Protein AF-A0A3A4V3K6-F1 (afdb_monomer)

Mean predicted aligned error: 21.11 Å

Secondary structure (DSSP, 8-state):
-----------SEE------HHHHHHHHHHHHHHHHHHHHTTSS-GGGG--SSHHHHHHHHHHHHHHH---EEEEPEEEE-TTT--EEEESS--HHHHHHHHHHHHTT---TTPEEE-TT---TTSEEES-SS-EEEEEEGGGTEEEEEE-STTPPSS--HHHHHHHHHHHTTSS---HHHHHHHHHHHHHHTTGGGGG--HHHHHHTGGGSHHHHTTT--HHHHHHHHSPEE-TTS-EE---TTT-PPPHHHHHHT-B-TTSSSBHHHHHHHHHHHHHHHHHHHHHHHHTT-EEEETTTEEEEEEETS--TTHHHHHHHTT-SEEEEEEGGGTEEEEEESS------SSSEEETTTEEEE-TT--S---S-HHHHHHHHTTT---HHHHHHHHTT-S-HHHHTTTTTT-TTSSS-TT--SS--SS--------------PPPHHHHHHHHHHHHHS--------------------TTSHHHHHHHHTTTHHHHGGGT----HHHHHHHHHTTS--S-S--SS---TTS-HHHHHHHHHHHHHHHHHHHHHTT---SS-HHHHHHHHHHHHHHHHHHHT-B-TTS-BSS-HHHHHHHHHHHHHHHHHHHHHHHHHHS--HHHHHHHHHHHHSPPHHHHHHHHHHHHHHHHTT-HHHHHHHHHHHHHTS-HHHHHHHHHH-HHHHHHHHHHHHH-GGGTT----HHHHHHHHHTT--GGGGSSTTHHHH---BTTB---HHHHHHHHHHHHHHHHHHHHHHHHHHHHHHHHHHHHHHHHHHHHHHHHHHHHHHHHHHHHHHHHHHHHHHHHHHHHHHHHHHHHHHHHHHHHHHHHHHSSS---HHHHHHHHHHHHTS-TTTTTSS-HHHHHHHHHHHHHTTT--GGGTTSHHHHHHHHHHHHHHHHHTTSHHHHHHHHHHHHHHHHHT------------

Structure (mmCIF, N/CA/C/O backbone):
data_AF-A0A3A4V3K6-F1
#
_entry.id   AF-A0A3A4V3K6-F1
#
loop_
_atom_site.group_PDB
_atom_site.id
_atom_site.type_symbol
_atom_site.label_atom_id
_atom_site.label_alt_id
_atom_site.label_comp_id
_atom_site.label_asym_id
_atom_site.label_entity_id
_atom_site.label_seq_id
_atom_site.pdbx_PDB_ins_code
_atom_site.Cartn_x
_atom_site.Cartn_y
_atom_site.Cartn_z
_atom_site.occupancy
_atom_site.B_iso_or_equiv
_atom_site.auth_seq_id
_atom_site.auth_comp_id
_atom_site.auth_asym_id
_atom_site.auth_atom_id
_atom_site.pdbx_PDB_model_num
ATOM 1 N N . MET A 1 1 ? -34.212 -9.351 35.048 1.00 34.84 1 MET A N 1
ATOM 2 C CA . MET A 1 1 ? -33.722 -10.613 34.448 1.00 34.84 1 MET A CA 1
ATOM 3 C C . MET A 1 1 ? -34.763 -11.137 33.470 1.00 34.84 1 MET A C 1
ATOM 5 O O . MET A 1 1 ? -35.802 -11.604 33.910 1.00 34.84 1 MET A O 1
ATOM 9 N N . VAL A 1 2 ? -34.506 -11.058 32.164 1.00 29.62 2 VAL A N 1
ATOM 10 C CA . VAL A 1 2 ? -35.281 -11.786 31.147 1.00 29.62 2 VAL A CA 1
ATOM 11 C C . VAL A 1 2 ? -34.326 -12.802 30.527 1.00 29.62 2 VAL A C 1
ATOM 13 O O . VAL A 1 2 ? -33.458 -12.443 29.740 1.00 29.62 2 VAL A O 1
ATOM 16 N N . LYS A 1 3 ? -34.442 -14.073 30.935 1.00 37.53 3 LYS A N 1
ATOM 17 C CA . LYS A 1 3 ? -33.790 -15.211 30.270 1.00 37.53 3 LYS A CA 1
ATOM 18 C C . LYS A 1 3 ? -34.591 -15.546 29.009 1.00 37.53 3 LYS A C 1
ATOM 20 O O . LYS A 1 3 ? -35.387 -16.475 29.003 1.00 37.53 3 LYS A O 1
ATOM 25 N N . GLY A 1 4 ? -34.409 -14.751 27.963 1.00 31.19 4 GLY A N 1
ATOM 26 C CA . GLY A 1 4 ? -34.839 -15.085 26.610 1.00 31.19 4 GLY A CA 1
ATOM 27 C C . GLY A 1 4 ? -33.599 -15.218 25.740 1.00 31.19 4 GLY A C 1
ATOM 28 O O . GLY A 1 4 ? -33.003 -14.212 25.372 1.00 31.19 4 GLY A O 1
ATOM 29 N N . THR A 1 5 ? -33.179 -16.445 25.431 1.00 34.00 5 THR A N 1
ATOM 30 C CA . THR A 1 5 ? -32.123 -16.726 24.448 1.00 34.00 5 THR A CA 1
ATOM 31 C C . THR A 1 5 ? -32.665 -16.511 23.037 1.00 34.00 5 THR A C 1
ATOM 33 O O . THR A 1 5 ? -32.807 -17.440 22.244 1.00 34.00 5 THR A O 1
ATOM 36 N N . THR A 1 6 ? -32.972 -15.262 22.697 1.00 29.61 6 THR A N 1
ATOM 37 C CA . THR A 1 6 ? -33.136 -14.867 21.301 1.00 29.61 6 THR A CA 1
ATOM 38 C C . THR A 1 6 ? -31.744 -14.915 20.681 1.00 29.61 6 THR A C 1
ATOM 40 O O . THR A 1 6 ? -30.916 -14.047 20.950 1.00 29.61 6 THR A O 1
ATOM 43 N N . LYS A 1 7 ? -31.446 -15.951 19.883 1.00 32.56 7 LYS A N 1
ATOM 44 C CA . LYS A 1 7 ? -30.271 -15.957 19.001 1.00 32.56 7 LYS A CA 1
ATOM 45 C C . LYS A 1 7 ? -30.463 -14.839 17.975 1.00 32.56 7 LYS A C 1
ATOM 47 O O . LYS A 1 7 ? -31.009 -15.065 16.899 1.00 32.56 7 LYS A O 1
ATOM 52 N N . ILE A 1 8 ? -30.069 -13.619 18.329 1.00 36.53 8 ILE A N 1
ATOM 53 C CA . ILE A 1 8 ? -29.922 -12.534 17.366 1.00 36.53 8 ILE A CA 1
ATOM 54 C C . ILE A 1 8 ? -28.837 -13.013 16.398 1.00 36.53 8 ILE A C 1
ATOM 56 O O . ILE A 1 8 ? -27.707 -13.253 16.817 1.00 36.53 8 ILE A O 1
ATOM 60 N N . LYS A 1 9 ? -29.186 -13.224 15.122 1.00 39.88 9 LYS A N 1
ATOM 61 C CA . LYS A 1 9 ? -28.187 -13.359 14.056 1.00 39.88 9 LYS A CA 1
ATOM 62 C C . LYS A 1 9 ? -27.476 -12.012 13.967 1.00 39.88 9 LYS A C 1
ATOM 64 O O . LYS A 1 9 ? -27.978 -11.092 13.332 1.00 39.88 9 LYS A O 1
ATOM 69 N N . ILE A 1 10 ? -26.371 -11.876 14.685 1.00 51.00 10 ILE A N 1
ATOM 70 C CA . ILE A 1 10 ? -25.474 -10.737 14.543 1.00 51.00 10 ILE A CA 1
ATOM 71 C C . ILE A 1 10 ? -24.738 -10.961 13.222 1.00 51.00 10 ILE A C 1
ATOM 73 O O . ILE A 1 10 ? -24.230 -12.055 12.975 1.00 51.00 10 ILE A O 1
ATOM 77 N N . ALA A 1 11 ? -24.760 -9.968 12.335 1.00 65.06 11 ALA A N 1
ATOM 78 C CA . ALA A 1 11 ? -23.909 -9.993 11.157 1.00 65.06 11 ALA A CA 1
ATOM 79 C C . ALA A 1 11 ? -22.456 -10.012 11.642 1.00 65.06 11 ALA A C 1
ATOM 81 O O . ALA A 1 11 ? -22.055 -9.132 12.391 1.00 65.06 11 ALA A O 1
ATOM 82 N N . ASN A 1 12 ? -21.678 -11.020 11.255 1.00 75.62 12 ASN A N 1
ATOM 83 C CA . ASN A 1 12 ? -20.272 -11.137 11.665 1.00 75.62 12 ASN A CA 1
ATOM 84 C C . ASN A 1 12 ? -19.328 -10.326 10.767 1.00 75.62 12 ASN A C 1
ATOM 86 O O . ASN A 1 12 ? -18.114 -10.370 10.945 1.00 75.62 12 ASN A O 1
ATOM 90 N N . GLN A 1 13 ? -19.876 -9.617 9.782 1.00 83.94 13 GLN A N 1
ATOM 91 C CA . GLN A 1 13 ? -19.110 -8.852 8.818 1.00 83.94 13 GLN A CA 1
ATOM 92 C C . GLN A 1 13 ? -19.870 -7.588 8.438 1.00 83.94 13 GLN A C 1
ATOM 94 O O . GLN A 1 13 ? -21.056 -7.648 8.115 1.00 83.94 13 GLN A O 1
ATOM 99 N N . TRP A 1 14 ? -19.169 -6.462 8.444 1.00 87.50 14 TRP A N 1
ATOM 100 C CA . TRP A 1 14 ? -19.637 -5.200 7.895 1.00 87.50 14 TRP A CA 1
ATOM 101 C C . TRP A 1 14 ? -18.802 -4.843 6.670 1.00 87.50 14 TRP A C 1
ATOM 103 O O . TRP A 1 14 ? -17.575 -4.935 6.695 1.00 87.50 14 TRP A O 1
ATOM 113 N N . ILE A 1 15 ? -19.478 -4.425 5.603 1.00 78.75 15 ILE A N 1
ATOM 114 C CA . ILE A 1 15 ? -18.888 -4.108 4.304 1.00 78.75 15 ILE A CA 1
ATOM 115 C C . ILE A 1 15 ? -19.043 -2.602 4.068 1.00 78.75 15 ILE A C 1
ATOM 117 O O . ILE A 1 15 ? -20.178 -2.120 4.057 1.00 78.75 15 ILE A O 1
ATOM 121 N N . PRO A 1 16 ? -17.952 -1.853 3.824 1.00 72.88 16 PRO A N 1
ATOM 122 C CA . PRO A 1 16 ? -18.061 -0.444 3.473 1.00 72.88 16 PRO A CA 1
ATOM 123 C C . PRO A 1 16 ? -18.847 -0.269 2.165 1.00 72.88 16 PRO A C 1
ATOM 125 O O . PRO A 1 16 ? -18.556 -0.895 1.144 1.00 72.88 16 PRO A O 1
ATOM 128 N N . GLY A 1 17 ? -19.848 0.610 2.200 1.00 70.44 17 GLY A N 1
ATOM 129 C CA . GLY A 1 17 ? -20.609 1.069 1.039 1.00 70.44 17 GLY A CA 1
ATOM 130 C C . GLY A 1 17 ? -20.710 2.593 1.021 1.00 70.44 17 GLY A C 1
ATOM 131 O O . GLY A 1 17 ? -20.329 3.253 1.988 1.00 70.44 17 GLY A O 1
ATOM 132 N N . ASN A 1 18 ? -21.267 3.154 -0.059 1.00 60.38 18 ASN A N 1
ATOM 133 C CA . ASN A 1 18 ? -21.612 4.578 -0.152 1.00 60.38 18 ASN A CA 1
ATOM 134 C C . ASN A 1 18 ? -23.146 4.766 -0.114 1.00 60.38 18 ASN A C 1
ATOM 136 O O . ASN A 1 18 ? -23.762 5.033 -1.147 1.00 60.38 18 ASN A O 1
ATOM 140 N N . PRO A 1 19 ? -23.781 4.511 1.043 1.00 64.56 19 PRO A N 1
ATOM 141 C CA . PRO A 1 19 ? -25.229 4.553 1.192 1.00 64.56 19 PRO A CA 1
ATOM 142 C C . PRO A 1 19 ? -25.787 5.986 1.145 1.00 64.56 19 PRO A C 1
ATOM 144 O O . PRO A 1 19 ? -25.105 6.951 1.502 1.00 64.56 19 PRO A O 1
ATOM 147 N N . GLY A 1 20 ? -27.059 6.133 0.757 1.00 54.59 20 GLY A N 1
ATOM 148 C CA . GLY A 1 20 ? -27.775 7.412 0.857 1.00 54.59 20 GLY A CA 1
ATOM 149 C C . GLY A 1 20 ? -27.887 7.910 2.310 1.00 54.59 20 GLY A C 1
ATOM 150 O O . GLY A 1 20 ? -27.620 7.173 3.250 1.00 54.59 20 GLY A O 1
ATOM 151 N N . GLY A 1 21 ? -28.315 9.159 2.543 1.00 60.06 21 GLY A N 1
ATOM 152 C CA . GLY A 1 21 ? -28.233 9.798 3.875 1.00 60.06 21 GLY A CA 1
ATOM 153 C C . GLY A 1 21 ? -28.835 9.006 5.053 1.00 60.06 21 GLY A C 1
ATOM 154 O O . GLY A 1 21 ? -28.232 8.961 6.122 1.00 60.06 21 GLY A O 1
ATOM 155 N N . ARG A 1 22 ? -29.986 8.343 4.864 1.00 58.97 22 ARG A N 1
ATOM 156 C CA . ARG A 1 22 ? -30.607 7.481 5.892 1.00 58.97 22 ARG A CA 1
ATOM 157 C C . ARG A 1 22 ? -29.871 6.149 6.052 1.00 58.97 22 ARG A C 1
ATOM 159 O O . ARG A 1 22 ? -29.547 5.758 7.165 1.00 58.97 22 ARG A O 1
ATOM 166 N N . GLU A 1 23 ? -29.553 5.506 4.935 1.00 73.44 23 GLU A N 1
ATOM 167 C CA . GLU A 1 23 ? -28.792 4.255 4.892 1.00 73.44 23 GLU A CA 1
ATOM 168 C C . GLU A 1 23 ? -27.376 4.423 5.487 1.00 73.44 23 GLU A C 1
ATOM 170 O O . GLU A 1 23 ? -26.819 3.488 6.052 1.00 73.44 23 GLU A O 1
ATOM 175 N N . LYS A 1 24 ? -26.796 5.630 5.417 1.00 73.06 24 LYS A N 1
ATOM 176 C CA . LYS A 1 24 ? -25.508 5.966 6.031 1.00 73.06 24 LYS A CA 1
ATOM 177 C C . LYS A 1 24 ? -25.568 5.933 7.550 1.00 73.06 24 LYS A C 1
ATOM 179 O O . LYS A 1 24 ? -24.688 5.342 8.165 1.00 73.06 24 LYS A O 1
ATOM 184 N N . ALA A 1 25 ? -26.604 6.522 8.146 1.00 70.81 25 ALA A N 1
ATOM 185 C CA . ALA A 1 25 ? -26.794 6.476 9.593 1.00 70.81 25 ALA A CA 1
ATOM 186 C C . ALA A 1 25 ? -27.021 5.036 10.084 1.00 70.81 25 ALA A C 1
ATOM 188 O O . ALA A 1 25 ? -26.459 4.630 11.101 1.00 70.81 25 ALA A O 1
ATOM 189 N N . ASP A 1 26 ? -27.791 4.245 9.331 1.00 77.56 26 ASP A N 1
ATOM 190 C CA . ASP A 1 26 ? -28.008 2.829 9.638 1.00 77.56 26 ASP A CA 1
ATOM 191 C C . ASP A 1 26 ? -26.703 2.018 9.517 1.00 77.56 26 ASP A C 1
ATOM 193 O O . ASP A 1 26 ? -26.385 1.234 10.412 1.00 77.56 26 ASP A O 1
ATOM 197 N N . SER A 1 27 ? -25.891 2.277 8.487 1.00 83.31 27 SER A N 1
ATOM 198 C CA . SER A 1 27 ? -24.571 1.657 8.308 1.00 83.31 27 SER A CA 1
ATOM 199 C C . SER A 1 27 ? -23.573 2.043 9.405 1.00 83.31 27 SER A C 1
ATOM 201 O O . SER A 1 27 ? -22.802 1.195 9.846 1.00 83.31 27 SER A O 1
ATOM 203 N N . GLU A 1 28 ? -23.537 3.306 9.841 1.00 84.75 28 GLU A N 1
ATOM 204 C CA . GLU A 1 28 ? -22.658 3.751 10.936 1.00 84.75 28 GLU A CA 1
ATOM 205 C C . GLU A 1 28 ? -23.068 3.102 12.265 1.00 84.75 28 GLU A C 1
ATOM 207 O O . GLU A 1 28 ? -22.214 2.671 13.042 1.00 84.75 28 GLU A O 1
ATOM 212 N N . ARG A 1 29 ? -24.377 2.950 12.505 1.00 86.62 29 ARG A N 1
ATOM 213 C CA . ARG A 1 29 ? -24.900 2.239 13.676 1.00 86.62 29 ARG A CA 1
ATOM 214 C C . ARG A 1 29 ? -24.568 0.749 13.639 1.00 86.62 29 ARG A C 1
ATOM 216 O O . ARG A 1 29 ? -24.251 0.176 14.680 1.00 86.62 29 ARG A O 1
ATOM 223 N N . GLU A 1 30 ? -24.659 0.113 12.475 1.00 90.31 30 GLU A N 1
ATOM 224 C CA . GLU A 1 30 ? -24.286 -1.292 12.302 1.00 90.31 30 GLU A CA 1
ATOM 225 C C . GLU A 1 30 ? -22.789 -1.508 12.533 1.00 90.31 30 GLU A C 1
ATOM 227 O O . GLU A 1 30 ? -22.422 -2.404 13.294 1.00 90.31 30 GLU A O 1
ATOM 232 N N . LEU A 1 31 ? -21.940 -0.640 11.972 1.00 92.50 31 LEU A N 1
ATOM 233 C CA . LEU A 1 31 ? -20.500 -0.657 12.216 1.00 92.50 31 LEU A CA 1
ATOM 234 C C . LEU A 1 31 ? -20.180 -0.498 13.704 1.00 92.50 31 LEU A C 1
ATOM 236 O O . LEU A 1 31 ? -19.427 -1.303 14.244 1.00 92.50 31 LEU A O 1
ATOM 240 N N . SER A 1 32 ? -20.782 0.491 14.372 1.00 94.06 32 SER A N 1
ATOM 241 C CA . SER A 1 32 ? -20.587 0.726 15.807 1.00 94.06 32 SER A CA 1
ATOM 242 C C . SER A 1 32 ? -20.980 -0.509 16.623 1.00 94.06 32 SER A C 1
ATOM 244 O O . SER A 1 32 ? -20.175 -1.015 17.400 1.00 94.06 32 SER A O 1
ATOM 246 N N . ARG A 1 33 ? -22.161 -1.097 16.365 1.00 92.81 33 ARG A N 1
ATOM 247 C CA . ARG A 1 33 ? -22.608 -2.332 17.035 1.00 92.81 33 ARG A CA 1
ATOM 248 C C . ARG A 1 33 ? -21.666 -3.506 16.801 1.00 92.81 33 ARG A C 1
ATOM 250 O O . ARG A 1 33 ? -21.405 -4.261 17.735 1.00 92.81 33 ARG A O 1
ATOM 257 N N . LEU A 1 34 ? -21.198 -3.690 15.566 1.00 93.88 34 LEU A N 1
ATOM 258 C CA . LEU A 1 34 ? -20.272 -4.766 15.240 1.00 93.88 34 LEU A CA 1
ATOM 259 C C . LEU A 1 34 ? -18.940 -4.554 15.960 1.00 93.88 34 LEU A C 1
ATOM 261 O O . LEU A 1 34 ? -18.468 -5.458 16.640 1.00 93.88 34 LEU A O 1
ATOM 265 N N . ALA A 1 35 ? -18.381 -3.349 15.883 1.00 95.50 35 ALA A N 1
ATOM 266 C CA . ALA A 1 35 ? -17.135 -2.997 16.544 1.00 95.50 35 ALA A CA 1
ATOM 267 C C . ALA A 1 35 ? -17.230 -3.112 18.074 1.00 95.50 35 ALA A C 1
ATOM 269 O O . ALA A 1 35 ? -16.282 -3.570 18.707 1.00 95.50 35 ALA A O 1
ATOM 270 N N . SER A 1 36 ? -18.380 -2.804 18.687 1.00 95.81 36 SER A N 1
ATOM 271 C CA . SER A 1 36 ? -18.570 -2.998 20.128 1.00 95.81 36 SER A CA 1
ATOM 272 C C . SER A 1 36 ? -18.418 -4.459 20.555 1.00 95.81 36 SER A C 1
ATOM 274 O O . SER A 1 36 ? -17.960 -4.719 21.670 1.00 95.81 36 SER A O 1
ATOM 276 N N . ASN A 1 37 ? -18.737 -5.421 19.678 1.00 94.56 37 ASN A N 1
ATOM 277 C CA . ASN A 1 37 ? -18.566 -6.843 19.986 1.00 94.56 37 ASN A CA 1
ATOM 278 C C . ASN A 1 37 ? -17.103 -7.222 20.218 1.00 94.56 37 ASN A C 1
ATOM 280 O O . ASN A 1 37 ? -16.857 -8.174 20.944 1.00 94.56 37 ASN A O 1
ATOM 284 N N . ILE A 1 38 ? -16.152 -6.471 19.657 1.00 95.31 38 ILE A N 1
ATOM 285 C CA . ILE A 1 38 ? -14.715 -6.673 19.874 1.00 95.31 38 ILE A CA 1
ATOM 286 C C . ILE A 1 38 ? -14.346 -6.422 21.343 1.00 95.31 38 ILE A C 1
ATOM 288 O O . ILE A 1 38 ? -13.536 -7.138 21.927 1.00 95.31 38 ILE A O 1
ATOM 292 N N . THR A 1 39 ? -14.935 -5.391 21.955 1.00 96.44 39 THR A N 1
ATOM 293 C CA . THR A 1 39 ? -14.755 -5.114 23.386 1.00 96.44 39 THR A CA 1
ATOM 294 C C . THR A 1 39 ? -15.502 -6.151 24.215 1.00 96.44 39 THR A C 1
ATOM 296 O O . THR A 1 39 ? -14.930 -6.743 25.127 1.00 96.44 39 THR A O 1
ATOM 299 N N . ILE A 1 40 ? -16.769 -6.410 23.875 1.00 95.50 40 ILE A N 1
ATOM 300 C CA . ILE A 1 40 ? -17.644 -7.318 24.631 1.00 95.50 40 ILE A CA 1
ATOM 301 C C . ILE A 1 40 ? -17.099 -8.754 24.657 1.00 95.50 40 ILE A C 1
ATOM 303 O O . ILE A 1 40 ? -17.243 -9.437 25.667 1.00 95.50 40 ILE A O 1
ATOM 307 N N . SER A 1 41 ? -16.454 -9.220 23.588 1.00 94.19 41 SER A N 1
ATOM 308 C CA . SER A 1 41 ? -15.857 -10.559 23.535 1.00 94.19 41 SER A CA 1
ATOM 309 C C . SER A 1 41 ? -14.593 -10.706 24.384 1.00 94.19 41 SER A C 1
ATOM 311 O O . SER A 1 41 ? -14.206 -11.829 24.697 1.00 94.19 41 SER A O 1
ATOM 313 N N . ARG A 1 42 ? -13.932 -9.596 24.740 1.00 94.94 42 ARG A N 1
ATOM 314 C CA . ARG A 1 42 ? -12.616 -9.598 25.404 1.00 94.94 42 ARG A CA 1
ATOM 315 C C . ARG A 1 42 ? -12.638 -9.131 26.854 1.00 94.94 42 ARG A C 1
ATOM 317 O O . ARG A 1 42 ? -11.652 -9.325 27.566 1.00 94.94 42 ARG A O 1
ATOM 324 N N . ILE A 1 43 ? -13.732 -8.530 27.315 1.00 95.88 43 ILE A N 1
ATOM 325 C CA . ILE A 1 43 ? -13.937 -8.287 28.748 1.00 95.88 43 ILE A CA 1
ATOM 326 C C . ILE A 1 43 ? -14.136 -9.615 29.486 1.00 95.88 43 ILE A C 1
ATOM 328 O O . ILE A 1 43 ? -14.663 -10.582 28.939 1.00 95.88 43 ILE A O 1
ATOM 332 N N . LYS A 1 44 ? -13.722 -9.669 30.754 1.00 94.06 44 LYS A N 1
ATOM 333 C CA . LYS A 1 44 ? -13.856 -10.887 31.567 1.00 94.06 44 LYS A CA 1
ATOM 334 C C . LYS A 1 44 ? -15.303 -11.119 31.989 1.00 94.06 44 LYS A C 1
ATOM 336 O O . LYS A 1 44 ? -15.714 -12.263 32.167 1.00 94.06 44 LYS A O 1
ATOM 341 N N . SER A 1 45 ? -16.046 -10.035 32.196 1.00 94.50 45 SER A N 1
ATOM 342 C CA . SER A 1 45 ? -17.408 -10.066 32.715 1.00 94.50 45 SER A CA 1
ATOM 343 C C . SER A 1 45 ? -18.199 -8.838 32.256 1.00 94.50 45 SER A C 1
ATOM 345 O O . SER A 1 45 ? -17.622 -7.771 32.058 1.00 94.50 45 SER A O 1
ATOM 347 N N . TYR A 1 46 ? -19.522 -8.948 32.109 1.00 92.81 46 TYR A N 1
ATOM 348 C CA . TYR A 1 46 ? -20.362 -7.778 31.800 1.00 92.81 46 TYR A CA 1
ATOM 349 C C . TYR A 1 46 ? -20.414 -6.791 32.971 1.00 92.81 46 TYR A C 1
ATOM 351 O O . TYR A 1 46 ? -20.648 -5.601 32.776 1.00 92.81 46 TYR A O 1
ATOM 359 N N . GLU A 1 47 ? -20.138 -7.266 34.183 1.00 94.25 47 GLU A N 1
ATOM 360 C CA . GLU A 1 47 ? -19.984 -6.459 35.386 1.00 94.25 47 GLU A CA 1
ATOM 361 C C . GLU A 1 47 ? -18.856 -5.424 35.243 1.00 94.25 47 GLU A C 1
ATOM 363 O O . GLU A 1 47 ? -18.952 -4.322 35.797 1.00 94.25 47 GLU A O 1
ATOM 368 N N . ASP A 1 48 ? -17.847 -5.711 34.412 1.00 92.19 48 ASP A N 1
ATOM 369 C CA . ASP A 1 48 ? -16.798 -4.755 34.051 1.00 92.19 48 ASP A CA 1
ATOM 370 C C . ASP A 1 48 ? -17.356 -3.520 33.326 1.00 92.19 48 ASP A C 1
ATOM 372 O O . ASP A 1 48 ? -16.713 -2.477 33.353 1.00 92.19 48 ASP A O 1
ATOM 376 N N . LEU A 1 49 ? -18.567 -3.585 32.762 1.00 93.75 49 LEU A N 1
ATOM 377 C CA . LEU A 1 49 ? -19.259 -2.472 32.100 1.00 93.75 49 LEU A CA 1
ATOM 378 C C . LEU A 1 49 ? -20.377 -1.843 32.949 1.00 93.75 49 LEU A C 1
ATOM 380 O O . LEU A 1 49 ? -20.945 -0.833 32.548 1.00 93.75 49 LEU A O 1
ATOM 384 N N . ASN A 1 50 ? -20.686 -2.387 34.133 1.00 94.25 50 ASN A N 1
ATOM 385 C CA . ASN A 1 50 ? -21.730 -1.821 34.994 1.00 94.25 50 ASN A CA 1
ATOM 386 C C . ASN A 1 50 ? -21.362 -0.405 35.459 1.00 94.25 50 ASN A C 1
ATOM 388 O O . ASN A 1 50 ? -20.275 -0.196 36.011 1.00 94.25 50 ASN A O 1
ATOM 392 N N . ALA A 1 51 ? -22.299 0.529 35.306 1.00 95.81 51 ALA A N 1
ATOM 393 C CA . ALA A 1 51 ? -22.184 1.904 35.770 1.00 95.81 51 ALA A CA 1
ATOM 394 C C . ALA A 1 51 ? -23.539 2.432 36.294 1.00 95.81 51 ALA A C 1
ATOM 396 O O . ALA A 1 51 ? -24.586 1.965 35.837 1.00 95.81 51 ALA A O 1
ATOM 397 N N . PRO A 1 52 ? -23.544 3.379 37.254 1.00 95.06 52 PRO A N 1
ATOM 398 C CA . PRO A 1 52 ? -24.769 4.000 37.770 1.00 95.06 52 PRO A CA 1
ATOM 399 C C . PRO A 1 52 ? -25.568 4.794 36.728 1.00 95.06 52 PRO A C 1
ATOM 401 O O . PRO A 1 52 ? -26.790 4.895 36.841 1.00 95.06 52 PRO A O 1
ATOM 404 N N . THR A 1 53 ? -24.893 5.362 35.726 1.00 96.75 53 THR A N 1
ATOM 405 C CA . THR A 1 53 ? -25.506 6.166 34.660 1.00 96.75 53 THR A CA 1
ATOM 406 C C . THR A 1 53 ? -25.040 5.721 33.273 1.00 96.75 53 THR A C 1
ATOM 408 O O . THR A 1 53 ? -23.982 5.115 33.133 1.00 96.75 53 THR A O 1
ATOM 411 N N . GLU A 1 54 ? -25.816 6.044 32.232 1.00 93.50 54 GLU A N 1
ATOM 412 C CA . GLU A 1 54 ? -25.449 5.764 30.831 1.00 93.50 54 GLU A CA 1
ATOM 413 C C . GLU A 1 54 ? -24.127 6.440 30.451 1.00 93.50 54 GLU A C 1
ATOM 415 O O . GLU A 1 54 ? -23.246 5.789 29.906 1.00 93.50 54 GLU A O 1
ATOM 420 N N . LYS A 1 55 ? -23.939 7.705 30.848 1.00 95.25 55 LYS A N 1
ATOM 421 C CA . LYS A 1 55 ? -22.706 8.458 30.588 1.00 95.25 55 LYS A CA 1
ATOM 422 C C . LYS A 1 55 ? -21.471 7.794 31.208 1.00 95.25 55 LYS A C 1
ATOM 424 O O . LYS A 1 55 ? -20.456 7.646 30.538 1.00 95.25 55 LYS A O 1
ATOM 429 N N . GLU A 1 56 ? -21.554 7.394 32.476 1.00 95.50 56 GLU A N 1
ATOM 430 C CA . GLU A 1 56 ? -20.464 6.660 33.132 1.00 95.50 56 GLU A CA 1
ATOM 431 C C . GLU A 1 56 ? -20.265 5.276 32.494 1.00 95.50 56 GLU A C 1
ATOM 433 O O . GLU A 1 56 ? -19.142 4.784 32.430 1.00 95.50 56 GLU A O 1
ATOM 438 N N . GLY A 1 57 ? -21.339 4.651 32.002 1.00 95.31 57 GLY A N 1
ATOM 439 C CA . GLY A 1 57 ? -21.287 3.398 31.250 1.00 95.31 57 GLY A CA 1
ATOM 440 C C . GLY A 1 57 ? -20.520 3.539 29.939 1.00 95.31 57 GLY A C 1
ATOM 441 O O . GLY A 1 57 ? -19.654 2.714 29.656 1.00 95.31 57 GLY A O 1
ATOM 442 N N . ASP A 1 58 ? -20.778 4.607 29.185 1.00 94.75 58 ASP A N 1
ATOM 443 C CA . ASP A 1 58 ? -20.057 4.936 27.955 1.00 94.75 58 ASP A CA 1
ATOM 444 C C . ASP A 1 58 ? -18.577 5.205 28.244 1.00 94.75 58 ASP A C 1
ATOM 446 O O . ASP A 1 58 ? -17.707 4.604 27.618 1.00 94.75 58 ASP A O 1
ATOM 450 N N . GLU A 1 59 ? -18.269 6.047 29.236 1.00 96.50 59 GLU A N 1
ATOM 451 C CA . GLU A 1 59 ? -16.887 6.331 29.652 1.00 96.50 59 GLU A CA 1
ATOM 452 C C . GLU A 1 59 ? -16.146 5.036 30.026 1.00 96.50 59 GLU A C 1
ATOM 454 O O . GLU A 1 59 ? -15.053 4.769 29.516 1.00 96.50 59 GLU A O 1
ATOM 459 N N . LYS A 1 60 ? -16.783 4.168 30.820 1.00 96.94 60 LYS A N 1
ATOM 460 C CA . LYS A 1 60 ? -16.231 2.868 31.219 1.00 96.94 60 LYS A CA 1
ATOM 461 C C . LYS A 1 60 ? -16.063 1.914 30.036 1.00 96.94 60 LYS A C 1
ATOM 463 O O . LYS A 1 60 ? -15.068 1.193 29.965 1.00 96.94 60 LYS A O 1
ATOM 468 N N . PHE A 1 61 ? -17.003 1.904 29.091 1.00 97.19 61 PHE A N 1
ATOM 469 C CA . PHE A 1 61 ? -16.902 1.112 27.866 1.00 97.19 61 PHE A CA 1
ATOM 470 C C . PHE A 1 61 ? -15.720 1.564 27.000 1.00 97.19 61 PHE A C 1
ATOM 472 O O . PHE A 1 61 ? -14.978 0.722 26.484 1.00 97.19 61 PHE A O 1
ATOM 479 N N . LEU A 1 62 ? -15.502 2.875 26.863 1.00 97.50 62 LEU A N 1
ATOM 480 C CA . LEU A 1 62 ? -14.366 3.431 26.124 1.00 97.50 62 LEU A CA 1
ATOM 481 C C . LEU A 1 62 ? -13.035 3.079 26.791 1.00 97.50 62 LEU A C 1
ATOM 483 O O . LEU A 1 62 ? -12.105 2.651 26.107 1.00 97.50 62 LEU A O 1
ATOM 487 N N . GLU A 1 63 ? -12.940 3.218 28.115 1.00 97.50 63 GLU A N 1
ATOM 488 C CA . GLU A 1 63 ? -11.756 2.814 28.880 1.00 97.50 63 GLU A CA 1
ATOM 489 C C . GLU A 1 63 ? -11.470 1.319 28.723 1.00 97.50 63 GLU A C 1
ATOM 491 O O . GLU A 1 63 ? -10.350 0.935 28.380 1.00 97.50 63 GLU A O 1
ATOM 496 N N . LYS A 1 64 ? -12.495 0.471 28.874 1.00 97.56 64 LYS A N 1
ATOM 497 C CA . LYS A 1 64 ? -12.349 -0.976 28.689 1.00 97.56 64 LYS A CA 1
ATOM 498 C C . LYS A 1 64 ? -11.965 -1.346 27.268 1.00 97.56 64 LYS A C 1
ATOM 500 O O . LYS A 1 64 ? -11.145 -2.238 27.091 1.00 97.56 64 LYS A O 1
ATOM 505 N N . SER A 1 65 ? -12.492 -0.651 26.265 1.00 97.25 65 SER A N 1
ATOM 506 C CA . SER A 1 65 ? -12.091 -0.859 24.871 1.00 97.25 65 SER A CA 1
ATOM 507 C C . SER A 1 65 ? -10.594 -0.602 24.687 1.00 97.25 65 SER A C 1
ATOM 509 O O . SER A 1 65 ? -9.912 -1.448 24.121 1.00 97.25 65 SER A O 1
ATOM 511 N N . LYS A 1 66 ? -10.053 0.493 25.239 1.00 97.44 66 LYS A N 1
ATOM 512 C CA . LYS A 1 66 ? -8.607 0.791 25.192 1.00 97.44 66 LYS A CA 1
ATOM 513 C C . LYS A 1 66 ? -7.761 -0.242 25.945 1.00 97.44 66 LYS A C 1
ATOM 515 O O . LYS A 1 66 ? -6.650 -0.532 25.523 1.00 97.44 66 LYS A O 1
ATOM 520 N N . GLU A 1 67 ? -8.282 -0.805 27.036 1.00 96.44 67 GLU A N 1
ATOM 521 C CA . GLU A 1 67 ? -7.605 -1.844 27.826 1.00 96.44 67 GLU A CA 1
ATOM 522 C C . GLU A 1 67 ? -7.548 -3.203 27.105 1.00 96.44 67 GLU A C 1
ATOM 524 O O . GLU A 1 67 ? -6.532 -3.903 27.164 1.00 96.44 67 GLU A O 1
ATOM 529 N N . VAL A 1 68 ? -8.652 -3.613 26.470 1.00 96.25 68 VAL A N 1
ATOM 530 C CA . VAL A 1 68 ? -8.788 -4.966 25.900 1.00 96.25 68 VAL A CA 1
ATOM 531 C C . VAL A 1 68 ? -8.452 -5.040 24.413 1.00 96.25 68 VAL A C 1
ATOM 533 O O . VAL A 1 68 ? -8.213 -6.136 23.905 1.00 96.25 68 VAL A O 1
ATOM 536 N N . TRP A 1 69 ? -8.414 -3.911 23.701 1.00 96.62 69 TRP A N 1
ATOM 537 C CA . TRP A 1 69 ? -7.929 -3.852 22.323 1.00 96.62 69 TRP A CA 1
ATOM 538 C C . TRP A 1 69 ? -6.411 -3.739 22.329 1.00 96.62 69 TRP A C 1
ATOM 540 O O . TRP A 1 69 ? -5.833 -2.657 22.375 1.00 96.62 69 TRP A O 1
ATOM 550 N N . LYS A 1 7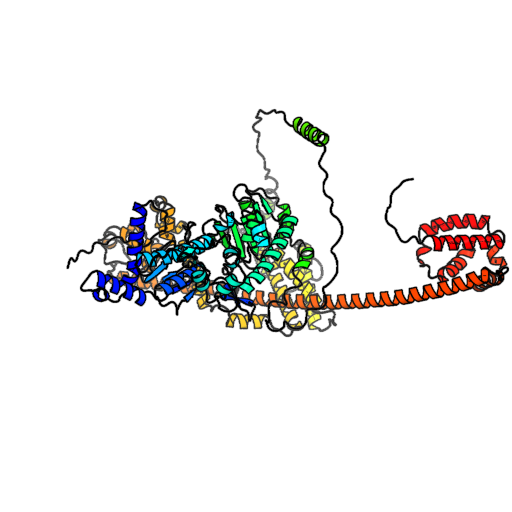0 ? -5.786 -4.907 22.292 1.00 93.00 70 LYS A N 1
ATOM 551 C CA . LYS A 1 70 ? -4.345 -5.122 22.228 1.00 93.00 70 LYS A CA 1
ATOM 552 C C . LYS A 1 70 ? -4.070 -6.275 21.263 1.00 93.00 70 LYS A C 1
ATOM 554 O O . LYS A 1 70 ? -5.003 -6.823 20.676 1.00 93.00 70 LYS A O 1
ATOM 559 N N . ASP A 1 71 ? -2.803 -6.637 21.097 1.00 95.19 71 ASP A N 1
ATOM 560 C CA . ASP A 1 71 ? -2.375 -7.728 20.211 1.00 95.19 71 ASP A CA 1
ATOM 561 C C . ASP A 1 71 ? -2.707 -7.460 18.731 1.00 95.19 71 ASP A C 1
ATOM 563 O O . ASP A 1 71 ? -3.285 -8.293 18.028 1.00 95.19 71 ASP A O 1
ATOM 567 N N . PHE A 1 72 ? -2.342 -6.268 18.258 1.00 98.25 72 PHE A N 1
ATOM 568 C CA . PHE A 1 72 ? -2.500 -5.875 16.861 1.00 98.25 72 PHE A CA 1
ATOM 569 C C . PHE A 1 72 ? -1.536 -6.631 15.945 1.00 98.25 72 PHE A C 1
ATOM 571 O O . PHE A 1 72 ? -0.380 -6.887 16.291 1.00 98.25 72 PHE A O 1
ATOM 578 N N . VAL A 1 73 ? -2.022 -6.952 14.753 1.00 98.31 73 VAL A N 1
ATOM 579 C CA . VAL A 1 73 ? -1.287 -7.626 13.687 1.00 98.31 73 VAL A CA 1
ATOM 580 C C . VAL A 1 73 ? -1.462 -6.816 12.417 1.00 98.31 73 VAL A C 1
ATOM 582 O O . VAL A 1 73 ? -2.594 -6.526 12.042 1.00 98.31 73 VAL A O 1
ATOM 585 N N . VAL A 1 74 ? -0.368 -6.477 11.747 1.00 97.88 74 VAL A N 1
ATOM 586 C CA . VAL A 1 74 ? -0.384 -5.797 10.442 1.00 97.88 74 VAL A CA 1
ATOM 587 C C . VAL A 1 74 ? 0.534 -6.516 9.472 1.00 97.88 74 VAL A C 1
ATOM 589 O O . VAL A 1 74 ? 1.434 -7.255 9.890 1.00 97.88 74 VAL A O 1
ATOM 592 N N . HIS A 1 75 ? 0.329 -6.317 8.173 1.00 95.81 75 HIS A N 1
ATOM 593 C CA . HIS A 1 75 ? 1.280 -6.846 7.211 1.00 95.81 75 HIS A CA 1
ATOM 594 C C . HIS A 1 75 ? 2.633 -6.117 7.317 1.00 95.81 75 HIS A C 1
ATOM 596 O O . HIS A 1 75 ? 2.752 -4.998 7.811 1.00 95.81 75 HIS A O 1
ATOM 602 N N . ASN A 1 76 ? 3.687 -6.774 6.857 1.00 93.81 76 ASN A N 1
ATOM 603 C CA . ASN A 1 76 ? 5.021 -6.208 6.779 1.00 93.81 76 ASN A CA 1
ATOM 604 C C . ASN A 1 76 ? 5.317 -5.617 5.402 1.00 93.81 76 ASN A C 1
ATOM 606 O O . ASN A 1 76 ? 4.649 -5.901 4.402 1.00 93.81 76 ASN A O 1
ATOM 610 N N . MET A 1 77 ? 6.389 -4.835 5.354 1.00 91.38 77 MET A N 1
ATOM 611 C CA . MET A 1 77 ? 7.088 -4.517 4.121 1.00 91.38 77 MET A CA 1
ATOM 612 C C . MET A 1 77 ? 8.211 -5.523 3.874 1.00 91.38 77 MET A C 1
ATOM 614 O O . MET A 1 77 ? 8.964 -5.891 4.776 1.00 91.38 77 MET A O 1
ATOM 618 N N . MET A 1 78 ? 8.359 -5.935 2.618 1.00 85.06 78 MET A N 1
ATOM 619 C CA . MET A 1 78 ? 9.485 -6.756 2.185 1.00 85.06 78 MET A CA 1
ATOM 620 C C . MET A 1 78 ? 10.677 -5.858 1.851 1.00 85.06 78 MET A C 1
ATOM 622 O O . MET A 1 78 ? 10.588 -4.987 0.984 1.00 85.06 78 MET A O 1
ATOM 626 N N . GLY A 1 79 ? 11.802 -6.086 2.521 1.00 84.38 79 GLY A N 1
ATOM 627 C CA . GLY A 1 79 ? 13.072 -5.415 2.259 1.00 84.38 79 GLY A CA 1
ATOM 628 C C . GLY A 1 79 ? 14.165 -6.401 1.881 1.00 84.38 79 GLY A C 1
ATOM 629 O O . GLY A 1 79 ? 13.983 -7.613 1.962 1.00 84.38 79 GLY A O 1
ATOM 630 N N . ARG A 1 80 ? 15.333 -5.889 1.492 1.00 80.00 80 ARG A N 1
ATOM 631 C CA . ARG A 1 80 ? 16.560 -6.691 1.483 1.00 80.00 80 ARG A CA 1
ATOM 632 C C . ARG A 1 80 ? 17.274 -6.490 2.809 1.00 80.00 80 ARG A C 1
ATOM 634 O O . ARG A 1 80 ? 17.494 -5.351 3.214 1.00 80.00 80 ARG A O 1
ATOM 641 N N . ASN A 1 81 ? 17.667 -7.579 3.453 1.00 78.62 81 ASN A N 1
ATOM 642 C CA . ASN A 1 81 ? 18.567 -7.529 4.590 1.00 78.62 81 ASN A CA 1
ATOM 643 C C . ASN A 1 81 ? 19.915 -6.972 4.109 1.00 78.62 81 ASN A C 1
ATOM 645 O O . ASN A 1 81 ? 20.539 -7.533 3.206 1.00 78.62 81 ASN A O 1
ATOM 649 N N . GLY A 1 82 ? 20.347 -5.858 4.702 1.00 72.81 82 GLY A N 1
ATOM 650 C CA . GLY A 1 82 ? 21.581 -5.170 4.323 1.00 72.81 82 GLY A CA 1
ATOM 651 C C . GLY A 1 82 ? 22.850 -6.014 4.487 1.00 72.81 82 GLY A C 1
ATOM 652 O O . GLY A 1 82 ? 23.840 -5.722 3.828 1.00 72.81 82 GLY A O 1
ATOM 653 N N . GLU A 1 83 ? 22.830 -7.067 5.310 1.00 79.12 83 GLU A N 1
ATOM 654 C CA . GLU A 1 83 ? 24.004 -7.911 5.576 1.00 79.12 83 GLU A CA 1
ATOM 655 C C . GLU A 1 83 ? 24.246 -8.978 4.503 1.00 79.12 83 GLU A C 1
ATOM 657 O O . GLU A 1 83 ? 25.390 -9.298 4.193 1.00 79.12 83 GLU A O 1
ATOM 662 N N . ASN A 1 84 ? 23.184 -9.554 3.935 1.00 77.88 84 ASN A N 1
ATOM 663 C CA . ASN A 1 84 ? 23.294 -10.703 3.027 1.00 77.88 84 ASN A CA 1
ATOM 664 C C . ASN A 1 84 ? 22.521 -10.536 1.710 1.00 77.88 84 ASN A C 1
ATOM 666 O O . ASN A 1 84 ? 22.495 -11.457 0.894 1.00 77.88 84 ASN A O 1
ATOM 670 N N . GLY A 1 85 ? 21.854 -9.394 1.513 1.00 77.00 85 GLY A N 1
ATOM 671 C CA . GLY A 1 85 ? 21.053 -9.088 0.329 1.00 77.00 85 GLY A CA 1
ATOM 672 C C . GLY A 1 85 ? 19.803 -9.956 0.152 1.00 77.00 85 GLY A C 1
ATOM 673 O O . GLY A 1 85 ? 19.096 -9.785 -0.843 1.00 77.00 85 GLY A O 1
ATOM 674 N N . LYS A 1 86 ? 19.510 -10.876 1.083 1.00 80.06 86 LYS A N 1
ATOM 675 C CA . LYS A 1 86 ? 18.327 -11.739 1.027 1.00 80.06 86 LYS A CA 1
ATOM 676 C C . LYS A 1 86 ? 17.086 -10.944 1.396 1.00 80.06 86 LYS A C 1
ATOM 678 O O . LYS A 1 86 ? 17.141 -10.022 2.205 1.00 80.06 86 LYS A O 1
ATOM 683 N N . ASN A 1 87 ? 15.955 -11.334 0.824 1.00 78.19 87 ASN A N 1
ATOM 684 C CA . ASN A 1 87 ? 14.674 -10.762 1.203 1.00 78.19 87 ASN A CA 1
ATOM 685 C C . ASN A 1 87 ? 14.411 -11.035 2.693 1.00 78.19 87 ASN A C 1
ATOM 687 O O . ASN A 1 87 ? 14.514 -12.175 3.145 1.00 78.19 87 ASN A O 1
ATOM 691 N N . SER A 1 88 ? 14.087 -9.990 3.442 1.00 84.06 88 SER A N 1
ATOM 692 C CA . SER A 1 88 ? 13.719 -10.055 4.849 1.00 84.06 88 SER A CA 1
ATOM 693 C C . SER A 1 88 ? 12.456 -9.254 5.098 1.00 84.06 88 SER A C 1
ATOM 695 O O . SER A 1 88 ? 12.230 -8.200 4.502 1.00 84.06 88 SER A O 1
ATOM 697 N N . ILE A 1 89 ? 11.671 -9.751 6.039 1.00 83.88 89 ILE A N 1
ATOM 698 C CA . ILE A 1 89 ? 10.531 -9.047 6.602 1.00 83.88 89 ILE A CA 1
ATOM 699 C C . ILE A 1 89 ? 11.050 -7.833 7.377 1.00 83.88 89 ILE A C 1
ATOM 701 O O . ILE A 1 89 ? 11.942 -7.970 8.216 1.00 83.88 89 ILE A O 1
ATOM 705 N N . LEU A 1 90 ? 10.518 -6.652 7.074 1.00 90.00 90 LEU A N 1
ATOM 706 C CA . LEU A 1 90 ? 10.770 -5.438 7.841 1.00 90.00 90 LEU A CA 1
ATOM 707 C C . LEU A 1 90 ? 9.704 -5.294 8.931 1.00 90.00 90 LEU A C 1
ATOM 709 O O . LEU A 1 90 ? 8.535 -5.599 8.711 1.00 90.00 90 LEU A O 1
ATOM 713 N N . ASN A 1 91 ? 10.094 -4.786 10.099 1.00 92.19 91 ASN A N 1
ATOM 714 C CA . ASN A 1 91 ? 9.184 -4.585 11.234 1.00 92.19 91 ASN A CA 1
ATOM 715 C C . ASN A 1 91 ? 8.404 -3.260 11.119 1.00 92.19 91 ASN A C 1
ATOM 717 O O . ASN A 1 91 ? 8.346 -2.485 12.072 1.00 92.19 91 ASN A O 1
ATOM 721 N N . PHE A 1 92 ? 7.872 -2.973 9.931 1.00 93.31 92 PHE A N 1
ATOM 722 C CA . PHE A 1 92 ? 6.965 -1.857 9.667 1.00 93.31 92 PHE A CA 1
ATOM 723 C C . PHE A 1 92 ? 6.020 -2.200 8.504 1.00 93.31 92 PHE A C 1
ATOM 725 O O . PHE A 1 92 ? 6.351 -3.035 7.657 1.00 93.31 92 PHE A O 1
ATOM 732 N N . SER A 1 93 ? 4.854 -1.549 8.474 1.00 95.50 93 SER A N 1
ATOM 733 C CA . SER A 1 93 ? 3.822 -1.722 7.439 1.00 95.50 93 SER A CA 1
ATOM 734 C C . SER A 1 93 ? 3.963 -0.687 6.322 1.00 95.50 93 SER A C 1
ATOM 736 O O . SER A 1 93 ? 4.775 0.246 6.393 1.00 95.50 93 SER A O 1
ATOM 738 N N . ASP A 1 94 ? 3.161 -0.822 5.271 1.00 95.69 94 ASP A N 1
ATOM 739 C CA . ASP A 1 94 ? 3.007 0.266 4.314 1.00 95.69 94 ASP A CA 1
ATOM 740 C C . ASP A 1 94 ? 2.302 1.504 4.935 1.00 95.69 94 ASP A C 1
ATOM 742 O O . ASP A 1 94 ? 2.120 1.590 6.151 1.00 95.69 94 ASP A O 1
ATOM 746 N N . LEU A 1 95 ? 1.957 2.510 4.118 1.00 96.88 95 LEU A N 1
ATOM 747 C CA . LEU A 1 95 ? 1.353 3.740 4.644 1.00 96.88 95 LEU A CA 1
ATOM 748 C C . LEU A 1 95 ? -0.058 3.515 5.208 1.00 96.88 95 LEU A C 1
ATOM 750 O O . LEU A 1 95 ? -0.465 4.258 6.101 1.00 96.88 95 LEU A O 1
ATOM 754 N N . ASP A 1 96 ? -0.805 2.544 4.682 1.00 97.94 96 ASP A N 1
ATOM 755 C CA . ASP A 1 96 ? -2.183 2.268 5.088 1.00 97.94 96 ASP A CA 1
ATOM 756 C C . ASP A 1 96 ? -2.197 1.586 6.463 1.00 97.94 96 ASP A C 1
ATOM 758 O O . ASP A 1 96 ? -2.802 2.094 7.419 1.00 97.94 96 ASP A O 1
ATOM 762 N N . GLY A 1 97 ? -1.399 0.527 6.623 1.00 97.69 97 GLY A N 1
ATOM 763 C CA . GLY A 1 97 ? -1.183 -0.111 7.919 1.00 97.69 97 GLY A CA 1
ATOM 764 C C . GLY A 1 97 ? -0.529 0.819 8.952 1.00 97.69 97 GLY A C 1
ATOM 765 O O . GLY A 1 97 ? -0.986 0.880 10.095 1.00 97.69 97 GLY A O 1
ATOM 766 N N . GLU A 1 98 ? 0.481 1.617 8.576 1.00 97.31 98 GLU A N 1
ATOM 767 C CA . GLU A 1 98 ? 1.106 2.583 9.498 1.00 97.31 98 GLU A CA 1
ATOM 768 C C . GLU A 1 98 ? 0.108 3.656 9.957 1.00 97.31 98 GLU A C 1
ATOM 770 O O . GLU A 1 98 ? 0.039 3.979 11.145 1.00 97.31 98 GLU A O 1
ATOM 775 N N . THR A 1 99 ? -0.708 4.182 9.040 1.00 98.50 99 THR A N 1
ATOM 776 C CA . THR A 1 99 ? -1.742 5.164 9.387 1.00 98.50 99 THR A CA 1
ATOM 777 C C . THR A 1 99 ? -2.782 4.555 10.320 1.00 98.50 99 THR A C 1
ATOM 779 O O . THR A 1 99 ? -3.195 5.208 11.278 1.00 98.50 99 THR A O 1
ATOM 782 N N . SER A 1 100 ? -3.163 3.294 10.107 1.00 98.69 100 SER A N 1
ATOM 783 C CA . SER A 1 100 ? -4.073 2.577 11.005 1.00 98.69 100 SER A CA 1
ATOM 784 C C . SER A 1 100 ? -3.520 2.497 12.433 1.00 98.69 100 SER A C 1
ATOM 786 O O . SER A 1 100 ? -4.217 2.846 13.388 1.00 98.69 100 SER A O 1
ATOM 788 N N . LEU A 1 101 ? -2.243 2.130 12.592 1.00 98.38 101 LEU A N 1
ATOM 789 C CA . LEU A 1 101 ? -1.567 2.106 13.897 1.00 98.38 101 LEU A CA 1
ATOM 790 C C . LEU A 1 101 ? -1.465 3.503 14.527 1.00 98.38 101 LEU A C 1
ATOM 792 O O . LEU A 1 101 ? -1.690 3.665 15.728 1.00 98.38 101 LEU A O 1
ATOM 796 N N . GLY A 1 102 ? -1.177 4.525 13.721 1.00 98.25 102 GLY A N 1
ATOM 797 C CA . GLY A 1 102 ? -1.155 5.919 14.156 1.00 98.25 102 GLY A CA 1
ATOM 798 C C . GLY A 1 102 ? -2.500 6.399 14.708 1.00 98.25 102 GLY A C 1
ATOM 799 O O . GLY A 1 102 ? -2.556 7.034 15.763 1.00 98.25 102 GLY A O 1
ATOM 800 N N . LEU A 1 103 ? -3.603 6.037 14.048 1.00 98.75 103 LEU A N 1
ATOM 801 C CA . LEU A 1 103 ? -4.960 6.351 14.501 1.00 98.75 103 LEU A CA 1
ATOM 802 C C . LEU A 1 103 ? -5.319 5.635 15.812 1.00 98.75 103 LEU A C 1
ATOM 804 O O . LEU A 1 103 ? -5.908 6.255 16.699 1.00 98.75 103 LEU A O 1
ATOM 808 N N . LEU A 1 104 ? -4.931 4.364 15.970 1.00 98.56 104 LEU A N 1
ATOM 809 C CA . LEU A 1 104 ? -5.101 3.619 17.226 1.00 98.56 104 LEU A CA 1
ATOM 810 C C . LEU A 1 104 ? -4.332 4.282 18.377 1.00 98.56 104 LEU A C 1
ATOM 812 O O . LEU A 1 104 ? -4.876 4.470 19.467 1.00 98.56 104 LEU A O 1
ATOM 816 N N . LYS A 1 105 ? -3.095 4.718 18.114 1.00 98.25 105 LYS A N 1
ATOM 817 C CA . LYS A 1 105 ? -2.278 5.469 19.074 1.00 98.25 105 LYS A CA 1
ATOM 818 C C . LYS A 1 105 ? -2.944 6.790 19.475 1.00 98.25 105 LYS A C 1
ATOM 820 O O . LYS A 1 105 ? -2.984 7.106 20.662 1.00 98.25 105 LYS A O 1
ATOM 825 N N . LEU A 1 106 ? -3.520 7.539 18.526 1.00 98.31 106 LEU A N 1
ATOM 826 C CA . LEU A 1 106 ? -4.289 8.759 18.827 1.00 98.31 106 LEU A CA 1
ATOM 827 C C . LEU A 1 106 ? -5.545 8.485 19.668 1.00 98.31 106 LEU A C 1
ATOM 829 O O . LEU A 1 106 ? -5.930 9.327 20.476 1.00 98.31 106 LEU A O 1
ATOM 833 N N . ALA A 1 107 ? -6.164 7.312 19.517 1.00 98.00 107 ALA A N 1
ATOM 834 C CA . ALA A 1 107 ? -7.280 6.871 20.355 1.00 98.00 107 ALA A CA 1
ATOM 835 C C . ALA A 1 107 ? -6.844 6.409 21.765 1.00 98.00 107 ALA A C 1
ATOM 837 O O . ALA A 1 107 ? -7.688 6.063 22.595 1.00 98.00 107 ALA A O 1
ATOM 838 N N . GLY A 1 108 ? -5.540 6.423 22.063 1.00 97.62 108 GLY A N 1
ATOM 839 C CA . GLY A 1 108 ? -4.979 6.013 23.348 1.00 97.62 108 GLY A CA 1
ATOM 840 C C . GLY A 1 108 ? -4.834 4.500 23.513 1.00 97.62 108 GLY A C 1
ATOM 841 O O . GLY A 1 108 ? -4.816 4.029 24.647 1.00 97.62 108 GLY A O 1
ATOM 842 N N . MET A 1 109 ? -4.768 3.741 22.414 1.00 97.62 109 MET A N 1
ATOM 843 C CA . MET A 1 109 ? -4.486 2.303 22.449 1.00 97.62 109 MET A CA 1
ATOM 844 C C . MET A 1 109 ? -2.979 2.026 22.482 1.00 97.62 109 MET A C 1
ATOM 846 O O . MET A 1 109 ? -2.181 2.789 21.930 1.00 97.62 109 MET A O 1
ATOM 850 N N . ASP A 1 110 ? -2.595 0.909 23.102 1.00 96.50 110 ASP A N 1
ATOM 851 C CA . ASP A 1 110 ? -1.205 0.457 23.145 1.00 96.50 110 ASP A CA 1
ATOM 852 C C . ASP A 1 110 ? -0.826 -0.298 21.861 1.00 96.50 110 ASP A C 1
ATOM 854 O O . ASP A 1 110 ? -1.250 -1.430 21.626 1.00 96.50 110 ASP A O 1
ATOM 858 N N . VAL A 1 111 ? 0.006 0.341 21.038 1.00 97.00 111 VAL A N 1
ATOM 859 C CA . VAL A 1 111 ? 0.555 -0.214 19.791 1.00 97.00 111 VAL A CA 1
ATOM 860 C C . VAL A 1 111 ? 2.045 -0.567 19.911 1.00 97.00 111 VAL A C 1
ATOM 862 O O . VAL A 1 111 ? 2.735 -0.684 18.902 1.00 97.00 111 VAL A O 1
ATOM 865 N N . ALA A 1 112 ? 2.581 -0.725 21.126 1.00 94.25 112 ALA A N 1
ATOM 866 C CA . ALA A 1 112 ? 3.996 -1.058 21.316 1.00 94.25 112 ALA A CA 1
ATOM 867 C C . ALA A 1 112 ? 4.341 -2.492 20.868 1.00 94.25 112 ALA A C 1
ATOM 869 O O . ALA A 1 112 ? 5.448 -2.740 20.397 1.00 94.25 112 ALA A O 1
ATOM 870 N N . ASN A 1 113 ? 3.391 -3.426 20.990 1.00 93.81 113 ASN A N 1
ATOM 871 C CA . ASN A 1 113 ? 3.589 -4.857 20.729 1.00 93.81 113 ASN A CA 1
ATOM 872 C C . ASN A 1 113 ? 2.856 -5.327 19.461 1.00 93.81 113 ASN A C 1
ATOM 874 O O . ASN A 1 113 ? 2.111 -6.307 19.488 1.00 93.81 113 ASN A O 1
ATOM 878 N N . VAL A 1 114 ? 3.038 -4.603 18.355 1.00 97.31 114 VAL A N 1
ATOM 879 C CA . VAL A 1 114 ? 2.471 -4.976 17.051 1.00 97.31 114 VAL A CA 1
ATOM 880 C C . VAL A 1 114 ? 3.245 -6.153 16.460 1.00 97.31 114 VAL A C 1
ATOM 882 O O . VAL A 1 114 ? 4.474 -6.126 16.376 1.00 97.31 114 VAL A O 1
ATOM 885 N N . GLU A 1 115 ? 2.526 -7.182 16.017 1.00 97.50 115 GLU A N 1
ATOM 886 C CA . GLU A 1 115 ? 3.109 -8.282 15.253 1.00 97.50 115 GLU A CA 1
ATOM 887 C C . GLU A 1 115 ? 3.034 -7.992 13.748 1.00 97.50 115 GLU A C 1
ATOM 889 O O . GLU A 1 115 ? 1.958 -7.758 13.201 1.00 97.50 115 GLU A O 1
ATOM 894 N N . TYR A 1 116 ? 4.180 -8.047 13.070 1.00 96.62 116 TYR A N 1
ATOM 895 C CA . TYR A 1 116 ? 4.277 -7.866 11.622 1.00 96.62 116 TYR A CA 1
ATOM 896 C C . TYR A 1 116 ? 4.295 -9.225 10.915 1.00 96.62 116 TYR A C 1
ATOM 898 O O . TYR A 1 116 ? 5.164 -10.058 11.179 1.00 96.62 116 TYR A O 1
ATOM 906 N N . VAL A 1 117 ? 3.349 -9.457 10.004 1.00 95.12 117 VAL A N 1
ATOM 907 C CA . VAL A 1 117 ? 3.174 -10.736 9.288 1.00 95.12 117 VAL A CA 1
ATOM 908 C C . VAL A 1 117 ? 3.296 -10.557 7.780 1.00 95.12 117 VAL A C 1
ATOM 910 O O . VAL A 1 117 ? 3.240 -9.436 7.287 1.00 95.12 117 VAL A O 1
ATOM 913 N N . SER A 1 118 ? 3.501 -11.632 7.019 1.00 91.44 118 SER A N 1
ATOM 914 C CA . SER A 1 118 ? 3.559 -11.516 5.556 1.00 91.44 118 SER A CA 1
ATOM 915 C C . SER A 1 118 ? 2.220 -11.028 4.999 1.00 91.44 118 SER A C 1
ATOM 917 O O . SER A 1 118 ? 1.170 -11.249 5.599 1.00 91.44 118 SER A O 1
ATOM 919 N N . GLN A 1 119 ? 2.240 -10.386 3.834 1.00 89.44 119 GLN A N 1
ATOM 920 C CA . GLN A 1 119 ? 1.014 -9.941 3.167 1.00 89.44 119 GLN A CA 1
ATOM 921 C C . GLN A 1 119 ? 0.026 -11.102 2.984 1.00 89.44 119 GLN A C 1
ATOM 923 O O . GLN A 1 119 ? 0.372 -12.140 2.420 1.00 89.44 119 GLN A O 1
ATOM 928 N N . GLY A 1 120 ? -1.204 -10.913 3.464 1.00 88.38 120 GLY A N 1
ATOM 929 C CA . GLY A 1 120 ? -2.269 -11.915 3.406 1.00 88.38 120 GLY A CA 1
ATOM 930 C C . GLY A 1 120 ? -2.281 -12.921 4.564 1.00 88.38 120 GLY A C 1
ATOM 931 O O . GLY A 1 120 ? -3.299 -13.594 4.740 1.00 88.38 120 GLY A O 1
ATOM 932 N N . ASP A 1 121 ? -1.220 -12.994 5.376 1.00 93.50 121 ASP A N 1
ATOM 933 C CA . ASP A 1 121 ? -1.209 -13.794 6.604 1.00 93.50 121 ASP A CA 1
ATOM 934 C C . ASP A 1 121 ? -2.089 -13.153 7.686 1.00 93.50 121 ASP A C 1
ATOM 936 O O . ASP A 1 121 ? -2.401 -11.963 7.667 1.00 93.50 121 ASP A O 1
ATOM 940 N N . SER A 1 122 ? -2.470 -13.943 8.686 1.00 96.62 122 SER A N 1
ATOM 941 C CA . SER A 1 122 ? -3.170 -13.449 9.869 1.00 96.62 122 SER A CA 1
ATOM 942 C C . SER A 1 122 ? -2.746 -14.200 11.125 1.00 96.62 122 SER A C 1
ATOM 944 O O . SER A 1 122 ? -1.986 -15.178 11.077 1.00 96.62 122 SER A O 1
ATOM 946 N N . ARG A 1 123 ? -3.229 -13.738 12.279 1.00 97.81 123 ARG A N 1
ATOM 947 C CA . ARG A 1 123 ? -3.167 -14.474 13.539 1.00 97.81 123 ARG A CA 1
ATOM 948 C C . ARG A 1 123 ? -4.554 -14.641 14.122 1.00 97.81 123 ARG A C 1
ATOM 950 O O . ARG A 1 123 ? -5.308 -13.683 14.294 1.00 97.81 123 ARG A O 1
ATOM 957 N N . LYS A 1 124 ? -4.851 -15.890 14.463 1.00 96.94 124 LYS A N 1
ATOM 958 C CA . LYS A 1 124 ? -6.032 -16.254 15.233 1.00 96.94 124 LYS A CA 1
ATOM 959 C C . LYS A 1 124 ? -5.948 -15.642 16.637 1.00 96.94 124 LYS A C 1
ATOM 961 O O . LYS A 1 124 ? -4.874 -15.624 17.233 1.00 96.94 124 LYS A O 1
ATOM 966 N N . GLY A 1 125 ? -7.080 -15.170 17.150 1.00 96.25 125 GLY A N 1
ATOM 967 C CA . GLY A 1 125 ? -7.212 -14.566 18.476 1.00 96.25 125 GLY A CA 1
ATOM 968 C C . GLY A 1 125 ? -6.683 -13.134 18.581 1.00 96.25 125 GLY A C 1
ATOM 969 O O . GLY A 1 125 ? -6.528 -12.632 19.689 1.00 96.25 125 GLY A O 1
ATOM 970 N N . LYS A 1 126 ? -6.373 -12.489 17.448 1.00 97.81 126 LYS A N 1
ATOM 971 C CA . LYS A 1 126 ? -5.766 -11.152 17.384 1.00 97.81 126 LYS A CA 1
ATOM 972 C C . LYS A 1 126 ? -6.588 -10.175 16.542 1.00 97.81 126 LYS A C 1
ATOM 974 O O . LYS A 1 126 ? -7.529 -10.570 15.849 1.00 97.81 126 LYS A O 1
ATOM 979 N N . ILE A 1 127 ? -6.231 -8.890 16.605 1.00 98.25 127 ILE A N 1
ATOM 980 C CA . ILE A 1 127 ? -6.793 -7.840 15.744 1.00 98.25 127 ILE A CA 1
ATOM 981 C C . ILE A 1 127 ? -5.883 -7.674 14.527 1.00 98.25 127 ILE A C 1
ATOM 983 O O . ILE A 1 127 ? -4.820 -7.071 14.623 1.00 98.25 127 ILE A O 1
ATOM 987 N N . ASN A 1 128 ? -6.305 -8.212 13.392 1.00 98.56 128 ASN A N 1
ATOM 988 C CA . ASN A 1 128 ? -5.606 -8.131 12.117 1.00 98.56 128 ASN A CA 1
ATOM 989 C C . ASN A 1 128 ? -6.061 -6.871 11.377 1.00 98.56 128 ASN A C 1
ATOM 991 O O . ASN A 1 128 ? -7.257 -6.656 11.192 1.00 98.56 128 ASN A O 1
ATOM 995 N N . ILE A 1 129 ? -5.122 -6.028 10.977 1.00 98.38 129 ILE A N 1
ATOM 996 C CA . ILE A 1 129 ? -5.376 -4.760 10.301 1.00 98.38 129 ILE A CA 1
ATOM 997 C C . ILE A 1 129 ? -4.555 -4.761 9.026 1.00 98.38 129 ILE A C 1
ATOM 999 O O . ILE A 1 129 ? -3.374 -5.101 9.061 1.00 98.38 129 ILE A O 1
ATOM 1003 N N . ASP A 1 130 ? -5.188 -4.409 7.911 1.00 97.56 130 ASP A N 1
ATOM 1004 C CA . ASP A 1 130 ? -4.525 -4.379 6.603 1.00 97.56 130 ASP A CA 1
ATOM 1005 C C . ASP A 1 130 ? -3.914 -5.738 6.193 1.00 97.56 130 ASP A C 1
ATOM 1007 O O . ASP A 1 130 ? -2.908 -5.840 5.495 1.00 97.56 130 ASP A O 1
ATOM 1011 N N . THR A 1 131 ? -4.480 -6.832 6.712 1.00 96.31 131 THR A N 1
ATOM 1012 C CA . THR A 1 131 ? -4.017 -8.193 6.438 1.00 96.31 131 THR A CA 1
ATOM 1013 C C . THR A 1 131 ? -5.101 -9.229 6.734 1.00 96.31 131 THR A C 1
ATOM 1015 O O . THR A 1 131 ? -6.040 -8.979 7.492 1.00 96.31 131 THR A O 1
ATOM 1018 N N . GLY A 1 132 ? -4.934 -10.436 6.188 1.00 93.81 132 GLY A N 1
ATOM 1019 C CA . GLY A 1 132 ? -5.825 -11.577 6.416 1.00 93.81 132 GLY A CA 1
ATOM 1020 C C . GLY A 1 132 ? -6.844 -11.852 5.306 1.00 93.81 132 GLY A C 1
ATOM 1021 O O . GLY A 1 132 ? -7.630 -12.797 5.427 1.00 93.81 132 GLY A O 1
ATOM 1022 N N . ASN A 1 133 ? -6.810 -11.085 4.210 1.00 92.19 133 ASN A N 1
ATOM 1023 C CA . ASN A 1 133 ? -7.668 -11.252 3.034 1.00 92.19 133 ASN A CA 1
ATOM 1024 C C . ASN A 1 133 ? -9.162 -11.229 3.391 1.00 92.19 133 ASN A C 1
ATOM 1026 O O . ASN A 1 133 ? -9.940 -12.082 2.946 1.00 92.19 133 ASN A O 1
ATOM 1030 N N . ARG A 1 134 ? -9.556 -10.279 4.239 1.00 92.12 134 ARG A N 1
ATOM 1031 C CA . ARG A 1 134 ? -10.954 -10.021 4.596 1.00 92.12 134 ARG A CA 1
ATOM 1032 C C . ARG A 1 134 ? -11.370 -8.650 4.100 1.00 92.12 134 ARG A C 1
ATOM 1034 O O . ARG A 1 134 ? -10.577 -7.723 4.055 1.00 92.12 134 ARG A O 1
ATOM 1041 N N . TRP A 1 135 ? -12.648 -8.537 3.765 1.00 91.50 135 TRP A N 1
ATOM 1042 C CA . TRP A 1 135 ? -13.229 -7.299 3.278 1.00 91.50 135 TRP A CA 1
ATOM 1043 C C . TRP A 1 135 ? -14.092 -6.638 4.358 1.00 91.50 135 TRP A C 1
ATOM 1045 O O . TRP A 1 135 ? -15.084 -7.220 4.807 1.00 91.50 135 TRP A O 1
ATOM 1055 N N . GLY A 1 136 ? -13.744 -5.409 4.728 1.00 93.69 136 GLY A N 1
ATOM 1056 C CA . GLY A 1 136 ? -14.403 -4.609 5.752 1.00 93.69 136 GLY A CA 1
ATOM 1057 C C . GLY A 1 136 ? -14.007 -4.990 7.182 1.00 93.69 136 GLY A C 1
ATOM 1058 O O . GLY A 1 136 ? -12.868 -5.363 7.457 1.00 93.69 136 GLY A O 1
ATOM 1059 N N . LEU A 1 137 ? -14.962 -4.872 8.109 1.00 96.12 137 LEU A N 1
ATOM 1060 C CA . LEU A 1 137 ? -14.792 -5.337 9.486 1.00 96.12 137 LEU A CA 1
ATOM 1061 C C . LEU A 1 137 ? -15.363 -6.749 9.601 1.00 96.12 137 LEU A C 1
ATOM 1063 O O . LEU A 1 137 ? -16.579 -6.909 9.520 1.00 96.12 137 LEU A O 1
ATOM 1067 N N . ALA A 1 138 ? -14.519 -7.756 9.812 1.00 94.88 138 ALA A N 1
ATOM 1068 C CA . ALA A 1 138 ? -14.947 -9.133 10.049 1.00 94.88 138 ALA A CA 1
ATOM 1069 C C . ALA A 1 138 ? -14.584 -9.584 11.467 1.00 94.88 138 ALA A C 1
ATOM 1071 O O . ALA A 1 138 ? -13.479 -9.339 11.949 1.00 94.88 138 ALA A O 1
ATOM 1072 N N . ILE A 1 139 ? -15.524 -10.255 12.129 1.00 94.75 139 ILE A N 1
ATOM 1073 C CA . ILE A 1 139 ? -15.372 -10.776 13.483 1.00 94.75 139 ILE A CA 1
ATOM 1074 C C . ILE A 1 139 ? -15.566 -12.291 13.455 1.00 94.75 139 ILE A C 1
ATOM 1076 O O . ILE A 1 139 ? -16.641 -12.799 13.135 1.00 94.75 139 ILE A O 1
ATOM 1080 N N . GLU A 1 140 ? -14.513 -13.012 13.813 1.00 94.62 140 GLU A N 1
ATOM 1081 C CA . GLU A 1 140 ? -14.448 -14.469 13.834 1.00 94.62 140 GLU A CA 1
ATOM 1082 C C . GLU A 1 140 ? -14.169 -14.967 15.264 1.00 94.62 140 GLU A C 1
ATOM 1084 O O . GLU A 1 140 ? -13.883 -14.187 16.174 1.00 94.62 140 GLU A O 1
ATOM 1089 N N . ASP A 1 141 ? -14.306 -16.278 15.488 1.00 92.19 141 ASP A N 1
ATOM 1090 C CA . ASP A 1 141 ? -14.025 -16.922 16.783 1.00 92.19 141 ASP A CA 1
ATOM 1091 C C . ASP A 1 141 ? -14.707 -16.226 17.982 1.00 92.19 141 ASP A C 1
ATOM 1093 O O . ASP A 1 141 ? -14.087 -15.950 19.002 1.00 92.19 141 ASP A O 1
ATOM 1097 N N . ASN A 1 142 ? -15.998 -15.897 17.852 1.00 87.56 142 ASN A N 1
ATOM 1098 C CA . ASN A 1 142 ? -16.781 -15.188 18.879 1.00 87.56 142 ASN A CA 1
ATOM 1099 C C . ASN A 1 142 ? -16.196 -13.829 19.311 1.00 87.56 142 ASN A C 1
ATOM 1101 O O . ASN A 1 142 ? -16.442 -13.382 20.428 1.00 87.56 142 ASN A O 1
ATOM 1105 N N . GLY A 1 143 ? -15.446 -13.160 18.435 1.00 86.75 143 GLY A N 1
ATOM 1106 C CA . GLY A 1 143 ? -14.837 -11.867 18.733 1.00 86.75 143 GLY A CA 1
ATOM 1107 C C . GLY A 1 143 ? -13.403 -11.928 19.226 1.00 86.75 143 GLY A C 1
ATOM 1108 O O . GLY A 1 143 ? -12.841 -10.881 19.542 1.00 86.75 143 GLY A O 1
ATOM 1109 N N . GLU A 1 144 ? -12.795 -13.112 19.271 1.00 90.25 144 GLU A N 1
ATOM 1110 C CA . GLU A 1 144 ? -11.366 -13.239 19.548 1.00 90.25 144 GLU A CA 1
ATOM 1111 C C . GLU A 1 144 ? -10.534 -12.787 18.342 1.00 90.25 144 GLU A C 1
ATOM 1113 O O . GLU A 1 144 ? -9.620 -11.973 18.499 1.00 90.25 144 GLU A O 1
ATOM 1118 N N . THR A 1 145 ? -10.882 -13.246 17.136 1.00 96.94 145 THR A N 1
ATOM 1119 C CA . THR A 1 145 ? -10.195 -12.876 15.892 1.00 96.94 145 THR A CA 1
ATOM 1120 C C . THR A 1 145 ? -10.961 -11.764 15.185 1.00 96.94 145 THR A C 1
ATOM 1122 O O . THR A 1 145 ? -12.146 -11.899 14.890 1.00 96.94 145 THR A O 1
ATOM 1125 N N . VAL A 1 146 ? -10.285 -10.660 14.885 1.00 97.56 146 VAL A N 1
ATOM 1126 C CA . VAL A 1 146 ? -10.879 -9.502 14.206 1.00 97.56 146 VAL A CA 1
ATOM 1127 C C . VAL A 1 146 ? -10.053 -9.163 12.979 1.00 97.56 146 VAL A C 1
ATOM 1129 O O . VAL A 1 146 ? -8.831 -9.297 13.011 1.00 97.56 146 VAL A O 1
ATOM 1132 N N . PHE A 1 147 ? -10.719 -8.708 11.924 1.00 97.81 147 PHE A N 1
ATOM 1133 C CA . PHE A 1 147 ? -10.095 -8.183 10.720 1.00 97.81 147 PHE A CA 1
ATOM 1134 C C . PHE A 1 147 ? -10.670 -6.806 10.404 1.00 97.81 147 PHE A C 1
ATOM 1136 O O . PHE A 1 147 ? -11.879 -6.685 10.229 1.00 97.81 147 PHE A O 1
ATOM 1143 N N . ALA A 1 148 ? -9.814 -5.793 10.321 1.00 97.31 148 ALA A N 1
ATOM 1144 C CA . ALA A 1 148 ? -10.097 -4.513 9.685 1.00 97.31 148 ALA A CA 1
ATOM 1145 C C . ALA A 1 148 ? -9.238 -4.451 8.421 1.00 97.31 148 ALA A C 1
ATOM 1147 O O . ALA A 1 148 ? -8.120 -3.939 8.420 1.00 97.31 148 ALA A O 1
ATOM 1148 N N . ASP A 1 149 ? -9.742 -5.085 7.373 1.00 96.44 149 ASP A N 1
ATOM 1149 C CA . ASP A 1 149 ? -9.000 -5.342 6.149 1.00 96.44 149 ASP A CA 1
ATOM 1150 C C . ASP A 1 149 ? -9.882 -4.974 4.953 1.00 96.44 149 ASP A C 1
ATOM 1152 O O . ASP A 1 149 ? -11.107 -4.922 5.034 1.00 96.44 149 ASP A O 1
ATOM 1156 N N . HIS A 1 150 ? -9.264 -4.649 3.837 1.00 94.00 150 HIS A N 1
ATOM 1157 C CA . HIS A 1 150 ? -9.945 -4.271 2.603 1.00 94.00 150 HIS A CA 1
ATOM 1158 C C . HIS A 1 150 ? -9.464 -5.107 1.413 1.00 94.00 150 HIS A C 1
ATOM 1160 O O . HIS A 1 150 ? -9.794 -4.829 0.258 1.00 94.00 150 HIS A O 1
ATOM 1166 N N . HIS A 1 151 ? -8.705 -6.160 1.701 1.00 89.19 151 HIS A N 1
ATOM 1167 C CA . HIS A 1 151 ? -8.324 -7.182 0.751 1.00 89.19 151 HIS A CA 1
ATOM 1168 C C . HIS A 1 151 ? -9.419 -8.257 0.623 1.00 89.19 151 HIS A C 1
ATOM 1170 O O . HIS A 1 151 ? -10.471 -8.226 1.260 1.00 89.19 151 HIS A O 1
ATOM 1176 N N . GLY A 1 152 ? -9.192 -9.226 -0.258 1.00 83.50 152 GLY A N 1
ATOM 1177 C CA . GLY A 1 152 ? -10.099 -10.349 -0.490 1.00 83.50 152 GLY A CA 1
ATOM 1178 C C . GLY A 1 152 ? -10.750 -10.352 -1.880 1.00 83.50 152 GLY A C 1
ATOM 1179 O O . GLY A 1 152 ? -10.690 -9.363 -2.610 1.00 83.50 152 GLY A O 1
ATOM 1180 N N . PRO A 1 153 ? -11.360 -11.477 -2.291 1.00 79.44 153 PRO A N 1
ATOM 1181 C CA . PRO A 1 153 ? -11.846 -11.662 -3.664 1.00 79.44 153 PRO A CA 1
ATOM 1182 C C . PRO A 1 153 ? -12.978 -10.703 -4.052 1.00 79.44 153 PRO A C 1
ATOM 1184 O O . PRO A 1 153 ? -13.047 -10.237 -5.190 1.00 79.44 153 PRO A O 1
ATOM 1187 N N . ASP A 1 154 ? -13.843 -10.383 -3.088 1.00 80.56 154 ASP A N 1
ATOM 1188 C CA . ASP A 1 154 ? -14.990 -9.488 -3.274 1.00 80.56 154 ASP A CA 1
ATOM 1189 C C . ASP A 1 154 ? -14.634 -8.015 -3.059 1.00 80.56 154 ASP A C 1
ATOM 1191 O O . ASP A 1 154 ? -15.510 -7.143 -3.075 1.00 80.56 154 ASP A O 1
ATOM 1195 N N . ALA A 1 155 ? -13.341 -7.733 -2.883 1.00 84.00 155 ALA A N 1
ATOM 1196 C CA . ALA A 1 155 ? -12.879 -6.405 -2.589 1.00 84.00 155 ALA A CA 1
ATOM 1197 C C . ALA A 1 155 ? -13.058 -5.433 -3.755 1.00 84.00 155 ALA A C 1
ATOM 1199 O O . ALA A 1 155 ? -12.588 -5.653 -4.873 1.00 84.00 155 ALA A O 1
ATOM 1200 N N . LYS A 1 156 ? -13.738 -4.326 -3.468 1.00 82.38 156 LYS A N 1
ATOM 1201 C CA . LYS A 1 156 ? -13.895 -3.158 -4.336 1.00 82.38 156 LYS A CA 1
ATOM 1202 C C . LYS A 1 156 ? -12.825 -2.102 -4.037 1.00 82.38 156 LYS A C 1
ATOM 1204 O O . LYS A 1 156 ? -12.167 -2.108 -3.006 1.00 82.38 156 LYS A O 1
ATOM 1209 N N . ARG A 1 157 ? -12.662 -1.155 -4.954 1.00 82.56 157 ARG A N 1
ATOM 1210 C CA . ARG A 1 157 ? -11.854 0.046 -4.705 1.00 82.56 157 ARG A CA 1
ATOM 1211 C C . ARG A 1 157 ? -12.635 1.061 -3.866 1.00 82.56 157 ARG A C 1
ATOM 1213 O O . ARG A 1 157 ? -13.860 0.971 -3.762 1.00 82.56 157 ARG A O 1
ATOM 1220 N N . GLY A 1 158 ? -11.916 2.038 -3.328 1.00 88.44 158 GLY A N 1
ATOM 1221 C CA . GLY A 1 158 ? -12.470 3.218 -2.658 1.00 88.44 158 GLY A CA 1
ATOM 1222 C C . GLY A 1 158 ? -12.504 3.128 -1.134 1.00 88.44 158 GLY A C 1
ATOM 1223 O O . GLY A 1 158 ? -13.244 3.875 -0.504 1.00 88.44 158 GLY A O 1
ATOM 1224 N N . THR A 1 159 ? -11.749 2.204 -0.541 1.00 93.88 159 THR A N 1
ATOM 1225 C CA . THR A 1 159 ? -11.549 2.125 0.911 1.00 93.88 159 THR A CA 1
ATOM 1226 C C . THR A 1 159 ? -10.158 1.579 1.224 1.00 93.88 159 THR A C 1
ATOM 1228 O O . THR A 1 159 ? -9.503 1.016 0.341 1.00 93.88 159 THR A O 1
ATOM 1231 N N . SER A 1 160 ? -9.711 1.759 2.461 1.00 96.31 160 SER A N 1
ATOM 1232 C CA . SER A 1 160 ? -8.401 1.330 2.955 1.00 96.31 160 SER A CA 1
ATOM 1233 C C . SER A 1 160 ? -8.512 0.873 4.411 1.00 96.31 160 SER A C 1
ATOM 1235 O O . SER A 1 160 ? -9.499 1.193 5.088 1.00 96.31 160 SER A O 1
ATOM 1237 N N . ALA A 1 161 ? -7.527 0.137 4.915 1.00 97.62 161 ALA A N 1
ATOM 1238 C CA . ALA A 1 161 ? -7.490 -0.269 6.316 1.00 97.62 161 ALA A CA 1
ATOM 1239 C C . ALA A 1 161 ? -7.467 0.943 7.266 1.00 97.62 161 ALA A C 1
ATOM 1241 O O . ALA A 1 161 ? -8.142 0.929 8.302 1.00 97.62 161 ALA A O 1
ATOM 1242 N N . ALA A 1 162 ? -6.796 2.036 6.886 1.00 98.50 162 ALA A N 1
ATOM 1243 C CA . ALA A 1 162 ? -6.806 3.295 7.628 1.00 98.50 162 ALA A CA 1
ATOM 1244 C C . ALA A 1 162 ? -8.204 3.922 7.677 1.00 98.50 162 ALA A C 1
A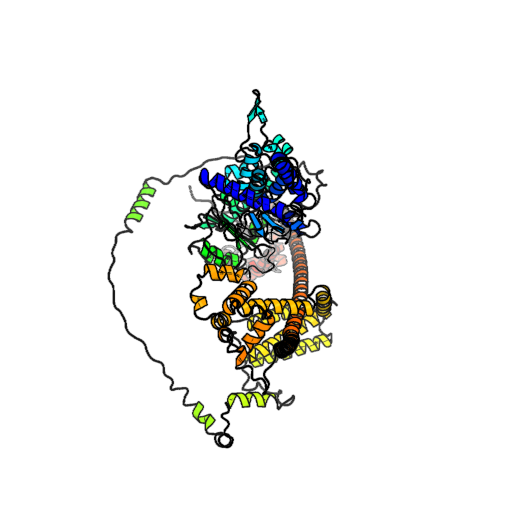TOM 1246 O O . ALA A 1 162 ? -8.631 4.393 8.734 1.00 98.50 162 ALA A O 1
ATOM 1247 N N . GLU A 1 163 ? -8.949 3.903 6.567 1.00 98.00 163 GLU A N 1
ATOM 1248 C CA . GLU A 1 163 ? -10.327 4.399 6.542 1.00 98.00 163 GLU A CA 1
ATOM 1249 C C . GLU A 1 163 ? -11.254 3.562 7.428 1.00 98.00 163 GLU A C 1
ATOM 1251 O O . GLU A 1 163 ? -12.049 4.117 8.194 1.00 98.00 163 GLU A O 1
ATOM 1256 N N . LEU A 1 164 ? -11.136 2.233 7.354 1.00 97.25 164 LEU A N 1
ATOM 1257 C CA . LEU A 1 164 ? -11.889 1.303 8.195 1.00 97.25 164 LEU A CA 1
ATOM 1258 C C . LEU A 1 164 ? -11.591 1.546 9.674 1.00 97.25 164 LEU A C 1
ATOM 1260 O O . LEU A 1 164 ? -12.515 1.737 10.466 1.00 97.25 164 LEU A O 1
ATOM 1264 N N . THR A 1 165 ? -10.310 1.625 10.032 1.00 98.31 165 THR A N 1
ATOM 1265 C CA . THR A 1 165 ? -9.851 1.902 11.397 1.00 98.31 165 THR A CA 1
ATOM 1266 C C . THR A 1 165 ? -10.391 3.242 11.895 1.00 98.31 165 THR A C 1
ATOM 1268 O O . THR A 1 165 ? -10.961 3.315 12.985 1.00 98.31 165 THR A O 1
ATOM 1271 N N . TYR A 1 166 ? -10.306 4.300 11.083 1.00 98.38 166 TYR A N 1
ATOM 1272 C CA . TYR A 1 166 ? -10.830 5.618 11.437 1.00 98.38 166 TYR A CA 1
ATOM 1273 C C . TYR A 1 166 ? -12.343 5.602 11.686 1.00 98.38 166 TYR A C 1
ATOM 1275 O O . TYR A 1 166 ? -12.818 6.142 12.691 1.00 98.38 166 TYR A O 1
ATOM 1283 N N . LYS A 1 167 ? -13.112 4.957 10.801 1.00 97.12 167 LYS A N 1
ATOM 1284 C CA . LYS A 1 167 ? -14.570 4.819 10.943 1.00 97.12 167 LYS A CA 1
ATOM 1285 C C . LYS A 1 167 ? -14.936 4.019 12.190 1.00 97.12 167 LYS A C 1
ATOM 1287 O O . LYS A 1 167 ? -15.817 4.443 12.929 1.00 97.12 167 LYS A O 1
ATOM 1292 N N . ILE A 1 168 ? -14.236 2.919 12.468 1.00 97.31 168 ILE A N 1
ATOM 1293 C CA . ILE A 1 168 ? -14.437 2.111 13.678 1.00 97.31 168 ILE A CA 1
ATOM 1294 C C . ILE A 1 168 ? -14.227 2.972 14.928 1.00 97.31 168 ILE A C 1
ATOM 1296 O O . ILE A 1 168 ? -15.142 3.107 15.741 1.00 97.31 168 ILE A O 1
ATOM 1300 N N . LEU A 1 169 ? -13.065 3.620 15.050 1.00 98.12 169 LEU A N 1
ATOM 1301 C CA . LEU A 1 169 ? -12.709 4.406 16.233 1.00 98.12 169 LEU A CA 1
ATOM 1302 C C . LEU A 1 169 ? -13.645 5.600 16.451 1.00 98.12 169 LEU A C 1
ATOM 1304 O O . LEU A 1 169 ? -14.035 5.877 17.585 1.00 98.12 169 LEU A O 1
ATOM 1308 N N . THR A 1 170 ? -14.039 6.290 15.380 1.00 97.50 170 THR A N 1
ATOM 1309 C CA . THR A 1 170 ? -14.978 7.419 15.473 1.00 97.50 170 THR A CA 1
ATOM 1310 C C . THR A 1 170 ? -16.408 6.966 15.767 1.00 97.50 170 THR A C 1
ATOM 1312 O O . THR A 1 170 ? -17.078 7.598 16.580 1.00 97.50 170 THR A O 1
ATOM 1315 N N . SER A 1 171 ? -16.865 5.847 15.192 1.00 95.81 171 SER A N 1
ATOM 1316 C CA . SER A 1 171 ? -18.204 5.285 15.449 1.00 95.81 171 SER A CA 1
ATOM 1317 C C . SER A 1 171 ? -18.385 4.760 16.876 1.00 95.81 171 SER A C 1
ATOM 1319 O O . SER A 1 171 ? -19.508 4.716 17.379 1.00 95.81 171 SER A O 1
ATOM 1321 N N . LEU A 1 172 ? -17.285 4.370 17.527 1.00 95.88 172 LEU A N 1
ATOM 1322 C CA . LEU A 1 172 ? -17.263 3.982 18.933 1.00 95.88 172 LEU A CA 1
ATOM 1323 C C . LEU A 1 172 ? -17.063 5.171 19.875 1.00 95.88 172 LEU A C 1
ATOM 1325 O O . LEU A 1 172 ? -17.185 4.984 21.073 1.00 95.88 172 LEU A O 1
ATOM 1329 N N . GLY A 1 173 ? -16.730 6.367 19.379 1.00 96.31 173 GLY A N 1
ATOM 1330 C CA . GLY A 1 173 ? -16.371 7.511 20.226 1.00 96.31 173 GLY A CA 1
ATOM 1331 C C . GLY A 1 173 ? -14.970 7.424 20.853 1.00 96.31 173 GLY A C 1
ATOM 1332 O O . GLY A 1 173 ? -14.629 8.238 21.708 1.00 96.31 173 GLY A O 1
ATOM 1333 N N . LEU A 1 174 ? -14.137 6.471 20.419 1.00 97.44 174 LEU A N 1
ATOM 1334 C CA . LEU A 1 174 ? -12.751 6.304 20.878 1.00 97.44 174 LEU A CA 1
ATOM 1335 C C . LEU A 1 174 ? -11.809 7.361 20.300 1.00 97.44 174 LEU A C 1
ATOM 1337 O O . LEU A 1 174 ? -10.809 7.710 20.926 1.00 97.44 174 LEU A O 1
ATOM 1341 N N . LEU A 1 175 ? -12.140 7.874 19.117 1.00 97.94 175 LEU A N 1
ATOM 1342 C CA . LEU A 1 175 ? -11.427 8.961 18.466 1.00 97.94 175 LEU A CA 1
ATOM 1343 C C . LEU A 1 175 ? -12.420 10.047 18.064 1.00 97.94 175 LEU A C 1
ATOM 1345 O O . LEU A 1 175 ? -13.465 9.775 17.473 1.00 97.94 175 LEU A O 1
ATOM 1349 N N . LYS A 1 176 ? -12.086 11.302 18.359 1.00 97.31 176 LYS A N 1
ATOM 1350 C CA . LYS A 1 176 ? -12.896 12.434 17.920 1.00 97.31 176 LYS A CA 1
ATOM 1351 C C . LYS A 1 176 ? -12.747 12.612 16.410 1.00 97.31 176 LYS A C 1
ATOM 1353 O O . LYS A 1 176 ? -11.638 12.618 15.879 1.00 97.31 176 LYS A O 1
ATOM 1358 N N . ARG A 1 177 ? -13.867 12.809 15.714 1.00 96.94 177 ARG A N 1
ATOM 1359 C CA . ARG A 1 177 ? -13.837 13.179 14.298 1.00 96.94 177 ARG A CA 1
ATOM 1360 C C . ARG A 1 177 ? -13.336 14.614 14.145 1.00 96.94 177 ARG A C 1
ATOM 1362 O O . ARG A 1 177 ? -13.896 15.536 14.737 1.00 96.94 177 ARG A O 1
ATOM 1369 N N . GLU A 1 178 ? -12.304 14.803 13.333 1.00 96.75 178 GLU A N 1
ATOM 1370 C CA . GLU A 1 178 ? -11.668 16.098 13.109 1.00 96.75 178 GLU A CA 1
ATOM 1371 C C . GLU A 1 178 ? -11.350 16.274 11.628 1.00 96.75 178 GLU A C 1
ATOM 1373 O O . GLU A 1 178 ? -10.918 15.344 10.951 1.00 96.75 178 GLU A O 1
ATOM 1378 N N . LYS A 1 179 ? -11.526 17.497 11.122 1.00 96.56 179 LYS A N 1
ATOM 1379 C CA . LYS A 1 179 ? -11.431 17.787 9.686 1.00 96.56 179 LYS A CA 1
ATOM 1380 C C . LYS A 1 179 ? -10.057 17.472 9.086 1.00 96.56 179 LYS A C 1
ATOM 1382 O O . LYS A 1 179 ? -9.974 17.084 7.925 1.00 96.56 179 LYS A O 1
ATOM 1387 N N . HIS A 1 180 ? -8.977 17.653 9.843 1.00 96.56 180 HIS A N 1
ATOM 1388 C CA . HIS A 1 180 ? -7.636 17.311 9.367 1.00 96.56 180 HIS A CA 1
ATOM 1389 C C . HIS A 1 180 ? -7.416 15.793 9.296 1.00 96.56 180 HIS A C 1
ATOM 1391 O O . HIS A 1 180 ? -6.785 15.329 8.350 1.00 96.56 180 HIS A O 1
ATOM 1397 N N . LEU A 1 181 ? -7.996 15.021 10.225 1.00 98.06 181 LEU A N 1
ATOM 1398 C CA . LEU A 1 181 ? -7.973 13.557 10.186 1.00 98.06 181 LEU A CA 1
ATOM 1399 C C . LEU A 1 181 ? -8.815 13.019 9.025 1.00 98.06 181 LEU A C 1
ATOM 1401 O O . LEU A 1 181 ? -8.327 12.171 8.288 1.00 98.06 181 LEU A O 1
ATOM 1405 N N . ASP A 1 182 ? -10.013 13.573 8.787 1.00 97.62 182 ASP A N 1
ATOM 1406 C CA . ASP A 1 182 ? -10.831 13.240 7.607 1.00 97.62 182 ASP A CA 1
ATOM 1407 C C . ASP A 1 182 ? -10.020 13.415 6.303 1.00 97.62 182 ASP A C 1
ATOM 1409 O O . ASP A 1 182 ? -10.055 12.569 5.410 1.00 97.62 182 ASP A O 1
ATOM 1413 N N . ARG A 1 183 ? -9.250 14.510 6.195 1.00 97.31 183 ARG A N 1
ATOM 1414 C CA . ARG A 1 183 ? -8.397 14.790 5.027 1.00 97.31 183 ARG A CA 1
ATOM 1415 C C . ARG A 1 183 ? -7.201 13.847 4.922 1.00 97.31 183 ARG A C 1
ATOM 1417 O O . ARG A 1 183 ? -6.909 13.404 3.815 1.00 97.31 183 ARG A O 1
ATOM 1424 N N . LEU A 1 184 ? -6.519 13.559 6.032 1.00 97.88 184 LEU A N 1
ATOM 1425 C CA . LEU A 1 184 ? -5.384 12.633 6.068 1.00 97.88 184 LEU A CA 1
ATOM 1426 C C . LEU A 1 184 ? -5.827 11.233 5.649 1.00 97.88 184 LEU A C 1
ATOM 1428 O O . LEU A 1 184 ? -5.236 10.642 4.751 1.00 97.88 184 LEU A O 1
ATOM 1432 N N . VAL A 1 185 ? -6.902 10.730 6.255 1.00 98.25 185 VAL A N 1
ATOM 1433 C CA . VAL A 1 185 ? -7.452 9.404 5.959 1.00 98.25 185 VAL A CA 1
ATOM 1434 C C . VAL A 1 185 ? -7.911 9.325 4.509 1.00 98.25 185 VAL A C 1
ATOM 1436 O O . VAL A 1 185 ? -7.572 8.366 3.821 1.00 98.25 185 VAL A O 1
ATOM 1439 N N . SER A 1 186 ? -8.602 10.351 3.998 1.00 97.00 186 SER A N 1
ATOM 1440 C CA . SER A 1 186 ? -8.979 10.407 2.580 1.00 97.00 186 SER A CA 1
ATOM 1441 C C . SER A 1 186 ? -7.756 10.405 1.661 1.00 97.00 186 SER A C 1
ATOM 1443 O O . SER A 1 186 ? -7.759 9.728 0.637 1.00 97.00 186 SER A O 1
ATOM 1445 N N . PHE A 1 187 ? -6.689 11.118 2.026 1.00 96.88 187 PHE A N 1
ATOM 1446 C CA . PHE A 1 187 ? -5.450 11.120 1.258 1.00 96.88 187 PHE A CA 1
ATOM 1447 C C . PHE A 1 187 ? -4.802 9.732 1.200 1.00 96.88 187 PHE A C 1
ATOM 1449 O O . PHE A 1 187 ? -4.488 9.261 0.108 1.00 96.88 187 PHE A O 1
ATOM 1456 N N . VAL A 1 188 ? -4.650 9.061 2.346 1.00 97.56 188 VAL A N 1
ATOM 1457 C CA . VAL A 1 188 ? -4.082 7.704 2.423 1.00 97.56 188 VAL A CA 1
ATOM 1458 C C . VAL A 1 188 ? -4.954 6.706 1.662 1.00 97.56 188 VAL A C 1
ATOM 1460 O O . VAL A 1 188 ? -4.432 5.947 0.851 1.00 97.56 188 VAL A O 1
ATOM 1463 N N . THR A 1 189 ? -6.278 6.793 1.814 1.00 96.50 189 THR A N 1
ATOM 1464 C CA . THR A 1 189 ? -7.238 5.947 1.086 1.00 96.50 189 THR A CA 1
ATOM 1465 C C . THR A 1 189 ? -7.067 6.086 -0.424 1.00 96.50 189 THR A C 1
ATOM 1467 O O . THR A 1 189 ? -6.955 5.093 -1.141 1.00 96.50 189 THR A O 1
ATOM 1470 N N . ASN A 1 190 ? -6.998 7.319 -0.923 1.00 94.69 190 ASN A N 1
ATOM 1471 C CA . ASN A 1 190 ? -6.849 7.588 -2.351 1.00 94.69 190 ASN A CA 1
ATOM 1472 C C . ASN A 1 190 ? -5.465 7.180 -2.880 1.00 94.69 190 ASN A C 1
ATOM 1474 O O . ASN A 1 190 ? -5.346 6.809 -4.050 1.00 94.69 190 ASN A O 1
ATOM 1478 N N . LEU A 1 191 ? -4.414 7.264 -2.053 1.00 93.62 191 LEU A N 1
ATOM 1479 C CA . LEU A 1 191 ? -3.077 6.783 -2.408 1.00 93.62 191 LEU A CA 1
ATOM 1480 C C . LEU A 1 191 ? -3.056 5.271 -2.571 1.00 93.62 191 LEU A C 1
ATOM 1482 O O . LEU A 1 191 ? -2.596 4.779 -3.600 1.00 93.62 191 LEU A O 1
ATOM 1486 N N . ASP A 1 192 ? -3.554 4.559 -1.569 1.00 93.94 192 ASP A N 1
ATOM 1487 C CA . ASP A 1 192 ? -3.602 3.106 -1.567 1.00 93.94 192 ASP A CA 1
ATOM 1488 C C . ASP A 1 192 ? -4.481 2.582 -2.724 1.00 93.94 192 ASP A C 1
ATOM 1490 O O . ASP A 1 192 ? -4.119 1.635 -3.424 1.00 93.94 192 ASP A O 1
ATOM 1494 N N . ASN A 1 193 ? -5.582 3.274 -3.024 1.00 90.31 193 ASN A N 1
ATOM 1495 C CA . ASN A 1 193 ? -6.429 2.964 -4.172 1.00 90.31 193 ASN A CA 1
ATOM 1496 C C . ASN A 1 193 ? -5.876 3.481 -5.506 1.00 90.31 193 ASN A C 1
ATOM 1498 O O . ASN A 1 193 ? -6.536 3.297 -6.527 1.00 90.31 193 ASN A O 1
ATOM 1502 N N . ALA A 1 194 ? -4.703 4.121 -5.534 1.00 89.75 194 ALA A N 1
ATOM 1503 C CA . ALA A 1 194 ? -4.092 4.701 -6.730 1.00 89.75 194 ALA A CA 1
ATOM 1504 C C . ALA A 1 194 ? -5.028 5.648 -7.517 1.00 89.75 194 ALA A C 1
ATOM 1506 O O . ALA A 1 194 ? -4.972 5.725 -8.744 1.00 89.75 194 ALA A O 1
ATOM 1507 N N . GLU A 1 195 ? -5.916 6.378 -6.838 1.00 87.44 195 GLU A N 1
ATOM 1508 C CA . GLU A 1 195 ? -6.892 7.270 -7.487 1.00 87.44 195 GLU A CA 1
ATOM 1509 C C . GLU A 1 195 ? -6.242 8.531 -8.073 1.00 87.44 195 GLU A C 1
ATOM 1511 O O . GLU A 1 195 ? -6.739 9.111 -9.035 1.00 87.44 195 GLU A O 1
ATOM 1516 N N . TYR A 1 196 ? -5.079 8.928 -7.556 1.00 85.06 196 TYR A N 1
ATOM 1517 C CA . TYR A 1 196 ? -4.314 10.071 -8.065 1.00 85.06 196 TYR A CA 1
ATOM 1518 C C . TYR A 1 196 ? -3.697 9.822 -9.445 1.00 85.06 196 TYR A C 1
ATOM 1520 O O . TYR A 1 196 ? -3.354 10.769 -10.156 1.00 85.06 196 TYR A O 1
ATOM 1528 N N . VAL A 1 197 ? -3.569 8.555 -9.841 1.00 80.75 197 VAL A N 1
ATOM 1529 C CA . VAL A 1 197 ? -2.857 8.124 -11.047 1.00 80.75 197 VAL A CA 1
ATOM 1530 C C . VAL A 1 197 ? -3.498 8.682 -12.321 1.00 80.75 197 VAL A C 1
ATOM 1532 O O . VAL A 1 197 ? -2.790 9.001 -13.271 1.00 80.75 197 VAL A O 1
ATOM 1535 N N . SER A 1 198 ? -4.815 8.916 -12.343 1.00 80.50 198 SER A N 1
ATOM 1536 C CA . SER A 1 198 ? -5.488 9.558 -13.485 1.00 80.50 198 SER A CA 1
ATOM 1537 C C . SER A 1 198 ? -5.120 11.031 -13.680 1.00 80.50 198 SER A C 1
ATOM 1539 O O . SER A 1 198 ? -5.332 11.566 -14.763 1.00 80.50 198 SER A O 1
ATOM 1541 N N . SER A 1 199 ? -4.597 11.689 -12.643 1.00 81.56 199 SER A N 1
ATOM 1542 C CA . SER A 1 199 ? -4.146 13.086 -12.692 1.00 81.56 199 SER A CA 1
ATOM 1543 C C . SER A 1 199 ? -2.643 13.234 -12.938 1.00 81.56 199 SER A C 1
ATOM 1545 O O . SER A 1 199 ? -2.161 14.356 -13.081 1.00 81.56 199 SER A O 1
ATOM 1547 N N . LEU A 1 200 ? -1.901 12.122 -12.987 1.00 84.19 200 LEU A N 1
ATOM 1548 C CA . LEU A 1 200 ? -0.476 12.144 -13.288 1.00 84.19 200 LEU A CA 1
ATOM 1549 C C . LEU A 1 200 ? -0.248 12.408 -14.772 1.00 84.19 200 LEU A C 1
ATOM 1551 O O . LEU A 1 200 ? -0.695 11.645 -15.628 1.00 84.19 200 LEU A O 1
ATOM 1555 N N . ASP A 1 201 ? 0.541 13.434 -15.060 1.00 87.62 201 ASP A N 1
ATOM 1556 C CA . ASP A 1 201 ? 1.115 13.658 -16.379 1.00 87.62 201 ASP A CA 1
ATOM 1557 C C . ASP A 1 201 ? 2.651 13.621 -16.330 1.00 87.62 201 ASP A C 1
ATOM 1559 O O . ASP A 1 201 ? 3.286 13.659 -15.267 1.00 87.62 201 ASP A O 1
ATOM 1563 N N . LYS A 1 202 ? 3.261 13.527 -17.513 1.00 86.31 202 LYS A N 1
ATOM 1564 C CA . LYS A 1 202 ? 4.714 13.428 -17.681 1.00 86.31 202 LYS A CA 1
ATOM 1565 C C . LYS A 1 202 ? 5.470 14.632 -17.110 1.00 86.31 202 LYS A C 1
ATOM 1567 O O . LYS A 1 202 ? 6.593 14.459 -16.635 1.00 86.31 202 LYS A O 1
ATOM 1572 N N . ASN A 1 203 ? 4.889 15.831 -17.158 1.00 89.69 203 ASN A N 1
ATOM 1573 C CA . ASN A 1 203 ? 5.528 17.055 -16.676 1.00 89.69 203 ASN A CA 1
ATOM 1574 C C . ASN A 1 203 ? 5.512 17.093 -15.150 1.00 89.69 203 ASN A C 1
ATOM 1576 O O . ASN A 1 203 ? 6.563 17.288 -14.543 1.00 89.69 203 ASN A O 1
ATOM 1580 N N . LEU A 1 204 ? 4.366 16.796 -14.529 1.00 87.56 204 LEU A N 1
ATOM 1581 C CA . LEU A 1 204 ? 4.258 16.650 -13.081 1.00 87.56 204 LEU A CA 1
ATOM 1582 C C . LEU A 1 204 ? 5.263 15.612 -12.572 1.00 87.56 204 LEU A C 1
ATOM 1584 O O . LEU A 1 204 ? 6.013 15.907 -11.639 1.00 87.56 204 LEU A O 1
ATOM 1588 N N . LEU A 1 205 ? 5.331 14.440 -13.221 1.00 88.69 205 LEU A N 1
ATOM 1589 C CA . LEU A 1 205 ? 6.292 13.391 -12.876 1.00 88.69 205 LEU A CA 1
ATOM 1590 C C . LEU A 1 205 ? 7.736 13.911 -12.927 1.00 88.69 205 LEU A C 1
ATOM 1592 O O . LEU A 1 205 ? 8.480 13.782 -11.955 1.00 88.69 205 LEU A O 1
ATOM 1596 N N . LYS A 1 206 ? 8.130 14.508 -14.056 1.00 89.44 206 LYS A N 1
ATOM 1597 C CA . LYS A 1 206 ? 9.509 14.938 -14.314 1.00 89.44 206 LYS A CA 1
ATOM 1598 C C . LYS A 1 206 ? 9.949 16.092 -13.412 1.00 89.44 206 LYS A C 1
ATOM 1600 O O . LYS A 1 206 ? 11.092 16.101 -12.956 1.00 89.44 206 LYS A O 1
ATOM 1605 N N . GLU A 1 207 ? 9.078 17.068 -13.190 1.00 90.69 207 GLU A N 1
ATOM 1606 C CA . GLU A 1 207 ? 9.461 18.340 -12.577 1.00 90.69 207 GLU A CA 1
ATOM 1607 C C . GLU A 1 207 ? 9.269 18.341 -11.067 1.00 90.69 207 GLU A C 1
ATOM 1609 O O . GLU A 1 207 ? 10.161 18.795 -10.356 1.00 90.69 207 GLU A O 1
ATOM 1614 N N . ASN A 1 208 ? 8.152 17.803 -10.566 1.00 92.50 208 ASN A N 1
ATOM 1615 C CA . ASN A 1 208 ? 7.728 18.068 -9.189 1.00 92.50 208 ASN A CA 1
ATOM 1616 C C . ASN A 1 208 ? 7.334 16.831 -8.386 1.00 92.50 208 ASN A C 1
ATOM 1618 O O . ASN A 1 208 ? 7.327 16.911 -7.165 1.00 92.50 208 ASN A O 1
ATOM 1622 N N . PHE A 1 209 ? 7.050 15.682 -9.002 1.00 93.69 209 PHE A N 1
ATOM 1623 C CA . PHE A 1 209 ? 6.487 14.530 -8.286 1.00 93.69 209 PHE A CA 1
ATOM 1624 C C . PHE A 1 209 ? 7.360 14.051 -7.121 1.00 93.69 209 PHE A C 1
ATOM 1626 O O . PHE A 1 209 ? 6.835 13.753 -6.052 1.00 93.69 209 PHE A O 1
ATOM 1633 N N . HIS A 1 210 ? 8.688 14.112 -7.262 1.00 95.94 210 HIS A N 1
ATOM 1634 C CA . HIS A 1 210 ? 9.643 13.841 -6.179 1.00 95.94 210 HIS A CA 1
ATOM 1635 C C . HIS A 1 210 ? 9.504 14.755 -4.944 1.00 95.94 210 HIS A C 1
ATOM 1637 O O . HIS A 1 210 ? 10.047 14.433 -3.892 1.00 95.94 210 HIS A O 1
ATOM 1643 N N . LYS A 1 211 ? 8.799 15.884 -5.054 1.00 96.25 211 LYS A N 1
ATOM 1644 C CA . LYS A 1 211 ? 8.483 16.840 -3.981 1.00 96.25 211 LYS A CA 1
ATOM 1645 C C . LYS A 1 211 ? 7.006 16.832 -3.594 1.00 96.25 211 LYS A C 1
ATOM 1647 O O . LYS A 1 211 ? 6.576 17.701 -2.852 1.00 96.25 211 LYS A O 1
ATOM 1652 N N . THR A 1 212 ? 6.205 15.908 -4.104 1.00 95.56 212 THR A N 1
ATOM 1653 C CA . THR A 1 212 ? 4.784 15.803 -3.738 1.00 95.56 212 THR A CA 1
ATOM 1654 C C . THR A 1 212 ? 4.586 14.692 -2.715 1.00 95.56 212 THR A C 1
ATOM 1656 O O . THR A 1 212 ? 5.361 13.733 -2.694 1.00 95.56 212 THR A O 1
ATOM 1659 N N . LEU A 1 213 ? 3.530 14.770 -1.898 1.00 96.12 213 LEU A N 1
ATOM 1660 C CA . LEU A 1 213 ? 3.209 13.680 -0.972 1.00 96.12 213 LEU A CA 1
ATOM 1661 C C . LEU A 1 213 ? 2.993 12.333 -1.702 1.00 96.12 213 LEU A C 1
ATOM 1663 O O . LEU A 1 213 ? 3.576 11.342 -1.264 1.00 96.12 213 LEU A O 1
ATOM 1667 N N . PRO A 1 214 ? 2.272 12.250 -2.845 1.00 95.06 214 PRO A N 1
ATOM 1668 C CA . PRO A 1 214 ? 2.132 10.989 -3.578 1.00 95.06 214 PRO A CA 1
ATOM 1669 C C . PRO A 1 214 ? 3.448 10.401 -4.091 1.00 95.06 214 PRO A C 1
ATOM 1671 O O . PRO A 1 214 ? 3.639 9.184 -4.032 1.00 95.06 214 PRO A O 1
ATOM 1674 N N . GLY A 1 215 ? 4.373 11.242 -4.565 1.00 95.00 215 GLY A N 1
ATOM 1675 C CA . GLY A 1 215 ? 5.686 10.777 -5.016 1.00 95.00 215 GLY A CA 1
ATOM 1676 C C . GLY A 1 215 ? 6.623 10.375 -3.879 1.00 95.00 215 GLY A C 1
ATOM 1677 O O . GLY A 1 215 ? 7.583 9.648 -4.117 1.00 95.00 215 GLY A O 1
ATOM 1678 N N . LEU A 1 216 ? 6.322 10.793 -2.648 1.00 96.19 216 LEU A N 1
ATOM 1679 C CA . LEU A 1 216 ? 7.069 10.442 -1.442 1.00 96.19 216 LEU A CA 1
ATOM 1680 C C . LEU A 1 216 ? 6.399 9.347 -0.605 1.00 96.19 216 LEU A C 1
ATOM 1682 O O . LEU A 1 216 ? 6.956 8.959 0.416 1.00 96.19 216 LEU A O 1
ATOM 1686 N N . ARG A 1 217 ? 5.243 8.813 -1.022 1.00 94.81 217 ARG A N 1
ATOM 1687 C CA . ARG A 1 217 ? 4.386 7.931 -0.204 1.00 94.81 217 ARG A CA 1
ATOM 1688 C C . ARG A 1 217 ? 5.082 6.725 0.429 1.00 94.81 217 ARG A C 1
ATOM 1690 O O . ARG A 1 217 ? 4.678 6.309 1.504 1.00 94.81 217 ARG A O 1
ATOM 1697 N N . ASN A 1 218 ? 6.122 6.181 -0.204 1.00 92.81 218 ASN A N 1
ATOM 1698 C CA . ASN A 1 218 ? 6.874 5.031 0.315 1.00 92.81 218 ASN A CA 1
ATOM 1699 C C . ASN A 1 218 ? 7.815 5.398 1.472 1.00 92.81 218 ASN A C 1
ATOM 1701 O O . ASN A 1 218 ? 8.371 4.513 2.112 1.00 92.81 218 ASN A O 1
ATOM 1705 N N . TYR A 1 219 ? 8.008 6.693 1.713 1.00 94.81 219 TYR A N 1
ATOM 1706 C CA . TYR A 1 219 ? 8.935 7.235 2.699 1.00 94.81 219 TYR A CA 1
ATOM 1707 C C . TYR A 1 219 ? 8.218 7.999 3.811 1.00 94.81 219 TYR A C 1
ATOM 1709 O O . TYR A 1 219 ? 8.811 8.219 4.857 1.00 94.81 219 TYR A O 1
ATOM 1717 N N . LEU A 1 220 ? 6.967 8.418 3.604 1.00 96.44 220 LEU A N 1
ATOM 1718 C CA . LEU A 1 220 ? 6.201 9.187 4.587 1.00 96.44 220 LEU A CA 1
ATOM 1719 C C . LEU A 1 220 ? 5.842 8.339 5.807 1.00 96.44 220 LEU A C 1
ATOM 1721 O O . LEU A 1 220 ? 5.479 7.174 5.648 1.00 96.44 220 LEU A O 1
ATOM 1725 N N . SER A 1 221 ? 5.893 8.968 6.981 1.00 96.25 221 SER A N 1
ATOM 1726 C CA . SER A 1 221 ? 5.416 8.426 8.252 1.00 96.25 221 SER A CA 1
ATOM 1727 C C . SER A 1 221 ? 4.071 9.029 8.657 1.00 96.25 221 SER A C 1
ATOM 1729 O O . SER A 1 221 ? 3.706 10.127 8.210 1.00 96.25 221 SER A O 1
ATOM 1731 N N . PHE A 1 222 ? 3.348 8.342 9.543 1.00 97.38 222 PHE A N 1
ATOM 1732 C CA . PHE A 1 222 ? 2.077 8.844 10.074 1.00 97.38 222 PHE A CA 1
ATOM 1733 C C . PHE A 1 222 ? 2.237 10.199 10.776 1.00 97.38 222 PHE A C 1
ATOM 1735 O O . PHE A 1 222 ? 1.476 11.123 10.498 1.00 97.38 222 PHE A O 1
ATOM 1742 N N . ASP A 1 223 ? 3.243 10.344 11.644 1.00 96.81 223 ASP A N 1
ATOM 1743 C CA . ASP A 1 223 ? 3.451 11.572 12.423 1.00 96.81 223 ASP A CA 1
ATOM 1744 C C . ASP A 1 223 ? 3.756 12.776 11.513 1.00 96.81 223 ASP A C 1
ATOM 1746 O O . ASP A 1 223 ? 3.208 13.865 11.710 1.00 96.81 223 ASP A O 1
ATOM 1750 N N . GLY A 1 224 ? 4.570 12.575 10.467 1.00 96.06 224 GLY A N 1
ATOM 1751 C CA . GLY A 1 224 ? 4.859 13.611 9.474 1.00 96.06 224 GLY A CA 1
ATOM 1752 C C . GLY A 1 224 ? 3.611 14.038 8.696 1.00 96.06 224 GLY A C 1
ATOM 1753 O O . GLY A 1 224 ? 3.377 15.232 8.492 1.00 96.06 224 GLY A O 1
ATOM 1754 N N . LEU A 1 225 ? 2.767 13.078 8.305 1.00 97.19 225 LEU A N 1
ATOM 1755 C CA . LEU A 1 225 ? 1.490 13.369 7.652 1.00 97.19 225 LEU A CA 1
ATOM 1756 C C . LEU A 1 225 ? 0.506 14.074 8.584 1.00 97.19 225 LEU A C 1
ATOM 1758 O O . LEU A 1 225 ? -0.120 15.052 8.177 1.00 97.19 225 LEU A O 1
ATOM 1762 N N . LEU A 1 226 ? 0.372 13.610 9.825 1.00 97.31 226 LEU A N 1
ATOM 1763 C CA . LEU A 1 226 ? -0.523 14.208 10.809 1.00 97.31 226 LEU A CA 1
ATOM 1764 C C . LEU A 1 226 ? -0.211 15.692 10.995 1.00 97.31 226 LEU A C 1
ATOM 1766 O O . LEU A 1 226 ? -1.124 16.516 10.979 1.00 97.31 226 LEU A O 1
ATOM 1770 N N . GLU A 1 227 ? 1.070 16.040 11.110 1.00 95.62 227 GLU A N 1
ATOM 1771 C CA . GLU A 1 227 ? 1.487 17.432 11.231 1.00 95.62 227 GLU A CA 1
ATOM 1772 C C . GLU A 1 227 ? 1.217 18.238 9.955 1.00 95.62 227 GLU A C 1
ATOM 1774 O O . GLU A 1 227 ? 0.723 19.361 10.037 1.00 95.62 227 GLU A O 1
ATOM 1779 N N . TYR A 1 228 ? 1.455 17.662 8.772 1.00 95.69 228 TYR A N 1
ATOM 1780 C CA . TYR A 1 228 ? 1.161 18.324 7.496 1.00 95.69 228 TYR A CA 1
ATOM 1781 C C . TYR A 1 228 ? -0.329 18.648 7.310 1.00 95.69 228 TYR A C 1
ATOM 1783 O O . TYR A 1 228 ? -0.678 19.695 6.761 1.00 95.69 228 TYR A O 1
ATOM 1791 N N . PHE A 1 229 ? -1.218 17.743 7.728 1.00 96.19 229 PHE A N 1
ATOM 1792 C CA . PHE A 1 229 ? -2.658 17.888 7.514 1.00 96.19 229 PHE A CA 1
ATOM 1793 C C . PHE A 1 229 ? -3.345 18.816 8.517 1.00 96.19 229 PHE A C 1
ATOM 1795 O O . PHE A 1 229 ? -4.466 19.266 8.241 1.00 96.19 229 PHE A O 1
ATOM 1802 N N . LYS A 1 230 ? -2.705 19.129 9.652 1.00 95.81 230 LYS A N 1
ATOM 1803 C CA . LYS A 1 230 ? -3.218 20.136 10.588 1.00 95.81 230 LYS A CA 1
ATOM 1804 C C . LYS A 1 230 ? -3.347 21.495 9.891 1.00 95.81 230 LYS A C 1
ATOM 1806 O O . LYS A 1 230 ? -2.489 21.868 9.091 1.00 95.81 230 LYS A O 1
ATOM 1811 N N . PRO A 1 231 ? -4.420 22.251 10.173 1.00 94.94 231 PRO A N 1
ATOM 1812 C CA . PRO A 1 231 ? -4.603 23.546 9.549 1.00 94.94 231 PRO A CA 1
ATOM 1813 C C . PRO A 1 231 ? -3.578 24.552 10.067 1.00 94.94 231 PRO A C 1
ATOM 1815 O O . PRO A 1 231 ? -3.347 24.672 11.271 1.00 94.94 231 PRO A O 1
ATOM 1818 N N . GLU A 1 232 ? -3.043 25.353 9.155 1.00 92.69 232 GLU A N 1
ATOM 1819 C CA . GLU A 1 232 ? -2.382 26.601 9.520 1.00 92.69 232 GLU A CA 1
ATOM 1820 C C . GLU A 1 232 ? -3.457 27.669 9.769 1.00 92.69 232 GLU A C 1
ATOM 1822 O O . GLU A 1 232 ? -4.536 27.632 9.172 1.00 92.69 232 GLU A O 1
ATOM 1827 N N . LYS A 1 233 ? -3.193 28.629 10.658 1.00 94.69 233 LYS A N 1
ATOM 1828 C CA . LYS A 1 233 ? -4.082 29.782 10.848 1.00 94.69 233 LYS A CA 1
ATOM 1829 C C . LYS A 1 233 ? -3.580 30.949 10.014 1.00 94.69 233 LYS A C 1
ATOM 1831 O O . LYS A 1 233 ? -2.412 31.319 10.104 1.00 94.69 233 LYS A O 1
ATOM 1836 N N . ASP A 1 234 ? -4.468 31.538 9.223 1.00 93.25 234 ASP A N 1
ATOM 1837 C CA . ASP A 1 234 ? -4.177 32.788 8.534 1.00 93.25 234 ASP A CA 1
ATOM 1838 C C . ASP A 1 234 ? -4.094 33.966 9.522 1.00 93.25 234 ASP A C 1
ATOM 1840 O O . ASP A 1 234 ? -4.375 33.837 10.717 1.00 93.25 234 ASP A O 1
ATOM 1844 N N . LYS A 1 235 ? -3.739 35.151 9.015 1.00 94.94 235 LYS A N 1
ATOM 1845 C CA . LYS A 1 235 ? -3.665 36.388 9.814 1.00 94.94 235 LYS A CA 1
ATOM 1846 C C . LYS A 1 235 ? -4.976 36.777 10.520 1.00 94.94 235 LYS A C 1
ATOM 1848 O O . LYS A 1 235 ? -4.943 37.600 11.426 1.00 94.94 235 LYS A O 1
ATOM 1853 N N . ASN A 1 236 ? -6.109 36.204 10.113 1.00 95.38 236 ASN A N 1
ATOM 1854 C CA . ASN A 1 236 ? -7.433 36.416 10.696 1.00 95.38 236 ASN A CA 1
ATOM 1855 C C . ASN A 1 236 ? -7.885 35.229 11.572 1.00 95.38 236 ASN A C 1
ATOM 1857 O O . ASN A 1 236 ? -9.037 35.186 12.000 1.00 95.38 236 ASN A O 1
ATOM 1861 N N . GLY A 1 237 ? -7.017 34.242 11.816 1.00 94.31 237 GLY A N 1
ATOM 1862 C CA . GLY A 1 237 ? -7.336 33.034 12.574 1.00 94.31 237 GLY A CA 1
ATOM 1863 C C . GLY A 1 237 ? -8.138 31.978 11.804 1.00 94.31 237 GLY A C 1
ATOM 1864 O O . GLY A 1 237 ? -8.541 30.983 12.410 1.00 94.31 237 GLY A O 1
ATOM 1865 N N . LYS A 1 238 ? -8.372 32.154 10.496 1.00 95.38 238 LYS A N 1
ATOM 1866 C CA . LYS A 1 238 ? -9.071 31.176 9.654 1.00 95.38 238 LYS A CA 1
ATOM 1867 C C . LYS A 1 238 ? -8.147 30.006 9.335 1.00 95.38 238 LYS A C 1
ATOM 1869 O O . LYS A 1 238 ? -7.004 30.196 8.930 1.00 95.38 238 LYS A O 1
ATOM 1874 N N . GLU A 1 239 ? -8.675 28.796 9.468 1.00 95.56 239 GLU A N 1
ATOM 1875 C CA . GLU A 1 239 ? -7.969 27.571 9.101 1.00 95.56 239 GLU A CA 1
ATOM 1876 C C . GLU A 1 239 ? -7.739 27.480 7.585 1.00 95.56 239 GLU A C 1
ATOM 1878 O O . GLU A 1 239 ? -8.685 27.508 6.787 1.00 95.56 239 GLU A O 1
ATOM 1883 N N . ILE A 1 240 ? -6.477 27.319 7.199 1.00 93.62 240 ILE A N 1
ATOM 1884 C CA . ILE A 1 240 ? -6.023 27.035 5.842 1.00 93.62 240 ILE A CA 1
ATOM 1885 C C . ILE A 1 240 ? -5.529 25.592 5.802 1.00 93.62 240 ILE A C 1
ATOM 1887 O O . ILE A 1 240 ? -4.706 25.175 6.613 1.00 93.62 240 ILE A O 1
ATOM 1891 N N . TYR A 1 241 ? -6.012 24.844 4.813 1.00 91.69 241 TYR A N 1
ATOM 1892 C CA . TYR A 1 241 ? -5.580 23.478 4.557 1.00 91.69 241 TYR A CA 1
ATOM 1893 C C . TYR A 1 241 ? -4.870 23.402 3.209 1.00 91.69 241 TYR A C 1
ATOM 1895 O O . TYR A 1 241 ? -5.406 23.871 2.202 1.00 91.69 241 TYR A O 1
ATOM 1903 N N . LYS A 1 242 ? -3.704 22.759 3.180 1.00 90.12 242 LYS A N 1
ATOM 1904 C CA . LYS A 1 242 ? -2.918 22.550 1.957 1.00 90.12 242 LYS A CA 1
ATOM 1905 C C . LYS A 1 242 ? -3.527 21.445 1.095 1.00 90.12 242 LYS A C 1
ATOM 1907 O O . LYS A 1 242 ? -4.132 20.507 1.622 1.00 90.12 242 LYS A O 1
ATOM 1912 N N . ASP A 1 243 ? -3.408 21.571 -0.226 1.00 89.50 243 ASP A N 1
ATOM 1913 C CA . ASP A 1 243 ? -3.808 20.520 -1.170 1.00 89.50 243 ASP A CA 1
ATOM 1914 C C . ASP A 1 243 ? -2.691 19.464 -1.257 1.00 89.50 243 ASP A C 1
ATOM 1916 O O . ASP A 1 243 ? -1.607 19.785 -1.757 1.00 89.50 243 ASP A O 1
ATOM 1920 N N . PRO A 1 244 ? -2.923 18.221 -0.799 1.00 89.81 244 PRO A N 1
ATOM 1921 C CA . PRO A 1 244 ? -1.881 17.202 -0.758 1.00 89.81 244 PRO A CA 1
ATOM 1922 C C . PRO A 1 244 ? -1.505 16.640 -2.141 1.00 89.81 244 PRO A C 1
ATOM 1924 O O . PRO A 1 244 ? -0.485 15.962 -2.256 1.00 89.81 244 PRO A O 1
ATOM 1927 N N . TRP A 1 245 ? -2.297 16.900 -3.190 1.00 86.00 245 TRP A N 1
ATOM 1928 C CA . TRP A 1 245 ? -2.105 16.295 -4.515 1.00 86.00 245 TRP A CA 1
ATOM 1929 C C . TRP A 1 245 ? -1.275 17.150 -5.469 1.00 86.00 245 TRP A C 1
ATOM 1931 O O . TRP A 1 245 ? -0.544 16.618 -6.301 1.00 86.00 245 TRP A O 1
ATOM 1941 N N . LYS A 1 246 ? -1.412 18.475 -5.375 1.00 71.94 246 LYS A N 1
ATOM 1942 C CA . LYS A 1 246 ? -0.856 19.418 -6.361 1.00 71.94 246 LYS A CA 1
ATOM 1943 C C . LYS A 1 246 ? 0.292 20.262 -5.829 1.00 71.94 246 LYS A C 1
ATOM 1945 O O . LYS A 1 246 ? 1.016 20.873 -6.612 1.00 71.94 246 LYS A O 1
ATOM 1950 N N . THR A 1 247 ? 0.460 20.317 -4.513 1.00 78.50 247 THR A N 1
ATOM 1951 C CA . THR A 1 247 ? 1.467 21.177 -3.898 1.00 78.50 247 THR A CA 1
ATOM 1952 C C . THR A 1 247 ? 2.828 20.496 -3.970 1.00 78.50 247 THR A C 1
ATOM 1954 O O . THR A 1 247 ? 3.057 19.479 -3.316 1.00 78.50 247 THR A O 1
ATOM 1957 N N . SER A 1 248 ? 3.743 21.060 -4.763 1.00 92.12 248 SER A N 1
ATOM 1958 C CA . SER A 1 248 ? 5.164 20.764 -4.589 1.00 92.12 248 SER A CA 1
ATOM 1959 C C . SER A 1 248 ? 5.586 21.309 -3.234 1.00 92.12 248 SER A C 1
ATOM 1961 O O . SER A 1 248 ? 5.470 22.508 -2.992 1.00 92.12 248 SER A O 1
ATOM 1963 N N . LEU A 1 249 ? 6.091 20.434 -2.377 1.00 94.38 249 LEU A N 1
ATOM 1964 C CA . LEU A 1 249 ? 6.559 20.795 -1.051 1.00 94.38 249 LEU A CA 1
ATOM 1965 C C . LEU A 1 249 ? 7.827 21.648 -1.161 1.00 94.38 249 LEU A C 1
ATOM 1967 O O . LEU A 1 249 ? 8.733 21.339 -1.949 1.00 94.38 249 LEU A O 1
ATOM 1971 N N . SER A 1 250 ? 7.894 22.719 -0.370 1.00 94.38 250 SER A N 1
ATOM 1972 C CA . SER A 1 250 ? 9.131 23.479 -0.182 1.00 94.38 250 SER A CA 1
ATOM 1973 C C . SER A 1 250 ? 10.171 22.647 0.581 1.00 94.38 250 SER A C 1
ATOM 1975 O O . SER A 1 250 ? 9.859 21.612 1.174 1.00 94.38 250 SER A O 1
ATOM 1977 N N . GLU A 1 251 ? 11.429 23.088 0.599 1.00 94.69 251 GLU A N 1
ATOM 1978 C CA . GLU A 1 251 ? 12.467 22.405 1.382 1.00 94.69 251 GLU A CA 1
ATOM 1979 C C . GLU A 1 251 ? 12.164 22.427 2.885 1.00 94.69 251 GLU A C 1
ATOM 1981 O O . GLU A 1 251 ? 12.417 21.450 3.589 1.00 94.69 251 GLU A O 1
ATOM 1986 N N . GLU A 1 252 ? 11.587 23.518 3.384 1.00 94.00 252 GLU A N 1
ATOM 1987 C CA . GLU A 1 252 ? 11.134 23.641 4.767 1.00 94.00 252 GLU A CA 1
ATOM 1988 C C . GLU A 1 252 ? 9.993 22.667 5.064 1.00 94.00 252 GLU A C 1
ATOM 1990 O O . GLU A 1 252 ? 9.980 22.051 6.127 1.00 94.00 252 GLU A O 1
ATOM 1995 N N . GLU A 1 253 ? 9.052 22.490 4.136 1.00 94.62 253 GLU A N 1
ATOM 1996 C CA . GLU A 1 253 ? 7.958 21.528 4.292 1.00 94.62 253 GLU A CA 1
ATOM 1997 C C . GLU A 1 253 ? 8.468 20.085 4.281 1.00 94.62 253 GLU A C 1
ATOM 1999 O O . GLU A 1 253 ? 8.080 19.299 5.144 1.00 94.62 253 GLU A O 1
ATOM 2004 N N . LEU A 1 254 ? 9.400 19.750 3.385 1.00 96.38 254 LEU A N 1
ATOM 2005 C CA . LEU A 1 254 ? 10.058 18.439 3.370 1.00 96.38 254 LEU A CA 1
ATOM 2006 C C . LEU A 1 254 ? 10.798 18.154 4.683 1.00 96.38 254 LEU A C 1
ATOM 2008 O O . LEU A 1 254 ? 10.767 17.028 5.170 1.00 96.38 254 LEU A O 1
ATOM 2012 N N . LYS A 1 255 ? 11.435 19.167 5.284 1.00 94.81 255 LYS A N 1
ATOM 2013 C CA . LYS A 1 255 ? 12.075 19.041 6.605 1.00 94.81 255 LYS A CA 1
ATOM 2014 C C . LYS A 1 255 ? 11.048 18.849 7.724 1.00 94.81 255 LYS A C 1
ATOM 2016 O O . LYS A 1 255 ? 11.294 18.056 8.629 1.00 94.81 255 LYS A O 1
ATOM 2021 N N . LYS A 1 256 ? 9.898 19.532 7.663 1.00 94.56 256 LYS A N 1
ATOM 2022 C CA . LYS A 1 256 ? 8.811 19.398 8.653 1.00 94.56 256 LYS A CA 1
ATOM 2023 C C . LYS A 1 256 ? 8.141 18.025 8.636 1.00 94.56 256 LYS A C 1
ATOM 2025 O O . LYS A 1 256 ? 7.694 17.581 9.685 1.00 94.56 256 LYS A O 1
ATOM 2030 N N . LEU A 1 257 ? 8.124 17.337 7.491 1.00 95.12 257 LEU A N 1
ATOM 2031 C CA . LEU A 1 257 ? 7.678 15.939 7.413 1.00 95.12 257 LEU A CA 1
ATOM 2032 C C . LEU A 1 257 ? 8.589 14.974 8.193 1.00 95.12 257 LEU A C 1
ATOM 2034 O O . LEU A 1 257 ? 8.217 13.826 8.415 1.00 95.12 257 LEU A O 1
ATOM 2038 N N . GLY A 1 258 ? 9.765 15.435 8.631 1.00 94.81 258 GLY A N 1
ATOM 2039 C CA . GLY A 1 258 ? 10.638 14.705 9.534 1.00 94.81 258 GLY A CA 1
ATOM 2040 C C . GLY A 1 258 ? 11.442 13.617 8.832 1.00 94.81 258 GLY A C 1
ATOM 2041 O O . GLY A 1 258 ? 12.109 13.857 7.818 1.00 94.81 258 GLY A O 1
ATOM 2042 N N . LYS A 1 259 ? 11.435 12.427 9.430 1.00 95.94 259 LYS A N 1
ATOM 2043 C CA . LYS A 1 259 ? 12.156 11.251 8.943 1.00 95.94 259 LYS A CA 1
ATOM 2044 C C . LYS A 1 259 ? 11.186 10.209 8.396 1.00 95.94 259 LYS A C 1
ATOM 2046 O O . LYS A 1 259 ? 9.982 10.279 8.643 1.00 95.94 259 LYS A O 1
ATOM 2051 N N . ASP A 1 260 ? 11.738 9.258 7.656 1.00 91.81 260 ASP A N 1
ATOM 2052 C CA . ASP A 1 260 ? 11.013 8.073 7.219 1.00 91.81 260 ASP A CA 1
ATOM 2053 C C . ASP A 1 260 ? 10.490 7.221 8.382 1.00 91.81 260 ASP A C 1
ATOM 2055 O O . ASP A 1 260 ? 10.786 7.472 9.551 1.00 91.81 260 ASP A O 1
ATOM 2059 N N . ARG A 1 261 ? 9.695 6.200 8.051 1.00 89.00 261 ARG A N 1
ATOM 2060 C CA . ARG A 1 261 ? 9.063 5.285 9.021 1.00 89.00 261 ARG A CA 1
ATOM 2061 C C . ARG A 1 261 ? 10.054 4.588 9.940 1.00 89.00 261 ARG A C 1
ATOM 2063 O O . ARG A 1 261 ? 9.736 4.267 11.077 1.00 89.00 261 ARG A O 1
ATOM 2070 N N . GLU A 1 262 ? 11.267 4.364 9.448 1.00 87.00 262 GLU A N 1
ATOM 2071 C CA . GLU A 1 262 ? 12.347 3.752 10.219 1.00 87.00 262 GLU A CA 1
ATOM 2072 C C . GLU A 1 262 ? 13.097 4.771 11.095 1.00 87.00 262 GLU A C 1
ATOM 2074 O O . GLU A 1 262 ? 13.974 4.393 11.872 1.00 87.00 262 GLU A O 1
ATOM 2079 N N . GLY A 1 263 ? 12.802 6.069 10.961 1.00 89.75 263 GLY A N 1
ATOM 2080 C CA . GLY A 1 263 ? 13.495 7.149 11.659 1.00 89.75 263 GLY A CA 1
ATOM 2081 C C . GLY A 1 263 ? 14.952 7.331 11.216 1.00 89.75 263 GLY A C 1
ATOM 2082 O O . GLY A 1 263 ? 15.744 7.957 11.934 1.00 89.75 263 GLY A O 1
ATOM 2083 N N . LYS A 1 264 ? 15.325 6.791 10.051 1.00 90.75 264 LYS A N 1
ATOM 2084 C CA . LYS A 1 264 ? 16.707 6.708 9.563 1.00 90.75 264 LYS A CA 1
ATOM 2085 C C . LYS A 1 264 ? 17.080 7.903 8.702 1.00 90.75 264 LYS A C 1
ATOM 2087 O O . LYS A 1 264 ? 18.128 8.504 8.933 1.00 90.75 264 LYS A O 1
ATOM 2092 N N . LYS A 1 265 ? 16.235 8.273 7.740 1.00 94.12 265 LYS A N 1
ATOM 2093 C CA . LYS A 1 265 ? 16.573 9.274 6.719 1.00 94.12 265 LYS A CA 1
ATOM 2094 C C . LYS A 1 265 ? 15.521 10.373 6.633 1.00 94.12 265 LYS A C 1
ATOM 2096 O O . LYS A 1 265 ? 14.333 10.114 6.799 1.00 94.12 265 LYS A O 1
ATOM 2101 N N . ALA A 1 266 ? 15.956 11.611 6.400 1.00 97.00 266 ALA A N 1
ATOM 2102 C CA . ALA A 1 266 ? 15.040 12.738 6.276 1.00 97.00 266 ALA A CA 1
ATOM 2103 C C . ALA A 1 266 ? 14.232 12.645 4.973 1.00 97.00 266 ALA A C 1
ATOM 2105 O O . ALA A 1 266 ? 14.743 12.225 3.931 1.00 97.00 266 ALA A O 1
ATOM 2106 N N . ILE A 1 267 ? 12.978 13.099 5.003 1.00 97.69 267 ILE A N 1
ATOM 2107 C CA . ILE A 1 267 ? 12.110 13.097 3.815 1.00 97.69 267 ILE A CA 1
ATOM 2108 C C . ILE A 1 267 ? 12.682 13.976 2.689 1.00 97.69 267 ILE A C 1
ATOM 2110 O O . ILE A 1 267 ? 12.558 13.637 1.511 1.00 97.69 267 ILE A O 1
ATOM 2114 N N . ALA A 1 268 ? 13.391 15.056 3.031 1.00 97.06 268 ALA A N 1
ATOM 2115 C CA . ALA A 1 268 ? 14.116 15.880 2.062 1.00 97.06 268 ALA A CA 1
ATOM 2116 C C . ALA A 1 268 ? 15.160 15.075 1.260 1.00 97.06 268 ALA A C 1
ATOM 2118 O O . ALA A 1 268 ? 15.252 15.218 0.039 1.00 97.06 268 ALA A O 1
ATOM 2119 N N . ASP A 1 269 ? 15.884 14.161 1.906 1.00 96.94 269 ASP A N 1
ATOM 2120 C CA . ASP A 1 269 ? 16.877 13.321 1.229 1.00 96.94 269 ASP A CA 1
ATOM 2121 C C . ASP A 1 269 ? 16.204 12.250 0.356 1.00 96.94 269 ASP A C 1
ATOM 2123 O O . ASP A 1 269 ? 16.715 11.871 -0.705 1.00 96.94 269 ASP A O 1
ATOM 2127 N N . TRP A 1 270 ? 15.040 11.753 0.786 1.00 97.12 270 TRP A N 1
ATOM 2128 C CA . TRP A 1 270 ? 14.209 10.861 -0.022 1.00 97.12 270 TRP A CA 1
ATOM 2129 C C . TRP A 1 270 ? 13.640 11.560 -1.254 1.00 97.12 270 TRP A C 1
ATOM 2131 O O . TRP A 1 270 ? 13.589 10.946 -2.316 1.00 97.12 270 TRP A O 1
ATOM 2141 N N . SER A 1 271 ? 13.331 12.855 -1.172 1.00 97.38 271 SER A N 1
ATOM 2142 C CA . SER A 1 271 ? 12.957 13.663 -2.338 1.00 97.38 271 SER A CA 1
ATOM 2143 C C . SER A 1 271 ? 14.064 13.717 -3.394 1.00 97.38 271 SER A C 1
ATOM 2145 O O . SER A 1 271 ? 13.813 13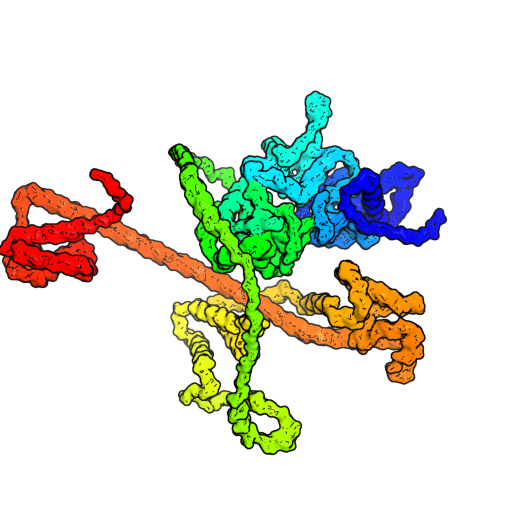.488 -4.581 1.00 97.38 271 SER A O 1
ATOM 2147 N N . LEU A 1 272 ? 15.317 13.930 -2.983 1.00 97.06 272 LEU A N 1
ATOM 2148 C CA . LEU A 1 272 ? 16.463 13.908 -3.899 1.00 97.06 272 LEU A CA 1
ATOM 2149 C C . LEU A 1 272 ? 16.699 12.517 -4.499 1.00 97.06 272 LEU A C 1
ATOM 2151 O O . LEU A 1 272 ? 16.986 12.395 -5.692 1.00 97.06 272 LEU A O 1
ATOM 2155 N N . HIS A 1 273 ? 16.548 11.462 -3.696 1.00 96.38 273 HIS A N 1
ATOM 2156 C CA . HIS A 1 273 ? 16.622 10.086 -4.183 1.00 96.38 273 HIS A CA 1
ATOM 2157 C C . HIS A 1 273 ? 15.521 9.792 -5.213 1.00 96.38 273 HIS A C 1
ATOM 2159 O O . HIS A 1 273 ? 15.812 9.321 -6.313 1.00 96.38 273 HIS A O 1
ATOM 2165 N N . GLN A 1 274 ? 14.276 10.155 -4.905 1.00 96.75 274 GLN A N 1
ATOM 2166 C CA . GLN A 1 274 ? 13.127 9.942 -5.778 1.00 96.75 274 GLN A CA 1
ATOM 2167 C C . GLN A 1 274 ? 13.2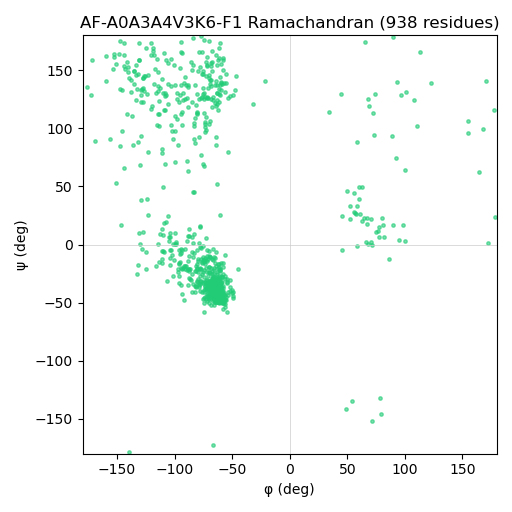86 10.676 -7.114 1.00 96.75 274 GLN A C 1
ATOM 2169 O O . GLN A 1 274 ? 12.935 10.141 -8.164 1.00 96.75 274 GLN A O 1
ATOM 2174 N N . LYS A 1 275 ? 13.901 11.866 -7.116 1.00 97.19 275 LYS A N 1
ATOM 2175 C CA . LYS A 1 275 ? 14.249 12.585 -8.350 1.00 97.19 275 LYS A CA 1
ATOM 2176 C C . LYS A 1 275 ? 15.138 11.748 -9.278 1.00 97.19 275 LYS A C 1
ATOM 2178 O O . LYS A 1 275 ? 14.885 11.691 -10.483 1.00 97.19 275 LYS A O 1
ATOM 2183 N N . LYS A 1 276 ? 16.159 11.075 -8.730 1.00 96.88 276 LYS A N 1
ATOM 2184 C CA . LYS A 1 276 ? 17.053 10.181 -9.492 1.00 96.88 276 LYS A CA 1
ATOM 2185 C C . LYS A 1 276 ? 16.298 8.951 -10.005 1.00 96.88 276 LYS A C 1
ATOM 2187 O O . LYS A 1 276 ? 16.423 8.597 -11.178 1.00 96.88 276 LYS A O 1
ATOM 2192 N N . VAL A 1 277 ? 15.460 8.353 -9.157 1.00 96.00 277 VAL A N 1
ATOM 2193 C CA . VAL A 1 277 ? 14.614 7.194 -9.491 1.00 96.00 277 VAL A CA 1
ATOM 2194 C C . VAL A 1 277 ? 13.661 7.502 -10.652 1.00 96.00 277 VAL A C 1
ATOM 2196 O O . VAL A 1 277 ? 13.561 6.709 -11.594 1.00 96.00 277 VAL A O 1
ATOM 2199 N N . ILE A 1 278 ? 13.011 8.669 -10.642 1.00 95.94 278 ILE A N 1
ATOM 2200 C CA . ILE A 1 278 ? 12.137 9.125 -11.733 1.00 95.94 278 ILE A CA 1
ATOM 2201 C C . ILE A 1 278 ? 12.937 9.317 -13.023 1.00 95.94 278 ILE A C 1
ATOM 2203 O O . ILE A 1 278 ? 12.541 8.811 -14.073 1.00 95.94 278 ILE A O 1
ATOM 2207 N N . ALA A 1 279 ? 14.084 10.001 -12.958 1.00 96.25 279 ALA A N 1
ATOM 2208 C CA . ALA A 1 279 ? 14.920 10.238 -14.133 1.00 96.25 279 ALA A CA 1
ATOM 2209 C C . ALA A 1 279 ? 15.387 8.926 -14.789 1.00 96.25 279 ALA A C 1
ATOM 2211 O O . ALA A 1 279 ? 15.336 8.802 -16.014 1.00 96.25 279 ALA A O 1
ATOM 2212 N N . ARG A 1 280 ? 15.788 7.925 -13.989 1.00 96.38 280 ARG A N 1
ATOM 2213 C CA . ARG A 1 280 ? 16.128 6.579 -14.483 1.00 96.38 280 ARG A CA 1
ATOM 2214 C C . ARG A 1 280 ? 14.917 5.895 -15.109 1.00 96.38 280 ARG A C 1
ATOM 2216 O O . ARG A 1 280 ? 15.021 5.379 -16.216 1.00 96.38 280 ARG A O 1
ATOM 2223 N N . SER A 1 281 ? 13.768 5.940 -14.438 1.00 96.88 281 SER A N 1
ATOM 2224 C CA . SER A 1 281 ? 12.530 5.312 -14.917 1.00 96.88 281 SER A CA 1
ATOM 2225 C C . SER A 1 281 ? 12.107 5.860 -16.280 1.00 96.88 281 SER A C 1
ATOM 2227 O O . SER A 1 281 ? 11.796 5.084 -17.175 1.00 96.88 281 SER A O 1
ATOM 2229 N N . LEU A 1 282 ? 12.178 7.179 -16.478 1.00 96.69 282 LEU A N 1
ATOM 2230 C CA . LEU A 1 282 ? 11.864 7.813 -17.761 1.00 96.69 282 LEU A CA 1
ATOM 2231 C C . LEU A 1 282 ? 12.798 7.355 -18.892 1.00 96.69 282 LEU A C 1
ATOM 2233 O O . LEU A 1 282 ? 12.320 7.074 -19.988 1.00 96.69 282 LEU A O 1
ATOM 2237 N N . LYS A 1 283 ? 14.106 7.229 -18.625 1.00 97.06 283 LYS A N 1
ATOM 2238 C CA . LYS A 1 283 ? 15.075 6.700 -19.603 1.00 97.06 283 LYS A CA 1
ATOM 2239 C C . LYS A 1 283 ? 14.790 5.240 -19.958 1.00 97.06 283 LYS A C 1
ATOM 2241 O O . LYS A 1 283 ? 14.857 4.871 -21.127 1.00 97.06 283 LYS A O 1
ATOM 2246 N N . VAL A 1 284 ? 14.458 4.415 -18.960 1.00 97.25 284 VAL A N 1
ATOM 2247 C CA . VAL A 1 284 ? 14.103 3.007 -19.182 1.00 97.25 284 VAL A CA 1
ATOM 2248 C C . VAL A 1 284 ? 12.832 2.910 -20.023 1.00 97.25 284 VAL A C 1
ATOM 2250 O O . VAL A 1 284 ? 12.844 2.195 -21.018 1.00 97.25 284 VAL A O 1
ATOM 2253 N N . ILE A 1 285 ? 11.781 3.671 -19.706 1.00 97.56 285 ILE A N 1
ATOM 2254 C CA . ILE A 1 285 ? 10.537 3.683 -20.494 1.00 97.56 285 ILE A CA 1
ATOM 2255 C C . ILE A 1 285 ? 10.815 4.065 -21.952 1.00 97.56 285 ILE A C 1
ATOM 2257 O O . ILE A 1 285 ? 10.365 3.364 -22.849 1.00 97.56 285 ILE A O 1
ATOM 2261 N N . GLU A 1 286 ? 11.612 5.108 -22.203 1.00 97.12 286 GLU A N 1
ATOM 2262 C CA . GLU A 1 286 ? 11.999 5.494 -23.568 1.00 97.12 286 GLU A CA 1
ATOM 2263 C C . GLU A 1 286 ? 12.745 4.359 -24.299 1.00 97.12 286 GLU A C 1
ATOM 2265 O O . GLU A 1 286 ? 12.562 4.145 -25.498 1.00 97.12 286 GLU A O 1
ATOM 2270 N N . SER A 1 287 ? 13.581 3.601 -23.585 1.00 96.06 287 SER A N 1
ATOM 2271 C CA . SER A 1 287 ? 14.286 2.450 -24.155 1.00 96.06 287 SER A CA 1
ATOM 2272 C C . SER A 1 287 ? 13.350 1.272 -24.464 1.00 96.06 287 SER A C 1
ATOM 2274 O O . SER A 1 287 ? 13.497 0.648 -25.513 1.00 96.06 287 SER A O 1
ATOM 2276 N N . LEU A 1 288 ? 12.356 1.013 -23.605 1.00 95.44 288 LEU A N 1
ATOM 2277 C CA . LEU A 1 288 ? 11.318 -0.001 -23.818 1.00 95.44 288 LEU A CA 1
ATOM 2278 C C . LEU A 1 288 ? 10.422 0.382 -25.009 1.00 95.44 288 LEU A C 1
ATOM 2280 O O . LEU A 1 288 ? 10.102 -0.465 -25.838 1.00 95.44 288 LEU A O 1
ATOM 2284 N N . GLU A 1 289 ? 10.087 1.669 -25.152 1.00 95.94 289 GLU A N 1
ATOM 2285 C CA . GLU A 1 289 ? 9.362 2.208 -26.309 1.00 95.94 289 GLU A CA 1
ATOM 2286 C C . GLU A 1 289 ? 10.123 1.988 -27.618 1.00 95.94 289 GLU A C 1
ATOM 2288 O O . GLU A 1 289 ? 9.551 1.490 -28.588 1.00 95.94 289 GLU A O 1
ATOM 2293 N N . LYS A 1 290 ? 11.424 2.306 -27.640 1.00 95.38 290 LYS A N 1
ATOM 2294 C CA . LYS A 1 290 ? 12.295 2.079 -28.808 1.00 95.38 290 LYS A CA 1
ATOM 2295 C C . LYS A 1 290 ? 12.440 0.598 -29.153 1.00 95.38 290 LYS A C 1
ATOM 2297 O O . LYS A 1 290 ? 12.573 0.268 -30.326 1.00 95.38 290 LYS A O 1
ATOM 2302 N N . ALA A 1 291 ? 12.391 -0.275 -28.150 1.00 91.94 291 ALA A N 1
ATOM 2303 C CA . ALA A 1 291 ? 12.384 -1.723 -28.326 1.00 91.94 291 ALA A CA 1
ATOM 2304 C C . ALA A 1 291 ? 11.008 -2.280 -28.747 1.00 91.94 291 ALA A C 1
ATOM 2306 O O . ALA A 1 291 ? 10.878 -3.482 -28.951 1.00 91.94 291 ALA A O 1
ATOM 2307 N N . GLY A 1 292 ? 9.974 -1.438 -28.868 1.00 93.56 292 GLY A N 1
ATOM 2308 C CA . GLY A 1 292 ? 8.628 -1.876 -29.233 1.00 93.56 292 GLY A CA 1
ATOM 2309 C C . GLY A 1 292 ? 7.915 -2.676 -28.139 1.00 93.56 292 GLY A C 1
ATOM 2310 O O . GLY A 1 292 ? 6.976 -3.405 -28.450 1.00 93.56 292 GLY A O 1
ATOM 2311 N N . LEU A 1 293 ? 8.330 -2.538 -26.873 1.00 94.69 293 LEU A N 1
ATOM 2312 C CA . LEU A 1 293 ? 7.762 -3.228 -25.703 1.00 94.69 293 LEU A CA 1
ATOM 2313 C C . LEU A 1 293 ? 6.527 -2.513 -25.149 1.00 94.69 293 LEU A C 1
ATOM 2315 O O . LEU A 1 293 ? 6.363 -2.317 -23.941 1.00 94.69 293 LEU A O 1
ATOM 2319 N N . PHE A 1 294 ? 5.651 -2.115 -26.061 1.00 95.94 294 PHE A N 1
ATOM 2320 C CA . PHE A 1 294 ? 4.345 -1.576 -25.747 1.00 95.94 294 PHE A CA 1
ATOM 2321 C C . PHE A 1 294 ? 3.302 -2.079 -26.735 1.00 95.94 294 PHE A C 1
ATOM 2323 O O . PHE A 1 294 ? 3.608 -2.371 -27.891 1.00 95.94 294 PHE A O 1
ATOM 2330 N N . PHE A 1 295 ? 2.059 -2.141 -26.273 1.00 95.31 295 PHE A N 1
ATOM 2331 C CA . PHE A 1 295 ? 0.946 -2.686 -27.038 1.00 95.31 295 PHE A CA 1
ATOM 2332 C C . PHE A 1 295 ? -0.307 -1.847 -26.824 1.00 95.31 295 PHE A C 1
ATOM 2334 O O . PHE A 1 295 ? -0.513 -1.298 -25.742 1.00 95.31 295 PHE A O 1
ATOM 2341 N N . ASP A 1 296 ? -1.161 -1.777 -27.837 1.00 95.44 296 ASP A N 1
ATOM 2342 C CA . ASP A 1 296 ? -2.482 -1.176 -27.711 1.00 95.44 296 ASP A CA 1
ATOM 2343 C C . ASP A 1 296 ? -3.515 -2.262 -27.399 1.00 95.44 296 ASP A C 1
ATOM 2345 O O . ASP A 1 296 ? -3.508 -3.344 -27.982 1.00 95.44 296 ASP A O 1
ATOM 2349 N N . SER A 1 297 ? -4.425 -1.966 -26.478 1.00 96.00 297 SER A N 1
ATOM 2350 C CA . SER A 1 297 ? -5.541 -2.834 -26.112 1.00 96.00 297 SER A CA 1
ATOM 2351 C C . SER A 1 297 ? -6.824 -2.022 -26.077 1.00 96.00 297 SER A C 1
ATOM 2353 O O . SER A 1 297 ? -6.874 -0.938 -25.484 1.00 96.00 297 SER A O 1
ATOM 2355 N N . LYS A 1 298 ? -7.902 -2.545 -26.671 1.00 95.62 298 LYS A N 1
ATOM 2356 C CA . LYS A 1 298 ? -9.206 -1.869 -26.600 1.00 95.62 298 LYS A CA 1
ATOM 2357 C C . LYS A 1 298 ? -9.719 -1.912 -25.166 1.00 95.62 298 LYS A C 1
ATOM 2359 O O . LYS A 1 298 ? -10.183 -0.895 -24.641 1.00 95.62 298 LYS A O 1
ATOM 2364 N N . ARG A 1 299 ? -9.574 -3.072 -24.512 1.00 95.88 299 ARG A N 1
ATOM 2365 C CA . ARG A 1 299 ? -9.975 -3.260 -23.115 1.00 95.88 299 ARG A CA 1
ATOM 2366 C C . ARG A 1 299 ? -9.071 -2.495 -22.168 1.00 95.88 299 ARG A C 1
ATOM 2368 O O . ARG A 1 299 ? -9.587 -1.698 -21.398 1.00 95.88 299 ARG A O 1
ATOM 2375 N N . TYR A 1 300 ? -7.753 -2.633 -22.274 1.00 96.50 300 TYR A N 1
ATOM 2376 C CA . TYR A 1 300 ? -6.812 -2.175 -21.242 1.00 96.50 300 TYR A CA 1
ATOM 2377 C C . TYR A 1 300 ? -6.035 -0.898 -21.577 1.00 96.50 300 TYR A C 1
ATOM 2379 O O . TYR A 1 300 ? -5.247 -0.438 -20.754 1.00 96.50 300 TYR A O 1
ATOM 2387 N N . GLY A 1 301 ? -6.310 -0.278 -22.730 1.00 96.00 301 GLY A N 1
ATOM 2388 C CA . GLY A 1 301 ? -5.613 0.930 -23.177 1.00 96.00 301 GLY A CA 1
ATOM 2389 C C . GLY A 1 301 ? -4.175 0.641 -23.604 1.00 96.00 301 GLY A C 1
ATOM 2390 O O . GLY A 1 301 ? -3.874 -0.468 -24.045 1.00 96.00 301 GLY A O 1
ATOM 2391 N N . LYS A 1 302 ? -3.284 1.627 -23.487 1.00 97.00 302 LYS A N 1
ATOM 2392 C CA . LYS A 1 302 ? -1.871 1.441 -23.853 1.00 97.00 302 LYS A CA 1
ATOM 2393 C C . LYS A 1 302 ? -1.132 0.666 -22.756 1.00 97.00 302 LYS A C 1
ATOM 2395 O O . LYS A 1 302 ? -1.147 1.074 -21.594 1.00 97.00 302 LYS A O 1
ATOM 2400 N N . ILE A 1 303 ? -0.476 -0.432 -23.113 1.00 97.69 303 ILE A N 1
ATOM 2401 C CA . ILE A 1 303 ? 0.216 -1.352 -22.203 1.00 97.69 303 ILE A CA 1
ATOM 2402 C C . ILE A 1 303 ? 1.728 -1.176 -22.354 1.00 97.69 303 ILE A C 1
ATOM 2404 O O . ILE A 1 303 ? 2.235 -1.263 -23.468 1.00 97.69 303 ILE A O 1
ATOM 2408 N N . LEU A 1 304 ? 2.451 -0.974 -21.250 1.00 97.75 304 LEU A N 1
ATOM 2409 C CA . LEU A 1 304 ? 3.918 -1.028 -21.205 1.00 97.75 304 LEU A CA 1
ATOM 2410 C C . LEU A 1 304 ? 4.382 -2.349 -20.583 1.00 97.75 304 LEU A C 1
ATOM 2412 O O . LEU A 1 304 ? 3.863 -2.743 -19.538 1.00 97.75 304 LEU A O 1
ATOM 2416 N N . VAL A 1 305 ? 5.392 -2.988 -21.177 1.00 97.12 305 VAL A N 1
ATOM 2417 C CA . VAL A 1 305 ? 5.984 -4.234 -20.672 1.00 97.12 305 VAL A CA 1
ATOM 2418 C C . VAL A 1 305 ? 7.423 -3.995 -20.207 1.00 97.12 305 VAL A C 1
ATOM 2420 O O . VAL A 1 305 ? 8.316 -3.732 -21.007 1.00 97.12 305 VAL A O 1
ATOM 2423 N N . ASP A 1 306 ? 7.653 -4.094 -18.898 1.00 97.44 306 ASP A N 1
ATOM 2424 C CA . ASP A 1 306 ? 8.954 -3.933 -18.245 1.00 97.44 306 ASP A CA 1
ATOM 2425 C C . ASP A 1 306 ? 9.600 -5.292 -17.938 1.00 97.44 306 ASP A C 1
ATOM 2427 O O . ASP A 1 306 ? 9.300 -5.938 -16.927 1.00 97.44 306 ASP A O 1
ATOM 2431 N N . ILE A 1 307 ? 10.505 -5.712 -18.824 1.00 94.38 307 ILE A N 1
ATOM 2432 C CA . ILE A 1 307 ? 11.281 -6.950 -18.702 1.00 94.38 307 ILE A CA 1
ATOM 2433 C C . ILE A 1 307 ? 12.446 -6.762 -17.720 1.00 94.38 307 ILE A C 1
ATOM 2435 O O . ILE A 1 307 ? 13.300 -5.889 -17.889 1.00 94.38 307 ILE A O 1
ATOM 2439 N N . GLY A 1 308 ? 12.518 -7.629 -16.712 1.00 93.44 308 GLY A N 1
ATOM 2440 C CA . GLY A 1 308 ? 13.528 -7.603 -15.653 1.00 93.44 308 GLY A CA 1
ATOM 2441 C C . GLY A 1 308 ? 13.225 -6.610 -14.528 1.00 93.44 308 GLY A C 1
ATOM 2442 O O . GLY A 1 308 ? 14.054 -6.446 -13.623 1.00 93.44 308 GLY A O 1
ATOM 2443 N N . ALA A 1 309 ? 12.043 -5.977 -14.540 1.00 94.56 309 ALA A N 1
ATOM 2444 C CA . ALA A 1 309 ? 11.611 -5.017 -13.525 1.00 94.56 309 ALA A CA 1
ATOM 2445 C C . ALA A 1 309 ? 12.544 -3.787 -13.401 1.00 94.56 309 ALA A C 1
ATOM 2447 O O . ALA A 1 309 ? 12.985 -3.449 -12.297 1.00 94.56 309 ALA A O 1
ATOM 2448 N N . LYS A 1 310 ? 12.879 -3.145 -14.527 1.00 95.94 310 LYS A N 1
ATOM 2449 C CA . LYS A 1 310 ? 13.849 -2.042 -14.627 1.00 95.94 310 LYS A CA 1
ATOM 2450 C C . LYS A 1 310 ? 13.242 -0.654 -14.404 1.00 95.94 310 LYS A C 1
ATOM 2452 O O . LYS A 1 310 ? 13.975 0.283 -14.076 1.00 95.94 310 LYS A O 1
ATOM 2457 N N . VAL A 1 311 ? 11.929 -0.479 -14.563 1.00 96.88 311 VAL A N 1
ATOM 2458 C CA . VAL A 1 311 ? 11.257 0.805 -14.310 1.00 96.88 311 VAL A CA 1
ATOM 2459 C C . VAL A 1 311 ? 11.064 0.963 -12.800 1.00 96.88 311 VAL A C 1
ATOM 2461 O O . VAL A 1 311 ? 10.081 0.510 -12.217 1.00 96.88 311 VAL A O 1
ATOM 2464 N N . ALA A 1 312 ? 12.024 1.616 -12.145 1.00 94.69 312 ALA A N 1
ATOM 2465 C CA . ALA A 1 312 ? 12.084 1.714 -10.685 1.00 94.69 312 ALA A CA 1
ATOM 2466 C C . ALA A 1 312 ? 10.855 2.397 -10.045 1.00 94.69 312 ALA A C 1
ATOM 2468 O O . ALA A 1 312 ? 10.394 1.962 -8.995 1.00 94.69 312 ALA A O 1
ATOM 2469 N N . SER A 1 313 ? 10.280 3.420 -10.690 1.00 94.25 313 SER A N 1
ATOM 2470 C CA . SER A 1 313 ? 9.023 4.069 -10.259 1.00 94.25 313 SER A CA 1
ATOM 2471 C C . SER A 1 313 ? 7.758 3.264 -10.603 1.00 94.25 313 SER A C 1
ATOM 2473 O O . SER A 1 313 ? 6.652 3.686 -10.270 1.00 94.25 313 SER A O 1
ATOM 2475 N N . GLY A 1 314 ? 7.900 2.127 -11.290 1.00 95.25 314 GLY A N 1
ATOM 2476 C CA . GLY A 1 314 ? 6.811 1.223 -11.644 1.00 95.25 314 GLY A CA 1
ATOM 2477 C C . GLY A 1 314 ? 5.659 1.893 -12.397 1.00 95.25 314 GLY A C 1
ATOM 2478 O O . GLY A 1 314 ? 5.866 2.666 -13.336 1.00 95.25 314 GLY A O 1
ATOM 2479 N N . PHE A 1 315 ? 4.435 1.580 -11.963 1.00 95.62 315 PHE A N 1
ATOM 2480 C CA . PHE A 1 315 ? 3.204 1.983 -12.641 1.00 95.62 315 PHE A CA 1
ATOM 2481 C C . PHE A 1 315 ? 2.990 3.500 -12.699 1.00 95.62 315 PHE A C 1
ATOM 2483 O O . PHE A 1 315 ? 2.464 3.976 -13.698 1.00 95.62 315 PHE A O 1
ATOM 2490 N N . ASP A 1 316 ? 3.439 4.277 -11.706 1.00 94.38 316 ASP A N 1
ATOM 2491 C CA . ASP A 1 316 ? 3.274 5.741 -11.734 1.00 94.38 316 ASP A CA 1
ATOM 2492 C C . ASP A 1 316 ? 4.001 6.368 -12.927 1.00 94.38 316 ASP A C 1
ATOM 2494 O O . ASP A 1 316 ? 3.453 7.220 -13.626 1.00 94.38 316 ASP A O 1
ATOM 2498 N N . ALA A 1 317 ? 5.240 5.930 -13.181 1.00 95.56 317 ALA A N 1
ATOM 2499 C CA . ALA A 1 317 ? 6.022 6.433 -14.303 1.00 95.56 317 ALA A CA 1
ATOM 2500 C C . ALA A 1 317 ? 5.458 5.952 -15.642 1.00 95.56 317 ALA A C 1
ATOM 2502 O O . ALA A 1 317 ? 5.407 6.733 -16.591 1.00 95.56 317 ALA A O 1
ATOM 2503 N N . ALA A 1 318 ? 4.991 4.701 -15.709 1.00 96.69 318 ALA A N 1
ATOM 2504 C CA . ALA A 1 318 ? 4.279 4.205 -16.879 1.00 96.69 318 ALA A CA 1
ATOM 2505 C C . ALA A 1 318 ? 3.027 5.061 -17.149 1.00 96.69 318 ALA A C 1
ATOM 2507 O O . ALA A 1 318 ? 2.876 5.598 -18.246 1.00 96.69 318 ALA A O 1
ATOM 2508 N N . LYS A 1 319 ? 2.172 5.299 -16.147 1.00 95.62 319 LYS A N 1
ATOM 2509 C CA . LYS A 1 319 ? 0.961 6.100 -16.344 1.00 95.62 319 LYS A CA 1
ATOM 2510 C C . LYS A 1 319 ? 1.256 7.523 -16.778 1.00 95.62 319 LYS A C 1
ATOM 2512 O O . LYS A 1 319 ? 0.646 7.994 -17.735 1.00 95.62 319 LYS A O 1
ATOM 2517 N N . ALA A 1 320 ? 2.199 8.193 -16.125 1.00 93.31 320 ALA A N 1
ATOM 2518 C CA . ALA A 1 320 ? 2.589 9.549 -16.494 1.00 93.31 320 ALA A CA 1
ATOM 2519 C C . ALA A 1 320 ? 3.092 9.641 -17.951 1.00 93.31 320 ALA A C 1
ATOM 2521 O O . ALA A 1 320 ? 2.929 10.674 -18.597 1.00 93.31 320 ALA A O 1
ATOM 2522 N N . CYS A 1 321 ? 3.655 8.557 -18.495 1.00 95.50 321 CYS A N 1
ATOM 2523 C CA . CYS A 1 321 ? 4.040 8.435 -19.904 1.00 95.50 321 CYS A CA 1
ATOM 2524 C C . CYS A 1 321 ? 2.888 8.024 -20.847 1.00 95.50 321 CYS A C 1
ATOM 2526 O O . CYS A 1 321 ? 3.133 7.767 -22.025 1.00 95.50 321 CYS A O 1
ATOM 2528 N N . GLY A 1 322 ? 1.643 7.993 -20.368 1.00 95.38 322 GLY A N 1
ATOM 2529 C CA . GLY A 1 322 ? 0.450 7.707 -21.167 1.00 95.38 322 GLY A CA 1
ATOM 2530 C C . GLY A 1 322 ? 0.070 6.228 -21.253 1.00 95.38 322 GLY A C 1
ATOM 2531 O O . GLY A 1 322 ? -0.703 5.866 -22.137 1.00 95.38 322 GLY A O 1
ATOM 2532 N N . TYR A 1 323 ? 0.599 5.373 -20.372 1.00 96.88 323 TYR A N 1
ATOM 2533 C CA . TYR A 1 323 ? 0.248 3.951 -20.323 1.00 96.88 323 TYR A CA 1
ATOM 2534 C C . TYR A 1 323 ? -0.888 3.686 -19.338 1.00 96.88 323 TYR A C 1
ATOM 2536 O O . TYR A 1 323 ? -0.803 4.007 -18.159 1.00 96.88 323 TYR A O 1
ATOM 2544 N N . ASP A 1 324 ? -1.964 3.065 -19.800 1.00 96.38 324 ASP A N 1
ATOM 2545 C CA . ASP A 1 324 ? -3.105 2.707 -18.957 1.00 96.38 324 ASP A CA 1
ATOM 2546 C C . ASP A 1 324 ? -2.870 1.427 -18.160 1.00 96.38 324 ASP A C 1
ATOM 2548 O O . ASP A 1 324 ? -3.532 1.219 -17.140 1.00 96.38 324 ASP A O 1
ATOM 2552 N N . THR A 1 325 ? -1.936 0.599 -18.627 1.00 97.31 325 THR A N 1
ATOM 2553 C CA . THR A 1 325 ? -1.588 -0.693 -18.048 1.00 97.31 325 THR A CA 1
ATOM 2554 C C . THR A 1 325 ? -0.079 -0.897 -18.071 1.00 97.31 325 THR A C 1
ATOM 2556 O O . THR A 1 325 ? 0.613 -0.505 -19.010 1.00 97.31 325 THR A O 1
ATOM 2559 N N . TYR A 1 326 ? 0.437 -1.532 -17.030 1.00 97.94 326 TYR A N 1
ATOM 2560 C CA . TYR A 1 326 ? 1.850 -1.800 -16.834 1.00 97.94 326 TYR A CA 1
ATOM 2561 C C . TYR A 1 326 ? 2.052 -3.246 -16.404 1.00 97.94 326 TYR A C 1
ATOM 2563 O O . TYR A 1 326 ? 1.474 -3.690 -15.411 1.00 97.94 326 TYR A O 1
ATOM 2571 N N . ILE A 1 327 ? 2.881 -3.964 -17.154 1.00 97.75 327 ILE A N 1
ATOM 2572 C CA . ILE A 1 327 ? 3.271 -5.342 -16.881 1.00 97.75 327 ILE A CA 1
ATOM 2573 C C . ILE A 1 327 ? 4.733 -5.326 -16.452 1.00 97.75 327 ILE A C 1
ATOM 2575 O O . ILE A 1 327 ? 5.614 -4.980 -17.231 1.00 97.75 327 ILE A O 1
ATOM 2579 N N . LYS A 1 328 ? 4.992 -5.721 -15.213 1.00 97.25 328 LYS A N 1
ATOM 2580 C CA . LYS A 1 328 ? 6.324 -5.914 -14.646 1.00 97.25 328 LYS A CA 1
ATOM 2581 C C . LYS A 1 328 ? 6.643 -7.404 -14.676 1.00 97.25 328 LYS A C 1
ATOM 2583 O O . LYS A 1 328 ? 6.031 -8.178 -13.941 1.00 97.25 328 LYS A O 1
ATOM 2588 N N . TRP A 1 329 ? 7.590 -7.797 -15.519 1.00 96.06 329 TRP A N 1
ATOM 2589 C CA . TRP A 1 329 ? 7.918 -9.195 -15.790 1.00 96.06 329 TRP A CA 1
ATOM 2590 C C . TRP A 1 329 ? 9.329 -9.527 -15.304 1.00 96.06 329 TRP A C 1
ATOM 2592 O O . TRP A 1 329 ? 10.294 -9.000 -15.848 1.00 96.06 329 TRP A O 1
ATOM 2602 N N . ALA A 1 330 ? 9.466 -10.368 -14.276 1.00 94.56 330 ALA A N 1
ATOM 2603 C CA . ALA A 1 330 ? 10.767 -10.759 -13.723 1.00 94.56 330 ALA A CA 1
ATOM 2604 C C . ALA A 1 330 ? 10.759 -12.233 -13.260 1.00 94.56 330 ALA A C 1
ATOM 2606 O O . ALA A 1 330 ? 10.841 -12.511 -12.055 1.00 94.56 330 ALA A O 1
ATOM 2607 N N . PRO A 1 331 ? 10.618 -13.195 -14.193 1.00 93.31 331 PRO A N 1
ATOM 2608 C CA . PRO A 1 331 ? 10.520 -14.616 -13.871 1.00 93.31 331 PRO A CA 1
ATOM 2609 C C . PRO A 1 331 ? 11.769 -15.150 -13.164 1.00 93.31 331 PRO A C 1
ATOM 2611 O O . PRO A 1 331 ? 11.654 -16.017 -12.303 1.00 93.31 331 PRO A O 1
ATOM 2614 N N . GLU A 1 332 ? 12.942 -14.568 -13.427 1.00 89.88 332 GLU A N 1
ATOM 2615 C CA . GLU A 1 332 ? 14.200 -14.877 -12.739 1.00 89.88 332 GLU A CA 1
ATOM 2616 C C . GLU A 1 332 ? 14.175 -14.524 -11.243 1.00 89.88 332 GLU A C 1
ATOM 2618 O O . GLU A 1 332 ? 14.988 -15.019 -10.467 1.00 89.88 332 GLU A O 1
ATOM 2623 N N . LYS A 1 333 ? 13.226 -13.674 -10.832 1.00 87.88 333 LYS A N 1
ATOM 2624 C CA . LYS A 1 333 ? 12.955 -13.303 -9.436 1.00 87.88 333 LYS A CA 1
ATOM 2625 C C . LYS A 1 333 ? 11.699 -13.993 -8.889 1.00 87.88 333 LYS A C 1
ATOM 2627 O O . LYS A 1 333 ? 11.224 -13.598 -7.827 1.00 87.88 333 LYS A O 1
ATOM 2632 N N . GLY A 1 334 ? 11.130 -14.959 -9.618 1.00 89.19 334 GLY A N 1
ATOM 2633 C CA . GLY A 1 334 ? 9.894 -15.646 -9.233 1.00 89.19 334 GLY A CA 1
ATOM 2634 C C . GLY A 1 334 ? 8.655 -14.744 -9.247 1.00 89.19 334 GLY A C 1
ATOM 2635 O O . GLY A 1 334 ? 7.690 -15.022 -8.541 1.00 89.19 334 GLY A O 1
ATOM 2636 N N . PHE A 1 335 ? 8.673 -13.637 -10.000 1.00 90.75 335 PHE A N 1
ATOM 2637 C CA . PHE A 1 335 ? 7.706 -12.553 -9.841 1.00 90.75 335 PHE A CA 1
ATOM 2638 C C . PHE A 1 335 ? 7.151 -12.050 -11.177 1.00 90.75 335 PHE A C 1
ATOM 2640 O O . PHE A 1 335 ? 7.890 -11.792 -12.130 1.00 90.75 335 PHE A O 1
ATOM 2647 N N . PHE A 1 336 ? 5.845 -11.792 -11.208 1.00 94.81 336 PHE A N 1
ATOM 2648 C CA . PHE A 1 336 ? 5.254 -10.901 -12.200 1.00 94.81 336 PHE A CA 1
ATOM 2649 C C . PHE A 1 336 ? 4.102 -10.106 -11.586 1.00 94.81 336 PHE A C 1
ATOM 2651 O O . PHE A 1 336 ? 3.465 -10.531 -10.617 1.00 94.81 336 PHE A O 1
ATOM 2658 N N . PHE A 1 337 ? 3.848 -8.933 -12.155 1.00 96.38 337 PHE A N 1
ATOM 2659 C CA . PHE A 1 337 ? 2.819 -8.024 -11.679 1.00 96.38 337 PHE A CA 1
ATOM 2660 C C . PHE A 1 337 ? 2.206 -7.241 -12.829 1.00 96.38 337 PHE A C 1
ATOM 2662 O O . PHE A 1 337 ? 2.918 -6.687 -13.663 1.00 96.38 337 PHE A O 1
ATOM 2669 N N . ILE A 1 338 ? 0.885 -7.169 -12.847 1.00 97.44 338 ILE A N 1
ATOM 2670 C CA . ILE A 1 338 ? 0.101 -6.374 -13.783 1.00 97.44 338 ILE A CA 1
ATOM 2671 C C . ILE A 1 338 ? -0.634 -5.328 -12.958 1.00 97.44 338 ILE A C 1
ATOM 2673 O O . ILE A 1 338 ? -1.283 -5.675 -11.976 1.00 97.44 338 ILE A O 1
ATOM 2677 N N . SER A 1 339 ? -0.555 -4.065 -13.364 1.00 96.19 339 SER A N 1
ATOM 2678 C CA . SER A 1 339 ? -1.379 -2.986 -12.821 1.00 96.19 339 SER A CA 1
ATOM 2679 C C . SER A 1 339 ? -2.057 -2.245 -13.958 1.00 96.19 339 SER A C 1
ATOM 2681 O O . SER A 1 339 ? -1.416 -1.931 -14.961 1.00 96.19 339 SER A O 1
ATOM 2683 N N . SER A 1 340 ? -3.348 -1.970 -13.817 1.00 95.38 340 SER A N 1
ATOM 2684 C CA . SER A 1 340 ? -4.143 -1.270 -14.817 1.00 95.38 340 SER A CA 1
ATOM 2685 C C . SER A 1 340 ? -5.019 -0.199 -14.180 1.00 95.38 340 SER A C 1
ATOM 2687 O O . SER A 1 340 ? -5.489 -0.318 -13.052 1.00 95.38 340 SER A O 1
ATOM 2689 N N . THR A 1 341 ? -5.281 0.864 -14.933 1.00 92.81 341 THR A N 1
ATOM 2690 C CA . THR A 1 341 ? -6.323 1.841 -14.586 1.00 92.81 341 THR A CA 1
ATOM 2691 C C . THR A 1 341 ? -7.737 1.305 -14.825 1.00 92.81 341 THR A C 1
ATOM 2693 O O . THR A 1 341 ? -8.704 1.917 -14.370 1.00 92.81 341 THR A O 1
ATOM 2696 N N . LYS A 1 342 ? -7.860 0.164 -15.512 1.00 93.19 342 LYS A N 1
ATOM 2697 C CA . LYS A 1 342 ? -9.117 -0.506 -15.851 1.00 93.19 342 LYS A CA 1
ATOM 2698 C C . LYS A 1 342 ? -9.205 -1.865 -15.146 1.00 93.19 342 LYS A C 1
ATOM 2700 O O . LYS A 1 342 ? -8.197 -2.419 -14.718 1.00 93.19 342 LYS A O 1
ATOM 2705 N N . GLU A 1 343 ? -10.417 -2.392 -15.003 1.00 93.25 343 GLU A N 1
ATOM 2706 C CA . GLU A 1 343 ? -10.658 -3.700 -14.379 1.00 93.25 343 GLU A CA 1
ATOM 2707 C C . GLU A 1 343 ? -10.089 -4.830 -15.249 1.00 93.25 343 GLU A C 1
ATOM 2709 O O . GLU A 1 343 ? -10.528 -5.005 -16.382 1.00 93.25 343 GLU A O 1
ATOM 2714 N N . ILE A 1 344 ? -9.132 -5.590 -14.716 1.00 94.50 344 ILE A N 1
ATOM 2715 C CA . ILE A 1 344 ? -8.559 -6.812 -15.284 1.00 94.50 344 ILE A CA 1
ATOM 2716 C C . ILE A 1 344 ? -9.593 -7.930 -15.145 1.00 94.50 344 ILE A C 1
ATOM 2718 O O . ILE A 1 344 ? -9.829 -8.466 -14.064 1.00 94.50 344 ILE A O 1
ATOM 2722 N N . THR A 1 345 ? -10.216 -8.270 -16.268 1.00 94.31 345 THR A N 1
ATOM 2723 C CA . THR A 1 345 ? -11.245 -9.322 -16.342 1.00 94.31 345 THR A CA 1
ATOM 2724 C C . THR A 1 345 ? -10.668 -10.694 -16.681 1.00 94.31 345 THR A C 1
ATOM 2726 O O . THR A 1 345 ? -11.309 -11.717 -16.435 1.00 94.31 345 THR A O 1
ATOM 2729 N N . ASP A 1 346 ? -9.454 -10.727 -17.232 1.00 95.06 346 ASP A N 1
ATOM 2730 C CA . ASP A 1 346 ? -8.776 -11.964 -17.595 1.00 95.06 346 ASP A CA 1
ATOM 2731 C C . ASP A 1 346 ? -8.234 -12.682 -16.356 1.00 95.06 346 ASP A C 1
ATOM 2733 O O . ASP A 1 346 ? -7.801 -12.066 -15.381 1.00 95.06 346 ASP A O 1
ATOM 2737 N N . LYS A 1 347 ? -8.234 -14.015 -16.415 1.00 94.62 347 LYS A N 1
ATOM 2738 C CA . LYS A 1 347 ? -7.585 -14.872 -15.421 1.00 94.62 347 LYS A CA 1
ATOM 2739 C C . LYS A 1 347 ? -6.308 -15.447 -16.009 1.00 94.62 347 LYS A C 1
ATOM 2741 O O . LYS A 1 347 ? -6.306 -15.900 -17.158 1.00 94.62 347 LYS A O 1
ATOM 2746 N N . PHE A 1 348 ? -5.249 -15.483 -15.214 1.00 94.56 348 PHE A N 1
ATOM 2747 C CA . PHE A 1 348 ? -3.970 -16.080 -15.594 1.00 94.56 348 PHE A CA 1
ATOM 2748 C C . PHE A 1 348 ? -3.775 -17.416 -14.879 1.00 94.56 348 PHE A C 1
ATOM 2750 O O . PHE A 1 348 ? -4.388 -17.663 -13.839 1.00 94.56 348 PHE A O 1
ATOM 2757 N N . SER A 1 349 ? -2.947 -18.283 -15.461 1.00 92.81 349 SER A N 1
ATOM 2758 C CA . SER A 1 349 ? -2.621 -19.610 -14.916 1.00 92.81 349 SER A CA 1
ATOM 2759 C C . SER A 1 349 ? -1.962 -19.559 -13.529 1.00 92.81 349 SER A C 1
ATOM 2761 O O . SER A 1 349 ? -2.046 -20.525 -12.775 1.00 92.81 349 SER A O 1
ATOM 2763 N N . GLN A 1 350 ? -1.361 -18.422 -13.168 1.00 93.38 350 GLN A N 1
ATOM 2764 C CA . GLN A 1 350 ? -0.691 -18.200 -11.890 1.00 93.38 350 GLN A CA 1
ATOM 2765 C C . GLN A 1 350 ? -0.945 -16.783 -11.361 1.00 93.38 350 GLN A C 1
ATOM 2767 O O . GLN A 1 350 ? -1.209 -15.863 -12.134 1.00 93.38 350 GLN A O 1
ATOM 2772 N N . GLY A 1 351 ? -0.809 -16.593 -10.047 1.00 91.81 351 GLY A N 1
ATOM 2773 C CA . GLY A 1 351 ? -1.008 -15.314 -9.361 1.00 91.81 351 GLY A CA 1
ATOM 2774 C C . GLY A 1 351 ? -2.450 -15.091 -8.899 1.00 91.81 351 GLY A C 1
ATOM 2775 O O . GLY A 1 351 ? -3.327 -15.929 -9.100 1.00 91.81 351 GLY A O 1
ATOM 2776 N N . ILE A 1 352 ? -2.683 -13.954 -8.249 1.00 89.88 352 ILE A N 1
ATOM 2777 C CA . ILE A 1 352 ? -3.973 -13.577 -7.670 1.00 89.88 352 ILE A CA 1
ATOM 2778 C C . ILE A 1 352 ? -4.407 -12.193 -8.152 1.00 89.88 352 ILE A C 1
ATOM 2780 O O . ILE A 1 352 ? -3.592 -11.281 -8.305 1.00 89.88 352 ILE A O 1
ATOM 2784 N N . SER A 1 353 ? -5.713 -12.035 -8.363 1.00 89.62 353 SER A N 1
ATOM 2785 C CA . SER A 1 353 ? -6.332 -10.732 -8.603 1.00 89.62 353 SER A CA 1
ATOM 2786 C C . SER A 1 353 ? -6.430 -9.958 -7.291 1.00 89.62 353 SER A C 1
ATOM 2788 O O . SER A 1 353 ? -6.991 -10.455 -6.316 1.00 89.62 353 SER A O 1
ATOM 2790 N N . VAL A 1 354 ? -5.959 -8.714 -7.294 1.00 85.12 354 VAL A N 1
ATOM 2791 C CA . VAL A 1 354 ? -6.048 -7.785 -6.164 1.00 85.12 354 VAL A CA 1
ATOM 2792 C C . VAL A 1 354 ? -6.837 -6.560 -6.610 1.00 85.12 354 VAL A C 1
ATOM 2794 O O . VAL A 1 354 ? -6.460 -5.875 -7.564 1.00 85.12 354 VAL A O 1
ATOM 2797 N N . ARG A 1 355 ? -7.977 -6.311 -5.948 1.00 82.75 355 ARG A N 1
ATOM 2798 C CA . ARG A 1 355 ? -8.899 -5.187 -6.230 1.00 82.75 355 ARG A CA 1
ATOM 2799 C C . ARG A 1 355 ? -9.328 -5.085 -7.703 1.00 82.75 355 ARG A C 1
ATOM 2801 O O . ARG A 1 355 ? -9.717 -4.021 -8.178 1.00 82.75 355 ARG A O 1
ATOM 2808 N N . ARG A 1 356 ? -9.225 -6.202 -8.433 1.00 88.94 356 ARG A N 1
ATOM 2809 C CA . ARG A 1 356 ? -9.526 -6.377 -9.862 1.00 88.94 356 ARG A CA 1
ATOM 2810 C C . ARG A 1 356 ? -8.748 -5.493 -10.834 1.00 88.94 356 ARG A C 1
ATOM 2812 O O . ARG A 1 356 ? -8.942 -5.616 -12.029 1.00 88.94 356 ARG A O 1
ATOM 2819 N N . THR A 1 357 ? -7.880 -4.602 -10.377 1.00 91.00 357 THR A N 1
ATOM 2820 C CA . THR A 1 357 ? -7.038 -3.752 -11.238 1.00 91.00 357 THR A CA 1
ATOM 2821 C C . THR A 1 357 ? -5.574 -4.152 -11.184 1.00 91.00 357 THR A C 1
ATOM 2823 O O . THR A 1 357 ? -4.756 -3.608 -11.923 1.00 91.00 357 THR A O 1
ATOM 2826 N N . MET A 1 358 ? -5.239 -5.093 -10.304 1.00 93.69 358 MET A N 1
ATOM 2827 C CA . MET A 1 358 ? -3.912 -5.658 -10.185 1.00 93.69 358 MET A CA 1
ATOM 2828 C C . MET A 1 358 ? -3.977 -7.175 -10.272 1.00 93.69 358 MET A C 1
ATOM 2830 O O . MET A 1 358 ? -4.911 -7.803 -9.772 1.00 93.69 358 MET A O 1
ATOM 2834 N N . TRP A 1 359 ? -2.953 -7.761 -10.875 1.00 94.75 359 TRP A N 1
ATOM 2835 C CA . TRP A 1 359 ? -2.715 -9.194 -10.836 1.00 94.75 359 TRP A CA 1
ATOM 2836 C C . TRP A 1 359 ? -1.277 -9.433 -10.410 1.00 94.75 359 TRP A C 1
ATOM 2838 O O . TRP A 1 359 ? -0.356 -8.924 -11.048 1.00 94.75 359 TRP A O 1
ATOM 2848 N N . ILE A 1 360 ? -1.070 -10.171 -9.326 1.00 93.69 360 ILE A N 1
ATOM 2849 C CA . ILE A 1 360 ? 0.254 -10.343 -8.730 1.00 93.69 360 ILE A CA 1
ATOM 2850 C C . ILE A 1 360 ? 0.560 -11.815 -8.500 1.00 93.69 360 ILE A C 1
ATOM 2852 O O . ILE A 1 360 ? -0.243 -12.545 -7.923 1.00 93.69 360 ILE A O 1
ATOM 2856 N N . LYS A 1 361 ? 1.757 -12.239 -8.901 1.00 92.25 361 LYS A N 1
ATOM 2857 C CA . LYS A 1 361 ? 2.425 -13.387 -8.292 1.00 92.25 361 LYS A CA 1
ATOM 2858 C C . LYS A 1 361 ? 3.424 -12.853 -7.266 1.00 92.25 361 LYS A C 1
ATOM 2860 O O . LYS A 1 361 ? 4.431 -12.266 -7.673 1.00 92.25 361 LYS A O 1
ATOM 2865 N N . PRO A 1 362 ? 3.159 -13.007 -5.958 1.00 81.12 362 PRO A N 1
ATOM 2866 C CA . PRO A 1 362 ? 4.070 -12.536 -4.924 1.00 81.12 362 PRO A CA 1
ATOM 2867 C C . PRO A 1 362 ? 5.427 -13.231 -5.038 1.00 81.12 362 PRO A C 1
ATOM 2869 O O . PRO A 1 362 ? 5.491 -14.425 -5.308 1.00 81.12 362 PRO A O 1
ATOM 2872 N N . SER A 1 363 ? 6.514 -12.519 -4.750 1.00 79.44 363 SER A N 1
ATOM 2873 C CA . SER A 1 363 ? 7.863 -13.110 -4.737 1.00 79.44 363 SER A CA 1
ATOM 2874 C C . SER A 1 363 ? 8.100 -14.090 -3.579 1.00 79.44 363 SER A C 1
ATOM 2876 O O . SER A 1 363 ? 9.147 -14.721 -3.524 1.00 79.44 363 SER A O 1
ATOM 2878 N N . LEU A 1 364 ? 7.180 -14.147 -2.610 1.00 75.56 364 LEU A N 1
ATOM 2879 C CA . LEU A 1 364 ? 7.197 -15.110 -1.502 1.00 75.56 364 LEU A CA 1
ATOM 2880 C C . LEU A 1 364 ? 6.645 -16.478 -1.909 1.00 75.56 364 LEU A C 1
ATOM 2882 O O . LEU A 1 364 ? 6.910 -17.472 -1.238 1.00 75.56 364 LEU A O 1
ATOM 2886 N N . ASP A 1 365 ? 5.868 -16.519 -2.990 1.00 82.06 365 ASP A N 1
ATOM 2887 C CA . ASP A 1 365 ? 5.467 -17.771 -3.601 1.00 82.06 365 ASP A CA 1
ATOM 2888 C C . ASP A 1 365 ? 6.687 -18.349 -4.329 1.00 82.06 365 ASP A C 1
ATOM 2890 O O . ASP A 1 365 ? 7.057 -17.881 -5.410 1.00 82.06 365 ASP A O 1
ATOM 2894 N N . ASN A 1 366 ? 7.321 -19.332 -3.682 1.00 83.94 366 ASN A N 1
ATOM 2895 C CA . ASN A 1 366 ? 8.538 -19.994 -4.151 1.00 83.94 366 ASN A CA 1
ATOM 2896 C C . ASN A 1 366 ? 8.323 -20.801 -5.437 1.00 83.94 366 ASN A C 1
ATOM 2898 O O . ASN A 1 366 ? 9.308 -21.234 -6.038 1.00 83.94 366 ASN A O 1
ATOM 2902 N N . ASP A 1 367 ? 7.074 -21.004 -5.869 1.00 89.00 367 ASP A N 1
ATOM 2903 C CA . ASP A 1 367 ? 6.808 -21.682 -7.127 1.00 89.00 367 ASP A CA 1
ATOM 2904 C C . ASP A 1 367 ? 7.385 -20.858 -8.289 1.00 89.00 367 ASP A C 1
ATOM 2906 O O . ASP A 1 367 ? 7.232 -19.629 -8.323 1.00 89.00 367 ASP A O 1
ATOM 2910 N N . PRO A 1 368 ? 8.044 -21.492 -9.273 1.00 91.25 368 PRO A N 1
ATOM 2911 C CA . PRO A 1 368 ? 8.558 -20.785 -10.438 1.00 91.25 368 PRO A CA 1
ATOM 2912 C C . PRO A 1 368 ? 7.422 -20.095 -11.203 1.00 91.25 368 PRO A C 1
ATOM 2914 O O . PRO A 1 368 ? 6.259 -20.502 -11.134 1.00 91.25 368 PRO A O 1
ATOM 2917 N N . VAL A 1 369 ? 7.750 -19.033 -11.944 1.00 92.56 369 VAL A N 1
ATOM 2918 C CA . VAL A 1 369 ? 6.772 -18.393 -12.833 1.00 92.56 369 VAL A CA 1
ATOM 2919 C C . VAL A 1 369 ? 6.484 -19.343 -13.996 1.00 92.56 369 VAL A C 1
ATOM 2921 O O . VAL A 1 369 ? 7.338 -19.532 -14.857 1.00 92.56 369 VAL A O 1
ATOM 2924 N N . THR A 1 370 ? 5.308 -19.968 -13.990 1.00 95.00 370 THR A N 1
ATOM 2925 C CA . THR A 1 370 ? 4.866 -20.925 -15.022 1.00 95.00 370 THR A CA 1
ATOM 2926 C C . THR A 1 370 ? 3.995 -20.269 -16.084 1.00 95.00 370 THR A C 1
ATOM 2928 O O . THR A 1 370 ? 3.988 -20.711 -17.232 1.00 95.00 370 THR A O 1
ATOM 2931 N N . VAL A 1 371 ? 3.300 -19.183 -15.728 1.00 94.06 371 VAL A N 1
ATOM 2932 C CA . VAL A 1 371 ? 2.663 -18.305 -16.711 1.00 94.06 371 VAL A CA 1
ATOM 2933 C C . VAL A 1 371 ? 3.739 -17.761 -17.653 1.00 94.06 371 VAL A C 1
ATOM 2935 O O . VAL A 1 371 ? 4.834 -17.404 -17.220 1.00 94.06 371 VAL A O 1
ATOM 2938 N N . THR A 1 372 ? 3.449 -17.700 -18.950 1.00 94.56 372 THR A N 1
ATOM 2939 C CA . THR A 1 372 ? 4.382 -17.136 -19.936 1.00 94.56 372 THR A CA 1
ATOM 2940 C C . THR A 1 372 ? 4.055 -15.676 -20.206 1.00 94.56 372 THR A C 1
ATOM 2942 O O . THR A 1 372 ? 2.901 -15.251 -20.122 1.00 94.56 372 THR A O 1
ATOM 2945 N N . ILE A 1 373 ? 5.066 -14.891 -20.578 1.00 94.06 373 ILE A N 1
ATOM 2946 C CA . ILE A 1 373 ? 4.834 -13.502 -20.978 1.00 94.06 373 ILE A CA 1
ATOM 2947 C C . ILE A 1 373 ? 3.947 -13.428 -22.220 1.00 94.06 373 ILE A C 1
ATOM 2949 O O . ILE A 1 373 ? 3.104 -12.536 -22.318 1.00 94.06 373 ILE A O 1
ATOM 2953 N N . LYS A 1 374 ? 4.091 -14.411 -23.119 1.00 93.19 374 LYS A N 1
ATOM 2954 C CA . LYS A 1 374 ? 3.207 -14.608 -24.257 1.00 93.19 374 LYS A CA 1
ATOM 2955 C C . LYS A 1 374 ? 1.760 -14.709 -23.790 1.00 93.19 374 LYS A C 1
ATOM 2957 O O . LYS A 1 374 ? 0.995 -13.830 -24.157 1.00 93.19 374 LYS A O 1
ATOM 2962 N N . GLU A 1 375 ? 1.414 -15.665 -22.916 1.00 93.81 375 GLU A N 1
ATOM 2963 C CA . GLU A 1 375 ? 0.050 -15.823 -22.369 1.00 93.81 375 GLU A CA 1
ATOM 2964 C C . GLU A 1 375 ? -0.505 -14.495 -21.834 1.00 93.81 375 GLU A C 1
ATOM 2966 O O . GLU A 1 375 ? -1.645 -14.129 -22.134 1.00 93.81 375 GLU A O 1
ATOM 2971 N N . VAL A 1 376 ? 0.303 -13.762 -21.059 1.00 95.44 376 VAL A N 1
ATOM 2972 C CA . VAL A 1 376 ? -0.113 -12.475 -20.493 1.00 95.44 376 VAL A CA 1
ATOM 2973 C C . VAL A 1 376 ? -0.426 -11.465 -21.593 1.00 95.44 376 VAL A C 1
ATOM 2975 O O . VAL A 1 376 ? -1.488 -10.842 -21.570 1.00 95.44 376 VAL A O 1
ATOM 2978 N N . ILE A 1 377 ? 0.470 -11.303 -22.565 1.00 94.88 377 ILE A N 1
ATOM 2979 C CA . ILE A 1 377 ? 0.303 -10.336 -23.649 1.00 94.88 377 ILE A CA 1
ATOM 2980 C C . ILE A 1 377 ? -0.858 -10.734 -24.563 1.00 94.88 377 ILE A C 1
ATOM 2982 O O . ILE A 1 377 ? -1.661 -9.857 -24.873 1.00 94.88 377 ILE A O 1
ATOM 2986 N N . GLU A 1 378 ? -1.032 -12.008 -24.943 1.00 93.62 378 GLU A N 1
ATOM 2987 C CA . GLU A 1 378 ? -2.151 -12.412 -25.820 1.00 93.62 378 GLU A CA 1
ATOM 2988 C C . GLU A 1 378 ? -3.498 -12.057 -25.178 1.00 93.62 378 GLU A C 1
ATOM 2990 O O . GLU A 1 378 ? -4.368 -11.469 -25.826 1.00 93.62 378 GLU A O 1
ATOM 2995 N N . LYS A 1 379 ? -3.644 -12.347 -23.877 1.00 95.50 379 LYS A N 1
ATOM 2996 C CA . LYS A 1 379 ? -4.859 -12.038 -23.113 1.00 95.50 379 LYS A CA 1
ATOM 2997 C C . LYS A 1 379 ? -5.080 -10.536 -22.976 1.00 95.50 379 LYS A C 1
ATOM 2999 O O . LYS A 1 379 ? -6.194 -10.063 -23.182 1.00 95.50 379 LYS A O 1
ATOM 3004 N N . MET A 1 380 ? -4.031 -9.775 -22.669 1.00 95.56 380 MET A N 1
ATOM 3005 C CA . MET A 1 380 ? -4.141 -8.335 -22.418 1.00 95.56 380 MET A CA 1
ATOM 3006 C C . MET A 1 380 ? -4.268 -7.503 -23.706 1.00 95.56 380 MET A C 1
ATOM 3008 O O . MET A 1 380 ? -4.774 -6.385 -23.675 1.00 95.56 380 MET A O 1
ATOM 3012 N N . THR A 1 381 ? -3.851 -8.013 -24.861 1.00 93.81 381 THR A N 1
ATOM 3013 C CA . THR A 1 381 ? -3.883 -7.268 -26.139 1.00 93.81 381 THR A CA 1
ATOM 3014 C C . THR A 1 381 ? -5.073 -7.619 -27.026 1.00 93.81 381 THR A C 1
ATOM 3016 O O . THR A 1 381 ? -5.136 -7.201 -28.180 1.00 93.81 381 THR A O 1
ATOM 3019 N N . ASP A 1 382 ? -6.045 -8.370 -26.504 1.00 87.94 382 ASP A N 1
ATOM 3020 C CA . ASP A 1 382 ? -7.198 -8.848 -27.278 1.00 87.94 382 ASP A CA 1
ATOM 3021 C C . ASP A 1 382 ? -6.763 -9.701 -28.489 1.00 87.94 382 ASP A C 1
ATOM 3023 O O . ASP A 1 382 ? -7.377 -9.639 -29.554 1.00 87.94 382 ASP A O 1
ATOM 3027 N N . GLY A 1 383 ? -5.655 -10.442 -28.348 1.00 84.88 383 GLY A N 1
ATOM 3028 C CA . GLY A 1 383 ? -5.015 -11.195 -29.429 1.00 84.88 383 GLY A CA 1
ATOM 3029 C C . GLY A 1 383 ? -4.307 -10.338 -30.489 1.00 84.88 383 GLY A C 1
ATOM 3030 O O . GLY A 1 383 ? -3.715 -10.892 -31.411 1.00 84.88 383 GLY A O 1
ATOM 3031 N N . ASN A 1 384 ? -4.328 -9.004 -30.374 1.00 82.88 384 ASN A N 1
ATOM 3032 C CA . ASN A 1 384 ? -3.685 -8.092 -31.323 1.00 82.88 384 ASN A CA 1
ATOM 3033 C C . ASN A 1 384 ? -2.225 -7.832 -30.938 1.00 82.88 384 ASN A C 1
ATOM 3035 O O . ASN A 1 384 ? -1.844 -6.700 -30.637 1.00 82.88 384 ASN A O 1
ATOM 3039 N N . PHE A 1 385 ? -1.392 -8.869 -30.953 1.00 85.44 385 PHE A N 1
ATOM 3040 C CA . PHE A 1 385 ? 0.050 -8.689 -30.814 1.00 85.44 385 PHE A CA 1
ATOM 3041 C C . PHE A 1 385 ? 0.817 -9.509 -31.851 1.00 85.44 385 PHE A C 1
ATOM 3043 O O . PHE A 1 385 ? 0.419 -10.605 -32.242 1.00 85.44 385 PHE A O 1
ATOM 3050 N N . ASP A 1 386 ? 1.936 -8.951 -32.301 1.00 82.62 386 ASP A N 1
ATOM 3051 C CA . ASP A 1 386 ? 2.846 -9.614 -33.223 1.00 82.62 386 ASP A CA 1
ATOM 3052 C C . ASP A 1 386 ? 3.788 -10.538 -32.440 1.00 82.62 386 ASP A C 1
ATOM 3054 O O . ASP A 1 386 ? 4.722 -10.081 -31.774 1.00 82.62 386 ASP A O 1
ATOM 3058 N N . ALA A 1 387 ? 3.530 -11.846 -32.517 1.00 77.38 387 ALA A N 1
ATOM 3059 C CA . ALA A 1 387 ? 4.278 -12.867 -31.787 1.00 77.38 387 ALA A CA 1
ATOM 3060 C C . ALA A 1 387 ? 5.766 -12.924 -32.152 1.00 77.38 387 ALA A C 1
ATOM 3062 O O . ALA A 1 387 ? 6.571 -13.371 -31.331 1.00 77.38 387 ALA A O 1
ATOM 3063 N N . SER A 1 388 ? 6.150 -12.423 -33.330 1.00 78.50 388 SER A N 1
ATOM 3064 C CA . SER A 1 388 ? 7.556 -12.388 -33.735 1.00 78.50 388 SER A CA 1
ATOM 3065 C C . SER A 1 388 ? 8.401 -11.479 -32.828 1.00 78.50 388 SER A C 1
ATOM 3067 O O . SER A 1 388 ? 9.533 -11.823 -32.493 1.00 78.50 388 SER A O 1
ATOM 3069 N N . ARG A 1 389 ? 7.817 -10.390 -32.305 1.00 76.06 389 ARG A N 1
ATOM 3070 C CA . ARG A 1 389 ? 8.479 -9.463 -31.367 1.00 76.06 389 ARG A CA 1
ATOM 3071 C C . ARG A 1 389 ? 8.772 -10.087 -30.004 1.00 76.06 389 ARG A C 1
ATOM 3073 O O . ARG A 1 389 ? 9.710 -9.676 -29.330 1.00 76.06 389 ARG A O 1
ATOM 3080 N N . LEU A 1 390 ? 7.969 -11.064 -29.582 1.00 74.00 390 LEU A N 1
ATOM 3081 C CA . LEU A 1 390 ? 8.164 -11.770 -28.314 1.00 74.00 390 LEU A CA 1
ATOM 3082 C C . LEU A 1 390 ? 9.216 -12.871 -28.418 1.00 74.00 390 LEU A C 1
ATOM 3084 O O . LEU A 1 390 ? 9.997 -13.041 -27.487 1.00 74.00 390 LEU A O 1
ATOM 3088 N N . GLN A 1 391 ? 9.295 -13.560 -29.558 1.00 68.69 391 GLN A N 1
ATOM 3089 C CA . GLN A 1 391 ? 10.327 -14.576 -29.788 1.00 68.69 391 GLN A CA 1
ATOM 3090 C C . GLN A 1 391 ? 11.746 -13.997 -29.720 1.00 68.69 391 GLN A C 1
ATOM 3092 O O . GLN A 1 391 ? 12.651 -14.664 -29.224 1.00 68.69 391 GLN A O 1
ATOM 3097 N N . GLU A 1 392 ? 11.955 -12.747 -30.143 1.00 67.19 392 GLU A N 1
ATOM 3098 C CA . GLU A 1 392 ? 13.250 -12.069 -29.977 1.00 67.19 392 GLU A CA 1
ATOM 3099 C C . GLU A 1 392 ? 13.630 -11.851 -28.498 1.00 67.19 392 GLU A C 1
ATOM 3101 O O . GLU A 1 392 ? 14.816 -11.864 -28.158 1.00 67.19 392 GLU A O 1
ATOM 3106 N N . LEU A 1 393 ? 12.640 -11.708 -27.609 1.00 66.75 393 LEU A N 1
ATOM 3107 C CA . LEU A 1 393 ? 12.830 -11.527 -26.164 1.00 66.75 393 LEU A CA 1
ATOM 3108 C C . LEU A 1 393 ? 12.995 -12.861 -25.429 1.00 66.75 393 LEU A C 1
ATOM 3110 O O . LEU A 1 393 ? 13.832 -12.962 -24.533 1.00 66.75 393 LEU A O 1
ATOM 3114 N N . GLU A 1 394 ? 12.212 -13.877 -25.804 1.00 67.62 394 GLU A N 1
ATOM 3115 C CA . GLU A 1 394 ? 12.240 -15.214 -25.195 1.00 67.62 394 GLU A CA 1
ATOM 3116 C C . GLU A 1 394 ? 13.525 -15.981 -25.547 1.00 67.62 394 GLU A C 1
ATOM 3118 O O . GLU A 1 394 ? 14.080 -16.669 -24.695 1.00 67.62 394 GLU A O 1
ATOM 3123 N N . ASN A 1 395 ? 14.072 -15.794 -26.753 1.00 59.03 395 ASN A N 1
ATOM 3124 C CA . ASN A 1 395 ? 15.289 -16.480 -27.210 1.00 59.03 395 ASN A CA 1
ATOM 3125 C C . ASN A 1 395 ? 16.600 -15.889 -26.653 1.00 59.03 395 ASN A C 1
ATOM 3127 O O . ASN A 1 395 ? 17.678 -16.149 -27.189 1.00 59.03 395 ASN A O 1
ATOM 3131 N N . GLY A 1 396 ? 16.536 -15.053 -25.611 1.00 50.44 396 GLY A N 1
ATOM 3132 C CA . GLY A 1 396 ? 17.725 -14.416 -25.039 1.00 50.44 396 GLY A CA 1
ATOM 3133 C C . GLY A 1 396 ? 18.458 -13.514 -26.037 1.00 50.44 396 GLY A C 1
ATOM 3134 O O . GLY A 1 396 ? 19.673 -13.322 -25.920 1.00 50.44 396 GLY A O 1
ATOM 3135 N N . GLY A 1 397 ? 17.737 -12.971 -27.030 1.00 43.25 397 GLY A N 1
ATOM 3136 C CA . GLY A 1 397 ? 18.282 -12.040 -28.007 1.00 43.25 397 GLY A CA 1
ATOM 3137 C C . GLY A 1 397 ? 19.042 -10.930 -27.288 1.00 43.25 397 GLY A C 1
ATOM 3138 O O . GLY A 1 397 ? 18.542 -10.326 -26.340 1.00 43.25 397 GLY A O 1
ATOM 3139 N N . LYS A 1 398 ? 20.289 -10.695 -27.708 1.00 43.75 398 LYS A N 1
ATOM 3140 C CA . LYS A 1 398 ? 21.262 -9.758 -27.125 1.00 43.75 398 LYS A CA 1
ATOM 3141 C C . LYS A 1 398 ? 20.819 -8.278 -27.188 1.00 43.75 398 LYS A C 1
ATOM 3143 O O . LYS A 1 398 ? 21.587 -7.424 -27.610 1.00 43.75 398 LYS A O 1
ATOM 3148 N N . MET A 1 399 ? 19.626 -7.910 -26.722 1.00 45.22 399 MET A N 1
ATOM 3149 C CA . MET A 1 399 ? 19.323 -6.513 -26.382 1.00 45.22 399 MET A CA 1
ATOM 3150 C C . MET A 1 399 ? 20.090 -6.059 -25.128 1.00 45.22 399 MET A C 1
ATOM 3152 O O . MET A 1 399 ? 20.311 -4.863 -24.936 1.00 45.22 399 MET A O 1
ATOM 3156 N N . GLY A 1 400 ? 20.583 -6.998 -24.308 1.00 43.38 400 GLY A N 1
ATOM 3157 C CA . GLY A 1 400 ? 21.402 -6.703 -23.130 1.00 43.38 400 GLY A CA 1
ATOM 3158 C C . GLY A 1 400 ? 22.726 -5.984 -23.431 1.00 43.38 400 GLY A C 1
ATOM 3159 O O . GLY A 1 400 ? 23.154 -5.166 -22.621 1.00 43.38 400 GLY A O 1
ATOM 3160 N N . SER A 1 401 ? 23.355 -6.199 -24.595 1.00 43.44 401 SER A N 1
ATOM 3161 C CA . SER A 1 401 ? 24.650 -5.567 -24.903 1.00 43.44 401 SER A CA 1
ATOM 3162 C C . SER A 1 401 ? 24.547 -4.099 -25.326 1.00 43.44 401 SER A C 1
ATOM 3164 O O . SER A 1 401 ? 25.529 -3.379 -25.188 1.00 43.44 401 SER A O 1
ATOM 3166 N N . ASN A 1 402 ? 23.376 -3.635 -25.784 1.00 41.97 402 ASN A N 1
ATOM 3167 C CA . ASN A 1 402 ? 23.146 -2.216 -26.100 1.00 41.97 402 ASN A CA 1
ATOM 3168 C C . ASN A 1 402 ? 22.493 -1.438 -24.940 1.00 41.97 402 ASN A C 1
ATOM 3170 O O . ASN A 1 402 ? 22.527 -0.210 -24.944 1.00 41.97 402 ASN A O 1
ATOM 3174 N N . MET A 1 403 ? 21.933 -2.122 -23.931 1.00 44.44 403 MET A N 1
ATOM 3175 C CA . MET A 1 403 ? 21.397 -1.491 -22.712 1.00 44.44 403 MET A CA 1
ATOM 3176 C C . MET A 1 403 ? 22.379 -1.478 -21.525 1.00 44.44 403 MET A C 1
ATOM 3178 O O . MET A 1 403 ? 22.186 -0.697 -20.595 1.00 44.44 403 MET A O 1
ATOM 3182 N N . SER A 1 404 ? 23.454 -2.275 -21.555 1.00 45.41 404 SER A N 1
ATOM 3183 C CA . SER A 1 404 ? 24.457 -2.361 -20.474 1.00 45.41 404 SER A CA 1
ATOM 3184 C C . SER A 1 404 ? 25.203 -1.048 -20.187 1.00 45.41 404 SER A C 1
ATOM 3186 O O . SER A 1 404 ? 25.773 -0.888 -19.109 1.00 45.41 404 SER A O 1
ATOM 3188 N N . GLY A 1 405 ? 25.151 -0.073 -21.103 1.00 46.31 405 GLY A N 1
ATOM 3189 C CA . GLY A 1 405 ? 25.704 1.269 -20.898 1.00 46.31 405 GLY A CA 1
ATOM 3190 C C . GLY A 1 405 ? 24.992 2.099 -19.820 1.00 46.31 405 GLY A C 1
ATOM 3191 O O . GLY A 1 405 ? 25.528 3.123 -19.408 1.00 46.31 405 GLY A O 1
ATOM 3192 N N . VAL A 1 406 ? 23.809 1.678 -19.352 1.00 49.00 406 VAL A N 1
ATOM 3193 C CA . VAL A 1 406 ? 23.066 2.367 -18.280 1.00 49.00 406 VAL A CA 1
ATOM 3194 C C . VAL A 1 406 ? 23.300 1.731 -16.901 1.00 49.00 406 VAL A C 1
ATOM 3196 O O . VAL A 1 406 ? 23.172 2.427 -15.898 1.00 49.00 406 VAL A O 1
ATOM 3199 N N . ASP A 1 407 ? 23.680 0.451 -16.829 1.00 43.47 407 ASP A N 1
ATOM 3200 C CA . ASP A 1 407 ? 23.700 -0.303 -15.564 1.00 43.47 407 ASP A CA 1
ATOM 3201 C C . ASP A 1 407 ? 25.093 -0.372 -14.884 1.00 43.47 407 ASP A C 1
ATOM 3203 O O . ASP A 1 407 ? 25.169 -0.521 -13.669 1.00 43.47 407 ASP A O 1
ATOM 3207 N N . ASN A 1 408 ? 26.205 -0.173 -15.606 1.00 38.56 408 ASN A N 1
ATOM 3208 C CA . ASN A 1 408 ? 27.560 -0.458 -15.084 1.00 38.56 408 ASN A CA 1
ATOM 3209 C C . ASN A 1 408 ? 28.267 0.669 -14.291 1.00 38.56 408 ASN A C 1
ATOM 3211 O O . ASN A 1 408 ? 29.471 0.569 -14.056 1.00 38.56 408 ASN A O 1
ATOM 3215 N N . GLN A 1 409 ? 27.579 1.735 -13.863 1.00 40.34 409 GLN A N 1
ATOM 3216 C CA . GLN A 1 409 ? 28.213 2.827 -13.093 1.00 40.34 409 GLN A CA 1
ATOM 3217 C C . GLN A 1 409 ? 27.795 2.943 -11.615 1.00 40.34 409 GLN A C 1
ATOM 3219 O O . GLN A 1 409 ? 28.391 3.751 -10.909 1.00 40.34 409 GLN A O 1
ATOM 3224 N N . GLU A 1 410 ? 26.831 2.160 -11.110 1.00 44.34 410 GLU A N 1
ATOM 3225 C CA . GLU A 1 410 ? 26.179 2.492 -9.823 1.00 44.34 410 GLU A CA 1
ATOM 3226 C C . GLU A 1 410 ? 26.122 1.398 -8.742 1.00 44.34 410 GLU A C 1
ATOM 3228 O O . GLU A 1 410 ? 25.744 1.717 -7.614 1.00 44.34 410 GLU A O 1
ATOM 3233 N N . ASP A 1 411 ? 26.583 0.165 -8.979 1.00 38.56 411 ASP A N 1
ATOM 3234 C CA . ASP A 1 411 ? 26.571 -0.871 -7.922 1.00 38.56 411 ASP A CA 1
ATOM 3235 C C . ASP A 1 411 ? 27.521 -0.578 -6.732 1.00 38.56 411 ASP A C 1
ATOM 3237 O O . ASP A 1 411 ? 27.479 -1.275 -5.723 1.00 38.56 411 ASP A O 1
ATOM 3241 N N . ASN A 1 412 ? 28.308 0.506 -6.780 1.00 35.16 412 ASN A N 1
ATOM 3242 C CA . ASN A 1 412 ? 29.192 0.946 -5.689 1.00 35.16 412 ASN A CA 1
ATOM 3243 C C . ASN A 1 412 ? 28.650 2.090 -4.805 1.00 35.16 412 ASN A C 1
ATOM 3245 O O . ASN A 1 412 ? 29.341 2.498 -3.875 1.00 35.16 412 ASN A O 1
ATOM 3249 N N . LEU A 1 413 ? 27.444 2.623 -5.041 1.00 37.69 413 LEU A N 1
ATOM 3250 C CA . LEU A 1 413 ? 26.917 3.757 -4.251 1.00 37.69 413 LEU A CA 1
ATOM 3251 C C . LEU A 1 413 ? 25.943 3.367 -3.128 1.00 37.69 413 LEU A C 1
ATOM 3253 O O . LEU A 1 413 ? 25.436 4.252 -2.440 1.00 37.69 413 LEU A O 1
ATOM 3257 N N . ASN A 1 414 ? 25.682 2.073 -2.910 1.00 39.66 414 ASN A N 1
ATOM 3258 C CA . ASN A 1 414 ? 24.674 1.623 -1.940 1.00 39.66 414 ASN A CA 1
ATOM 3259 C C . ASN A 1 414 ? 25.225 0.916 -0.689 1.00 39.66 414 ASN A C 1
ATOM 3261 O O . ASN A 1 414 ? 24.456 0.354 0.087 1.00 39.66 414 ASN A O 1
ATOM 3265 N N . THR A 1 415 ? 26.533 0.992 -0.434 1.00 36.31 415 THR A N 1
ATOM 3266 C CA . THR A 1 415 ? 27.125 0.570 0.843 1.00 36.31 415 THR A CA 1
ATOM 3267 C C . THR A 1 415 ? 28.164 1.593 1.293 1.00 36.31 415 THR A C 1
ATOM 3269 O O . THR A 1 415 ? 29.232 1.664 0.694 1.00 36.31 415 THR A O 1
ATOM 3272 N N . ASN A 1 416 ? 27.850 2.322 2.374 1.00 33.53 416 ASN A N 1
ATOM 3273 C CA . ASN A 1 416 ? 28.715 3.180 3.207 1.00 33.53 416 ASN A CA 1
ATOM 3274 C C . ASN A 1 416 ? 28.457 4.712 3.110 1.00 33.53 416 ASN A C 1
ATOM 3276 O O . ASN A 1 416 ? 28.933 5.360 2.183 1.00 33.53 416 ASN A O 1
ATOM 3280 N N . PRO A 1 417 ? 27.773 5.333 4.099 1.00 35.31 417 PRO A N 1
ATOM 3281 C CA . PRO A 1 417 ? 27.513 6.782 4.146 1.00 35.31 417 PRO A CA 1
ATOM 3282 C C . PRO A 1 417 ? 28.724 7.677 4.488 1.00 35.31 417 PRO A C 1
ATOM 3284 O O . PRO A 1 417 ? 28.544 8.875 4.677 1.00 35.31 417 PRO A O 1
ATOM 3287 N N . ASN A 1 418 ? 29.944 7.138 4.612 1.00 34.22 418 ASN A N 1
ATOM 3288 C CA . ASN A 1 418 ? 31.070 7.847 5.241 1.00 34.22 418 ASN A CA 1
ATOM 3289 C C . ASN A 1 418 ? 32.207 8.317 4.308 1.00 34.22 418 ASN A C 1
ATOM 3291 O O . ASN A 1 418 ? 33.291 8.616 4.803 1.00 34.22 418 ASN A O 1
ATOM 3295 N N . SER A 1 419 ? 32.014 8.427 2.987 1.00 35.06 419 SER A N 1
ATOM 3296 C CA . SER A 1 419 ? 33.113 8.809 2.070 1.00 35.06 419 SER A CA 1
ATOM 3297 C C . SER A 1 419 ? 32.893 10.052 1.194 1.00 35.06 419 SER A C 1
ATOM 3299 O O . SER A 1 419 ? 33.546 10.186 0.162 1.00 35.06 419 SER A O 1
ATOM 3301 N N . GLU A 1 420 ? 32.046 11.005 1.588 1.00 36.78 420 GLU A N 1
ATOM 3302 C CA . GLU A 1 420 ? 31.922 12.301 0.893 1.00 36.78 420 GLU A CA 1
ATOM 3303 C C . GLU A 1 420 ? 32.891 13.357 1.449 1.00 36.78 420 GLU A C 1
ATOM 3305 O O . GLU A 1 420 ? 32.490 14.309 2.107 1.00 36.78 420 GLU A O 1
ATOM 3310 N N . LYS A 1 421 ? 34.188 13.200 1.172 1.00 33.75 421 LYS A N 1
ATOM 3311 C CA . LYS A 1 421 ? 35.165 14.303 1.100 1.00 33.75 421 LYS A CA 1
ATOM 3312 C C . LYS A 1 421 ? 36.317 13.837 0.221 1.00 33.75 421 LYS A C 1
ATOM 3314 O O . LYS A 1 421 ? 37.230 13.210 0.735 1.00 33.75 421 LYS A O 1
ATOM 3319 N N . VAL A 1 422 ? 36.222 14.104 -1.082 1.00 34.06 422 VAL A N 1
ATOM 3320 C CA . VAL A 1 422 ? 37.285 14.219 -2.110 1.00 34.06 422 VAL A CA 1
ATOM 3321 C C . VAL A 1 422 ? 36.603 13.899 -3.443 1.00 34.06 422 VAL A C 1
ATOM 3323 O O . VAL A 1 422 ? 36.405 12.739 -3.787 1.00 34.06 422 VAL A O 1
ATOM 3326 N N . GLY A 1 423 ? 36.182 14.925 -4.183 1.00 30.27 423 GLY A N 1
ATOM 3327 C CA . GLY A 1 423 ? 35.523 14.700 -5.473 1.00 30.27 423 GLY A CA 1
ATOM 3328 C C . GLY A 1 423 ? 34.907 15.911 -6.169 1.00 30.27 423 GLY A C 1
ATOM 3329 O O . GLY A 1 423 ? 34.355 15.750 -7.249 1.00 30.27 423 GLY A O 1
ATOM 3330 N N . GLU A 1 424 ? 35.008 17.120 -5.618 1.00 28.47 424 GLU A N 1
ATOM 3331 C CA . GLU A 1 424 ? 34.604 18.352 -6.303 1.00 28.47 424 GLU A CA 1
ATOM 3332 C C . GLU A 1 424 ? 35.854 19.067 -6.825 1.00 28.47 424 GLU A C 1
ATOM 3334 O O . GLU A 1 424 ? 36.561 19.699 -6.045 1.00 28.47 424 GLU A O 1
ATOM 3339 N N . SER A 1 425 ? 36.202 18.898 -8.111 1.00 31.23 425 SER A N 1
ATOM 3340 C CA . SER A 1 425 ? 37.101 19.826 -8.853 1.00 31.23 425 SER A CA 1
ATOM 3341 C C . SER A 1 425 ? 37.422 19.442 -10.313 1.00 31.23 425 SER A C 1
ATOM 3343 O O . SER A 1 425 ? 38.447 19.885 -10.832 1.00 31.23 425 SER A O 1
ATOM 3345 N N . ARG A 1 426 ? 36.616 18.643 -11.043 1.00 29.14 426 ARG A N 1
ATOM 3346 C CA . ARG A 1 426 ? 37.030 18.301 -12.428 1.00 29.14 426 ARG A CA 1
ATOM 3347 C C . ARG A 1 426 ? 35.997 18.105 -13.531 1.00 29.14 426 ARG A C 1
ATOM 3349 O O . ARG A 1 426 ? 36.367 17.587 -14.580 1.00 29.14 426 ARG A O 1
ATOM 3356 N N . ILE A 1 427 ? 34.757 18.559 -13.375 1.00 28.55 427 ILE A N 1
ATOM 3357 C CA . ILE A 1 427 ? 33.805 18.575 -14.500 1.00 28.55 427 ILE A CA 1
ATOM 3358 C C . ILE A 1 427 ? 33.165 19.959 -14.602 1.00 28.55 427 ILE A C 1
ATOM 3360 O O . ILE A 1 427 ? 31.984 20.155 -14.346 1.00 28.55 427 ILE A O 1
ATOM 3364 N N . GLU A 1 428 ? 33.991 20.927 -14.987 1.00 28.33 428 GLU A N 1
ATOM 3365 C CA . GLU A 1 428 ? 33.541 22.118 -15.698 1.00 28.33 428 GLU A CA 1
ATOM 3366 C C . GLU A 1 428 ? 34.070 22.055 -17.134 1.00 28.33 428 GLU A C 1
ATOM 3368 O O . GLU A 1 428 ? 35.198 21.630 -17.384 1.00 28.33 428 GLU A O 1
ATOM 3373 N N . ALA A 1 429 ? 33.221 22.520 -18.051 1.00 25.56 429 ALA A N 1
ATOM 3374 C CA . ALA A 1 429 ? 33.459 22.776 -19.469 1.00 25.56 429 ALA A CA 1
ATOM 3375 C C . ALA A 1 429 ? 33.595 21.557 -20.405 1.00 25.56 429 ALA A C 1
ATOM 3377 O O . ALA A 1 429 ? 34.692 21.087 -20.699 1.00 25.56 429 ALA A O 1
ATOM 3378 N N . LYS A 1 430 ? 32.466 21.167 -21.021 1.00 26.55 430 LYS A N 1
ATOM 3379 C CA . LYS A 1 430 ? 32.304 21.216 -22.491 1.00 26.55 430 LYS A CA 1
ATOM 3380 C C . LYS A 1 430 ? 30.868 20.881 -22.930 1.00 26.55 430 LYS A C 1
ATOM 3382 O O . LYS A 1 430 ? 30.347 19.824 -22.594 1.00 26.55 430 LYS A O 1
ATOM 3387 N N . ASN A 1 431 ? 30.315 21.773 -23.761 1.00 27.30 431 ASN A N 1
ATOM 3388 C CA . ASN A 1 431 ? 29.202 21.590 -24.711 1.00 27.30 431 ASN A CA 1
ATOM 3389 C C . ASN A 1 431 ? 27.789 22.067 -24.298 1.00 27.30 431 ASN A C 1
ATOM 3391 O O . ASN A 1 431 ? 26.831 21.302 -24.278 1.00 27.30 431 ASN A O 1
ATOM 3395 N N . LEU A 1 432 ? 27.644 23.384 -24.114 1.00 24.11 432 LEU A N 1
ATOM 3396 C CA . LEU A 1 432 ? 26.705 24.187 -24.919 1.00 24.11 432 LEU A CA 1
ATOM 3397 C C . LEU A 1 432 ? 27.602 25.022 -25.850 1.00 24.11 432 LEU A C 1
ATOM 3399 O O . LEU A 1 432 ? 28.586 25.586 -25.384 1.00 24.11 432 LEU A O 1
ATOM 3403 N N . THR A 1 433 ? 27.438 25.055 -27.170 1.00 24.58 433 THR A N 1
ATOM 3404 C CA . THR A 1 433 ? 26.404 25.797 -27.906 1.00 24.58 433 THR A CA 1
ATOM 3405 C C . THR A 1 433 ? 26.568 25.429 -29.389 1.00 24.58 433 THR A C 1
ATOM 3407 O O . THR A 1 433 ? 27.708 25.406 -29.837 1.00 24.58 433 THR A O 1
ATOM 3410 N N . GLU A 1 434 ? 25.489 25.145 -30.130 1.00 25.81 434 GLU A N 1
ATOM 3411 C CA . GLU A 1 434 ? 25.177 25.785 -31.429 1.00 25.81 434 GLU A CA 1
ATOM 3412 C C . GLU A 1 434 ? 23.894 25.212 -32.087 1.00 25.81 434 GLU A C 1
ATOM 3414 O O . GLU A 1 434 ? 23.814 24.053 -32.475 1.00 25.81 434 GLU A O 1
ATOM 3419 N N . VAL A 1 435 ? 22.909 26.115 -32.193 1.00 25.53 435 VAL A N 1
ATOM 3420 C CA . VAL A 1 435 ? 21.952 26.361 -33.293 1.00 25.53 435 VAL A CA 1
ATOM 3421 C C . VAL A 1 435 ? 20.795 25.378 -33.596 1.00 25.53 435 VAL A C 1
ATOM 3423 O O . VAL A 1 435 ? 20.928 24.285 -34.131 1.00 25.53 435 VAL A O 1
ATOM 3426 N N . ILE A 1 436 ? 19.600 25.920 -33.340 1.00 26.45 436 ILE A N 1
ATOM 3427 C CA . ILE A 1 436 ? 18.240 25.564 -33.773 1.00 26.45 436 ILE A CA 1
ATOM 3428 C C . ILE A 1 436 ? 18.047 25.817 -35.283 1.00 26.45 436 ILE A C 1
ATOM 3430 O O . ILE A 1 436 ? 18.418 26.896 -35.726 1.00 26.45 436 ILE A O 1
ATOM 3434 N N . THR A 1 437 ? 17.323 24.959 -36.032 1.00 28.41 437 THR A N 1
ATOM 3435 C CA . THR A 1 437 ? 16.133 25.377 -36.838 1.00 28.41 437 THR A CA 1
ATOM 3436 C C . THR A 1 437 ? 15.189 24.193 -37.192 1.00 28.41 437 THR A C 1
ATOM 3438 O O . THR A 1 437 ? 15.690 23.116 -37.513 1.00 28.41 437 THR A O 1
ATOM 3441 N N . PRO A 1 438 ? 13.840 24.352 -37.169 1.00 34.69 438 PRO A N 1
ATOM 3442 C CA . PRO A 1 438 ? 12.841 23.299 -37.420 1.00 34.69 438 PRO A CA 1
ATOM 3443 C C . PRO A 1 438 ? 12.084 23.403 -38.770 1.00 34.69 438 PRO A C 1
ATOM 3445 O O . PRO A 1 438 ? 11.889 24.493 -39.299 1.00 34.69 438 PRO A O 1
ATOM 3448 N N . GLY A 1 439 ? 11.508 22.279 -39.232 1.00 33.62 439 GLY A N 1
ATOM 3449 C CA . GLY A 1 439 ? 10.265 22.247 -40.031 1.00 33.62 439 GLY A CA 1
ATOM 3450 C C . GLY A 1 439 ? 10.364 21.898 -41.528 1.00 33.62 439 GLY A C 1
ATOM 3451 O O . GLY A 1 439 ? 10.983 22.607 -42.312 1.00 33.62 439 GLY A O 1
ATOM 3452 N N . LYS A 1 440 ? 9.613 20.871 -41.960 1.00 30.53 440 LYS A N 1
ATOM 3453 C CA . LYS A 1 440 ? 9.122 20.744 -43.346 1.00 30.53 440 LYS A CA 1
ATOM 3454 C C . LYS A 1 440 ? 7.693 20.181 -43.334 1.00 30.53 440 LYS A C 1
ATOM 3456 O O . LYS A 1 440 ? 7.472 19.049 -42.915 1.00 30.53 440 LYS A O 1
ATOM 3461 N N . ARG A 1 441 ? 6.710 21.001 -43.730 1.00 38.19 441 ARG A N 1
ATOM 3462 C CA . ARG A 1 441 ? 5.311 20.598 -43.977 1.00 38.19 441 ARG A CA 1
ATOM 3463 C C . ARG A 1 441 ? 5.212 20.005 -45.386 1.00 38.19 441 ARG A C 1
ATOM 3465 O O . ARG A 1 441 ? 5.770 20.589 -46.311 1.00 38.19 441 ARG A O 1
ATOM 3472 N N . LEU A 1 442 ? 4.478 18.899 -45.538 1.00 44.28 442 LEU A N 1
ATOM 3473 C CA . LEU A 1 442 ? 4.044 18.405 -46.849 1.00 44.28 442 LEU A CA 1
ATOM 3474 C C . LEU A 1 442 ? 3.197 19.476 -47.541 1.00 44.28 442 LEU A C 1
ATOM 3476 O O . LEU A 1 442 ? 2.375 20.141 -46.901 1.00 44.28 442 LEU A O 1
ATOM 3480 N N . SER A 1 443 ? 3.410 19.640 -48.839 1.00 55.28 443 SER A N 1
ATOM 3481 C CA . SER A 1 443 ? 2.636 20.552 -49.667 1.00 55.28 443 SER A CA 1
ATOM 3482 C C . SER A 1 443 ? 1.198 20.054 -49.829 1.00 55.28 443 SER A C 1
ATOM 3484 O O . SER A 1 443 ? 0.897 18.860 -49.773 1.00 55.28 443 SER A O 1
ATOM 3486 N N . GLU A 1 444 ? 0.277 20.983 -50.058 1.00 39.53 444 GLU A N 1
ATOM 3487 C CA . GLU A 1 444 ? -1.144 20.688 -50.267 1.00 39.53 444 GLU A CA 1
ATOM 3488 C C . GLU A 1 444 ? -1.386 19.791 -51.498 1.00 39.53 444 GLU A C 1
ATOM 3490 O O . GLU A 1 444 ? -2.362 19.043 -51.546 1.00 39.53 444 GLU A O 1
ATOM 3495 N N . LYS A 1 445 ? -0.438 19.791 -52.447 1.00 49.44 445 LYS A N 1
ATOM 3496 C CA . LYS A 1 445 ? -0.407 18.909 -53.618 1.00 49.44 445 LYS A CA 1
ATOM 3497 C C . LYS A 1 445 ? -0.103 17.452 -53.244 1.00 49.44 445 LYS A C 1
ATOM 3499 O O . LYS A 1 445 ? -0.851 16.564 -53.637 1.00 49.44 445 LYS A O 1
ATOM 3504 N N . GLU A 1 446 ? 0.909 17.217 -52.406 1.00 48.94 446 GLU A N 1
ATOM 3505 C CA . GLU A 1 446 ? 1.261 15.874 -51.901 1.00 48.94 446 GLU A CA 1
ATOM 3506 C C . GLU A 1 446 ? 0.142 15.287 -51.027 1.00 48.94 446 GLU A C 1
ATOM 3508 O O . GLU A 1 446 ? -0.102 14.081 -51.015 1.00 48.94 446 GLU A O 1
ATOM 3513 N N . ARG A 1 447 ? -0.597 16.158 -50.330 1.00 45.41 447 ARG A N 1
ATOM 3514 C CA . ARG A 1 447 ? -1.768 15.773 -49.534 1.00 45.41 447 ARG A CA 1
ATOM 3515 C C . ARG A 1 447 ? -2.971 15.382 -50.401 1.00 45.41 447 ARG A C 1
ATOM 3517 O O . ARG A 1 447 ? -3.719 14.487 -50.016 1.00 45.41 447 ARG A O 1
ATOM 3524 N N . LYS A 1 448 ? -3.149 16.023 -51.560 1.00 45.34 448 LYS A N 1
ATOM 3525 C CA . LYS A 1 448 ? -4.221 15.716 -52.522 1.00 45.34 448 LYS A CA 1
ATOM 3526 C C . LYS A 1 448 ? -3.967 14.417 -53.287 1.00 45.34 448 LYS A C 1
ATOM 3528 O O . LYS A 1 448 ? -4.860 13.581 -53.328 1.00 45.34 448 LYS A O 1
ATOM 3533 N N . GLU A 1 449 ? -2.744 14.201 -53.772 1.00 45.66 449 GLU A N 1
ATOM 3534 C CA . GLU A 1 449 ? -2.363 12.971 -54.492 1.00 45.66 449 GLU A CA 1
ATOM 3535 C C . GLU A 1 449 ? -2.462 11.721 -53.599 1.00 45.66 449 GLU A C 1
ATOM 3537 O O . GLU A 1 449 ? -2.841 10.639 -54.048 1.00 45.66 449 GLU A O 1
ATOM 3542 N N . TYR A 1 450 ? -2.190 11.865 -52.299 1.00 44.12 450 TYR A N 1
ATOM 3543 C CA . TYR A 1 450 ? -2.384 10.792 -51.325 1.00 44.12 450 TYR A CA 1
ATOM 3544 C C . TYR A 1 450 ? -3.873 10.464 -51.091 1.00 44.12 450 TYR A C 1
ATOM 3546 O O . TYR A 1 450 ? -4.248 9.293 -50.997 1.00 44.12 450 TYR A O 1
ATOM 3554 N N . LEU A 1 451 ? -4.736 11.483 -51.040 1.00 41.41 451 LEU A N 1
ATOM 3555 C CA . LEU A 1 451 ? -6.178 11.321 -50.822 1.00 41.41 451 LEU A CA 1
ATOM 3556 C C . LEU A 1 451 ? -6.931 10.819 -52.067 1.00 41.41 451 LEU A C 1
ATOM 3558 O O . LEU A 1 451 ? -7.965 10.173 -51.911 1.00 41.41 451 LEU A O 1
ATOM 3562 N N . GLU A 1 452 ? -6.421 11.066 -53.276 1.00 37.78 452 GLU A N 1
ATOM 3563 C CA . GLU A 1 452 ? -6.981 10.536 -54.531 1.00 37.78 452 GLU A CA 1
ATOM 3564 C C . GLU A 1 452 ? -6.675 9.047 -54.725 1.00 37.78 452 GLU A C 1
ATOM 3566 O O . GLU A 1 452 ? -7.587 8.283 -55.031 1.00 37.78 452 GLU A O 1
ATOM 3571 N N . ARG A 1 453 ? -5.455 8.598 -54.401 1.00 40.62 453 ARG A N 1
ATOM 3572 C CA . ARG A 1 453 ? -5.079 7.167 -54.421 1.00 40.62 453 ARG A CA 1
ATOM 3573 C C . ARG A 1 453 ? -5.942 6.316 -53.491 1.00 40.62 453 ARG A C 1
ATOM 3575 O O . ARG A 1 453 ? -6.387 5.233 -53.842 1.00 40.62 453 ARG A O 1
ATOM 3582 N N . THR A 1 454 ? -6.223 6.854 -52.308 1.00 38.56 454 THR A N 1
ATOM 3583 C CA . THR A 1 454 ? -7.012 6.168 -51.274 1.00 38.56 454 THR A CA 1
ATOM 3584 C C . THR A 1 454 ? -8.513 6.139 -51.621 1.00 38.56 454 THR A C 1
ATOM 3586 O O . THR A 1 454 ? -9.282 5.399 -51.014 1.00 38.56 454 THR A O 1
ATOM 3589 N N . ARG A 1 455 ? -8.955 6.941 -52.604 1.00 37.31 455 ARG A N 1
ATOM 3590 C CA . ARG A 1 455 ? -10.353 7.019 -53.057 1.00 37.31 455 ARG A CA 1
ATOM 3591 C C . ARG A 1 455 ? -10.689 6.065 -54.205 1.00 37.31 455 ARG A C 1
ATOM 3593 O O . ARG A 1 455 ? -11.872 5.794 -54.396 1.00 37.31 455 ARG A O 1
ATOM 3600 N N . GLU A 1 456 ? -9.698 5.555 -54.936 1.00 34.03 456 GLU A N 1
ATOM 3601 C CA . GLU A 1 456 ? -9.912 4.590 -56.028 1.00 34.03 456 GLU A CA 1
ATOM 3602 C C . GLU A 1 456 ? -9.940 3.128 -55.558 1.00 34.03 456 GLU A C 1
ATOM 3604 O O . GLU A 1 456 ? -10.569 2.292 -56.201 1.00 34.03 456 GLU A O 1
ATOM 3609 N N . GLU A 1 457 ? -9.369 2.814 -54.393 1.00 39.28 457 GLU A N 1
ATOM 3610 C CA . GLU A 1 457 ? -9.260 1.430 -53.899 1.00 39.28 457 GLU A CA 1
ATOM 3611 C C . GLU A 1 457 ? -10.503 0.909 -53.148 1.00 39.28 457 GLU A C 1
ATOM 3613 O O . GLU A 1 457 ? -10.494 -0.201 -52.620 1.00 39.28 457 GLU A O 1
ATOM 3618 N N . MET A 1 458 ? -11.611 1.660 -53.108 1.00 33.97 458 MET A N 1
ATOM 3619 C CA . MET A 1 458 ? -12.828 1.230 -52.404 1.00 33.97 458 MET A CA 1
ATOM 3620 C C . MET A 1 458 ? -14.119 1.476 -53.193 1.00 33.97 458 MET A C 1
ATOM 3622 O O . MET A 1 458 ? -14.825 2.450 -52.932 1.00 33.97 458 MET A O 1
ATOM 3626 N N . LYS A 1 459 ? -14.492 0.530 -54.078 1.00 29.77 459 LYS A N 1
ATOM 3627 C CA . LYS A 1 459 ? -15.898 0.251 -54.458 1.00 29.77 459 LYS A CA 1
ATOM 3628 C C . LYS A 1 459 ? -16.183 -1.243 -54.743 1.00 29.77 459 LYS A C 1
ATOM 3630 O O . LYS A 1 459 ? -15.948 -1.724 -55.839 1.00 29.77 459 LYS A O 1
ATOM 3635 N N . ILE A 1 460 ? -16.730 -1.896 -53.708 1.00 31.70 460 ILE A N 1
ATOM 3636 C CA . ILE A 1 460 ? -17.860 -2.860 -53.603 1.00 31.70 460 ILE A CA 1
ATOM 3637 C C . ILE A 1 460 ? -18.018 -4.015 -54.621 1.00 31.70 460 ILE A C 1
ATOM 3639 O O . ILE A 1 460 ? -18.228 -3.778 -55.806 1.00 31.70 460 ILE A O 1
ATOM 3643 N N . GLY A 1 461 ? -18.196 -5.239 -54.087 1.00 25.58 461 GLY A N 1
ATOM 3644 C CA . GLY A 1 461 ? -19.090 -6.255 -54.670 1.00 25.58 461 GLY A CA 1
ATOM 3645 C C . GLY A 1 461 ? -18.960 -7.679 -54.100 1.00 25.58 461 GLY A C 1
ATOM 3646 O O . GLY A 1 461 ? -18.100 -8.426 -54.538 1.00 25.58 461 GLY A O 1
ATOM 3647 N N . ASP A 1 462 ? -19.859 -8.063 -53.194 1.00 36.81 462 ASP A N 1
ATOM 3648 C CA . ASP A 1 462 ? -20.256 -9.450 -52.840 1.00 36.81 462 ASP A CA 1
ATOM 3649 C C . ASP A 1 462 ? -21.774 -9.546 -53.194 1.00 36.81 462 ASP A C 1
ATOM 3651 O O . ASP A 1 462 ? -22.369 -8.462 -53.301 1.00 36.81 462 ASP A O 1
ATOM 3655 N N . PRO A 1 463 ? -22.486 -10.698 -53.337 1.00 43.47 463 PRO A N 1
ATOM 3656 C CA . PRO A 1 463 ? -22.132 -12.081 -52.973 1.00 43.47 463 PRO A CA 1
ATOM 3657 C C . PRO A 1 463 ? -22.690 -13.215 -53.884 1.00 43.47 463 PRO A C 1
ATOM 3659 O O . PRO A 1 463 ? -23.536 -12.988 -54.745 1.00 43.47 463 PRO A O 1
ATOM 3662 N N . ALA A 1 464 ? -22.275 -14.463 -53.607 1.00 22.45 464 ALA A N 1
ATOM 3663 C CA . ALA A 1 464 ? -23.099 -15.697 -53.502 1.00 22.45 464 ALA A CA 1
ATOM 3664 C C . ALA A 1 464 ? -22.230 -16.944 -53.788 1.00 22.45 464 ALA A C 1
ATOM 3666 O O . ALA A 1 464 ? -21.725 -17.128 -54.887 1.00 22.45 464 ALA A O 1
ATOM 3667 N N . LYS A 1 465 ? -21.876 -17.722 -52.760 1.00 25.19 465 LYS A N 1
ATOM 3668 C CA . LYS A 1 465 ? -22.584 -18.925 -52.275 1.00 25.19 465 LYS A CA 1
ATOM 3669 C C . LYS A 1 465 ? -22.546 -20.141 -53.221 1.00 25.19 465 LYS A C 1
ATOM 3671 O O . LYS A 1 465 ? -23.189 -20.166 -54.258 1.00 25.19 465 LYS A O 1
ATOM 3676 N N . GLU A 1 466 ? -21.950 -21.203 -52.669 1.00 25.41 466 GLU A N 1
ATOM 3677 C CA . GLU A 1 466 ? -22.508 -22.563 -52.670 1.00 25.41 466 GLU A CA 1
ATOM 3678 C C . GLU A 1 466 ? -22.168 -23.464 -53.867 1.00 25.41 466 GLU A C 1
ATOM 3680 O O . GLU A 1 466 ? -22.888 -23.594 -54.849 1.00 25.41 466 GLU A O 1
ATOM 3685 N N . THR A 1 467 ? -21.102 -24.245 -53.699 1.00 26.50 467 THR A N 1
ATOM 3686 C CA . THR A 1 467 ? -21.126 -25.648 -54.128 1.00 26.50 467 THR A CA 1
ATOM 3687 C C . THR A 1 467 ? -20.598 -26.506 -52.990 1.00 26.50 467 THR A C 1
ATOM 3689 O O . THR A 1 467 ? -19.411 -26.760 -52.816 1.00 26.50 467 THR A O 1
ATOM 3692 N N . ILE A 1 468 ? -21.567 -26.869 -52.163 1.00 24.16 468 ILE A N 1
ATOM 3693 C CA . ILE A 1 468 ? -21.573 -27.955 -51.198 1.00 24.16 468 ILE A CA 1
ATOM 3694 C C . ILE A 1 468 ? -21.063 -29.261 -51.836 1.00 24.16 468 ILE A C 1
ATOM 3696 O O . ILE A 1 468 ? -21.574 -29.691 -52.863 1.00 24.16 468 ILE A O 1
ATOM 3700 N N . SER A 1 469 ? -20.157 -29.922 -51.109 1.00 24.34 469 SER A N 1
ATOM 3701 C CA . SER A 1 469 ? -20.048 -31.381 -50.925 1.00 24.34 469 SER A CA 1
ATOM 3702 C C . SER A 1 469 ? -19.660 -32.289 -52.098 1.00 24.34 469 SER A C 1
ATOM 3704 O O . SER A 1 469 ? -20.361 -32.383 -53.102 1.00 24.34 469 SER A O 1
ATOM 3706 N N . ARG A 1 470 ? -18.600 -33.082 -51.856 1.00 23.95 470 ARG A N 1
ATOM 3707 C CA . ARG A 1 470 ? -18.432 -34.534 -52.130 1.00 23.95 470 ARG A CA 1
ATOM 3708 C C . ARG A 1 470 ? -16.956 -34.902 -51.893 1.00 23.95 470 ARG A C 1
ATOM 3710 O O . ARG A 1 470 ? -16.100 -34.151 -52.330 1.00 23.95 470 ARG A O 1
ATOM 3717 N N . PHE A 1 471 ? -16.526 -36.023 -51.319 1.00 24.12 471 PHE A N 1
ATOM 3718 C CA . PHE A 1 471 ? -17.072 -37.101 -50.485 1.00 24.12 471 PHE A CA 1
ATOM 3719 C C . PHE A 1 471 ? -15.833 -37.943 -50.056 1.00 24.12 471 PHE A C 1
ATOM 3721 O O . PHE A 1 471 ? -14.791 -37.859 -50.702 1.00 24.12 471 PHE A O 1
ATOM 3728 N N . ALA A 1 472 ? -15.929 -38.717 -48.973 1.00 25.64 472 ALA A N 1
ATOM 3729 C CA . ALA A 1 472 ? -14.853 -39.530 -48.374 1.00 25.64 472 ALA A CA 1
ATOM 3730 C C . ALA A 1 472 ? -14.522 -40.857 -49.117 1.00 25.64 472 ALA A C 1
ATOM 3732 O O . ALA A 1 472 ? -15.264 -41.215 -50.029 1.00 25.64 472 ALA A O 1
ATOM 3733 N N . LYS A 1 473 ? -13.519 -41.600 -48.573 1.00 25.22 473 LYS A N 1
ATOM 3734 C CA . LYS A 1 473 ? -13.089 -43.026 -48.776 1.00 25.22 473 LYS A CA 1
ATOM 3735 C C . LYS A 1 473 ? -11.992 -43.285 -49.842 1.00 25.22 473 LYS A C 1
ATOM 3737 O O . LYS A 1 473 ? -11.998 -42.604 -50.854 1.00 25.22 473 LYS A O 1
ATOM 3742 N N . ASP A 1 474 ? -10.983 -44.171 -49.698 1.00 28.59 474 ASP A N 1
ATOM 3743 C CA . ASP A 1 474 ? -10.841 -45.456 -48.961 1.00 28.59 474 ASP A CA 1
ATOM 3744 C C . ASP A 1 474 ? -9.391 -45.829 -48.504 1.00 28.59 474 ASP A C 1
ATOM 3746 O O . ASP A 1 474 ? -8.401 -45.326 -49.035 1.00 28.59 474 ASP A O 1
ATOM 3750 N N . PHE A 1 475 ? -9.318 -46.759 -47.532 1.00 29.84 475 PHE A N 1
ATOM 3751 C CA . PHE A 1 475 ? -8.172 -47.561 -47.033 1.00 29.84 475 PHE A CA 1
ATOM 3752 C C . PHE A 1 475 ? -7.971 -48.849 -47.881 1.00 29.84 475 PHE A C 1
ATOM 3754 O O . PHE A 1 475 ? -8.948 -49.350 -48.433 1.00 29.84 475 PHE A O 1
ATOM 3761 N N . ASN A 1 476 ? -6.770 -49.461 -47.907 1.00 31.50 476 ASN A N 1
ATOM 3762 C CA . ASN A 1 476 ? -6.596 -50.884 -48.281 1.00 31.50 476 ASN A CA 1
ATOM 3763 C C . ASN A 1 476 ? -5.590 -51.613 -47.356 1.00 31.50 476 ASN A C 1
ATOM 3765 O O . ASN A 1 476 ? -4.491 -51.126 -47.096 1.00 31.50 476 ASN A O 1
ATOM 3769 N N . GLU A 1 477 ? -6.020 -52.785 -46.881 1.00 35.34 477 GLU A N 1
ATOM 3770 C CA . GLU A 1 477 ? -5.595 -53.600 -45.732 1.00 35.34 477 GLU A CA 1
ATOM 3771 C C . GLU A 1 477 ? -4.945 -54.940 -46.174 1.00 35.34 477 GLU A C 1
ATOM 3773 O O . GLU A 1 477 ? -4.665 -55.823 -45.370 1.00 35.34 477 GLU A O 1
ATOM 3778 N N . GLU A 1 478 ? -4.674 -55.122 -47.470 1.00 33.47 478 GLU A N 1
ATOM 3779 C CA . GLU A 1 478 ? -4.432 -56.450 -48.063 1.00 33.47 478 GLU A CA 1
ATOM 3780 C C . GLU A 1 478 ? -2.957 -56.920 -48.089 1.00 33.47 478 GLU A C 1
ATOM 3782 O O . GLU A 1 478 ? -2.656 -58.056 -48.463 1.00 33.47 478 GLU A O 1
ATOM 3787 N N . ALA A 1 479 ? -2.002 -56.089 -47.657 1.00 38.12 479 ALA A N 1
ATOM 3788 C CA . ALA A 1 479 ? -0.575 -56.447 -47.662 1.00 38.12 479 ALA A CA 1
ATOM 3789 C C . ALA A 1 479 ? -0.102 -57.142 -46.367 1.00 38.12 479 ALA A C 1
ATOM 3791 O O . ALA A 1 479 ? 0.888 -57.875 -46.380 1.00 38.12 479 ALA A O 1
ATOM 3792 N N . TYR A 1 480 ? -0.824 -56.960 -45.256 1.00 37.34 480 TYR A N 1
ATOM 3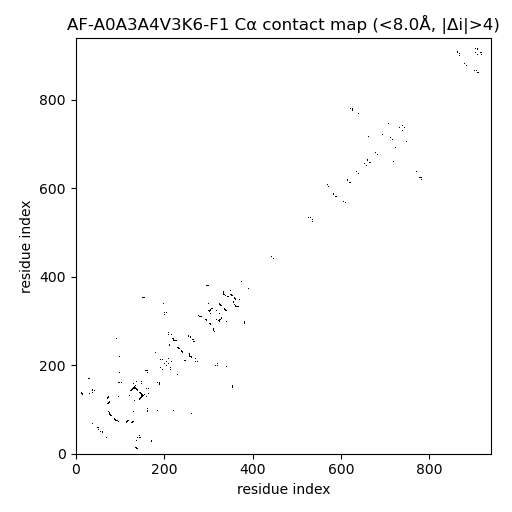793 C CA . TYR A 1 480 ? -0.418 -57.438 -43.926 1.00 37.34 480 TYR A CA 1
ATOM 3794 C C . TYR A 1 480 ? -0.817 -58.901 -43.656 1.00 37.34 480 TYR A C 1
ATOM 3796 O O . TYR A 1 480 ? -0.159 -59.614 -42.899 1.00 37.34 480 TYR A O 1
ATOM 3804 N N . THR A 1 481 ? -1.855 -59.398 -44.330 1.00 39.22 481 THR A N 1
ATOM 3805 C CA . THR A 1 481 ? -2.419 -60.739 -44.097 1.00 39.22 481 THR A CA 1
ATOM 3806 C C . THR A 1 481 ? -1.540 -61.870 -44.650 1.00 39.22 481 THR A C 1
ATOM 3808 O O . THR A 1 481 ? -1.637 -63.010 -44.200 1.00 39.22 481 THR A O 1
ATOM 3811 N N . LYS A 1 482 ? -0.655 -61.591 -45.619 1.00 40.12 482 LYS A N 1
ATOM 3812 C CA . LYS A 1 482 ? 0.083 -62.643 -46.345 1.00 40.12 482 LYS A CA 1
ATOM 3813 C C . LYS A 1 482 ? 1.427 -63.058 -45.736 1.00 40.12 482 LYS A C 1
ATOM 3815 O O . LYS A 1 482 ? 1.875 -64.156 -46.047 1.00 40.12 482 LYS A O 1
ATOM 3820 N N . LEU A 1 483 ? 2.047 -62.268 -44.851 1.00 38.50 483 LEU A N 1
ATOM 3821 C CA . LEU A 1 483 ? 3.318 -62.660 -44.206 1.00 38.50 483 LEU A CA 1
ATOM 3822 C C . LEU A 1 483 ? 3.130 -63.289 -42.814 1.00 38.50 483 LEU A C 1
ATOM 3824 O O . LEU A 1 483 ? 3.858 -64.216 -42.466 1.00 38.50 483 LEU A O 1
ATOM 3828 N N . ALA A 1 484 ? 2.119 -62.848 -42.055 1.00 39.28 484 ALA A N 1
ATOM 3829 C CA . ALA A 1 484 ? 1.786 -63.391 -40.731 1.00 39.28 484 ALA A CA 1
ATOM 3830 C C . ALA A 1 484 ? 1.360 -64.871 -40.781 1.00 39.28 484 ALA A C 1
ATOM 3832 O O . ALA A 1 484 ? 1.599 -65.626 -39.841 1.00 39.28 484 ALA A O 1
ATOM 3833 N N . LYS A 1 485 ? 0.792 -65.295 -41.916 1.00 40.56 485 LYS A N 1
ATOM 3834 C CA . LYS A 1 485 ? 0.290 -66.651 -42.135 1.00 40.56 485 LYS A CA 1
ATOM 3835 C C . LYS A 1 485 ? 1.393 -67.722 -42.127 1.00 40.56 485 LYS A C 1
ATOM 3837 O O . LYS A 1 485 ? 1.177 -68.802 -41.606 1.00 40.56 485 LYS A O 1
ATOM 3842 N N . LYS A 1 486 ? 2.603 -67.409 -42.603 1.00 45.34 486 LYS A N 1
ATOM 3843 C CA . LYS A 1 486 ? 3.674 -68.410 -42.782 1.00 45.34 486 LYS A CA 1
ATOM 3844 C C . LYS A 1 486 ? 4.461 -68.741 -41.502 1.00 45.34 486 LYS A C 1
ATOM 3846 O O . LYS A 1 486 ? 5.128 -69.761 -41.442 1.00 45.34 486 LYS A O 1
ATOM 3851 N N . TYR A 1 487 ? 4.409 -67.888 -40.479 1.00 41.06 487 TYR A N 1
ATOM 3852 C CA . TYR A 1 487 ? 5.157 -68.083 -39.226 1.00 41.06 487 TYR A CA 1
ATOM 3853 C C . TYR A 1 487 ? 4.334 -68.781 -38.126 1.00 41.06 487 TYR A C 1
ATOM 3855 O O . TYR A 1 487 ? 4.907 -69.353 -37.202 1.00 41.06 487 TYR A O 1
ATOM 3863 N N . PHE A 1 488 ? 3.001 -68.768 -38.223 1.00 47.53 488 PHE A N 1
ATOM 3864 C CA . PHE A 1 488 ? 2.128 -69.496 -37.293 1.00 47.53 488 PHE A CA 1
ATOM 3865 C C . PHE A 1 488 ? 2.020 -70.991 -37.626 1.00 47.53 488 PHE A C 1
ATOM 3867 O O . PHE A 1 488 ? 1.943 -71.804 -36.710 1.00 47.53 488 PHE A O 1
ATOM 3874 N N . GLU A 1 489 ? 2.142 -71.348 -38.908 1.00 48.00 489 GLU A N 1
ATOM 3875 C CA . GLU A 1 489 ? 1.969 -72.715 -39.423 1.00 48.00 489 GLU A CA 1
ATOM 3876 C C . GLU A 1 489 ? 3.058 -73.721 -38.954 1.00 48.00 489 GLU A C 1
ATOM 3878 O O . GLU A 1 489 ? 2.863 -74.924 -39.084 1.00 48.00 489 GLU A O 1
ATOM 3883 N N . GLU A 1 490 ? 4.188 -73.290 -38.364 1.00 45.97 490 GLU A N 1
ATOM 3884 C CA . GLU A 1 490 ? 5.294 -74.196 -37.959 1.00 45.97 490 GLU A CA 1
ATOM 3885 C C . GLU A 1 490 ? 5.391 -74.495 -36.441 1.00 45.97 490 GLU A C 1
ATOM 3887 O O . GLU A 1 490 ? 6.220 -75.305 -36.021 1.00 45.97 490 GLU A O 1
ATOM 3892 N N . LYS A 1 491 ? 4.573 -73.869 -35.581 1.00 52.88 491 LYS A N 1
ATOM 3893 C CA . LYS A 1 491 ? 4.608 -74.062 -34.104 1.00 52.88 491 LYS A CA 1
ATOM 3894 C C . LYS A 1 491 ? 3.232 -74.341 -33.474 1.00 52.88 491 LYS A C 1
ATOM 3896 O O . LYS A 1 491 ? 3.106 -74.345 -32.251 1.00 52.88 491 LYS A O 1
ATOM 3901 N N . GLU A 1 492 ? 2.226 -74.586 -34.304 1.00 50.66 492 GLU A N 1
ATOM 3902 C CA . GLU A 1 492 ? 0.805 -74.667 -33.946 1.00 50.66 492 GLU A CA 1
ATOM 3903 C C . GLU A 1 492 ? 0.459 -75.896 -33.075 1.00 50.66 492 GLU A C 1
ATOM 3905 O O . GLU A 1 492 ? -0.311 -75.791 -32.118 1.00 50.66 492 GLU A O 1
ATOM 3910 N N . ASP A 1 493 ? 1.119 -77.036 -33.297 1.00 47.88 493 ASP A N 1
ATOM 3911 C CA . ASP A 1 493 ? 0.682 -78.314 -32.712 1.00 47.88 493 ASP A CA 1
ATOM 3912 C C . ASP A 1 493 ? 1.072 -78.549 -31.235 1.00 47.88 493 ASP A C 1
ATOM 3914 O O . ASP A 1 493 ? 0.379 -79.288 -30.527 1.00 47.88 493 ASP A O 1
ATOM 3918 N N . ASP A 1 494 ? 2.124 -77.905 -30.716 1.00 48.62 494 ASP A N 1
ATOM 3919 C CA . ASP A 1 494 ? 2.520 -78.043 -29.298 1.00 48.62 494 ASP A CA 1
ATOM 3920 C C . ASP A 1 494 ? 1.793 -77.049 -28.374 1.00 48.62 494 ASP A C 1
ATOM 3922 O O . ASP A 1 494 ? 1.629 -77.309 -27.180 1.00 48.62 494 ASP A O 1
ATOM 3926 N N . LEU A 1 495 ? 1.302 -75.933 -28.920 1.00 49.88 495 LEU A N 1
ATOM 3927 C CA . LEU A 1 495 ? 0.608 -74.888 -28.158 1.00 49.88 495 LEU A CA 1
ATOM 3928 C C . LEU A 1 495 ? -0.902 -75.169 -28.030 1.00 49.88 495 LEU A C 1
ATOM 3930 O O . LEU A 1 495 ? -1.495 -74.874 -26.991 1.00 49.88 495 LEU A O 1
ATOM 3934 N N . ILE A 1 496 ? -1.504 -75.862 -29.006 1.00 49.22 496 ILE A N 1
ATOM 3935 C CA . ILE A 1 496 ? -2.901 -76.333 -28.951 1.00 49.22 496 ILE A CA 1
ATOM 3936 C C . ILE A 1 496 ? -3.117 -77.396 -27.854 1.00 49.22 496 ILE A C 1
ATOM 3938 O O . ILE A 1 496 ? -4.195 -77.470 -27.264 1.00 49.22 496 ILE A O 1
ATOM 3942 N N . LYS A 1 497 ? -2.094 -78.184 -27.494 1.00 43.50 497 LYS A N 1
ATOM 3943 C CA . LYS A 1 497 ? -2.212 -79.236 -26.462 1.00 43.50 497 LYS A CA 1
ATOM 3944 C C . LYS A 1 497 ? -2.272 -78.734 -25.016 1.00 43.50 497 LYS A C 1
ATOM 3946 O O . LYS A 1 497 ? -2.622 -79.522 -24.141 1.00 43.50 497 LYS A O 1
ATOM 3951 N N . GLN A 1 498 ? -1.950 -77.468 -24.743 1.00 41.22 498 GLN A N 1
ATOM 3952 C CA . GLN A 1 498 ? -1.941 -76.922 -23.375 1.00 41.22 498 GLN A CA 1
ATOM 3953 C C . GLN A 1 498 ? -2.998 -75.838 -23.123 1.00 41.22 498 GLN A C 1
ATOM 3955 O O . GLN A 1 498 ? -3.107 -75.357 -22.000 1.00 41.22 498 GLN A O 1
ATOM 3960 N N . GLY A 1 499 ? -3.819 -75.483 -24.118 1.00 44.34 499 GLY A N 1
ATOM 3961 C CA . GLY A 1 499 ? -4.953 -74.568 -23.929 1.00 44.34 499 GLY A CA 1
ATOM 3962 C C . GLY A 1 499 ? -4.568 -73.140 -23.521 1.00 44.34 499 GLY A C 1
ATOM 3963 O O . GLY A 1 499 ? -5.387 -72.437 -22.934 1.00 44.34 499 GLY A O 1
ATOM 3964 N N . ILE A 1 500 ? -3.336 -72.714 -23.814 1.00 40.41 500 ILE A N 1
ATOM 3965 C CA . ILE A 1 500 ? -2.835 -71.370 -23.515 1.00 40.41 500 ILE A CA 1
ATOM 3966 C C . ILE A 1 500 ? -2.715 -70.590 -24.826 1.00 40.41 500 ILE A C 1
ATOM 3968 O O . ILE A 1 500 ? -1.895 -70.920 -25.682 1.00 40.41 500 ILE A O 1
ATOM 3972 N N . GLU A 1 501 ? -3.496 -69.520 -24.964 1.00 45.59 501 GLU A N 1
ATOM 3973 C CA . GLU A 1 501 ? -3.240 -68.482 -25.963 1.00 45.59 501 GLU A CA 1
ATOM 3974 C C . GLU A 1 501 ? -2.032 -67.652 -25.500 1.00 45.59 501 GLU A C 1
ATOM 3976 O O . GLU A 1 501 ? -2.127 -66.847 -24.573 1.00 45.59 501 GLU A O 1
ATOM 3981 N N . VAL A 1 502 ? -0.866 -67.875 -26.116 1.00 44.31 502 VAL A N 1
ATOM 3982 C CA . VAL A 1 502 ? 0.348 -67.079 -25.873 1.00 44.31 502 VAL A CA 1
ATOM 3983 C C . VAL A 1 502 ? 0.670 -66.235 -27.099 1.00 44.31 502 VAL A C 1
ATOM 3985 O O . VAL A 1 502 ? 0.785 -66.744 -28.213 1.00 44.31 502 VAL A O 1
ATOM 3988 N N . ASN A 1 503 ? 0.910 -64.943 -26.869 1.00 52.91 503 ASN A N 1
ATOM 3989 C CA . ASN A 1 503 ? 1.553 -64.046 -27.824 1.00 52.91 503 ASN A CA 1
ATOM 3990 C C . ASN A 1 503 ? 3.060 -64.379 -27.917 1.00 52.91 503 ASN A C 1
ATOM 3992 O O . ASN A 1 503 ? 3.872 -63.989 -27.079 1.00 52.91 503 ASN A O 1
ATOM 3996 N N . ILE A 1 504 ? 3.428 -65.148 -28.943 1.00 43.56 504 ILE A N 1
ATOM 3997 C CA . ILE A 1 504 ? 4.753 -65.769 -29.145 1.00 43.56 504 ILE A CA 1
ATOM 3998 C C . ILE A 1 504 ? 5.895 -64.741 -29.347 1.00 43.56 504 ILE A C 1
ATOM 4000 O O . ILE A 1 504 ? 7.069 -65.087 -29.187 1.00 43.56 504 ILE A O 1
ATOM 4004 N N . SER A 1 505 ? 5.585 -63.473 -29.653 1.00 40.44 505 SER A N 1
ATOM 4005 C CA . SER A 1 505 ? 6.574 -62.388 -29.823 1.00 40.44 505 SER A CA 1
ATOM 4006 C C . SER A 1 505 ? 7.322 -62.064 -28.527 1.00 40.44 505 SER A C 1
ATOM 4008 O O . SER A 1 505 ? 8.538 -61.852 -28.534 1.00 40.44 505 SER A O 1
ATOM 4010 N N . ASP A 1 506 ? 6.609 -62.061 -27.406 1.00 47.69 506 ASP A N 1
ATOM 4011 C CA . ASP A 1 506 ? 7.153 -61.554 -26.146 1.00 47.69 506 ASP A CA 1
ATOM 4012 C C . ASP A 1 506 ? 7.918 -62.650 -25.390 1.00 47.69 506 ASP A C 1
ATOM 4014 O O . ASP A 1 506 ? 8.947 -62.387 -24.766 1.00 47.69 506 ASP A O 1
ATOM 4018 N N . ALA A 1 507 ? 7.509 -63.912 -25.567 1.00 43.94 507 ALA A N 1
ATOM 4019 C CA . ALA A 1 507 ? 8.173 -65.080 -24.989 1.00 43.94 507 ALA A CA 1
ATOM 4020 C C . ALA A 1 507 ? 9.585 -65.327 -25.563 1.00 43.94 507 ALA A C 1
ATOM 4022 O O . ALA A 1 507 ? 10.481 -65.754 -24.836 1.00 43.94 507 ALA A O 1
ATOM 4023 N N . ARG A 1 508 ? 9.824 -65.017 -26.849 1.00 39.84 508 ARG A N 1
ATOM 4024 C CA . ARG A 1 508 ? 11.158 -65.166 -27.470 1.00 39.84 508 ARG A CA 1
ATOM 4025 C C . ARG A 1 508 ? 12.138 -64.077 -27.042 1.00 39.84 508 ARG A C 1
ATOM 4027 O O . ARG A 1 508 ? 13.326 -64.354 -26.910 1.00 39.84 508 ARG A O 1
ATOM 4034 N N . LYS A 1 509 ? 11.647 -62.859 -26.796 1.00 41.50 509 LYS A N 1
ATOM 4035 C CA . LYS A 1 509 ? 12.483 -61.749 -26.324 1.00 41.50 509 LYS A CA 1
ATOM 4036 C C . LYS A 1 509 ? 12.944 -61.970 -24.888 1.00 41.50 509 LYS A C 1
ATOM 4038 O O . LYS A 1 509 ? 14.101 -61.713 -24.597 1.00 41.50 509 LYS A O 1
ATOM 4043 N N . LEU A 1 510 ? 12.085 -62.502 -24.018 1.00 38.06 510 LEU A N 1
ATOM 4044 C CA . LEU A 1 510 ? 12.442 -62.730 -22.615 1.00 38.06 510 LEU A CA 1
ATOM 4045 C C . LEU A 1 510 ? 13.407 -63.912 -22.405 1.00 38.06 510 LEU A C 1
ATOM 4047 O O . LEU A 1 510 ? 14.303 -63.815 -21.572 1.00 38.06 510 LEU A O 1
ATOM 4051 N N . ALA A 1 511 ? 13.254 -65.010 -23.157 1.00 36.50 511 ALA A N 1
ATOM 4052 C CA . ALA A 1 511 ? 14.075 -66.214 -22.977 1.00 36.50 511 ALA A CA 1
ATOM 4053 C C . ALA A 1 511 ? 15.539 -66.026 -23.427 1.00 36.50 511 ALA A C 1
ATOM 4055 O O . ALA A 1 511 ? 16.451 -66.589 -22.827 1.00 36.50 511 ALA A O 1
ATOM 4056 N N . TYR A 1 512 ? 15.781 -65.184 -24.436 1.00 37.19 512 TYR A N 1
ATOM 4057 C CA . TYR A 1 512 ? 17.128 -64.922 -24.955 1.00 37.19 512 TYR A CA 1
ATOM 4058 C C . TYR A 1 512 ? 17.997 -64.085 -23.999 1.00 37.19 512 TYR A C 1
ATOM 4060 O O . TYR A 1 512 ? 19.206 -64.287 -23.932 1.00 37.19 512 TYR A O 1
ATOM 4068 N N . PHE A 1 513 ? 17.397 -63.191 -23.205 1.00 41.28 513 PHE A N 1
ATOM 4069 C CA . PHE A 1 513 ? 18.139 -62.360 -22.247 1.00 41.28 513 PHE A CA 1
ATOM 4070 C C . PHE A 1 513 ? 18.582 -63.108 -20.981 1.00 41.28 513 PHE A C 1
ATOM 4072 O O . PHE A 1 513 ? 19.432 -62.596 -20.255 1.00 41.28 513 PHE A O 1
ATOM 4079 N N . TYR A 1 514 ? 18.032 -64.297 -20.705 1.00 36.78 514 TYR A N 1
ATOM 4080 C CA . TYR A 1 514 ? 18.230 -64.978 -19.421 1.00 36.78 514 TYR A CA 1
ATOM 4081 C C . TYR A 1 514 ? 19.212 -66.162 -19.460 1.00 36.78 514 TYR A C 1
ATOM 4083 O O . TYR A 1 514 ? 19.708 -66.553 -18.407 1.00 36.78 514 TYR A O 1
ATOM 4091 N N . GLU A 1 515 ? 19.531 -66.730 -20.632 1.00 31.14 515 GLU A N 1
ATOM 4092 C CA . GLU A 1 515 ? 20.249 -68.020 -20.701 1.00 31.14 515 GLU A CA 1
ATOM 4093 C C . GLU A 1 515 ? 21.703 -67.965 -21.215 1.00 31.14 515 GLU A C 1
ATOM 4095 O O . GLU A 1 515 ? 22.414 -68.964 -21.121 1.00 31.14 515 GLU A O 1
ATOM 4100 N N . LYS A 1 516 ? 22.216 -66.815 -21.681 1.00 32.34 516 LYS A N 1
ATOM 4101 C CA . LYS A 1 516 ? 23.649 -66.681 -22.013 1.00 32.34 516 LYS A CA 1
ATOM 4102 C C . LYS A 1 516 ? 24.305 -65.462 -21.380 1.00 32.34 516 LYS A C 1
ATOM 4104 O O . LYS A 1 516 ? 24.338 -64.368 -21.934 1.00 32.34 516 LYS A O 1
ATOM 4109 N N . GLY A 1 517 ? 24.887 -65.719 -20.211 1.00 36.56 517 GLY A N 1
ATOM 4110 C CA . GLY A 1 517 ? 26.012 -64.954 -19.698 1.00 36.56 517 GLY A CA 1
ATOM 4111 C C . GLY A 1 517 ? 27.230 -65.040 -20.623 1.00 36.56 517 GLY A C 1
ATOM 4112 O O . GLY A 1 517 ? 27.337 -65.932 -21.463 1.00 36.56 517 GLY A O 1
ATOM 4113 N N . LEU A 1 518 ? 28.106 -64.057 -20.424 1.00 49.00 518 LEU A N 1
ATOM 4114 C CA . LEU A 1 518 ? 29.390 -63.805 -21.069 1.00 49.00 518 LEU A CA 1
ATOM 4115 C C . LEU A 1 518 ? 30.084 -65.003 -21.739 1.00 49.00 518 LEU A C 1
ATOM 4117 O O . LEU A 1 518 ? 30.283 -66.056 -21.136 1.00 49.00 518 LEU A O 1
ATOM 4121 N N . ASN A 1 519 ? 30.663 -64.655 -22.888 1.00 38.75 519 ASN A N 1
ATOM 4122 C CA . ASN A 1 519 ? 31.746 -65.293 -23.629 1.00 38.75 519 ASN A CA 1
ATOM 4123 C C . ASN A 1 519 ? 31.322 -66.133 -24.832 1.00 38.75 519 ASN A C 1
ATOM 4125 O O . ASN A 1 519 ? 30.508 -67.047 -24.743 1.00 38.75 519 ASN A O 1
ATOM 4129 N N . GLN A 1 520 ? 32.034 -65.830 -25.923 1.00 35.91 520 GLN A N 1
ATOM 4130 C CA . GLN A 1 520 ? 32.115 -66.548 -27.191 1.00 35.91 520 GLN A CA 1
ATOM 4131 C C . GLN A 1 520 ? 31.114 -66.097 -28.267 1.00 35.91 520 GLN A C 1
ATOM 4133 O O . GLN A 1 520 ? 30.123 -66.766 -28.521 1.00 35.91 520 GLN A O 1
ATOM 4138 N N . GLU A 1 521 ? 31.401 -64.927 -28.858 1.00 35.56 521 GLU A N 1
ATOM 4139 C CA . GLU A 1 521 ? 31.335 -64.601 -30.306 1.00 35.56 521 GLU A CA 1
ATOM 4140 C C . GLU A 1 521 ? 31.360 -63.069 -30.510 1.00 35.56 521 GLU A C 1
ATOM 4142 O O . GLU A 1 521 ? 30.421 -62.457 -31.009 1.00 35.56 521 GLU A O 1
ATOM 4147 N N . LEU A 1 522 ? 32.453 -62.421 -30.090 1.00 40.50 522 LEU A N 1
ATOM 4148 C CA . LEU A 1 522 ? 32.737 -61.009 -30.393 1.00 40.50 522 LEU A CA 1
ATOM 4149 C C . LEU A 1 522 ? 34.151 -60.840 -30.958 1.00 40.50 522 LEU A C 1
ATOM 4151 O O . LEU A 1 522 ? 34.834 -59.872 -30.649 1.00 40.50 522 LEU A O 1
ATOM 4155 N N . GLU A 1 523 ? 34.602 -61.781 -31.789 1.00 37.19 523 GLU A N 1
ATOM 4156 C CA . GLU A 1 523 ? 35.827 -61.545 -32.561 1.00 37.19 523 GLU A CA 1
ATOM 4157 C C . GLU A 1 523 ? 35.562 -61.159 -34.015 1.00 37.19 523 GLU A C 1
ATOM 4159 O O . GLU A 1 523 ? 36.337 -60.372 -34.542 1.00 37.19 523 GLU A O 1
ATOM 4164 N N . GLU A 1 524 ? 34.456 -61.546 -34.668 1.00 41.25 524 GLU A N 1
ATOM 4165 C CA . GLU A 1 524 ? 34.289 -61.206 -36.093 1.00 41.25 524 GLU A CA 1
ATOM 4166 C C . GLU A 1 524 ? 32.820 -60.974 -36.508 1.00 41.25 524 GLU A C 1
ATOM 4168 O O . GLU A 1 524 ? 32.156 -61.854 -37.047 1.00 41.25 524 GLU A O 1
ATOM 4173 N N . GLY A 1 525 ? 32.317 -59.744 -36.314 1.00 45.25 525 GLY A N 1
ATOM 4174 C CA . GLY A 1 525 ? 31.173 -59.205 -37.072 1.00 45.25 525 GLY A CA 1
ATOM 4175 C C . GLY A 1 525 ? 29.952 -58.735 -36.266 1.00 45.25 525 GLY A C 1
ATOM 4176 O O . GLY A 1 525 ? 29.501 -59.380 -35.326 1.00 45.25 525 GLY A O 1
ATOM 4177 N N . ARG A 1 526 ? 29.380 -57.595 -36.692 1.00 47.38 526 ARG A N 1
ATOM 4178 C CA . ARG A 1 526 ? 28.122 -57.008 -36.190 1.00 47.38 526 ARG A CA 1
ATOM 4179 C C . ARG A 1 526 ? 26.979 -58.046 -36.215 1.00 47.38 526 ARG A C 1
ATOM 4181 O O . ARG A 1 526 ? 26.697 -58.571 -37.295 1.00 47.38 526 ARG A O 1
ATOM 4188 N N . PRO A 1 527 ? 26.249 -58.281 -35.105 1.00 48.62 527 PRO A N 1
ATOM 4189 C CA . PRO A 1 527 ? 25.077 -59.155 -35.110 1.00 48.62 527 PRO A CA 1
ATOM 4190 C C . PRO A 1 527 ? 23.988 -58.628 -36.051 1.00 48.62 527 PRO A C 1
ATOM 4192 O O . PRO A 1 527 ? 23.638 -57.449 -36.009 1.00 48.62 527 PRO A O 1
ATOM 4195 N N . ALA A 1 528 ? 23.410 -59.508 -36.874 1.00 40.47 528 ALA A N 1
ATOM 4196 C CA . ALA A 1 528 ? 22.469 -59.140 -37.940 1.00 40.47 528 ALA A CA 1
ATOM 4197 C C . ALA A 1 528 ? 21.166 -58.461 -37.461 1.00 40.47 528 ALA A C 1
ATOM 4199 O O . ALA A 1 528 ? 20.469 -57.849 -38.264 1.00 40.47 528 ALA A O 1
ATOM 4200 N N . TRP A 1 529 ? 20.833 -58.569 -36.172 1.00 43.47 529 TRP A N 1
ATOM 4201 C CA . TRP A 1 529 ? 19.644 -57.962 -35.562 1.00 43.47 529 TRP A CA 1
ATOM 4202 C C . TRP A 1 529 ? 19.910 -56.598 -34.910 1.00 43.47 529 TRP A C 1
ATOM 4204 O O . TRP A 1 529 ? 18.962 -55.933 -34.503 1.00 43.47 529 TRP A O 1
ATOM 4214 N N . CYS A 1 530 ? 21.174 -56.184 -34.802 1.00 38.59 530 CYS A N 1
ATOM 4215 C CA . CYS A 1 530 ? 21.548 -54.878 -34.281 1.00 38.59 530 CYS A CA 1
ATOM 4216 C C . CYS A 1 530 ? 21.563 -53.877 -35.445 1.00 38.59 530 CYS A C 1
ATOM 4218 O O . CYS A 1 530 ? 22.304 -54.072 -36.419 1.00 38.59 530 CYS A O 1
ATOM 4220 N N . GLU A 1 531 ? 20.718 -52.843 -35.388 1.00 52.38 531 GLU A N 1
ATOM 4221 C CA . GLU A 1 531 ? 20.782 -51.701 -36.309 1.00 52.38 531 GLU A CA 1
ATOM 4222 C C . GLU A 1 531 ? 22.170 -51.058 -36.212 1.00 52.38 531 GLU A C 1
ATOM 4224 O O . GLU A 1 531 ? 22.852 -51.144 -35.189 1.00 52.38 531 GLU A O 1
ATOM 4229 N N . LYS A 1 532 ? 22.647 -50.465 -37.310 1.00 51.81 532 LYS A N 1
ATOM 4230 C CA . LYS A 1 532 ? 24.025 -49.953 -37.354 1.00 51.81 532 LYS A CA 1
ATOM 4231 C C . LYS A 1 532 ? 24.250 -48.885 -36.283 1.00 51.81 532 LYS A C 1
ATOM 4233 O O . LYS A 1 532 ? 25.302 -48.885 -35.656 1.00 51.81 532 LYS A O 1
ATOM 4238 N N . GLU A 1 533 ? 23.255 -48.029 -36.066 1.00 52.38 533 GLU A N 1
ATOM 4239 C CA . GLU A 1 533 ? 23.320 -46.977 -35.055 1.00 52.38 533 GLU A CA 1
ATOM 4240 C C . GLU A 1 533 ? 23.409 -47.537 -33.627 1.00 52.38 533 GLU A C 1
ATOM 4242 O O . GLU A 1 533 ? 24.238 -47.061 -32.857 1.00 52.38 533 GLU A O 1
ATOM 4247 N N . ASP A 1 534 ? 22.656 -48.592 -33.299 1.00 48.38 534 ASP A N 1
ATOM 4248 C CA . ASP A 1 534 ? 22.707 -49.237 -31.977 1.00 48.38 534 ASP A CA 1
ATOM 4249 C C . ASP A 1 534 ? 24.043 -49.969 -31.751 1.00 48.38 534 ASP A C 1
ATOM 4251 O O . ASP A 1 534 ? 24.591 -49.958 -30.647 1.00 48.38 534 ASP A O 1
ATOM 4255 N N . TYR A 1 535 ? 24.608 -50.572 -32.804 1.00 52.31 535 TYR A N 1
ATOM 4256 C CA . TYR A 1 535 ? 25.929 -51.211 -32.760 1.00 52.31 535 TYR A CA 1
ATOM 4257 C C . TYR A 1 535 ? 27.051 -50.179 -32.591 1.00 52.31 535 TYR A C 1
ATOM 4259 O O . TYR A 1 535 ? 27.970 -50.387 -31.799 1.00 52.31 535 TYR A O 1
ATOM 4267 N N . ASP A 1 536 ? 26.961 -49.053 -33.303 1.00 55.66 536 ASP A N 1
ATOM 4268 C CA . ASP A 1 536 ? 27.906 -47.940 -33.199 1.00 55.66 536 ASP A CA 1
ATOM 4269 C C . ASP A 1 536 ? 27.804 -47.251 -31.821 1.00 55.66 536 ASP A C 1
ATOM 4271 O O . ASP A 1 536 ? 28.814 -46.805 -31.275 1.00 55.66 536 ASP A O 1
ATOM 4275 N N . GLU A 1 537 ? 26.616 -47.211 -31.207 1.00 51.34 537 GLU A N 1
ATOM 4276 C CA . GLU A 1 537 ? 26.412 -46.708 -29.843 1.00 51.34 537 GLU A CA 1
ATOM 4277 C C . GLU A 1 537 ? 26.933 -47.685 -28.773 1.00 51.34 537 GLU A C 1
ATOM 4279 O O . GLU A 1 537 ? 27.563 -47.257 -27.805 1.00 51.34 537 GLU A O 1
ATOM 4284 N N . PHE A 1 538 ? 26.806 -48.998 -28.990 1.00 46.31 538 PHE A N 1
ATOM 4285 C CA . PHE A 1 538 ? 27.425 -50.020 -28.138 1.00 46.31 538 PHE A CA 1
ATOM 4286 C C . PHE A 1 538 ? 28.962 -49.980 -28.209 1.00 46.31 538 PHE A C 1
ATOM 4288 O O . PHE A 1 538 ? 29.637 -50.105 -27.188 1.00 46.31 538 PHE A O 1
ATOM 4295 N N . LYS A 1 539 ? 29.534 -49.712 -29.390 1.00 51.41 539 LYS A N 1
ATOM 4296 C CA . LYS A 1 539 ? 30.986 -49.538 -29.570 1.00 51.41 539 LYS A CA 1
ATOM 4297 C C . LYS A 1 539 ? 31.538 -48.303 -28.842 1.00 51.41 539 LYS A C 1
ATOM 4299 O O . LYS A 1 539 ? 32.664 -48.326 -28.356 1.00 51.41 539 LYS A O 1
ATOM 4304 N N . ARG A 1 540 ? 30.729 -47.247 -28.684 1.00 56.81 540 ARG A N 1
ATOM 4305 C CA . ARG A 1 540 ? 31.080 -46.057 -27.878 1.00 56.81 540 ARG A CA 1
ATOM 4306 C C . ARG A 1 540 ? 31.144 -46.340 -26.371 1.00 56.81 540 ARG A C 1
ATOM 4308 O O . ARG A 1 540 ? 31.857 -45.647 -25.650 1.00 56.81 540 ARG A O 1
ATOM 4315 N N . ILE A 1 541 ? 30.444 -47.367 -25.880 1.00 49.84 541 ILE A N 1
ATOM 4316 C CA . ILE A 1 541 ? 30.579 -47.840 -24.489 1.00 49.84 541 ILE A CA 1
ATOM 4317 C C . ILE A 1 541 ? 31.948 -48.519 -24.287 1.00 49.84 541 ILE A C 1
ATOM 4319 O O . ILE A 1 541 ? 32.552 -48.391 -23.222 1.00 49.84 541 ILE A O 1
ATOM 4323 N N . GLU A 1 542 ? 32.478 -49.180 -25.318 1.00 51.56 542 GLU A N 1
ATOM 4324 C CA . GLU A 1 542 ? 33.841 -49.725 -25.333 1.00 51.56 542 GLU A CA 1
ATOM 4325 C C . GLU A 1 542 ? 34.900 -48.608 -25.280 1.00 51.56 542 GLU A C 1
ATOM 4327 O O . GLU A 1 542 ? 35.820 -48.681 -24.466 1.00 51.56 542 GLU A O 1
ATOM 4332 N N . GLU A 1 543 ? 34.701 -47.514 -26.028 1.00 55.56 543 GLU A N 1
ATOM 4333 C CA . GLU A 1 543 ? 35.557 -46.313 -25.976 1.00 55.56 543 GLU A CA 1
ATOM 4334 C C . GLU A 1 543 ? 35.583 -45.675 -24.570 1.00 55.56 543 GLU A C 1
ATOM 4336 O O . GLU A 1 543 ? 36.634 -45.243 -24.094 1.00 55.56 543 GLU A O 1
ATOM 4341 N N . LEU A 1 544 ? 34.454 -45.664 -23.847 1.00 52.84 544 LEU A N 1
ATOM 4342 C CA . LEU A 1 544 ? 34.403 -45.202 -22.451 1.00 52.84 544 LEU A CA 1
ATOM 4343 C C . LEU A 1 544 ? 35.172 -46.123 -21.493 1.00 52.84 544 LEU A C 1
ATOM 4345 O O . LEU A 1 544 ? 35.817 -45.636 -20.560 1.00 52.84 544 LEU A O 1
ATOM 4349 N N . ASN A 1 545 ? 35.145 -47.438 -21.722 1.00 55.03 545 ASN A N 1
ATOM 4350 C CA . ASN A 1 545 ? 35.915 -48.401 -20.934 1.00 55.03 545 ASN A CA 1
ATOM 4351 C C . ASN A 1 545 ? 37.423 -48.314 -21.226 1.00 55.03 545 ASN A C 1
ATOM 4353 O O . ASN A 1 545 ? 38.225 -48.458 -20.303 1.00 55.03 545 ASN A O 1
ATOM 4357 N N . GLU A 1 546 ? 37.821 -47.999 -22.461 1.00 55.91 546 GLU A N 1
ATOM 4358 C CA . GLU A 1 546 ? 39.215 -47.698 -22.812 1.00 55.91 546 GLU A CA 1
ATOM 4359 C C . GLU A 1 546 ? 39.704 -46.395 -22.162 1.00 55.91 546 GLU A C 1
ATOM 4361 O O . GLU A 1 546 ? 40.792 -46.373 -21.582 1.00 55.91 546 GLU A O 1
ATOM 4366 N N . ILE A 1 547 ? 38.883 -45.336 -22.157 1.00 54.38 547 ILE A N 1
ATOM 4367 C CA . ILE A 1 547 ? 39.182 -44.082 -21.442 1.00 54.38 547 ILE A CA 1
ATOM 4368 C C . ILE A 1 547 ? 39.343 -44.345 -19.937 1.00 54.38 547 ILE A C 1
ATOM 4370 O O . ILE A 1 547 ? 40.285 -43.844 -19.317 1.00 54.38 547 ILE A O 1
ATOM 4374 N N . ARG A 1 548 ? 38.470 -45.172 -19.346 1.00 54.47 548 ARG A N 1
ATOM 4375 C CA . ARG A 1 548 ? 38.552 -45.570 -17.931 1.00 54.47 548 ARG A CA 1
ATOM 4376 C C . ARG A 1 548 ? 39.830 -46.364 -17.638 1.00 54.47 548 ARG A C 1
ATOM 4378 O O . ARG A 1 548 ? 40.528 -46.067 -16.670 1.00 54.47 548 ARG A O 1
ATOM 4385 N N . ALA A 1 549 ? 40.194 -47.298 -18.516 1.00 58.44 549 ALA A N 1
ATOM 4386 C CA . ALA A 1 549 ? 41.413 -48.092 -18.395 1.00 58.44 549 ALA A CA 1
ATOM 4387 C C . ALA A 1 549 ? 42.699 -47.259 -18.566 1.00 58.44 549 ALA A C 1
ATOM 4389 O O . ALA A 1 549 ? 43.704 -47.554 -17.921 1.00 58.44 549 ALA A O 1
ATOM 4390 N N . GLU A 1 550 ? 42.705 -46.226 -19.412 1.00 53.97 550 GLU A N 1
ATOM 4391 C CA . GLU A 1 550 ? 43.857 -45.324 -19.570 1.00 53.97 550 GLU A CA 1
ATOM 4392 C C . GLU A 1 550 ? 43.983 -44.304 -18.422 1.00 53.97 550 GLU A C 1
ATOM 4394 O O . GLU A 1 550 ? 45.107 -43.969 -18.024 1.00 53.97 550 GLU A O 1
ATOM 4399 N N . LEU A 1 551 ? 42.858 -43.877 -17.830 1.00 53.22 551 LEU A N 1
ATOM 4400 C CA . LEU A 1 551 ? 42.822 -43.099 -16.584 1.00 53.22 551 LEU A CA 1
ATOM 4401 C C . LEU A 1 551 ? 43.429 -43.885 -15.413 1.00 53.22 551 LEU A C 1
ATOM 4403 O O . LEU A 1 551 ? 44.293 -43.361 -14.709 1.00 53.22 551 LEU A O 1
ATOM 4407 N N . ASP A 1 552 ? 43.045 -45.152 -15.241 1.00 53.41 552 ASP A N 1
ATOM 4408 C CA . ASP A 1 552 ? 43.541 -45.999 -14.147 1.00 53.41 552 ASP A CA 1
ATOM 4409 C C . ASP A 1 552 ? 45.021 -46.391 -14.312 1.00 53.41 552 ASP A C 1
ATOM 4411 O O . ASP A 1 552 ? 45.723 -46.628 -13.328 1.00 53.41 552 ASP A O 1
ATOM 4415 N N . LYS A 1 553 ? 45.546 -46.386 -15.545 1.00 59.00 553 LYS A N 1
ATOM 4416 C CA . LYS A 1 553 ? 46.979 -46.592 -15.831 1.00 59.00 553 LYS A CA 1
ATOM 4417 C C . LYS A 1 553 ? 47.837 -45.336 -15.623 1.00 59.00 553 LYS A C 1
ATOM 4419 O O . LYS A 1 553 ? 49.055 -45.416 -15.794 1.00 59.00 553 LYS A O 1
ATOM 4424 N N . GLY A 1 554 ? 47.244 -44.177 -15.312 1.00 50.59 554 GLY A N 1
ATOM 4425 C CA . GLY A 1 554 ? 47.967 -42.911 -15.123 1.00 50.59 554 GLY A CA 1
ATOM 4426 C C . GLY A 1 554 ? 48.708 -42.411 -16.373 1.00 50.59 554 GLY A C 1
ATOM 4427 O O . GLY A 1 554 ? 49.656 -41.632 -16.258 1.00 50.59 554 GLY A O 1
ATOM 4428 N N . LYS A 1 555 ? 48.323 -42.881 -17.570 1.00 47.00 555 LYS A N 1
ATOM 4429 C CA . LYS A 1 555 ? 49.038 -42.618 -18.833 1.00 47.00 555 LYS A CA 1
ATOM 4430 C C . LYS A 1 555 ? 48.597 -41.345 -19.552 1.00 47.00 555 LYS A C 1
ATOM 4432 O O . LYS A 1 555 ? 49.335 -40.859 -20.409 1.00 47.00 555 LYS A O 1
ATOM 4437 N N . MET A 1 556 ? 47.461 -40.754 -19.180 1.00 46.84 556 MET A N 1
ATOM 4438 C CA . MET A 1 556 ? 47.070 -39.438 -19.686 1.00 46.84 556 MET A CA 1
ATOM 4439 C C . MET A 1 556 ? 47.918 -38.336 -19.038 1.00 46.84 556 MET A C 1
ATOM 4441 O O . MET A 1 556 ? 47.646 -37.861 -17.936 1.00 46.84 556 MET A O 1
ATOM 4445 N N . ARG A 1 557 ? 48.976 -37.914 -19.739 1.00 44.59 557 ARG A N 1
ATOM 4446 C CA . ARG A 1 557 ? 49.731 -36.704 -19.399 1.00 44.59 557 ARG A CA 1
ATOM 4447 C C . ARG A 1 557 ? 48.908 -35.467 -19.764 1.00 44.59 557 ARG A C 1
ATOM 4449 O O . ARG A 1 557 ? 48.759 -35.167 -20.936 1.00 44.59 557 ARG A O 1
ATOM 4456 N N . ALA A 1 558 ? 48.437 -34.754 -18.742 1.00 41.06 558 ALA A N 1
ATOM 4457 C CA . ALA A 1 558 ? 48.254 -33.297 -18.676 1.00 41.06 558 ALA A CA 1
ATOM 4458 C C . ALA A 1 558 ? 47.601 -32.537 -19.857 1.00 41.06 558 ALA A C 1
ATOM 4460 O O . ALA A 1 558 ? 47.760 -31.323 -19.935 1.00 41.06 558 ALA A O 1
ATOM 4461 N N . GLU A 1 559 ? 46.786 -33.171 -20.697 1.00 43.22 559 GLU A N 1
ATOM 4462 C CA . GLU A 1 559 ? 45.762 -32.473 -21.489 1.00 43.22 559 GLU A CA 1
ATOM 4463 C C . GLU A 1 559 ? 44.410 -32.638 -20.783 1.00 43.22 559 GLU A C 1
ATOM 4465 O O . GLU A 1 559 ? 43.543 -33.421 -21.142 1.00 43.22 559 GLU A O 1
ATOM 4470 N N . SER A 1 560 ? 44.361 -31.917 -19.659 1.00 59.53 560 SER A N 1
ATOM 4471 C CA . SER A 1 560 ? 43.263 -31.536 -18.769 1.00 59.53 560 SER A CA 1
ATOM 4472 C C . SER A 1 560 ? 42.086 -32.515 -18.564 1.00 59.53 560 SER A C 1
ATOM 4474 O O . SER A 1 560 ? 41.227 -32.633 -19.439 1.00 59.53 560 SER A O 1
ATOM 4476 N N . PRO A 1 561 ? 41.902 -33.063 -17.338 1.00 58.81 561 PRO A N 1
ATOM 4477 C CA . PRO A 1 561 ? 40.635 -33.658 -16.874 1.00 58.81 561 PRO A CA 1
ATOM 4478 C C . PRO A 1 561 ? 39.379 -32.819 -17.192 1.00 58.81 561 PRO A C 1
ATOM 4480 O O . PRO A 1 561 ? 38.271 -33.342 -17.257 1.00 58.81 561 PRO A O 1
ATOM 4483 N N . TYR A 1 562 ? 39.555 -31.518 -17.436 1.00 59.47 562 TYR A N 1
ATOM 4484 C CA . TYR A 1 562 ? 38.534 -30.580 -17.892 1.00 59.47 562 TYR A CA 1
ATOM 4485 C C . TYR A 1 562 ? 37.967 -30.878 -19.288 1.00 59.47 562 TYR A C 1
ATOM 4487 O O . TYR A 1 562 ? 36.760 -30.766 -19.480 1.00 59.47 562 TYR A O 1
ATOM 4495 N N . LEU A 1 563 ? 38.793 -31.288 -20.259 1.00 64.00 563 LEU A N 1
ATOM 4496 C CA . LEU A 1 563 ? 38.308 -31.632 -21.604 1.00 64.00 563 LEU A CA 1
ATOM 4497 C C . LEU A 1 563 ? 37.385 -32.852 -21.546 1.00 64.00 563 LEU A C 1
ATOM 4499 O O . LEU A 1 563 ? 36.346 -32.882 -22.202 1.00 64.00 563 LEU A O 1
ATOM 4503 N N . VAL A 1 564 ? 37.728 -33.811 -20.683 1.00 69.31 564 VAL A N 1
ATOM 4504 C CA . VAL A 1 564 ? 36.902 -34.991 -20.410 1.00 69.31 564 VAL A CA 1
ATOM 4505 C C . VAL A 1 564 ? 35.610 -34.594 -19.688 1.00 69.31 564 VAL A C 1
ATOM 4507 O O . VAL A 1 564 ? 34.539 -35.055 -20.071 1.00 69.31 564 VAL A O 1
ATOM 4510 N N . LEU A 1 565 ? 35.665 -33.685 -18.706 1.00 72.00 565 LEU A N 1
ATOM 4511 C CA . LEU A 1 565 ? 34.467 -33.165 -18.031 1.00 72.00 565 LEU A CA 1
ATOM 4512 C C . LEU A 1 565 ? 33.530 -32.405 -18.984 1.00 72.00 565 LEU A C 1
ATOM 4514 O O . LEU A 1 565 ? 32.318 -32.599 -18.916 1.00 72.00 565 LEU A O 1
ATOM 4518 N N . ASN A 1 566 ? 34.064 -31.586 -19.894 1.00 69.31 566 ASN A N 1
ATOM 4519 C CA . ASN A 1 566 ? 33.271 -30.868 -20.897 1.00 69.31 566 ASN A CA 1
ATOM 4520 C C . ASN A 1 566 ? 32.640 -31.815 -21.922 1.00 69.31 566 ASN A C 1
ATOM 4522 O O . ASN A 1 566 ? 31.475 -31.645 -22.280 1.00 69.31 566 ASN A O 1
ATOM 4526 N N . PHE A 1 567 ? 33.374 -32.842 -22.352 1.00 76.06 567 PHE A N 1
ATOM 4527 C CA . PHE A 1 567 ? 32.829 -33.893 -23.206 1.00 76.06 567 PHE A CA 1
ATOM 4528 C C . PHE A 1 567 ? 31.681 -34.646 -22.515 1.00 76.06 567 PHE A C 1
ATOM 4530 O O . PHE A 1 567 ? 30.613 -34.817 -23.105 1.00 76.06 567 PHE A O 1
ATOM 4537 N N . LEU A 1 568 ? 31.868 -35.034 -21.247 1.00 74.88 568 LEU A N 1
ATOM 4538 C CA . LEU A 1 568 ? 30.828 -35.692 -20.453 1.00 74.88 568 LEU A CA 1
ATOM 4539 C C . LEU A 1 568 ? 29.605 -34.789 -20.251 1.00 74.88 568 LEU A C 1
ATOM 4541 O O . LEU A 1 568 ? 28.489 -35.270 -20.407 1.00 74.88 568 LEU A O 1
ATOM 4545 N N . ASN A 1 569 ? 29.793 -33.490 -19.989 1.00 76.19 569 ASN A N 1
ATOM 4546 C CA . ASN A 1 569 ? 28.695 -32.518 -19.901 1.00 76.19 569 ASN A CA 1
ATOM 4547 C C . ASN A 1 569 ? 27.861 -32.488 -21.188 1.00 76.19 569 ASN A C 1
ATOM 4549 O O . ASN A 1 569 ? 26.645 -32.655 -21.128 1.00 76.19 569 ASN A O 1
ATOM 4553 N N . GLY A 1 570 ? 28.512 -32.361 -22.350 1.00 78.00 570 GLY A N 1
ATOM 4554 C CA . GLY A 1 570 ? 27.812 -32.357 -23.637 1.00 78.00 570 GLY A CA 1
ATOM 4555 C C . GLY A 1 570 ? 27.026 -33.648 -23.885 1.00 78.00 570 GLY A C 1
ATOM 4556 O O . GLY A 1 570 ? 25.894 -33.602 -24.364 1.00 78.00 570 GLY A O 1
ATOM 4557 N N . LYS A 1 571 ? 27.580 -34.805 -23.497 1.00 77.94 571 LYS A N 1
ATOM 4558 C CA . LYS A 1 571 ? 26.892 -36.099 -23.623 1.00 77.94 571 LYS A CA 1
ATOM 4559 C C . LYS A 1 571 ? 25.745 -36.287 -22.636 1.00 77.94 571 LYS A C 1
ATOM 4561 O O . LYS A 1 571 ? 24.716 -36.846 -23.012 1.00 77.94 571 LYS A O 1
ATOM 4566 N N . ILE A 1 572 ? 25.883 -35.795 -21.409 1.00 80.94 572 ILE A N 1
ATOM 4567 C CA . ILE A 1 572 ? 24.813 -35.800 -20.405 1.00 80.94 572 ILE A CA 1
ATOM 4568 C C . ILE A 1 572 ? 23.641 -34.928 -20.871 1.00 80.94 572 ILE A C 1
ATOM 4570 O O . ILE A 1 572 ? 22.491 -35.358 -20.762 1.00 80.94 572 ILE A O 1
ATOM 4574 N N . GLU A 1 573 ? 23.911 -33.743 -21.422 1.00 74.06 573 GLU A N 1
ATOM 4575 C CA . GLU A 1 573 ? 22.886 -32.844 -21.969 1.00 74.06 573 GLU A CA 1
ATOM 4576 C C . GLU A 1 573 ? 22.174 -33.456 -23.181 1.00 74.06 573 GLU A C 1
ATOM 4578 O O . GLU A 1 573 ? 20.943 -33.493 -23.219 1.00 74.06 573 GLU A O 1
ATOM 4583 N N . GLU A 1 574 ? 22.935 -34.004 -24.134 1.00 83.00 574 GLU A N 1
ATOM 4584 C CA . GLU A 1 574 ? 22.405 -34.688 -25.320 1.00 83.00 574 GLU A CA 1
ATOM 4585 C C . GLU A 1 574 ? 21.468 -35.845 -24.934 1.00 83.00 574 GLU A C 1
ATOM 4587 O O . GLU A 1 574 ? 20.347 -35.946 -25.439 1.00 83.00 574 GLU A O 1
ATOM 4592 N N . MET A 1 575 ? 21.901 -36.693 -23.997 1.00 80.12 575 MET A N 1
ATOM 4593 C CA . MET A 1 575 ? 21.151 -37.875 -23.576 1.00 80.12 575 MET A CA 1
ATOM 4594 C C . MET A 1 575 ? 19.932 -37.519 -22.711 1.00 80.12 575 MET A C 1
ATOM 4596 O O . MET A 1 575 ? 18.875 -38.136 -22.854 1.00 80.12 575 MET A O 1
ATOM 4600 N N . SER A 1 576 ? 20.035 -36.487 -21.865 1.00 74.75 576 SER A N 1
ATOM 4601 C CA . SER A 1 576 ? 18.890 -35.970 -21.097 1.00 74.75 576 SER A CA 1
ATOM 4602 C C . SER A 1 576 ? 17.819 -35.403 -22.038 1.00 74.75 576 SER A C 1
ATOM 4604 O O . SER A 1 576 ? 16.651 -35.771 -21.941 1.00 74.75 576 SER A O 1
ATOM 4606 N N . ALA A 1 577 ? 18.222 -34.607 -23.036 1.00 77.06 577 ALA A N 1
ATOM 4607 C CA . ALA A 1 577 ? 17.307 -34.073 -24.044 1.00 77.06 577 ALA A CA 1
ATOM 4608 C C . ALA A 1 577 ? 16.640 -35.174 -24.888 1.00 77.06 577 ALA A C 1
ATOM 4610 O O . ALA A 1 577 ? 15.498 -35.021 -25.324 1.00 77.06 577 ALA A O 1
ATOM 4611 N N . ALA A 1 578 ? 17.329 -36.294 -25.129 1.00 78.56 578 ALA A N 1
ATOM 4612 C CA . ALA A 1 578 ? 16.750 -37.444 -25.816 1.00 78.56 578 ALA A CA 1
ATOM 4613 C C . ALA A 1 578 ? 15.675 -38.157 -24.974 1.00 78.56 578 ALA A C 1
ATOM 4615 O O . ALA A 1 578 ? 14.658 -38.573 -25.528 1.00 78.56 578 ALA A O 1
ATOM 4616 N N . LEU A 1 579 ? 15.869 -38.268 -23.654 1.00 77.56 579 LEU A N 1
ATOM 4617 C CA . LEU A 1 579 ? 14.919 -38.902 -22.729 1.00 77.56 579 LEU A CA 1
ATOM 4618 C C . LEU A 1 579 ? 13.638 -38.083 -22.502 1.00 77.56 579 LEU A C 1
ATOM 4620 O O . LEU A 1 579 ? 12.587 -38.673 -22.234 1.00 77.56 579 LEU A O 1
ATOM 4624 N N . ASP A 1 580 ? 13.720 -36.759 -22.647 1.00 78.38 580 ASP A N 1
ATOM 4625 C CA . ASP A 1 580 ? 12.610 -35.827 -22.397 1.00 78.38 580 ASP A CA 1
ATOM 4626 C C . ASP A 1 580 ? 11.802 -35.459 -23.653 1.00 78.38 580 ASP A C 1
ATOM 4628 O O . ASP A 1 580 ? 10.779 -34.777 -23.574 1.00 78.38 580 ASP A O 1
ATOM 4632 N N . LYS A 1 581 ? 12.216 -35.937 -24.830 1.00 81.69 581 LYS A N 1
ATOM 4633 C CA . LYS A 1 581 ? 11.521 -35.697 -26.100 1.00 81.69 581 LYS A CA 1
ATOM 4634 C C . LYS A 1 581 ? 10.120 -36.328 -26.106 1.00 81.69 581 LYS A C 1
ATOM 4636 O O . LYS A 1 581 ? 9.978 -37.550 -26.028 1.00 81.69 581 LYS A O 1
ATOM 4641 N N . GLN A 1 582 ? 9.090 -35.493 -26.264 1.00 74.06 582 GLN A N 1
ATOM 4642 C CA . GLN A 1 582 ? 7.682 -35.895 -26.372 1.00 74.06 582 GLN A CA 1
ATOM 4643 C C . GLN A 1 582 ? 7.081 -35.523 -27.737 1.00 74.06 582 GLN A C 1
ATOM 4645 O O . GLN A 1 582 ? 7.517 -34.565 -28.377 1.00 74.06 582 GLN A O 1
ATOM 4650 N N . ASP A 1 583 ? 6.090 -36.290 -28.194 1.00 72.62 583 ASP A N 1
ATOM 4651 C CA . ASP A 1 583 ? 5.278 -35.958 -29.366 1.00 72.62 583 ASP A CA 1
ATOM 4652 C C . ASP A 1 583 ? 4.261 -34.839 -29.057 1.00 72.62 583 ASP A C 1
ATOM 4654 O O . ASP A 1 583 ? 4.111 -34.387 -27.921 1.00 72.62 583 ASP A O 1
ATOM 4658 N N . SER A 1 584 ? 3.523 -34.388 -30.075 1.00 55.75 584 SER A N 1
ATOM 4659 C CA . SER A 1 584 ? 2.491 -33.348 -29.927 1.00 55.75 584 SER A CA 1
ATOM 4660 C C . SER A 1 584 ? 1.304 -33.754 -29.041 1.00 55.75 584 SER A C 1
ATOM 4662 O O . SER A 1 584 ? 0.449 -32.917 -28.752 1.00 55.75 584 SER A O 1
ATOM 4664 N N . GLN A 1 585 ? 1.238 -35.016 -28.607 1.00 57.75 585 GLN A N 1
ATOM 4665 C CA . GLN A 1 585 ? 0.245 -35.542 -27.673 1.00 57.75 585 GLN A CA 1
ATOM 4666 C C . GLN A 1 585 ? 0.828 -35.771 -26.267 1.00 57.75 585 GLN A C 1
ATOM 4668 O O . GLN A 1 585 ? 0.135 -36.311 -25.406 1.00 57.75 585 GLN A O 1
ATOM 4673 N N . GLY A 1 586 ? 2.077 -35.360 -26.018 1.00 59.44 586 GLY A N 1
ATOM 4674 C CA . GLY A 1 586 ? 2.744 -35.499 -24.722 1.00 59.44 586 GLY A CA 1
ATOM 4675 C C . GLY A 1 586 ? 3.254 -36.913 -24.426 1.00 59.44 586 GLY A C 1
ATOM 4676 O O . GLY A 1 586 ? 3.569 -37.223 -23.278 1.00 59.44 586 GLY A O 1
ATOM 4677 N N . ARG A 1 587 ? 3.334 -37.799 -25.427 1.00 71.12 587 ARG A N 1
ATOM 4678 C CA . ARG A 1 587 ? 3.900 -39.147 -25.257 1.00 71.12 587 ARG A CA 1
ATOM 4679 C C . ARG A 1 587 ? 5.397 -39.109 -25.509 1.00 71.12 587 ARG A C 1
ATOM 4681 O O . ARG A 1 587 ? 5.839 -38.499 -26.477 1.00 71.12 587 ARG A O 1
ATOM 4688 N N . PHE A 1 588 ? 6.177 -39.786 -24.673 1.00 71.94 588 PHE A N 1
ATOM 4689 C CA . PHE A 1 588 ? 7.618 -39.907 -24.889 1.00 71.94 588 PHE A CA 1
ATOM 4690 C C . PHE A 1 588 ? 7.902 -40.584 -26.235 1.00 71.94 588 PHE A C 1
ATOM 4692 O O . PHE A 1 588 ? 7.287 -41.595 -26.574 1.00 71.94 588 PHE A O 1
ATOM 4699 N N . LEU A 1 589 ? 8.821 -40.002 -27.009 1.00 71.69 589 LEU A N 1
ATOM 4700 C CA . LEU A 1 589 ? 9.187 -40.498 -28.338 1.00 71.69 589 LEU A CA 1
ATOM 4701 C C . LEU A 1 589 ? 9.970 -41.821 -28.274 1.00 71.69 589 LEU A C 1
ATOM 4703 O O . LEU A 1 589 ? 9.945 -42.592 -29.231 1.00 71.69 589 LEU A O 1
ATOM 4707 N N . LEU A 1 590 ? 10.621 -42.100 -27.141 1.00 78.62 590 LEU A N 1
ATOM 4708 C CA . LEU A 1 590 ? 11.290 -43.369 -26.855 1.00 78.62 590 LEU A CA 1
ATOM 4709 C C . LEU A 1 590 ? 10.307 -44.360 -26.220 1.00 78.62 590 LEU A C 1
ATOM 4711 O O . LEU A 1 590 ? 9.576 -44.011 -25.292 1.00 78.62 590 LEU A O 1
ATOM 4715 N N . LYS A 1 591 ? 10.333 -45.616 -26.675 1.00 79.06 591 LYS A N 1
ATOM 4716 C CA . LYS A 1 591 ? 9.584 -46.711 -26.033 1.00 79.06 591 LYS A CA 1
ATOM 4717 C C . LYS A 1 591 ? 10.236 -47.089 -24.699 1.00 79.06 591 LYS A C 1
ATOM 4719 O O . LYS A 1 591 ? 11.450 -46.956 -24.560 1.00 79.06 591 LYS A O 1
ATOM 4724 N N . ASP A 1 592 ? 9.463 -47.628 -23.752 1.00 72.19 592 ASP A N 1
ATOM 4725 C CA . ASP A 1 592 ? 9.942 -47.936 -22.391 1.00 72.19 592 ASP A CA 1
ATOM 4726 C C . ASP A 1 592 ? 11.272 -48.720 -22.332 1.00 72.19 592 ASP A C 1
ATOM 4728 O O . ASP A 1 592 ? 12.152 -48.298 -21.583 1.00 72.19 592 ASP A O 1
ATOM 4732 N N . PRO A 1 593 ? 11.511 -49.774 -23.146 1.00 66.50 593 PRO A N 1
ATOM 4733 C CA . PRO A 1 593 ? 12.785 -50.497 -23.106 1.00 66.50 593 PRO A CA 1
ATOM 4734 C C . PRO A 1 593 ? 13.982 -49.642 -23.550 1.00 66.50 593 PRO A C 1
ATOM 4736 O O . PRO A 1 593 ? 15.041 -49.682 -22.931 1.00 66.50 593 PRO A O 1
ATOM 4739 N N . GLU A 1 594 ? 13.807 -48.829 -24.593 1.00 70.75 594 GLU A N 1
ATOM 4740 C CA . GLU A 1 594 ? 14.849 -47.934 -25.112 1.00 70.75 594 GLU A CA 1
ATOM 4741 C C . GLU A 1 594 ? 15.133 -46.799 -24.121 1.00 70.75 594 GLU A C 1
ATOM 4743 O O . GLU A 1 594 ? 16.282 -46.435 -23.867 1.00 70.75 594 GLU A O 1
ATOM 4748 N N . ARG A 1 595 ? 14.073 -46.286 -23.491 1.00 74.38 595 ARG A N 1
ATOM 4749 C CA . ARG A 1 595 ? 14.161 -45.271 -22.446 1.00 74.38 595 ARG A CA 1
ATOM 4750 C C . ARG A 1 595 ? 14.915 -45.787 -21.221 1.00 74.38 595 ARG A C 1
ATOM 4752 O O . ARG A 1 595 ? 15.745 -45.061 -20.683 1.00 74.38 595 ARG A O 1
ATOM 4759 N N . SER A 1 596 ? 14.677 -47.030 -20.799 1.00 67.25 596 SER A N 1
ATOM 4760 C CA . SER A 1 596 ? 15.407 -47.652 -19.687 1.00 67.25 596 SER A CA 1
ATOM 4761 C C . SER A 1 596 ? 16.899 -47.821 -19.984 1.00 67.25 596 SER A C 1
ATOM 4763 O O . SER A 1 596 ? 17.719 -47.521 -19.119 1.00 67.25 596 SER A O 1
ATOM 4765 N N . VAL A 1 597 ? 17.264 -48.236 -21.203 1.00 71.06 597 VAL A N 1
ATOM 4766 C CA . VAL A 1 597 ? 18.674 -48.366 -21.618 1.00 71.06 597 VAL A CA 1
ATOM 4767 C C . VAL A 1 597 ? 19.365 -47.000 -21.645 1.00 71.06 597 VAL A C 1
ATOM 4769 O O . VAL A 1 597 ? 20.434 -46.839 -21.055 1.00 71.06 597 VAL A O 1
ATOM 4772 N N . LYS A 1 598 ? 18.729 -45.983 -22.240 1.00 78.44 598 LYS A N 1
ATOM 4773 C CA . LYS A 1 598 ? 19.278 -44.617 -22.288 1.00 78.44 598 LYS A CA 1
ATOM 4774 C C . LYS A 1 598 ? 19.364 -43.967 -20.904 1.00 78.44 598 LYS A C 1
ATOM 4776 O O . LYS A 1 598 ? 20.325 -43.255 -20.629 1.00 78.44 598 LYS A O 1
ATOM 4781 N N . ALA A 1 599 ? 18.426 -44.260 -20.002 1.00 70.88 599 ALA A N 1
ATOM 4782 C CA . ALA A 1 599 ? 18.495 -43.819 -18.608 1.00 70.88 599 ALA A CA 1
ATOM 4783 C C . ALA A 1 599 ? 19.658 -44.479 -17.845 1.00 70.88 599 ALA A C 1
ATOM 4785 O O . ALA A 1 599 ? 20.382 -43.797 -17.121 1.00 70.88 599 ALA A O 1
ATOM 4786 N N . ALA A 1 600 ? 19.888 -45.782 -18.039 1.00 72.62 600 ALA A N 1
ATOM 4787 C CA . ALA A 1 600 ? 21.033 -46.476 -17.448 1.00 72.62 600 ALA A CA 1
ATOM 4788 C C . ALA A 1 600 ? 22.375 -45.931 -17.975 1.00 72.62 600 ALA A C 1
ATOM 4790 O O . ALA A 1 600 ? 23.326 -45.754 -17.208 1.00 72.62 600 ALA A O 1
ATOM 4791 N N . TYR A 1 601 ? 22.436 -45.602 -19.268 1.00 77.69 601 TYR A N 1
ATOM 4792 C CA . TYR A 1 601 ? 23.613 -44.985 -19.874 1.00 77.69 601 TYR A CA 1
ATOM 4793 C C . TYR A 1 601 ? 23.858 -43.560 -19.357 1.00 77.69 601 TYR A C 1
ATOM 4795 O O . TYR A 1 601 ? 24.977 -43.233 -18.966 1.00 77.69 601 TYR A O 1
ATOM 4803 N N . LEU A 1 602 ? 22.809 -42.736 -19.250 1.00 77.75 602 LEU A N 1
ATOM 4804 C CA . LEU A 1 602 ? 22.888 -41.404 -18.644 1.00 77.75 602 LEU A CA 1
ATOM 4805 C C . LEU A 1 602 ? 23.422 -41.461 -17.204 1.00 77.75 602 LEU A C 1
ATOM 4807 O O . LEU A 1 602 ? 24.286 -40.664 -16.842 1.00 77.75 602 LEU A O 1
ATOM 4811 N N . ASN A 1 603 ? 22.958 -42.419 -16.400 1.00 75.25 603 ASN A N 1
ATOM 4812 C CA . ASN A 1 603 ? 23.460 -42.608 -15.038 1.00 75.25 603 ASN A CA 1
ATOM 4813 C C . ASN A 1 603 ? 24.945 -42.996 -15.030 1.00 75.25 603 ASN A C 1
ATOM 4815 O O . ASN A 1 603 ? 25.719 -42.424 -14.271 1.00 75.25 603 ASN A O 1
ATOM 4819 N N . SER A 1 604 ? 25.371 -43.867 -15.948 1.00 76.06 604 SER A N 1
ATOM 4820 C CA . SER A 1 604 ? 26.786 -44.247 -16.085 1.00 76.06 604 SER A CA 1
ATOM 4821 C C . SER A 1 604 ? 27.681 -43.053 -16.457 1.00 76.06 604 SER A C 1
ATOM 4823 O O . SER A 1 604 ? 28.796 -42.931 -15.948 1.00 76.06 604 SER A O 1
ATOM 4825 N N . LEU A 1 605 ? 27.194 -42.136 -17.304 1.00 76.56 605 LEU A N 1
ATOM 4826 C CA . LEU A 1 605 ? 27.901 -40.894 -17.645 1.00 76.56 605 LEU A CA 1
ATOM 4827 C C . LEU A 1 605 ? 28.011 -39.944 -16.443 1.00 76.56 605 LEU A C 1
ATOM 4829 O O . LEU A 1 605 ? 29.065 -39.340 -16.234 1.00 76.56 605 LEU A O 1
ATOM 4833 N N . ARG A 1 606 ? 26.947 -39.828 -15.638 1.00 79.12 606 ARG A N 1
ATOM 4834 C CA . ARG A 1 606 ? 26.939 -39.022 -14.405 1.00 79.12 606 ARG A CA 1
ATOM 4835 C C . ARG A 1 606 ? 27.884 -39.588 -13.347 1.00 79.12 606 ARG A C 1
ATOM 4837 O O . ARG A 1 606 ? 28.624 -38.822 -12.735 1.00 79.12 606 ARG A O 1
ATOM 4844 N N . ASP A 1 607 ? 27.927 -40.908 -13.188 1.00 77.75 607 ASP A N 1
ATOM 4845 C CA . ASP A 1 607 ? 28.855 -41.575 -12.271 1.00 77.75 607 ASP A CA 1
ATOM 4846 C C . ASP A 1 607 ? 30.313 -41.337 -12.686 1.00 77.75 607 ASP A C 1
ATOM 4848 O O . ASP A 1 607 ? 31.145 -40.960 -11.858 1.00 77.75 607 ASP A O 1
ATOM 4852 N N . ALA A 1 608 ? 30.617 -41.467 -13.983 1.00 78.00 608 ALA A N 1
ATOM 4853 C CA . ALA A 1 608 ? 31.943 -41.166 -14.520 1.00 78.00 608 ALA A CA 1
ATOM 4854 C C . ALA A 1 608 ? 32.325 -39.690 -14.308 1.00 78.00 608 ALA A C 1
ATOM 4856 O O . ALA A 1 608 ? 33.452 -39.388 -13.909 1.00 78.00 608 ALA A O 1
ATOM 4857 N N . GLN A 1 609 ? 31.382 -38.767 -14.520 1.00 84.06 609 GLN A N 1
ATOM 4858 C CA . GLN A 1 609 ? 31.578 -37.341 -14.268 1.00 84.06 609 GLN A CA 1
ATOM 4859 C C . GLN A 1 609 ? 31.857 -37.051 -12.788 1.00 84.06 609 GLN A C 1
ATOM 4861 O O . GLN A 1 609 ? 32.781 -36.295 -12.480 1.00 84.06 609 GLN A O 1
ATOM 4866 N N . ALA A 1 610 ? 31.090 -37.649 -11.876 1.00 73.56 610 ALA A N 1
ATOM 4867 C CA . ALA A 1 610 ? 31.283 -37.489 -10.441 1.00 73.56 610 ALA A CA 1
ATOM 4868 C C . ALA A 1 610 ? 32.650 -38.037 -9.999 1.00 73.56 610 ALA A C 1
ATOM 4870 O O . ALA A 1 610 ? 33.374 -37.359 -9.269 1.00 73.56 610 ALA A O 1
ATOM 4871 N N . GLU A 1 611 ? 33.046 -39.217 -10.487 1.00 78.31 611 GLU A N 1
ATOM 4872 C CA . GLU A 1 611 ? 34.353 -39.820 -10.200 1.00 78.31 611 GLU A CA 1
ATOM 4873 C C . GLU A 1 611 ? 35.507 -38.918 -10.676 1.00 78.31 611 GLU A C 1
ATOM 4875 O O . GLU A 1 611 ? 36.451 -38.648 -9.926 1.00 78.31 611 GLU A O 1
ATOM 4880 N N . LEU A 1 612 ? 35.406 -38.383 -11.897 1.00 77.12 612 LEU A N 1
ATOM 4881 C CA . LEU A 1 612 ? 36.377 -37.441 -12.458 1.00 77.12 612 LEU A CA 1
ATOM 4882 C C . LEU A 1 612 ? 36.429 -36.125 -11.680 1.00 77.12 612 LEU A C 1
ATOM 4884 O O . LEU A 1 612 ? 37.519 -35.610 -11.435 1.00 77.12 612 LEU A O 1
ATOM 4888 N N . PHE A 1 613 ? 35.285 -35.595 -11.246 1.00 74.81 613 PHE A N 1
ATOM 4889 C CA . PHE A 1 613 ? 35.232 -34.375 -10.443 1.00 74.81 613 PHE A CA 1
ATOM 4890 C C . PHE A 1 613 ? 35.904 -34.560 -9.077 1.00 74.81 613 PHE A C 1
ATOM 4892 O O . PHE A 1 613 ? 36.671 -33.695 -8.645 1.00 74.81 613 PHE A O 1
ATOM 4899 N N . VAL A 1 614 ? 35.676 -35.700 -8.414 1.00 75.75 614 VAL A N 1
ATOM 4900 C CA . VAL A 1 614 ? 36.347 -36.052 -7.152 1.00 75.75 614 VAL A CA 1
ATOM 4901 C C . VAL A 1 614 ? 37.856 -36.142 -7.363 1.00 75.75 614 VAL A C 1
ATOM 4903 O O . VAL A 1 614 ? 38.611 -35.537 -6.603 1.00 75.75 614 VAL A O 1
ATOM 4906 N N . LYS A 1 615 ? 38.307 -36.839 -8.418 1.00 72.88 615 LYS A N 1
ATOM 4907 C CA . LYS A 1 615 ? 39.735 -36.943 -8.762 1.00 72.88 615 LYS A CA 1
ATOM 4908 C C . LYS A 1 615 ? 40.351 -35.571 -9.084 1.00 72.88 615 LYS A C 1
ATOM 4910 O O . LYS A 1 615 ? 41.492 -35.324 -8.706 1.00 72.88 615 LYS A O 1
ATOM 4915 N N . ALA A 1 616 ? 39.608 -34.673 -9.734 1.00 70.25 616 ALA A N 1
ATOM 4916 C CA . ALA A 1 616 ? 40.093 -33.351 -10.136 1.00 70.25 616 ALA A CA 1
ATOM 4917 C C . ALA A 1 616 ? 40.129 -32.322 -8.992 1.00 70.25 616 ALA A C 1
ATOM 4919 O O . ALA A 1 616 ? 41.007 -31.462 -8.971 1.00 70.25 616 ALA A O 1
ATOM 4920 N N . THR A 1 617 ? 39.181 -32.381 -8.053 1.00 74.69 617 THR A N 1
ATOM 4921 C CA . THR A 1 617 ? 38.994 -31.333 -7.028 1.00 74.69 617 THR A CA 1
ATOM 4922 C C . THR A 1 617 ? 39.299 -31.787 -5.602 1.00 74.69 617 THR A C 1
ATOM 4924 O O . THR A 1 617 ? 39.411 -30.951 -4.708 1.00 74.69 617 THR A O 1
ATOM 4927 N N . GLY A 1 618 ? 39.389 -33.098 -5.358 1.00 84.25 618 GLY A N 1
ATOM 4928 C CA . GLY A 1 618 ? 39.466 -33.681 -4.016 1.00 84.25 618 GLY A CA 1
ATOM 4929 C C . GLY A 1 618 ? 38.164 -33.583 -3.207 1.00 84.25 618 GLY A C 1
ATOM 4930 O O . GLY A 1 618 ? 38.138 -34.018 -2.056 1.00 84.25 618 GLY A O 1
ATOM 4931 N N . ARG A 1 619 ? 37.082 -33.027 -3.775 1.00 80.75 619 ARG A N 1
ATOM 4932 C CA . ARG A 1 619 ? 35.787 -32.854 -3.101 1.00 80.75 619 ARG A CA 1
ATOM 4933 C C . ARG A 1 619 ? 34.819 -33.966 -3.475 1.00 80.75 619 ARG A C 1
ATOM 4935 O O . ARG A 1 619 ? 34.591 -34.227 -4.653 1.00 80.75 619 ARG A O 1
ATOM 4942 N N . ASN A 1 620 ? 34.199 -34.581 -2.470 1.00 84.62 620 ASN A N 1
ATOM 4943 C CA . ASN A 1 620 ? 33.136 -35.565 -2.662 1.00 84.62 620 ASN A CA 1
ATOM 4944 C C . ASN A 1 620 ? 31.768 -34.889 -2.522 1.00 84.62 620 ASN A C 1
ATOM 4946 O O . ASN A 1 620 ? 31.175 -34.875 -1.444 1.00 84.62 620 ASN A O 1
ATOM 4950 N N . LEU A 1 621 ? 31.278 -34.316 -3.625 1.00 76.25 621 LEU A N 1
ATOM 4951 C CA . LEU A 1 621 ? 30.032 -33.544 -3.643 1.00 76.25 621 LEU A CA 1
ATOM 4952 C C . LEU A 1 621 ? 28.796 -34.368 -3.261 1.00 76.25 621 LEU A C 1
ATOM 4954 O O . LEU A 1 621 ? 27.866 -33.818 -2.678 1.00 76.25 621 LEU A O 1
ATOM 4958 N N . ILE A 1 622 ? 28.795 -35.676 -3.535 1.00 75.75 622 ILE A N 1
ATOM 4959 C CA . ILE A 1 622 ? 27.707 -36.574 -3.124 1.00 75.75 622 ILE A CA 1
ATOM 4960 C C . ILE A 1 622 ? 27.652 -36.639 -1.595 1.00 75.75 622 ILE A C 1
ATOM 4962 O O . ILE A 1 622 ? 26.590 -36.444 -1.006 1.00 75.75 622 ILE A O 1
ATOM 4966 N N . LYS A 1 623 ? 28.805 -36.832 -0.943 1.00 82.69 623 LYS A N 1
ATOM 4967 C CA . LYS A 1 623 ? 28.903 -36.840 0.521 1.00 82.69 623 LYS A CA 1
ATOM 4968 C C . LYS A 1 623 ? 28.537 -35.479 1.126 1.00 82.69 623 LYS A C 1
ATOM 4970 O O . LYS A 1 623 ? 27.770 -35.424 2.080 1.00 82.69 623 LYS A O 1
ATOM 4975 N N . GLU A 1 624 ? 29.023 -34.380 0.552 1.00 83.19 624 GLU A N 1
ATOM 4976 C CA . GLU A 1 624 ? 28.681 -33.022 1.009 1.00 83.19 624 GLU A CA 1
ATOM 4977 C C . GLU A 1 624 ? 27.178 -32.711 0.854 1.00 83.19 624 GLU A C 1
ATOM 4979 O O . GLU A 1 624 ? 26.580 -32.051 1.707 1.00 83.19 624 GLU A O 1
ATOM 4984 N N . GLY A 1 625 ? 26.550 -33.189 -0.225 1.00 78.81 625 GLY A N 1
ATOM 4985 C CA . GLY A 1 625 ? 25.108 -33.080 -0.446 1.00 78.81 625 GLY A CA 1
ATOM 4986 C C . GLY A 1 625 ? 24.301 -33.905 0.556 1.00 78.81 625 GLY A C 1
ATOM 4987 O O . GLY A 1 625 ? 23.302 -33.415 1.079 1.00 78.81 625 GLY A O 1
ATOM 4988 N N . GLN A 1 626 ? 24.760 -35.120 0.880 1.00 83.75 626 GLN A N 1
ATOM 4989 C CA . GLN A 1 626 ? 24.157 -35.963 1.920 1.00 83.75 626 GLN A CA 1
ATOM 4990 C C . GLN A 1 626 ? 24.207 -35.282 3.292 1.00 83.75 626 GLN A C 1
ATOM 4992 O O . GLN A 1 626 ? 23.173 -35.155 3.946 1.00 83.75 626 GLN A O 1
ATOM 4997 N N . GLU A 1 627 ? 25.378 -34.781 3.694 1.00 84.94 627 GLU A N 1
ATOM 4998 C CA . GLU A 1 627 ? 25.564 -34.097 4.979 1.00 84.94 627 GLU A CA 1
ATOM 4999 C C . GLU A 1 627 ? 24.715 -32.820 5.096 1.00 84.94 627 GLU A C 1
ATOM 5001 O O . GLU A 1 627 ? 24.250 -32.474 6.183 1.00 84.94 627 GLU A O 1
ATOM 5006 N N . GLU A 1 628 ? 24.498 -32.092 3.997 1.00 78.81 628 GLU A N 1
ATOM 5007 C CA . GLU A 1 628 ? 23.638 -30.907 4.014 1.00 78.81 628 GLU A CA 1
ATOM 5008 C C . GLU A 1 628 ? 22.149 -31.259 4.004 1.00 78.81 628 GLU A C 1
ATOM 5010 O O . GLU A 1 628 ? 21.383 -30.626 4.735 1.00 78.81 628 GLU A O 1
ATOM 5015 N N . PHE A 1 629 ? 21.721 -32.265 3.238 1.00 80.44 629 PHE A N 1
ATOM 5016 C CA . PHE A 1 629 ? 20.332 -32.723 3.278 1.00 80.44 629 PHE A CA 1
ATOM 5017 C C . PHE A 1 629 ? 19.963 -33.226 4.676 1.00 80.44 629 PHE A C 1
ATOM 5019 O O . PHE A 1 629 ? 18.871 -32.954 5.160 1.00 80.44 629 PHE A O 1
ATOM 5026 N N . GLU A 1 630 ? 20.887 -33.882 5.379 1.00 83.81 630 GLU A N 1
ATOM 5027 C CA . GLU A 1 630 ? 20.679 -34.288 6.774 1.00 83.81 630 GLU A CA 1
ATOM 5028 C C . GLU A 1 630 ? 20.580 -33.098 7.742 1.00 83.81 630 GLU A C 1
ATOM 5030 O O . GLU A 1 630 ? 19.883 -33.186 8.751 1.00 83.81 630 GLU A O 1
ATOM 5035 N N . LYS A 1 631 ? 21.225 -31.966 7.430 1.00 80.69 631 LYS A N 1
ATOM 5036 C CA . LYS A 1 631 ? 21.153 -30.732 8.234 1.00 80.69 631 LYS A CA 1
ATOM 5037 C C . LYS A 1 631 ? 19.939 -29.858 7.916 1.00 80.69 631 LYS A C 1
ATOM 5039 O O . LYS A 1 631 ? 19.464 -29.149 8.799 1.00 80.69 631 LYS A O 1
ATOM 5044 N N . THR A 1 632 ? 19.498 -29.833 6.660 1.00 78.25 632 THR A N 1
ATOM 5045 C CA . THR A 1 632 ? 18.570 -28.810 6.140 1.00 78.25 632 THR A CA 1
ATOM 5046 C C . THR A 1 632 ? 17.309 -29.380 5.498 1.00 78.25 632 THR A C 1
ATOM 5048 O O . THR A 1 632 ? 16.307 -28.672 5.398 1.00 78.25 632 THR A O 1
ATOM 5051 N N . GLY A 1 633 ? 17.333 -30.644 5.077 1.00 76.38 633 GLY A N 1
ATOM 5052 C CA . GLY A 1 633 ? 16.193 -31.326 4.485 1.00 76.38 633 GLY A CA 1
ATOM 5053 C C . GLY A 1 633 ? 15.118 -31.668 5.523 1.00 76.38 633 GLY A C 1
ATOM 5054 O O . GLY A 1 633 ? 15.393 -31.771 6.723 1.00 76.38 633 GLY A O 1
ATOM 5055 N N . PRO A 1 634 ? 13.860 -31.855 5.090 1.00 75.88 634 PRO A N 1
ATOM 5056 C CA . PRO A 1 634 ? 12.804 -32.305 5.983 1.00 75.88 634 PRO A CA 1
ATOM 5057 C C . PRO A 1 634 ? 13.103 -33.727 6.471 1.00 75.88 634 PRO A C 1
ATOM 5059 O O . PRO A 1 634 ? 13.454 -34.612 5.683 1.00 75.88 634 PRO A O 1
ATOM 5062 N N . SER A 1 635 ? 12.896 -33.976 7.768 1.00 85.25 635 SER A N 1
ATOM 5063 C CA . SER A 1 635 ? 12.940 -35.342 8.292 1.00 85.25 635 SER A CA 1
ATOM 5064 C C . SER A 1 635 ? 11.952 -36.231 7.527 1.00 85.25 635 SER A C 1
ATOM 5066 O O . SER A 1 635 ? 10.881 -35.773 7.115 1.00 85.25 635 SER A O 1
ATOM 5068 N N . LYS A 1 636 ? 12.289 -37.516 7.358 1.00 79.38 636 LYS A N 1
ATOM 5069 C CA . LYS A 1 636 ? 11.432 -38.505 6.677 1.00 79.38 636 LYS A CA 1
ATOM 5070 C C . LYS A 1 636 ? 10.001 -38.494 7.227 1.00 79.38 636 LYS A C 1
ATOM 5072 O O . LYS A 1 636 ? 9.038 -38.532 6.470 1.00 79.38 636 LYS A O 1
ATOM 5077 N N . GLU A 1 637 ? 9.858 -38.337 8.542 1.00 72.81 637 GLU A N 1
ATOM 5078 C CA . GLU A 1 637 ? 8.564 -38.218 9.220 1.00 72.81 637 GLU A CA 1
ATOM 5079 C C . GLU A 1 637 ? 7.780 -36.956 8.812 1.00 72.81 637 GLU A C 1
ATOM 5081 O O . GLU A 1 637 ? 6.593 -37.044 8.485 1.00 72.81 637 GLU A O 1
ATOM 5086 N N . ASN A 1 638 ? 8.434 -35.790 8.764 1.00 69.62 638 ASN A N 1
ATOM 5087 C CA . ASN A 1 638 ? 7.791 -34.535 8.367 1.00 69.62 638 ASN A CA 1
ATOM 5088 C C . ASN A 1 638 ? 7.398 -34.526 6.884 1.00 69.62 638 ASN A C 1
ATOM 5090 O O . ASN A 1 638 ? 6.319 -34.036 6.544 1.00 69.62 638 ASN A O 1
ATOM 5094 N N . PHE A 1 639 ? 8.224 -35.111 6.011 1.00 73.56 639 PHE A N 1
ATOM 5095 C CA . PHE A 1 639 ? 7.910 -35.263 4.589 1.00 73.56 639 PHE A CA 1
ATOM 5096 C C . PHE A 1 639 ? 6.678 -36.150 4.369 1.00 73.56 639 PHE A C 1
ATOM 5098 O O . PHE A 1 639 ? 5.729 -35.740 3.697 1.00 73.56 639 PHE A O 1
ATOM 5105 N N . ILE A 1 640 ? 6.647 -37.326 5.008 1.00 66.69 640 ILE A N 1
ATOM 5106 C CA . ILE A 1 640 ? 5.512 -38.259 4.941 1.00 66.69 640 ILE A CA 1
ATOM 5107 C C . ILE A 1 640 ? 4.228 -37.573 5.424 1.00 66.69 640 ILE A C 1
ATOM 5109 O O . ILE A 1 640 ? 3.190 -37.652 4.763 1.00 66.69 640 ILE A O 1
ATOM 5113 N N . LYS A 1 641 ? 4.294 -36.838 6.541 1.00 65.19 641 LYS A N 1
ATOM 5114 C CA . LYS A 1 641 ? 3.150 -36.096 7.089 1.00 65.19 641 LYS A CA 1
ATOM 5115 C C . LYS A 1 641 ? 2.650 -35.005 6.132 1.00 65.19 641 LYS A C 1
ATOM 5117 O O . LYS A 1 641 ? 1.441 -34.857 5.955 1.00 65.19 641 LYS A O 1
ATOM 5122 N N . GLY A 1 642 ? 3.557 -34.264 5.493 1.00 65.06 642 GLY A N 1
ATOM 5123 C CA . GLY A 1 642 ? 3.223 -33.247 4.491 1.00 65.06 642 GLY A CA 1
ATOM 5124 C C . GLY A 1 642 ? 2.523 -33.833 3.260 1.00 65.06 642 GLY A C 1
ATOM 5125 O O . GLY A 1 642 ? 1.447 -33.363 2.884 1.00 65.06 642 GLY A O 1
ATOM 5126 N N . ARG A 1 643 ? 3.077 -34.908 2.683 1.00 70.81 643 ARG A N 1
ATOM 5127 C CA . ARG A 1 643 ? 2.511 -35.591 1.506 1.00 70.81 643 ARG A CA 1
ATOM 5128 C C . ARG A 1 643 ? 1.165 -36.255 1.785 1.00 70.81 643 ARG A C 1
ATOM 5130 O O . ARG A 1 643 ? 0.271 -36.184 0.944 1.00 70.81 643 ARG A O 1
ATOM 5137 N N . LEU A 1 644 ? 0.970 -36.837 2.969 1.00 55.53 644 LEU A N 1
ATOM 5138 C CA . LEU A 1 644 ? -0.336 -37.369 3.377 1.00 55.53 644 LEU A CA 1
ATOM 5139 C C . LEU A 1 644 ? -1.401 -36.267 3.440 1.00 55.53 644 LEU A C 1
ATOM 5141 O O . LEU A 1 644 ? -2.497 -36.445 2.911 1.00 55.53 644 LEU A O 1
ATOM 5145 N N . ASN A 1 645 ? -1.066 -35.109 4.015 1.00 56.50 645 ASN A N 1
ATOM 5146 C CA . ASN A 1 645 ? -1.975 -33.962 4.058 1.00 56.50 645 ASN A CA 1
ATOM 5147 C C . ASN A 1 645 ? -2.292 -33.414 2.660 1.00 56.50 645 ASN A C 1
ATOM 5149 O O . ASN A 1 645 ? -3.397 -32.924 2.433 1.00 56.50 645 ASN A O 1
ATOM 5153 N N . GLN A 1 646 ? -1.343 -33.486 1.725 1.00 59.91 646 GLN A N 1
ATOM 5154 C CA . GLN A 1 646 ? -1.562 -33.114 0.330 1.00 59.91 646 GLN A CA 1
ATOM 5155 C C . GLN A 1 646 ? -2.504 -34.104 -0.374 1.00 59.91 646 GLN A C 1
ATOM 5157 O O . GLN A 1 646 ? -3.530 -33.677 -0.897 1.00 59.91 646 GLN A O 1
ATOM 5162 N N . LYS A 1 647 ? -2.237 -35.418 -0.306 1.00 57.12 647 LYS A N 1
ATOM 5163 C CA . LYS A 1 647 ? -3.123 -36.444 -0.892 1.00 57.12 647 LYS A CA 1
ATOM 5164 C C . LYS A 1 647 ? -4.535 -36.393 -0.305 1.00 57.12 647 LYS A C 1
ATOM 5166 O O . LYS A 1 647 ? -5.507 -36.641 -1.011 1.00 57.12 647 LYS A O 1
ATOM 5171 N N . TYR A 1 648 ? -4.671 -36.017 0.967 1.00 49.84 648 TYR A N 1
ATOM 5172 C CA . TYR A 1 648 ? -5.976 -35.783 1.589 1.00 49.84 648 TYR A CA 1
ATOM 5173 C C . TYR A 1 648 ? -6.737 -34.610 0.944 1.00 49.84 648 TYR A C 1
ATOM 5175 O O . TYR A 1 648 ? -7.947 -34.699 0.733 1.00 49.84 648 TYR A O 1
ATOM 5183 N N . ARG A 1 649 ? -6.040 -33.522 0.582 1.00 51.16 649 ARG A N 1
ATOM 5184 C CA . ARG A 1 649 ? -6.630 -32.396 -0.166 1.00 51.16 649 ARG A CA 1
ATOM 5185 C C . ARG A 1 649 ? -6.978 -32.771 -1.604 1.00 51.16 649 ARG A C 1
ATOM 5187 O O . ARG A 1 649 ? -7.995 -32.320 -2.108 1.00 51.16 649 ARG A O 1
ATOM 5194 N N . GLU A 1 650 ? -6.166 -33.594 -2.254 1.00 55.41 650 GLU A N 1
ATOM 5195 C CA . GLU A 1 650 ? -6.423 -34.047 -3.627 1.00 55.41 650 GLU A CA 1
ATOM 5196 C C . GLU A 1 650 ? -7.639 -34.988 -3.685 1.00 55.41 650 GLU A C 1
ATOM 5198 O O . GLU A 1 650 ? -8.529 -34.816 -4.517 1.00 55.41 650 GLU A O 1
ATOM 5203 N N . LEU A 1 651 ? -7.749 -35.932 -2.742 1.00 48.72 651 LEU A N 1
ATOM 5204 C CA . LEU A 1 651 ? -8.898 -36.839 -2.647 1.00 48.72 651 LEU A CA 1
ATOM 5205 C C . LEU A 1 651 ? -10.209 -36.104 -2.341 1.00 48.72 651 LEU A C 1
ATOM 5207 O O . LEU A 1 651 ? -11.254 -36.481 -2.871 1.00 48.72 651 LEU A O 1
ATOM 5211 N N . SER A 1 652 ? -10.173 -35.030 -1.545 1.00 48.66 652 SER A N 1
ATOM 5212 C CA . SER A 1 652 ? -11.366 -34.212 -1.277 1.00 48.66 652 SER A CA 1
ATOM 5213 C C . SER A 1 652 ? -11.822 -33.381 -2.486 1.00 48.66 652 SER A C 1
ATOM 5215 O O . SER A 1 652 ? -12.951 -32.884 -2.510 1.00 48.66 652 SER A O 1
ATOM 5217 N N . GLN A 1 653 ? -10.988 -33.276 -3.525 1.00 49.22 653 GLN A N 1
ATOM 5218 C CA . GLN A 1 653 ? -11.302 -32.584 -4.772 1.00 49.22 653 GLN A CA 1
ATOM 5219 C C . GLN A 1 653 ? -11.849 -33.511 -5.872 1.00 49.22 653 GLN A C 1
ATOM 5221 O O . GLN A 1 653 ? -12.344 -32.994 -6.871 1.00 49.22 653 GLN A O 1
ATOM 5226 N N . HIS A 1 654 ? -11.860 -34.837 -5.689 1.00 55.12 654 HIS A N 1
ATOM 5227 C CA . HIS A 1 654 ? -12.189 -35.797 -6.751 1.00 55.12 654 HIS A CA 1
ATOM 5228 C C . HIS A 1 654 ? -13.704 -35.972 -6.986 1.00 55.12 654 HIS A C 1
ATOM 5230 O O . HIS A 1 654 ? -14.420 -36.521 -6.146 1.00 55.12 654 HIS A O 1
ATOM 5236 N N . ASP A 1 655 ? -14.202 -35.571 -8.160 1.00 49.34 655 ASP A N 1
ATOM 5237 C CA . ASP A 1 655 ? -15.642 -35.485 -8.476 1.00 49.34 655 ASP A CA 1
ATOM 5238 C C . ASP A 1 655 ? -16.404 -36.822 -8.455 1.00 49.34 655 ASP A C 1
ATOM 5240 O O . ASP A 1 655 ? -17.607 -36.842 -8.209 1.00 49.34 655 ASP A O 1
ATOM 5244 N N . ALA A 1 656 ? -15.724 -37.956 -8.643 1.00 48.88 656 ALA A N 1
ATOM 5245 C CA . ALA A 1 656 ? -16.338 -39.285 -8.525 1.00 48.88 656 ALA A CA 1
ATOM 5246 C C . ALA A 1 656 ? -16.832 -39.575 -7.094 1.00 48.88 656 ALA A C 1
ATOM 5248 O O . ALA A 1 656 ? -17.963 -40.017 -6.912 1.00 48.88 656 ALA A O 1
ATOM 5249 N N . ILE A 1 657 ? -16.027 -39.224 -6.084 1.00 48.50 657 ILE A N 1
ATOM 5250 C CA . ILE A 1 657 ? -16.387 -39.354 -4.663 1.00 48.50 657 ILE A CA 1
ATOM 5251 C C . ILE A 1 657 ? -17.510 -38.365 -4.323 1.00 48.50 657 ILE A C 1
ATOM 5253 O O . ILE A 1 657 ? -18.425 -38.689 -3.569 1.00 48.50 657 ILE A O 1
ATOM 5257 N N . LYS A 1 658 ? -17.493 -37.177 -4.942 1.00 52.72 658 LYS A N 1
ATOM 5258 C CA . LYS A 1 658 ? -18.551 -36.169 -4.794 1.00 52.72 658 LYS A CA 1
ATOM 5259 C C . LYS A 1 658 ? -19.898 -36.644 -5.352 1.00 52.72 658 LYS A C 1
ATOM 5261 O O . LYS A 1 658 ? -20.934 -36.480 -4.714 1.00 52.72 658 LYS A O 1
ATOM 5266 N N . ASN A 1 659 ? -19.882 -37.272 -6.524 1.00 51.19 659 ASN A N 1
ATOM 5267 C CA . ASN A 1 659 ? -21.081 -37.797 -7.175 1.00 51.19 659 ASN A CA 1
ATOM 5268 C C . ASN A 1 659 ? -21.646 -39.028 -6.449 1.00 51.19 659 ASN A C 1
ATOM 5270 O O . ASN A 1 659 ? -22.863 -39.153 -6.325 1.00 51.19 659 ASN A O 1
ATOM 5274 N N . GLU A 1 660 ? -20.783 -39.904 -5.929 1.00 49.12 660 GLU A N 1
ATOM 5275 C CA . GLU A 1 660 ? -21.188 -41.094 -5.171 1.00 49.12 660 GLU A CA 1
ATOM 5276 C C . GLU A 1 660 ? -21.772 -40.738 -3.790 1.00 49.12 660 GLU A C 1
ATOM 5278 O O . GLU A 1 660 ? -22.751 -41.344 -3.354 1.00 49.12 660 GLU A O 1
ATOM 5283 N N . LEU A 1 661 ? -21.236 -39.705 -3.125 1.00 47.69 661 LEU A N 1
ATOM 5284 C CA . LEU A 1 661 ? -21.723 -39.250 -1.818 1.00 47.69 661 LEU A CA 1
ATOM 5285 C C . LEU A 1 661 ? -23.010 -38.420 -1.884 1.00 47.69 661 LEU A C 1
ATOM 5287 O O . LEU A 1 661 ? -23.792 -38.449 -0.931 1.00 47.69 661 LEU A O 1
ATOM 5291 N N . TRP A 1 662 ? -23.226 -37.660 -2.961 1.00 58.72 662 TRP A N 1
ATOM 5292 C CA . TRP A 1 662 ? -24.230 -36.585 -2.963 1.00 58.72 662 TRP A CA 1
ATOM 5293 C C . TRP A 1 662 ? -25.274 -36.673 -4.083 1.00 58.72 662 TRP A C 1
ATOM 5295 O O . TRP A 1 662 ? -26.260 -35.934 -4.041 1.00 58.72 662 TRP A O 1
ATOM 5305 N N . GLY A 1 663 ? -25.125 -37.605 -5.034 1.00 63.91 663 GLY A N 1
ATOM 5306 C CA . GLY A 1 663 ? -26.130 -37.903 -6.061 1.00 63.91 663 GLY A CA 1
ATOM 5307 C C . GLY A 1 663 ? -26.677 -36.660 -6.781 1.00 63.91 663 GLY A C 1
ATOM 5308 O O . GLY A 1 663 ? -25.949 -35.708 -7.062 1.00 63.91 663 GLY A O 1
ATOM 5309 N N . ASP A 1 664 ? -27.979 -36.648 -7.075 1.00 51.81 664 ASP A N 1
ATOM 5310 C CA . ASP A 1 664 ? -28.628 -35.544 -7.802 1.00 51.81 664 ASP A CA 1
ATOM 5311 C C . ASP A 1 664 ? -28.857 -34.275 -6.959 1.00 51.81 664 ASP A C 1
ATOM 5313 O O . ASP A 1 664 ? -29.101 -33.206 -7.514 1.00 51.81 664 ASP A O 1
ATOM 5317 N N . GLU A 1 665 ? -28.720 -34.347 -5.632 1.00 53.97 665 GLU A N 1
ATOM 5318 C CA . GLU A 1 665 ? -28.839 -33.176 -4.752 1.00 53.97 665 GLU A CA 1
ATOM 5319 C C . GLU A 1 665 ? -27.661 -32.213 -4.927 1.00 53.97 665 GLU A C 1
ATOM 5321 O O . GLU A 1 665 ? -27.857 -30.999 -4.880 1.00 53.97 665 GLU A O 1
ATOM 5326 N N . TRP A 1 666 ? -26.459 -32.726 -5.224 1.00 56.19 666 TRP A N 1
ATOM 5327 C CA . TRP A 1 666 ? -25.305 -31.879 -5.532 1.00 56.19 666 TRP A CA 1
ATOM 5328 C C . TRP A 1 666 ? -25.561 -31.020 -6.767 1.00 56.19 666 TRP A C 1
ATOM 5330 O O . TRP A 1 666 ? -25.301 -29.824 -6.741 1.00 56.19 666 TRP A O 1
ATOM 5340 N N . LYS A 1 667 ? -26.146 -31.580 -7.832 1.00 56.47 667 LYS A N 1
ATOM 5341 C CA . LYS A 1 667 ? -26.425 -30.843 -9.078 1.00 56.47 667 LYS A CA 1
ATOM 5342 C C . LYS A 1 667 ? -27.355 -29.642 -8.867 1.00 56.47 667 LYS A C 1
ATOM 5344 O O . LYS A 1 667 ? -27.228 -28.663 -9.594 1.00 56.47 667 LYS A O 1
ATOM 5349 N N . ASN A 1 668 ? -28.215 -29.694 -7.849 1.00 58.28 668 ASN A N 1
ATOM 5350 C CA . ASN A 1 668 ? -29.244 -28.688 -7.581 1.00 58.28 668 ASN A CA 1
ATOM 5351 C C . ASN A 1 668 ? -28.814 -27.582 -6.600 1.00 58.28 668 ASN A C 1
ATOM 5353 O O . ASN A 1 668 ? -29.568 -26.633 -6.396 1.00 58.28 668 ASN A O 1
ATOM 5357 N N . ILE A 1 669 ? -27.619 -27.668 -6.004 1.00 55.28 669 ILE A N 1
ATOM 5358 C CA . ILE A 1 669 ? -27.055 -26.566 -5.209 1.00 55.28 669 ILE A CA 1
ATOM 5359 C C . ILE A 1 669 ? -26.430 -25.544 -6.179 1.00 55.28 669 ILE A C 1
ATOM 5361 O O . ILE A 1 669 ? -25.641 -25.944 -7.038 1.00 55.28 669 ILE A O 1
ATOM 5365 N N . PRO A 1 670 ? -26.735 -24.237 -6.078 1.00 62.75 670 PRO A N 1
ATOM 5366 C CA . PRO A 1 670 ? -26.100 -23.214 -6.908 1.00 62.75 670 PRO A CA 1
ATOM 5367 C C . PRO A 1 670 ? -24.573 -23.229 -6.763 1.00 62.75 670 PRO A C 1
ATOM 5369 O O . PRO A 1 670 ? -24.054 -23.354 -5.653 1.00 62.75 670 PRO A O 1
ATOM 5372 N N . ASP A 1 671 ? -23.832 -23.060 -7.860 1.00 51.50 671 ASP A N 1
ATOM 5373 C CA . ASP A 1 671 ? -22.368 -23.224 -7.856 1.00 51.50 671 ASP A CA 1
ATOM 5374 C C . ASP A 1 671 ? -21.647 -22.270 -6.894 1.00 51.50 671 ASP A C 1
ATOM 5376 O O . ASP A 1 671 ? -20.667 -22.662 -6.267 1.00 51.50 671 ASP A O 1
ATOM 5380 N N . ALA A 1 672 ? -22.179 -21.064 -6.683 1.00 43.91 672 ALA A N 1
ATOM 5381 C CA . ALA A 1 672 ? -21.671 -20.117 -5.688 1.00 43.91 672 ALA A CA 1
ATOM 5382 C C . ALA A 1 672 ? -21.837 -20.620 -4.239 1.00 43.91 672 ALA A C 1
ATOM 5384 O O . ALA A 1 672 ? -20.979 -20.383 -3.389 1.00 43.91 672 ALA A O 1
ATOM 5385 N N . GLU A 1 673 ? -22.914 -21.356 -3.957 1.00 49.31 673 GLU A N 1
ATOM 5386 C CA . GLU A 1 673 ? -23.177 -21.952 -2.646 1.00 49.31 673 GLU A CA 1
ATOM 5387 C C . GLU A 1 673 ? -22.346 -23.225 -2.432 1.00 49.31 673 GLU A C 1
ATOM 5389 O O . GLU A 1 673 ? -21.817 -23.428 -1.335 1.00 49.31 673 GLU A O 1
ATOM 5394 N N . LYS A 1 674 ? -22.141 -24.030 -3.489 1.00 52.44 674 LYS A N 1
ATOM 5395 C CA . LYS A 1 674 ? -21.178 -25.146 -3.478 1.00 52.44 674 LYS A CA 1
ATOM 5396 C C . LYS A 1 674 ? -19.775 -24.645 -3.150 1.00 52.44 674 LYS A C 1
ATOM 5398 O O . LYS A 1 674 ? -19.114 -25.207 -2.283 1.00 52.44 674 LYS A O 1
ATOM 5403 N N . LEU A 1 675 ? -19.336 -23.573 -3.812 1.00 44.59 675 LEU A N 1
ATOM 5404 C CA . LEU A 1 675 ? -18.009 -22.996 -3.622 1.00 44.59 675 LEU A CA 1
ATOM 5405 C C . LEU A 1 675 ? -17.847 -22.427 -2.204 1.00 44.59 675 LEU A C 1
ATOM 5407 O O . LEU A 1 675 ? -16.908 -22.783 -1.503 1.00 44.59 675 LEU A O 1
ATOM 5411 N N . SER A 1 676 ? -18.809 -21.620 -1.748 1.00 45.78 676 SER A N 1
ATOM 5412 C CA . SER A 1 676 ? -18.780 -20.952 -0.441 1.00 45.78 676 SER A CA 1
ATOM 5413 C C . SER A 1 676 ? -18.807 -21.925 0.745 1.00 45.78 676 SER A C 1
ATOM 5415 O O . SER A 1 676 ? -18.042 -21.768 1.696 1.00 45.78 676 SER A O 1
ATOM 5417 N N . LYS A 1 677 ? -19.656 -22.959 0.713 1.00 48.31 677 LYS A N 1
ATOM 5418 C CA . LYS A 1 677 ? -19.767 -23.905 1.837 1.00 48.31 677 LYS A CA 1
ATOM 5419 C C . LYS A 1 677 ? -18.657 -24.954 1.835 1.00 48.31 677 LYS A C 1
ATOM 5421 O O . LYS A 1 677 ? -18.215 -25.372 2.904 1.00 48.31 677 LYS A O 1
ATOM 5426 N N . PHE A 1 678 ? -18.182 -25.359 0.656 1.00 42.22 678 PHE A N 1
ATOM 5427 C CA . PHE A 1 678 ? -17.191 -26.425 0.525 1.00 42.22 678 PHE A CA 1
ATOM 5428 C C . PHE A 1 678 ? -15.743 -25.915 0.594 1.00 42.22 678 PHE A C 1
ATOM 5430 O O . PHE A 1 678 ? -14.911 -26.595 1.179 1.00 42.22 678 PHE A O 1
ATOM 5437 N N . GLN A 1 679 ? -15.418 -24.722 0.073 1.00 44.59 679 GLN A N 1
ATOM 5438 C CA . GLN A 1 679 ? -14.045 -24.185 0.144 1.00 44.59 679 GLN A CA 1
ATOM 5439 C C . GLN A 1 679 ? -13.657 -23.709 1.547 1.00 44.59 679 GLN A C 1
ATOM 5441 O O . GLN A 1 679 ? -12.489 -23.793 1.914 1.00 44.59 679 GLN A O 1
ATOM 5446 N N . ASN A 1 680 ? -14.626 -23.242 2.338 1.00 44.41 680 ASN A N 1
ATOM 5447 C CA . ASN A 1 680 ? -14.343 -22.653 3.645 1.00 44.41 680 ASN A CA 1
ATOM 5448 C C . ASN A 1 680 ? -14.134 -23.706 4.741 1.00 44.41 680 ASN A C 1
ATOM 5450 O O . ASN A 1 680 ? -13.282 -23.510 5.606 1.00 44.41 680 ASN A O 1
ATOM 5454 N N . ASN A 1 681 ? -14.876 -24.825 4.714 1.00 53.28 681 ASN A N 1
ATOM 5455 C CA . ASN A 1 681 ? -14.629 -25.983 5.582 1.00 53.28 681 ASN A CA 1
ATOM 5456 C C . ASN A 1 681 ? -15.462 -27.217 5.144 1.00 53.28 681 ASN A C 1
ATOM 5458 O O . ASN A 1 681 ? -16.571 -27.416 5.659 1.00 53.28 681 ASN A O 1
ATOM 5462 N N . PRO A 1 682 ? -14.950 -28.084 4.244 1.00 46.47 682 PRO A N 1
ATOM 5463 C CA . PRO A 1 682 ? -15.683 -29.259 3.750 1.00 46.47 682 PRO A CA 1
ATOM 5464 C C . PRO A 1 682 ? -16.178 -30.171 4.886 1.00 46.47 682 PRO A C 1
ATOM 5466 O O . PRO A 1 682 ? -17.230 -30.803 4.788 1.00 46.47 682 PRO A O 1
ATOM 5469 N N . ASN A 1 683 ? -15.443 -30.188 6.001 1.00 48.31 683 ASN A N 1
ATOM 5470 C CA . ASN A 1 683 ? -15.690 -31.056 7.148 1.00 48.31 683 ASN A CA 1
ATOM 5471 C C . ASN A 1 683 ? -16.846 -30.559 8.028 1.00 48.31 683 ASN A C 1
ATOM 5473 O O . ASN A 1 683 ? -17.582 -31.369 8.596 1.00 48.31 683 ASN A O 1
ATOM 5477 N N . VAL A 1 684 ? -17.032 -29.239 8.146 1.00 52.56 684 VAL A N 1
ATOM 5478 C CA . VAL A 1 684 ? -18.184 -28.651 8.856 1.00 52.56 684 VAL A CA 1
ATOM 5479 C C . VAL A 1 684 ? -19.455 -28.902 8.058 1.00 52.56 684 VAL A C 1
ATOM 5481 O O . VAL A 1 684 ? -20.435 -29.388 8.619 1.00 52.56 684 VAL A O 1
ATOM 5484 N N . PHE A 1 685 ? -19.398 -28.688 6.744 1.00 52.66 685 PHE A N 1
ATOM 5485 C CA . PHE A 1 685 ? -20.523 -28.952 5.854 1.00 52.66 685 PHE A CA 1
ATOM 5486 C C . PHE A 1 685 ? -20.935 -30.434 5.868 1.00 52.66 685 PHE A C 1
ATOM 5488 O O . PHE A 1 685 ? -22.119 -30.751 5.992 1.00 52.66 685 PHE A O 1
ATOM 5495 N N . PHE A 1 686 ? -19.965 -31.357 5.841 1.00 50.62 686 PHE A N 1
ATOM 5496 C CA . PHE A 1 686 ? -20.228 -32.793 5.959 1.00 50.62 686 PHE A CA 1
ATOM 5497 C C . PHE A 1 686 ? -20.881 -33.161 7.304 1.00 50.62 686 PHE A C 1
ATOM 5499 O O . PHE A 1 686 ? -21.861 -33.904 7.324 1.00 50.62 686 PHE A O 1
ATOM 5506 N N . LYS A 1 687 ? -20.404 -32.605 8.429 1.00 54.62 687 LYS A N 1
ATOM 5507 C CA . LYS A 1 687 ? -20.986 -32.830 9.769 1.00 54.62 687 LYS A CA 1
ATOM 5508 C C . LYS A 1 687 ? -22.404 -32.277 9.901 1.00 54.62 687 LYS A C 1
ATOM 5510 O O . LYS A 1 687 ? -23.251 -32.921 10.518 1.00 54.62 687 LYS A O 1
ATOM 5515 N N . GLU A 1 688 ? -22.667 -31.100 9.342 1.00 59.12 688 GLU A N 1
ATOM 5516 C CA . GLU A 1 688 ? -24.003 -30.500 9.331 1.00 59.12 688 GLU A CA 1
ATOM 5517 C C . GLU A 1 688 ? -24.978 -31.348 8.514 1.00 59.12 688 GLU A C 1
ATOM 5519 O O . GLU A 1 688 ? -26.053 -31.680 9.008 1.00 59.12 688 GLU A O 1
ATOM 5524 N N . LYS A 1 689 ? -24.568 -31.820 7.332 1.00 59.12 689 LYS A N 1
ATOM 5525 C CA . LYS A 1 689 ? -25.402 -32.690 6.494 1.00 59.12 689 LYS A CA 1
ATOM 5526 C C . LYS A 1 689 ? -25.612 -34.082 7.083 1.00 59.12 689 LYS A C 1
ATOM 5528 O O . LYS A 1 689 ? -26.709 -34.626 6.972 1.00 59.12 689 LYS A O 1
ATOM 5533 N N . LEU A 1 690 ? -24.612 -34.649 7.761 1.00 54.38 690 LEU A N 1
ATOM 5534 C CA . LEU A 1 690 ? -24.775 -35.907 8.495 1.00 54.38 690 LEU A CA 1
ATOM 5535 C C . LEU A 1 690 ? -25.802 -35.747 9.630 1.00 54.38 690 LEU A C 1
ATOM 5537 O O . LEU A 1 690 ? -26.664 -36.604 9.803 1.00 54.38 690 LEU A O 1
ATOM 5541 N N . LYS A 1 691 ? -25.755 -34.625 10.363 1.00 58.59 691 LYS A N 1
ATOM 5542 C CA . LYS A 1 691 ? -26.740 -34.291 11.407 1.00 58.59 691 LYS A CA 1
ATOM 5543 C C . LYS A 1 691 ? -28.143 -34.070 10.845 1.00 58.59 691 LYS A C 1
ATOM 5545 O O . LYS A 1 691 ? -29.105 -34.537 11.447 1.00 58.59 691 LYS A O 1
ATOM 5550 N N . GLU A 1 692 ? -28.261 -33.380 9.714 1.00 59.22 692 GLU A N 1
ATOM 5551 C CA . GLU A 1 692 ? -29.544 -33.161 9.036 1.00 59.22 692 GLU A CA 1
ATOM 5552 C C . GLU A 1 692 ? -30.169 -34.485 8.578 1.00 59.22 692 GLU A C 1
ATOM 5554 O O . GLU A 1 692 ? -31.352 -34.717 8.819 1.00 59.22 692 GLU A O 1
ATOM 5559 N N . ASN A 1 693 ? -29.368 -35.386 8.000 1.00 54.44 693 ASN A N 1
ATOM 5560 C CA . ASN A 1 693 ? -29.849 -36.668 7.483 1.00 54.44 693 ASN A CA 1
ATOM 5561 C C . ASN A 1 693 ? -30.157 -37.700 8.580 1.00 54.44 693 ASN A C 1
ATOM 5563 O O . ASN A 1 693 ? -31.078 -38.495 8.421 1.00 54.44 693 ASN A O 1
ATOM 5567 N N . LEU A 1 694 ? -29.432 -37.700 9.705 1.00 52.03 694 LEU A N 1
ATOM 5568 C CA . LEU A 1 694 ? -29.692 -38.626 10.820 1.00 52.03 694 LEU A CA 1
ATOM 5569 C C . LEU A 1 694 ? -30.913 -38.227 11.672 1.00 52.03 694 LEU A C 1
ATOM 5571 O O . LEU A 1 694 ? -31.446 -39.060 12.412 1.00 52.03 694 LEU A O 1
ATOM 5575 N N . GLY A 1 695 ? -31.386 -36.983 11.541 1.00 51.78 695 GLY A N 1
ATOM 5576 C CA . GLY A 1 695 ? -32.559 -36.456 12.235 1.00 51.78 695 GLY A CA 1
ATOM 5577 C C . GLY A 1 695 ? -32.414 -36.365 13.769 1.00 51.78 695 GLY A C 1
ATOM 5578 O O . GLY A 1 695 ? -31.442 -36.833 14.363 1.00 51.78 695 GLY A O 1
ATOM 5579 N N . PRO A 1 696 ? -33.404 -35.775 14.467 1.00 48.88 696 PRO A N 1
ATOM 5580 C CA . PRO A 1 696 ? -33.354 -35.554 15.919 1.00 48.88 696 PRO A CA 1
ATOM 5581 C C . PRO A 1 696 ? -33.473 -36.833 16.772 1.00 48.88 696 PRO A C 1
ATOM 5583 O O . PRO A 1 696 ? -33.256 -36.786 17.980 1.00 48.88 696 PRO A O 1
ATOM 5586 N N . VAL A 1 697 ? -33.805 -37.982 16.172 1.00 44.94 697 VAL A N 1
ATOM 5587 C CA . VAL A 1 697 ? -34.121 -39.228 16.898 1.00 44.94 697 VAL A CA 1
ATOM 5588 C C . VAL A 1 697 ? -32.865 -39.982 17.366 1.00 44.94 697 VAL A C 1
ATOM 5590 O O . VAL A 1 697 ? -32.967 -40.852 18.224 1.00 44.94 697 VAL A O 1
ATOM 5593 N N . ASN A 1 698 ? -31.668 -39.615 16.891 1.00 49.38 698 ASN A N 1
ATOM 5594 C CA . ASN A 1 698 ? -30.419 -40.313 17.223 1.00 49.38 698 ASN A CA 1
ATOM 5595 C C . ASN A 1 698 ? -29.335 -39.403 17.826 1.00 49.38 698 ASN A C 1
ATOM 5597 O O . ASN A 1 698 ? -28.147 -39.586 17.581 1.00 49.38 698 ASN A O 1
ATOM 5601 N N . ALA A 1 699 ? -29.726 -38.458 18.691 1.00 49.66 699 ALA A N 1
ATOM 5602 C CA . ALA A 1 699 ? -28.812 -37.537 19.386 1.00 49.66 699 ALA A CA 1
ATOM 5603 C C . ALA A 1 699 ? -27.696 -38.213 20.225 1.00 49.66 699 ALA A C 1
ATOM 5605 O O . ALA A 1 699 ? -26.795 -37.527 20.702 1.00 49.66 699 ALA A O 1
ATOM 5606 N N . LYS A 1 700 ? -27.741 -39.541 20.411 1.00 46.88 700 LYS A N 1
ATOM 5607 C CA . LYS A 1 700 ? -26.709 -40.323 21.107 1.00 46.88 700 LYS A CA 1
ATOM 5608 C C . LYS A 1 700 ? -25.627 -40.903 20.187 1.00 46.88 700 LYS A C 1
ATOM 5610 O O . LYS A 1 700 ? -24.543 -41.195 20.676 1.00 46.88 700 LYS A O 1
ATOM 5615 N N . PHE A 1 701 ? -25.874 -41.026 18.881 1.00 51.50 701 PHE A N 1
ATOM 5616 C CA . PHE A 1 701 ? -24.895 -41.562 17.934 1.00 51.50 701 PHE A CA 1
ATOM 5617 C C . PHE A 1 701 ? -24.263 -40.425 17.125 1.00 51.50 701 PHE A C 1
ATOM 5619 O O . PHE A 1 701 ? -24.872 -39.878 16.209 1.00 51.50 701 PHE A O 1
ATOM 5626 N N . ASN A 1 702 ? -23.036 -40.056 17.488 1.00 59.34 702 ASN A N 1
ATOM 5627 C CA . ASN A 1 702 ? -22.260 -39.008 16.829 1.00 59.34 702 ASN A CA 1
ATOM 5628 C C . ASN A 1 702 ? -20.926 -39.613 16.360 1.00 59.34 702 ASN A C 1
ATOM 5630 O O . ASN A 1 702 ? -19.933 -39.494 17.085 1.00 59.34 702 ASN A O 1
ATOM 5634 N N . PRO A 1 703 ? -20.906 -40.334 15.219 1.00 57.06 703 PRO A N 1
ATOM 5635 C CA . PRO A 1 703 ? -19.693 -40.988 14.755 1.00 57.06 703 PRO A CA 1
ATOM 5636 C C . PRO A 1 703 ? -18.620 -39.930 14.511 1.00 57.06 703 PRO A C 1
ATOM 5638 O O . PRO A 1 703 ? -18.894 -38.856 13.965 1.00 57.06 703 PRO A O 1
ATOM 5641 N N . SER A 1 704 ? -17.392 -40.219 14.932 1.00 58.69 704 SER A N 1
ATOM 5642 C CA . SER A 1 704 ? -16.273 -39.343 14.618 1.00 58.69 704 SER A CA 1
ATOM 5643 C C . SER A 1 704 ? -16.065 -39.280 13.101 1.00 58.69 704 SER A C 1
ATOM 5645 O O . SER A 1 704 ? -16.480 -40.159 12.345 1.00 58.69 704 SER A O 1
ATOM 5647 N N . GLU A 1 705 ? -15.397 -38.223 12.653 1.00 54.44 705 GLU A N 1
ATOM 5648 C CA . GLU A 1 705 ? -15.067 -37.971 11.244 1.00 54.44 705 GLU A CA 1
ATOM 5649 C C . GLU A 1 705 ? -14.430 -39.192 10.557 1.00 54.44 705 GLU A C 1
ATOM 5651 O O . GLU A 1 705 ? -14.809 -39.575 9.452 1.00 54.44 705 GLU A O 1
ATOM 5656 N N . GLU A 1 706 ? -13.543 -39.875 11.273 1.00 51.12 706 GLU A N 1
ATOM 5657 C CA . GLU A 1 706 ? -12.868 -41.089 10.814 1.00 51.12 706 GLU A CA 1
ATOM 5658 C C . GLU A 1 706 ? -13.812 -42.295 10.719 1.00 51.12 706 GLU A C 1
ATOM 5660 O O . GLU A 1 706 ? -13.690 -43.100 9.798 1.00 51.12 706 GLU A O 1
ATOM 5665 N N . GLN A 1 707 ? -14.778 -42.426 11.633 1.00 59.22 707 GLN A N 1
ATOM 5666 C CA . GLN A 1 707 ? -15.738 -43.535 11.621 1.00 59.22 707 GLN A CA 1
ATOM 5667 C C . GLN A 1 707 ? -16.701 -43.434 10.431 1.00 59.22 707 GLN A C 1
ATOM 5669 O O . GLN A 1 707 ? -17.026 -44.451 9.819 1.00 59.22 707 GLN A O 1
ATOM 5674 N N . ALA A 1 708 ? -17.114 -42.219 10.060 1.00 59.91 708 ALA A N 1
ATOM 5675 C CA . ALA A 1 708 ? -17.961 -41.996 8.889 1.00 59.91 708 ALA A CA 1
ATOM 5676 C C . ALA A 1 708 ? -17.239 -42.357 7.574 1.00 59.91 708 ALA A C 1
ATOM 5678 O O . ALA A 1 708 ? -17.822 -43.000 6.702 1.00 59.91 708 ALA A O 1
ATOM 5679 N N . LEU A 1 709 ? -15.954 -42.008 7.458 1.00 51.78 709 LEU A N 1
ATOM 5680 C CA . LEU A 1 709 ? -15.115 -42.334 6.298 1.00 51.78 709 LEU A CA 1
ATOM 5681 C C . LEU A 1 709 ? -14.880 -43.844 6.134 1.00 51.78 709 LEU A C 1
ATOM 5683 O O . LEU A 1 709 ? -14.957 -44.355 5.017 1.00 51.78 709 LEU A O 1
ATOM 5687 N N . ILE A 1 710 ? -14.644 -44.568 7.234 1.00 57.72 710 ILE A N 1
ATOM 5688 C CA . ILE A 1 710 ? -14.453 -46.030 7.217 1.00 57.72 710 ILE A CA 1
ATOM 5689 C C . ILE A 1 710 ? -15.707 -46.747 6.698 1.00 57.72 710 ILE A C 1
ATOM 5691 O O . ILE A 1 710 ? -15.605 -47.683 5.905 1.00 57.72 710 ILE A O 1
ATOM 5695 N N . LEU A 1 711 ? -16.893 -46.296 7.118 1.00 58.59 711 LEU A N 1
ATOM 5696 C CA . LEU A 1 711 ? -18.164 -46.877 6.682 1.00 58.59 711 LEU A CA 1
ATOM 5697 C C . LEU A 1 711 ? -18.393 -46.665 5.178 1.00 58.59 711 LEU A C 1
ATOM 5699 O O . LEU A 1 711 ? -18.762 -47.602 4.472 1.00 58.59 711 LEU A O 1
ATOM 5703 N N . LEU A 1 712 ? -18.101 -45.467 4.673 1.00 54.53 712 LEU A N 1
ATOM 5704 C CA . LEU A 1 712 ? -18.224 -45.138 3.252 1.00 54.53 712 LEU A CA 1
ATOM 5705 C C . LEU A 1 712 ? -17.279 -45.963 2.368 1.00 54.53 712 LEU A C 1
ATOM 5707 O O . LEU A 1 712 ? -17.710 -46.529 1.369 1.00 54.53 712 LEU A O 1
ATOM 5711 N N . GLN A 1 713 ? -16.011 -46.108 2.762 1.00 51.78 713 GLN A N 1
ATOM 5712 C CA . GLN A 1 713 ? -15.014 -46.865 1.989 1.00 51.78 713 GLN A CA 1
ATOM 5713 C C . GLN A 1 713 ? -15.306 -48.369 1.899 1.00 51.78 713 GLN A C 1
ATOM 5715 O O . GLN A 1 713 ? -14.798 -49.047 1.010 1.00 51.78 713 GLN A O 1
ATOM 5720 N N . ARG A 1 714 ? -16.127 -48.901 2.807 1.00 54.34 714 ARG A N 1
ATOM 5721 C CA . ARG A 1 714 ? -16.597 -50.295 2.793 1.00 54.34 714 ARG A CA 1
ATOM 5722 C C . ARG A 1 714 ? -17.881 -50.486 1.975 1.00 54.34 714 ARG A C 1
ATOM 5724 O O . ARG A 1 714 ? -18.449 -51.574 1.990 1.00 54.34 714 ARG A O 1
ATOM 5731 N N . GLY A 1 715 ? -18.331 -49.449 1.264 1.00 48.16 715 GLY A N 1
ATOM 5732 C CA . GLY A 1 715 ? -19.516 -49.489 0.407 1.00 48.16 715 GLY A CA 1
ATOM 5733 C C . GLY A 1 715 ? -20.837 -49.318 1.161 1.00 48.16 715 GLY A C 1
ATOM 5734 O O . GLY A 1 715 ? -21.895 -49.647 0.623 1.00 48.16 715 GLY A O 1
ATOM 5735 N N . HIS A 1 716 ? -20.819 -48.823 2.406 1.00 55.66 716 HIS A N 1
ATOM 5736 C CA . HIS A 1 716 ? -22.055 -48.557 3.142 1.00 55.66 716 HIS A CA 1
ATOM 5737 C C . HIS A 1 716 ? -22.658 -47.209 2.724 1.00 55.66 716 HIS A C 1
ATOM 5739 O O . HIS A 1 716 ? -22.054 -46.151 2.887 1.00 55.66 716 HIS A O 1
ATOM 5745 N N . ASN A 1 717 ? -23.886 -47.242 2.204 1.00 53.50 717 ASN A N 1
ATOM 5746 C CA . ASN A 1 717 ? -24.601 -46.063 1.718 1.00 53.50 717 ASN A CA 1
ATOM 5747 C C . ASN A 1 717 ? -25.149 -45.211 2.882 1.00 53.50 717 ASN A C 1
ATOM 5749 O O . ASN A 1 717 ? -25.920 -45.720 3.695 1.00 53.50 717 ASN A O 1
ATOM 5753 N N . ILE A 1 718 ? -24.849 -43.906 2.927 1.00 51.81 718 ILE A N 1
ATOM 5754 C CA . ILE A 1 718 ? -25.361 -42.961 3.946 1.00 51.81 718 ILE A CA 1
ATOM 5755 C C . ILE A 1 718 ? -26.900 -42.956 4.046 1.00 51.81 718 ILE A C 1
ATOM 5757 O O . ILE A 1 718 ? -27.451 -42.82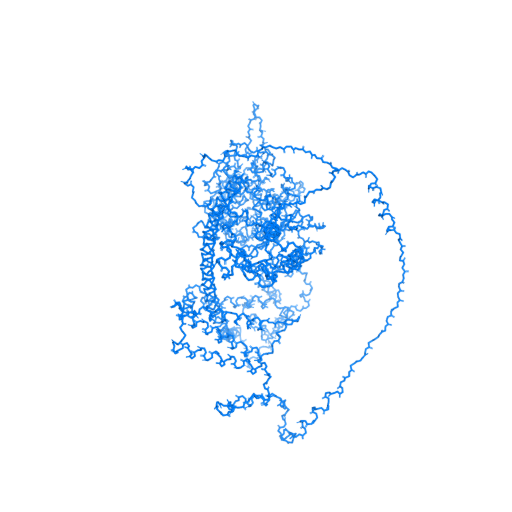8 5.139 1.00 51.81 718 ILE A O 1
ATOM 5761 N N . LYS A 1 719 ? -27.621 -43.175 2.939 1.00 48.84 719 LYS A N 1
ATOM 5762 C CA . LYS A 1 719 ? -29.092 -43.254 2.937 1.00 48.84 719 LYS A CA 1
ATOM 5763 C C . LYS A 1 719 ? -29.622 -44.467 3.707 1.00 48.84 719 LYS A C 1
ATOM 5765 O O . LYS A 1 719 ? -30.721 -44.403 4.251 1.00 48.84 719 LYS A O 1
ATOM 5770 N N . SER A 1 720 ? -28.836 -45.540 3.828 1.00 49.66 720 SER A N 1
ATOM 5771 C CA . SER A 1 720 ? -29.222 -46.739 4.590 1.00 49.66 720 SER A CA 1
ATOM 5772 C C . SER A 1 720 ? -29.222 -46.539 6.113 1.00 49.66 720 SER A C 1
ATOM 5774 O O . SER A 1 720 ? -29.764 -47.372 6.834 1.00 49.66 720 SER A O 1
ATOM 5776 N N . PHE A 1 721 ? -28.690 -45.411 6.599 1.00 50.97 721 PHE A N 1
ATOM 5777 C CA . PHE A 1 721 ? -28.708 -45.036 8.016 1.00 50.97 721 PHE A CA 1
ATOM 5778 C C . PHE A 1 721 ? -30.002 -44.321 8.437 1.00 50.97 721 PHE A C 1
ATOM 5780 O O . PHE A 1 721 ? -30.206 -44.071 9.627 1.00 50.97 721 PHE A O 1
ATOM 5787 N N . THR A 1 722 ? -30.890 -44.005 7.488 1.00 44.16 722 THR A N 1
ATOM 5788 C CA . THR A 1 722 ? -32.189 -43.390 7.782 1.00 44.16 722 THR A CA 1
ATOM 5789 C C . THR A 1 722 ? -33.267 -44.449 8.018 1.00 44.16 722 THR A C 1
ATOM 5791 O O . THR A 1 722 ? -33.362 -45.441 7.303 1.00 44.16 722 THR A O 1
ATOM 5794 N N . LEU A 1 723 ? -34.080 -44.206 9.049 1.00 42.50 723 LEU A N 1
ATOM 5795 C CA . LEU A 1 723 ? -35.022 -45.109 9.722 1.00 42.50 723 LEU A CA 1
ATOM 5796 C C . LEU A 1 723 ? -34.385 -46.168 10.634 1.00 42.50 723 LEU A C 1
ATOM 5798 O O . LEU A 1 723 ? -33.560 -46.989 10.240 1.00 42.50 723 LEU A O 1
ATOM 5802 N N . GLY A 1 724 ? -34.907 -46.224 11.866 1.00 44.78 724 GLY A N 1
ATOM 5803 C CA . GLY A 1 724 ? -34.614 -47.210 12.915 1.00 44.78 724 GLY A CA 1
ATOM 5804 C C . GLY A 1 724 ? -34.938 -48.678 12.583 1.00 44.78 724 GLY A C 1
ATOM 5805 O O . GLY A 1 724 ? -35.175 -49.464 13.501 1.00 44.78 724 GLY A O 1
ATOM 5806 N N . GLY A 1 725 ? -34.951 -49.041 11.297 1.00 42.41 725 GLY A N 1
ATOM 5807 C CA . GLY A 1 725 ? -34.893 -50.402 10.777 1.00 42.41 725 GLY A CA 1
ATOM 5808 C C . GLY A 1 725 ? -33.460 -50.928 10.620 1.00 42.41 725 GLY A C 1
ATOM 5809 O O . GLY A 1 725 ? -33.255 -52.120 10.831 1.00 42.41 725 GLY A O 1
ATOM 5810 N N . TRP A 1 726 ? -32.447 -50.088 10.350 1.00 39.22 726 TRP A N 1
ATOM 5811 C CA . TRP A 1 726 ? -31.056 -50.571 10.225 1.00 39.22 726 TRP A CA 1
ATOM 5812 C C . TRP A 1 726 ? -30.478 -51.024 11.576 1.00 39.22 726 TRP A C 1
ATOM 5814 O O . TRP A 1 726 ? -29.982 -52.144 11.686 1.00 39.22 726 TRP A O 1
ATOM 5824 N N . PHE A 1 727 ? -30.709 -50.236 12.636 1.00 41.12 727 PHE A N 1
ATOM 5825 C CA . PHE A 1 727 ? -30.373 -50.595 14.025 1.00 41.12 727 PHE A CA 1
ATOM 5826 C C . PHE A 1 727 ? -31.122 -51.832 14.550 1.00 41.12 727 PHE A C 1
ATOM 5828 O O . PHE A 1 727 ? -30.683 -52.436 15.522 1.00 41.12 727 PHE A O 1
ATOM 5835 N N . ARG A 1 728 ? -32.247 -52.220 13.929 1.00 41.19 728 ARG A N 1
ATOM 5836 C CA . ARG A 1 728 ? -33.043 -53.386 14.350 1.00 41.19 728 ARG A CA 1
ATOM 5837 C C . ARG A 1 728 ? -32.894 -54.620 13.465 1.00 41.19 728 ARG A C 1
ATOM 5839 O O . ARG A 1 728 ? -33.393 -55.663 13.871 1.00 41.19 728 ARG A O 1
ATOM 5846 N N . SER A 1 729 ? -32.279 -54.543 12.279 1.00 38.53 729 SER A N 1
ATOM 5847 C CA . SER A 1 729 ? -32.391 -55.660 11.326 1.00 38.53 729 SER A CA 1
ATOM 5848 C C . SER A 1 729 ? -31.120 -56.176 10.654 1.00 38.53 729 SER A C 1
ATOM 5850 O O . SER A 1 729 ? -31.156 -57.348 10.282 1.00 38.53 729 SER A O 1
ATOM 5852 N N . LYS A 1 730 ? -30.014 -55.428 10.467 1.00 39.97 730 LYS A N 1
ATOM 5853 C CA . LYS A 1 730 ? -28.934 -55.928 9.574 1.00 39.97 730 LYS A CA 1
ATOM 5854 C C . LYS A 1 730 ? -27.487 -55.492 9.862 1.00 39.97 730 LYS A C 1
ATOM 5856 O O . LYS A 1 730 ? -26.762 -55.144 8.936 1.00 39.97 730 LYS A O 1
ATOM 5861 N N . ILE A 1 731 ? -26.999 -55.681 11.086 1.00 39.00 731 ILE A N 1
ATOM 5862 C CA . ILE A 1 731 ? -25.575 -56.025 11.269 1.00 39.00 731 ILE A CA 1
ATOM 5863 C C . ILE A 1 731 ? -25.511 -57.475 11.757 1.00 39.00 731 ILE A C 1
ATOM 5865 O O . ILE A 1 731 ? -25.368 -57.747 12.940 1.00 39.00 731 ILE A O 1
ATOM 5869 N N . LYS A 1 732 ? -25.673 -58.425 10.825 1.00 39.88 732 LYS A N 1
ATOM 5870 C CA . LYS A 1 732 ? -25.245 -59.814 11.035 1.00 39.88 732 LYS A CA 1
ATOM 5871 C C . LYS A 1 732 ? -23.749 -59.876 10.733 1.00 39.88 732 LYS A C 1
ATOM 5873 O O . LYS A 1 732 ? -23.359 -60.144 9.601 1.00 39.88 732 LYS A O 1
ATOM 5878 N N . VAL A 1 733 ? -22.924 -59.610 11.738 1.00 39.38 733 VAL A N 1
ATOM 5879 C CA . VAL A 1 733 ? -21.511 -60.006 11.737 1.00 39.38 733 VAL A CA 1
ATOM 5880 C C . VAL A 1 733 ? -21.443 -61.251 12.615 1.00 39.38 733 VAL A C 1
ATOM 5882 O O . VAL A 1 733 ? -21.359 -61.129 13.825 1.00 39.38 733 VAL A O 1
ATOM 5885 N N . GLY A 1 734 ? -21.599 -62.432 12.004 1.00 41.50 734 GLY A N 1
ATOM 5886 C CA . GLY A 1 734 ? -21.564 -63.733 12.691 1.00 41.50 734 GLY A CA 1
ATOM 5887 C C . GLY A 1 734 ? -22.607 -63.895 13.804 1.00 41.50 734 GLY A C 1
ATOM 5888 O O . GLY A 1 734 ? -22.310 -63.611 14.949 1.00 41.50 734 GLY A O 1
ATOM 5889 N N . GLU A 1 735 ? -23.814 -64.359 13.461 1.00 35.47 735 GLU A N 1
ATOM 5890 C CA . GLU A 1 735 ? -24.906 -64.853 14.342 1.00 35.47 735 GLU A CA 1
ATOM 5891 C C . GLU A 1 735 ? -25.326 -64.077 15.619 1.00 35.47 735 GLU A C 1
ATOM 5893 O O . GLU A 1 735 ? -26.357 -64.420 16.196 1.00 35.47 735 GLU A O 1
ATOM 5898 N N . ALA A 1 736 ? -24.667 -62.991 16.021 1.00 38.56 736 ALA A N 1
ATOM 5899 C CA . ALA A 1 736 ? -24.982 -62.225 17.223 1.00 38.56 736 ALA A CA 1
ATOM 5900 C C . ALA A 1 736 ? -25.387 -60.780 16.893 1.00 38.56 736 ALA A C 1
ATOM 5902 O O . ALA A 1 736 ? -24.789 -60.113 16.047 1.00 38.56 736 ALA A O 1
ATOM 5903 N N . ASN A 1 737 ? -26.420 -60.289 17.583 1.00 47.56 737 ASN A N 1
ATOM 5904 C CA . ASN A 1 737 ? -26.789 -58.875 17.580 1.00 47.56 737 ASN A CA 1
ATOM 5905 C C . ASN A 1 737 ? -25.775 -58.110 18.438 1.00 47.56 737 ASN A C 1
ATOM 5907 O O . ASN A 1 737 ? -25.744 -58.311 19.649 1.00 47.56 737 ASN A O 1
ATOM 5911 N N . LEU A 1 738 ? -24.973 -57.238 17.826 1.00 48.53 738 LEU A N 1
ATOM 5912 C CA . LEU A 1 738 ? -24.021 -56.400 18.556 1.00 48.53 738 LEU A CA 1
ATOM 5913 C C . LEU A 1 738 ? -24.772 -55.310 19.337 1.00 48.53 738 LEU A C 1
ATOM 5915 O O . LEU A 1 738 ? -25.565 -54.552 18.776 1.00 48.53 738 LEU A O 1
ATOM 5919 N N . SER A 1 739 ? -24.503 -55.208 20.633 1.00 61.19 739 SER A N 1
ATOM 5920 C CA . SER A 1 739 ? -24.846 -54.049 21.456 1.00 61.19 739 SER A CA 1
ATOM 5921 C C . SER A 1 739 ? -24.099 -52.792 20.985 1.00 61.19 739 SER A C 1
ATOM 5923 O O . SER A 1 739 ? -23.089 -52.870 20.287 1.00 61.19 739 SER A O 1
ATOM 5925 N N . GLU A 1 740 ? -24.555 -51.605 21.401 1.00 49.97 740 GLU A N 1
ATOM 5926 C CA . GLU A 1 740 ? -23.890 -50.320 21.102 1.00 49.97 740 GLU A CA 1
ATOM 5927 C C . GLU A 1 740 ? -22.396 -50.337 21.472 1.00 49.97 740 GLU A C 1
ATOM 5929 O O . GLU A 1 740 ? -21.557 -49.800 20.749 1.00 49.97 740 GLU A O 1
ATOM 5934 N N . ARG A 1 741 ? -22.052 -51.014 22.572 1.00 55.81 741 ARG A N 1
ATOM 5935 C CA . ARG A 1 741 ? -20.669 -51.211 23.007 1.00 55.81 741 ARG A CA 1
ATOM 5936 C C . ARG A 1 741 ? -19.889 -52.094 22.035 1.00 55.81 741 ARG A C 1
ATOM 5938 O O . ARG A 1 741 ? -18.819 -51.694 21.600 1.00 55.81 741 ARG A O 1
ATOM 5945 N N . GLU A 1 742 ? -20.443 -53.237 21.645 1.00 57.28 742 GLU A N 1
ATOM 5946 C CA . GLU A 1 742 ? -19.791 -54.165 20.712 1.00 57.28 742 GLU A CA 1
ATOM 5947 C C . GLU A 1 742 ? -19.644 -53.568 19.302 1.00 57.28 742 GLU A C 1
ATOM 5949 O O . GLU A 1 742 ? -18.659 -53.828 18.615 1.00 57.28 742 GLU A O 1
ATOM 5954 N N . PHE A 1 743 ? -20.575 -52.707 18.881 1.00 57.97 743 PHE A N 1
ATOM 5955 C CA . PHE A 1 743 ? -20.455 -51.950 17.635 1.00 57.97 743 PHE A CA 1
ATOM 5956 C C . PHE A 1 743 ? -19.358 -50.878 17.708 1.00 57.97 743 PHE A C 1
ATOM 5958 O O . PHE A 1 743 ? -18.577 -50.722 16.768 1.00 57.97 743 PHE A O 1
ATOM 5965 N N . ASN A 1 744 ? -19.255 -50.163 18.830 1.00 57.84 744 ASN A N 1
ATOM 5966 C CA . ASN A 1 744 ? -18.172 -49.204 19.048 1.00 57.84 744 ASN A CA 1
ATOM 5967 C C . ASN A 1 744 ? -16.803 -49.898 19.115 1.00 57.84 744 ASN A C 1
ATOM 5969 O O . ASN A 1 744 ? -15.846 -49.400 18.521 1.00 57.84 744 ASN A O 1
ATOM 5973 N N . ASP A 1 745 ? -16.723 -51.065 19.754 1.00 64.19 745 ASP A N 1
ATOM 5974 C CA . ASP A 1 745 ? -15.510 -51.885 19.817 1.00 64.19 745 ASP A CA 1
ATOM 5975 C C . ASP A 1 745 ? -15.129 -52.430 18.427 1.00 64.19 745 ASP A C 1
ATOM 5977 O O . ASP A 1 745 ? -13.955 -52.403 18.049 1.00 64.19 745 ASP A O 1
ATOM 5981 N N . PHE A 1 746 ? -16.115 -52.823 17.610 1.00 68.25 746 PHE A N 1
ATOM 5982 C CA . PHE A 1 746 ? -15.914 -53.170 16.200 1.00 68.25 746 PHE A CA 1
ATOM 5983 C C . PHE A 1 746 ? -15.361 -51.987 15.391 1.00 68.25 746 PHE A C 1
ATOM 5985 O O . PHE A 1 746 ? -14.346 -52.133 14.709 1.00 68.25 746 PHE A O 1
ATOM 5992 N N . LEU A 1 747 ? -15.961 -50.796 15.503 1.00 56.53 747 LEU A N 1
ATOM 5993 C CA . LEU A 1 747 ? -15.474 -49.593 14.818 1.00 56.53 747 LEU A CA 1
ATOM 5994 C C . LEU A 1 747 ? -14.062 -49.198 15.269 1.00 56.53 747 LEU A C 1
ATOM 5996 O O . LEU A 1 747 ? -13.260 -48.768 14.441 1.00 56.53 747 LEU A O 1
ATOM 6000 N N . LEU A 1 748 ? -13.733 -49.353 16.555 1.00 60.62 748 LEU A N 1
ATOM 6001 C CA . LEU A 1 748 ? -12.376 -49.130 17.061 1.00 60.62 748 LEU A CA 1
ATOM 6002 C C . LEU A 1 748 ? -11.377 -50.143 16.483 1.00 60.62 748 LEU A C 1
ATOM 6004 O O . LEU A 1 748 ? -10.274 -49.758 16.089 1.00 60.62 748 LEU A O 1
ATOM 6008 N N . GLY A 1 749 ? -11.761 -51.419 16.404 1.00 66.62 749 GLY A N 1
ATOM 6009 C CA . GLY A 1 749 ? -10.947 -52.475 15.803 1.00 66.62 749 GLY A CA 1
ATOM 6010 C C . GLY A 1 749 ? -10.693 -52.244 14.313 1.00 66.62 749 GLY A C 1
ATOM 6011 O O . GLY A 1 749 ? -9.556 -52.351 13.850 1.00 66.62 749 GLY A O 1
ATOM 6012 N N . GLU A 1 750 ? -11.722 -51.853 13.563 1.00 60.59 750 GLU A N 1
ATOM 6013 C CA . GLU A 1 750 ? -11.604 -51.550 12.134 1.00 60.59 750 GLU A CA 1
ATOM 6014 C C . GLU A 1 750 ? -10.829 -50.253 11.879 1.00 60.59 750 GLU A C 1
ATOM 6016 O O . GLU A 1 750 ? -10.006 -50.209 10.963 1.00 60.59 750 GLU A O 1
ATOM 6021 N N . LYS A 1 751 ? -10.990 -49.236 12.740 1.00 52.03 751 LYS A N 1
ATOM 6022 C CA . LYS A 1 751 ? -10.138 -48.040 12.743 1.00 52.03 751 LYS A CA 1
ATOM 6023 C C . LYS A 1 751 ? -8.674 -48.440 12.894 1.00 52.03 751 LYS A C 1
ATOM 6025 O O . LYS A 1 751 ? -7.855 -48.050 12.068 1.00 52.03 751 LYS A O 1
ATOM 6030 N N . LYS A 1 752 ? -8.337 -49.266 13.887 1.00 61.41 752 LYS A N 1
ATOM 6031 C CA . LYS A 1 752 ? -6.956 -49.713 14.111 1.00 61.41 752 LYS A CA 1
ATOM 6032 C C . LYS A 1 752 ? -6.373 -50.443 12.892 1.00 61.41 752 LYS A C 1
ATOM 6034 O O . LYS A 1 752 ? -5.290 -50.077 12.448 1.00 61.41 752 LYS A O 1
ATOM 6039 N N . LYS A 1 753 ? -7.108 -51.392 12.297 1.00 61.50 753 LYS A N 1
ATOM 6040 C CA . LYS A 1 753 ? -6.669 -52.120 11.087 1.00 61.50 753 LYS A CA 1
ATOM 6041 C C . LYS A 1 753 ? -6.474 -51.203 9.879 1.00 61.50 753 LYS A C 1
ATOM 6043 O O . LYS A 1 753 ? -5.500 -51.344 9.143 1.00 61.50 753 LYS A O 1
ATOM 6048 N N . PHE A 1 754 ? -7.380 -50.246 9.676 1.00 53.03 754 PHE A N 1
ATOM 6049 C CA . PHE A 1 754 ? -7.252 -49.258 8.608 1.00 53.03 754 PHE A CA 1
ATOM 6050 C C . PHE A 1 754 ? -5.989 -48.408 8.790 1.00 53.03 754 PHE A C 1
ATOM 6052 O O . PHE A 1 754 ? -5.205 -48.277 7.850 1.00 53.03 754 PHE A O 1
ATOM 6059 N N . TYR A 1 755 ? -5.750 -47.903 10.004 1.00 49.66 755 TYR A N 1
ATOM 6060 C CA . TYR A 1 755 ? -4.540 -47.142 10.318 1.00 49.66 755 TYR A CA 1
ATOM 6061 C C . TYR A 1 755 ? -3.270 -47.964 10.134 1.00 49.66 755 TYR A C 1
ATOM 6063 O O . TYR A 1 755 ? -2.323 -47.445 9.559 1.00 49.66 755 TYR A O 1
ATOM 6071 N N . GLU A 1 756 ? -3.239 -49.222 10.569 1.00 58.00 756 GLU A N 1
ATOM 6072 C CA . GLU A 1 756 ? -2.063 -50.079 10.387 1.00 58.00 756 GLU A CA 1
ATOM 6073 C C . GLU A 1 756 ? -1.793 -50.348 8.898 1.00 58.00 756 GLU A C 1
ATOM 6075 O O . GLU A 1 756 ? -0.683 -50.090 8.443 1.00 58.00 756 GLU A O 1
ATOM 6080 N N . SER A 1 757 ? -2.815 -50.689 8.102 1.00 52.50 757 SER A N 1
ATOM 6081 C CA . SER A 1 757 ? -2.650 -50.922 6.654 1.00 52.50 757 SER A CA 1
ATOM 6082 C C . SER A 1 757 ? -2.216 -49.673 5.872 1.00 52.50 757 SER A C 1
ATOM 6084 O O . SER A 1 757 ? -1.405 -49.751 4.949 1.00 52.50 757 SER A O 1
ATOM 6086 N N . ARG A 1 758 ? -2.729 -48.488 6.236 1.00 55.06 758 ARG A N 1
ATOM 6087 C CA . ARG A 1 758 ? -2.356 -47.223 5.588 1.00 55.06 758 ARG A CA 1
ATOM 6088 C C . ARG A 1 758 ? -1.020 -46.701 6.075 1.00 55.06 758 ARG A C 1
ATOM 6090 O O . ARG A 1 758 ? -0.311 -46.104 5.276 1.00 55.06 758 ARG A O 1
ATOM 6097 N N . LYS A 1 759 ? -0.665 -46.932 7.338 1.00 52.34 759 LYS A N 1
ATOM 6098 C CA . LYS A 1 759 ? 0.657 -46.616 7.878 1.00 52.34 759 LYS A CA 1
ATOM 6099 C C . LYS A 1 759 ? 1.724 -47.458 7.190 1.00 52.34 759 LYS A C 1
ATOM 6101 O O . LYS A 1 759 ? 2.717 -46.887 6.769 1.00 52.34 759 LYS A O 1
ATOM 6106 N N . GLU A 1 760 ? 1.490 -48.752 7.002 1.00 61.06 760 GLU A N 1
ATOM 6107 C CA . GLU A 1 760 ? 2.416 -49.654 6.311 1.00 61.06 760 GLU A CA 1
ATOM 6108 C C . GLU A 1 760 ? 2.578 -49.273 4.829 1.00 61.06 760 GLU A C 1
ATOM 6110 O O . GLU A 1 760 ? 3.693 -49.049 4.365 1.00 61.06 760 GLU A O 1
ATOM 6115 N N . LEU A 1 761 ? 1.472 -49.042 4.109 1.00 52.47 761 LEU A N 1
ATOM 6116 C CA . LEU A 1 761 ? 1.510 -48.589 2.712 1.00 52.47 761 LEU A CA 1
ATOM 6117 C C . LEU A 1 761 ? 2.157 -47.199 2.553 1.00 52.47 761 LEU A C 1
ATOM 6119 O O . LEU A 1 761 ? 2.934 -46.970 1.629 1.00 52.47 761 LEU A O 1
ATOM 6123 N N . ALA A 1 762 ? 1.855 -46.261 3.456 1.00 52.47 762 ALA A N 1
ATOM 6124 C CA . ALA A 1 762 ? 2.445 -44.925 3.452 1.00 52.47 762 ALA A CA 1
ATOM 6125 C C . ALA A 1 762 ? 3.936 -44.960 3.802 1.00 52.47 762 ALA A C 1
ATOM 6127 O O . ALA A 1 762 ? 4.710 -44.230 3.195 1.00 52.47 762 ALA A O 1
ATOM 6128 N N . GLN A 1 763 ? 4.359 -45.805 4.743 1.00 54.91 763 GLN A N 1
ATOM 6129 C CA . GLN A 1 763 ? 5.764 -45.935 5.125 1.00 54.91 763 GLN A CA 1
ATOM 6130 C C . GLN A 1 763 ? 6.616 -46.513 3.995 1.00 54.91 763 GLN A C 1
ATOM 6132 O O . GLN A 1 763 ? 7.731 -46.034 3.795 1.00 54.91 763 GLN A O 1
ATOM 6137 N N . THR A 1 764 ? 6.086 -47.468 3.229 1.00 69.75 764 THR A N 1
ATOM 6138 C CA . THR A 1 764 ? 6.800 -48.051 2.087 1.00 69.75 764 THR A CA 1
ATOM 6139 C C . THR A 1 764 ? 6.821 -47.086 0.899 1.00 69.75 764 THR A C 1
ATOM 6141 O O . THR A 1 764 ? 7.889 -46.645 0.488 1.00 69.75 764 THR A O 1
ATOM 6144 N N . THR A 1 765 ? 5.661 -46.646 0.398 1.00 70.62 765 THR A N 1
ATOM 6145 C CA . THR A 1 765 ? 5.598 -45.825 -0.826 1.00 70.62 765 THR A CA 1
ATOM 6146 C C . THR A 1 765 ? 6.102 -44.394 -0.621 1.00 70.62 765 THR A C 1
ATOM 6148 O O . THR A 1 765 ? 6.870 -43.891 -1.436 1.00 70.62 765 THR A O 1
ATOM 6151 N N . LEU A 1 766 ? 5.725 -43.718 0.472 1.00 66.06 766 LEU A N 1
ATOM 6152 C CA . LEU A 1 766 ? 6.227 -42.359 0.736 1.00 66.06 766 LEU A CA 1
ATOM 6153 C C . LEU A 1 766 ? 7.664 -42.384 1.267 1.00 66.06 766 LEU A C 1
ATOM 6155 O O . LEU A 1 766 ? 8.376 -41.388 1.161 1.00 66.06 766 LEU A O 1
ATOM 6159 N N . GLY A 1 767 ? 8.098 -43.521 1.819 1.00 70.69 767 GLY A N 1
ATOM 6160 C CA . GLY A 1 767 ? 9.499 -43.770 2.124 1.00 70.69 767 GLY A CA 1
ATOM 6161 C C . GLY A 1 767 ? 10.353 -43.793 0.859 1.00 70.69 767 GLY A C 1
ATOM 6162 O O . GLY A 1 767 ? 11.373 -43.114 0.826 1.00 70.69 767 GLY A O 1
ATOM 6163 N N . GLU A 1 768 ? 9.912 -44.502 -0.182 1.00 74.81 768 GLU A N 1
ATOM 6164 C CA . GLU A 1 768 ? 10.563 -44.516 -1.500 1.00 74.81 768 GLU A CA 1
ATOM 6165 C C . GLU A 1 768 ? 10.534 -43.142 -2.186 1.00 74.81 768 GLU A C 1
ATOM 6167 O O . GLU A 1 768 ? 11.537 -42.726 -2.762 1.00 74.81 768 GLU A O 1
ATOM 6172 N N . GLU A 1 769 ? 9.419 -42.405 -2.104 1.00 74.06 769 GLU A N 1
ATOM 6173 C CA . GLU A 1 769 ? 9.341 -41.023 -2.608 1.00 74.06 769 GLU A CA 1
ATOM 6174 C C . GLU A 1 769 ? 10.325 -40.093 -1.877 1.00 74.06 769 GLU A C 1
ATOM 6176 O O . GLU A 1 769 ? 10.977 -39.274 -2.519 1.00 74.06 769 GLU A O 1
ATOM 6181 N N . TRP A 1 770 ? 10.490 -40.244 -0.557 1.00 82.19 770 TRP A N 1
ATOM 6182 C CA . TRP A 1 770 ? 11.462 -39.458 0.209 1.00 82.19 770 TRP A CA 1
ATOM 6183 C C . TRP A 1 770 ? 12.908 -39.780 -0.176 1.00 82.19 770 TRP A C 1
ATOM 6185 O O . TRP A 1 770 ? 13.711 -38.860 -0.308 1.00 82.19 770 TRP A O 1
ATOM 6195 N N . GLU A 1 771 ? 13.248 -41.057 -0.395 1.00 77.25 771 GLU A N 1
ATOM 6196 C CA . GLU A 1 771 ? 14.588 -41.417 -0.883 1.00 77.25 771 GLU A CA 1
ATOM 6197 C C . GLU A 1 771 ? 14.846 -40.823 -2.276 1.00 77.25 771 GLU A C 1
ATOM 6199 O O . GLU A 1 771 ? 15.933 -40.308 -2.526 1.00 77.25 771 GLU A O 1
ATOM 6204 N N . LYS A 1 772 ? 13.844 -40.811 -3.167 1.00 78.81 772 LYS A N 1
ATOM 6205 C CA . LYS A 1 772 ? 13.956 -40.161 -4.485 1.00 78.81 772 LYS A CA 1
ATOM 6206 C C . LYS A 1 772 ? 14.168 -38.651 -4.369 1.00 78.81 772 LYS A C 1
ATOM 6208 O O . LYS A 1 772 ? 15.025 -38.110 -5.060 1.00 78.81 772 LYS A O 1
ATOM 6213 N N . GLU A 1 773 ? 13.434 -37.981 -3.483 1.00 75.94 773 GLU A N 1
ATOM 6214 C CA . GLU A 1 773 ? 13.585 -36.542 -3.227 1.00 75.94 773 GLU A CA 1
ATOM 6215 C C . GLU A 1 773 ? 14.972 -36.221 -2.641 1.00 75.94 773 GLU A C 1
ATOM 6217 O O . GLU A 1 773 ? 15.634 -35.277 -3.072 1.00 75.94 773 GLU A O 1
ATOM 6222 N N . LYS A 1 774 ? 15.449 -37.049 -1.700 1.00 80.19 774 LYS A N 1
ATOM 6223 C CA . LYS A 1 774 ? 16.795 -36.960 -1.120 1.00 80.19 774 LYS A CA 1
ATOM 6224 C C . LYS A 1 774 ? 17.871 -37.102 -2.196 1.00 80.19 774 LYS A C 1
ATOM 6226 O O . LYS A 1 774 ? 18.777 -36.274 -2.256 1.00 80.19 774 LYS A O 1
ATOM 6231 N N . ILE A 1 775 ? 17.767 -38.123 -3.049 1.00 76.06 775 ILE A N 1
ATOM 6232 C CA . ILE A 1 775 ? 18.699 -38.345 -4.163 1.00 76.06 775 ILE A CA 1
ATOM 6233 C C . ILE A 1 775 ? 18.668 -37.148 -5.119 1.00 76.06 775 ILE A C 1
ATOM 6235 O O . ILE A 1 775 ? 19.721 -36.592 -5.419 1.00 76.06 775 ILE A O 1
ATOM 6239 N N . SER A 1 776 ? 17.480 -36.673 -5.504 1.00 73.88 776 SER A N 1
ATOM 6240 C CA . SER A 1 776 ? 17.332 -35.518 -6.396 1.00 73.88 776 SER A CA 1
ATOM 6241 C C .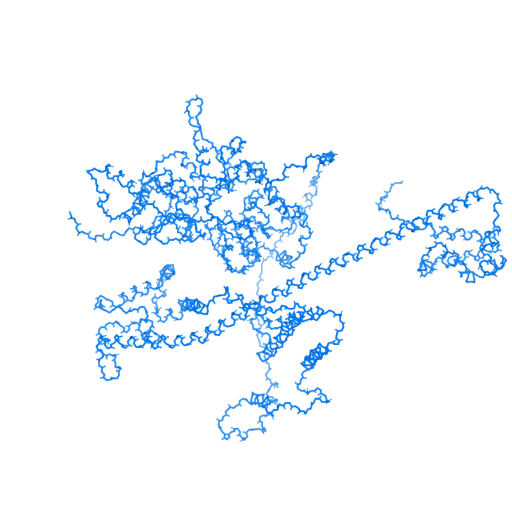 SER A 1 776 ? 17.953 -34.240 -5.819 1.00 73.88 776 SER A C 1
ATOM 6243 O O . SER A 1 776 ? 18.629 -33.502 -6.536 1.00 73.88 776 SER A O 1
ATOM 6245 N N . PHE A 1 777 ? 17.793 -33.982 -4.517 1.00 81.88 777 PHE A N 1
ATOM 6246 C CA . PHE A 1 777 ? 18.442 -32.851 -3.849 1.00 81.88 777 PHE A CA 1
ATOM 6247 C C . PHE A 1 777 ? 19.972 -32.938 -3.931 1.00 81.88 777 PHE A C 1
ATOM 6249 O O . PHE A 1 777 ? 20.634 -31.957 -4.279 1.00 81.88 777 PHE A O 1
ATOM 6256 N N . ILE A 1 778 ? 20.529 -34.115 -3.627 1.00 79.06 778 ILE A N 1
ATOM 6257 C CA . ILE A 1 778 ? 21.977 -34.359 -3.657 1.00 79.06 778 ILE A CA 1
ATOM 6258 C C . ILE A 1 778 ? 22.514 -34.161 -5.081 1.00 79.06 778 ILE A C 1
ATOM 6260 O O . ILE A 1 778 ? 23.507 -33.454 -5.265 1.00 79.06 778 ILE A O 1
ATOM 6264 N N . GLU A 1 779 ? 21.834 -34.724 -6.082 1.00 75.00 779 GLU A N 1
ATOM 6265 C CA . GLU A 1 779 ? 22.196 -34.605 -7.497 1.00 75.00 779 GLU A CA 1
ATOM 6266 C C . GLU A 1 779 ? 22.156 -33.151 -7.981 1.00 75.00 779 GLU A C 1
ATOM 6268 O O . GLU A 1 779 ? 23.132 -32.665 -8.552 1.00 75.00 779 GLU A O 1
ATOM 6273 N N . ASN A 1 780 ? 21.076 -32.417 -7.695 1.00 73.69 780 ASN A N 1
ATOM 6274 C CA . ASN A 1 780 ? 20.924 -31.021 -8.112 1.00 73.69 780 ASN A CA 1
ATOM 6275 C C . ASN A 1 780 ? 21.998 -30.119 -7.503 1.00 73.69 780 ASN A C 1
ATOM 6277 O O . ASN A 1 780 ? 22.532 -29.230 -8.174 1.00 73.69 780 ASN A O 1
ATOM 6281 N N . LYS A 1 781 ? 22.350 -30.352 -6.235 1.00 75.44 781 LYS A N 1
ATOM 6282 C CA . LYS A 1 781 ? 23.418 -29.601 -5.580 1.00 75.44 781 LYS A CA 1
ATOM 6283 C C . LYS A 1 781 ? 24.785 -29.924 -6.177 1.00 75.44 781 LYS A C 1
ATOM 6285 O O . LYS A 1 781 ? 25.545 -28.996 -6.464 1.00 75.44 781 LYS A O 1
ATOM 6290 N N . ALA A 1 782 ? 25.092 -31.207 -6.370 1.00 73.56 782 ALA A N 1
ATOM 6291 C CA . ALA A 1 782 ? 26.340 -31.626 -6.996 1.00 73.56 782 ALA A CA 1
ATOM 6292 C C . ALA A 1 782 ? 26.471 -31.009 -8.397 1.00 73.56 782 ALA A C 1
ATOM 6294 O O . ALA A 1 782 ? 27.489 -30.383 -8.694 1.00 73.56 782 ALA A O 1
ATOM 6295 N N . GLN A 1 783 ? 25.406 -31.060 -9.202 1.00 73.12 783 GLN A N 1
ATOM 6296 C CA . GLN A 1 783 ? 25.373 -30.460 -10.534 1.00 73.12 783 GLN A CA 1
ATOM 6297 C C . GLN A 1 783 ? 25.575 -28.940 -10.490 1.00 73.12 783 GLN A C 1
ATOM 6299 O O . GLN A 1 783 ? 26.358 -28.394 -11.266 1.00 73.12 783 GLN A O 1
ATOM 6304 N N . GLY A 1 784 ? 24.924 -28.241 -9.554 1.00 72.31 784 GLY A N 1
ATOM 6305 C CA . GLY A 1 784 ? 25.079 -26.795 -9.388 1.00 72.31 784 GLY A CA 1
ATOM 6306 C C . GLY A 1 784 ? 26.519 -26.378 -9.070 1.00 72.31 784 GLY A C 1
ATOM 6307 O O . GLY A 1 784 ? 27.017 -25.396 -9.621 1.00 72.31 784 GLY A O 1
ATOM 6308 N N . GLU A 1 785 ? 27.216 -27.131 -8.218 1.00 75.94 785 GLU A N 1
ATOM 6309 C CA . GLU A 1 785 ? 28.624 -26.877 -7.889 1.00 75.94 785 GLU A CA 1
ATOM 6310 C C . GLU A 1 785 ? 29.572 -27.236 -9.046 1.00 75.94 785 GLU A C 1
ATOM 6312 O O . GLU A 1 785 ? 30.518 -26.486 -9.311 1.00 75.94 785 GLU A O 1
ATOM 6317 N N . ILE A 1 786 ? 29.290 -28.311 -9.791 1.00 71.88 786 ILE A N 1
ATOM 6318 C CA . ILE A 1 786 ? 30.026 -28.671 -11.015 1.00 71.88 786 ILE A CA 1
ATOM 6319 C C . ILE A 1 786 ? 29.913 -27.548 -12.057 1.00 71.88 786 ILE A C 1
ATOM 6321 O O . ILE A 1 786 ? 30.930 -27.109 -12.602 1.00 71.88 786 ILE A O 1
ATOM 6325 N N . VAL A 1 787 ? 28.708 -27.013 -12.289 1.00 68.88 787 VAL A N 1
ATOM 6326 C CA . VAL A 1 787 ? 28.465 -25.916 -13.245 1.00 68.88 787 VAL A CA 1
ATOM 6327 C C . VAL A 1 787 ? 29.153 -24.622 -12.805 1.00 68.88 787 VAL A C 1
ATOM 6329 O O . VAL A 1 787 ? 29.822 -23.975 -13.611 1.00 68.88 787 VAL A O 1
ATOM 6332 N N . LYS A 1 788 ? 29.053 -24.243 -11.523 1.00 70.19 788 LYS A N 1
ATOM 6333 C CA . LYS A 1 788 ? 29.750 -23.055 -10.990 1.00 70.19 788 LYS A CA 1
ATOM 6334 C C . LYS A 1 788 ? 31.264 -23.161 -11.143 1.00 70.19 788 LYS A C 1
ATOM 6336 O O . LYS A 1 788 ? 31.911 -22.188 -11.538 1.00 70.19 788 LYS A O 1
ATOM 6341 N N . THR A 1 789 ? 31.822 -24.329 -10.830 1.00 71.06 789 THR A N 1
ATOM 6342 C CA . THR A 1 789 ? 33.261 -24.590 -10.950 1.00 71.06 789 THR A CA 1
ATOM 6343 C C . THR A 1 789 ? 33.690 -24.508 -12.414 1.00 71.06 789 THR A C 1
ATOM 6345 O O . THR A 1 789 ? 34.630 -23.783 -12.731 1.00 71.06 789 THR A O 1
ATOM 6348 N N . SER A 1 790 ? 32.933 -25.136 -13.318 1.00 63.44 790 SER A N 1
ATOM 6349 C CA . SER A 1 790 ? 33.185 -25.104 -14.766 1.00 63.44 790 SER A CA 1
ATOM 6350 C C . SER A 1 790 ? 33.164 -23.678 -15.325 1.00 63.44 790 SER A C 1
ATOM 6352 O O . SER A 1 790 ? 34.077 -23.293 -16.050 1.00 63.44 790 SER A O 1
ATOM 6354 N N . LYS A 1 791 ? 32.191 -22.855 -14.911 1.00 65.12 791 LYS A N 1
ATOM 6355 C CA . LYS A 1 791 ? 32.066 -21.450 -15.332 1.00 65.12 791 LYS A CA 1
ATOM 6356 C C . LYS A 1 791 ? 33.167 -20.551 -14.765 1.00 65.12 791 LYS A C 1
ATOM 6358 O O . LYS A 1 791 ? 33.613 -19.613 -15.418 1.00 65.12 791 LYS A O 1
ATOM 6363 N N . SER A 1 792 ? 33.618 -20.826 -13.542 1.00 64.25 792 SER A N 1
ATOM 6364 C CA . SER A 1 792 ? 34.734 -20.096 -12.924 1.00 64.25 792 SER A CA 1
ATOM 6365 C C . SER A 1 792 ? 36.049 -20.372 -13.658 1.00 64.25 792 SER A C 1
ATOM 6367 O O . SER A 1 792 ? 36.856 -19.461 -13.835 1.00 64.25 792 SER A O 1
ATOM 6369 N N . ILE A 1 793 ? 36.230 -21.608 -14.132 1.00 62.09 793 ILE A N 1
ATOM 6370 C CA . ILE A 1 793 ? 37.370 -22.019 -14.956 1.00 62.09 793 ILE A CA 1
ATOM 6371 C C . ILE A 1 793 ? 37.283 -21.396 -16.356 1.00 62.09 793 ILE A C 1
ATOM 6373 O O . ILE A 1 793 ? 38.258 -20.798 -16.798 1.00 62.09 793 ILE A O 1
ATOM 6377 N N . GLU A 1 794 ? 36.117 -21.427 -17.009 1.00 61.38 794 GLU A N 1
ATOM 6378 C CA . GLU A 1 794 ? 35.900 -20.787 -18.319 1.00 61.38 794 GLU A CA 1
ATOM 6379 C C . GLU A 1 794 ? 36.208 -19.279 -18.275 1.00 61.38 794 GLU A C 1
ATOM 6381 O O . GLU A 1 794 ? 36.889 -18.738 -19.146 1.00 61.38 794 GLU A O 1
ATOM 6386 N N . ASN A 1 795 ? 35.792 -18.592 -17.205 1.00 61.38 795 ASN A N 1
ATOM 6387 C CA . ASN A 1 795 ? 36.128 -17.183 -16.991 1.00 61.38 795 ASN A CA 1
ATOM 6388 C C . ASN A 1 795 ? 37.640 -16.960 -16.809 1.00 61.38 795 ASN A C 1
ATOM 6390 O O . ASN A 1 795 ? 38.178 -15.957 -17.284 1.00 61.38 795 ASN A O 1
ATOM 6394 N N . ALA A 1 796 ? 38.335 -17.880 -16.134 1.00 58.91 796 ALA A N 1
ATOM 6395 C CA . ALA A 1 796 ? 39.785 -17.818 -15.976 1.00 58.91 796 ALA A CA 1
ATOM 6396 C C . ALA A 1 796 ? 40.508 -18.039 -17.318 1.00 58.91 796 ALA A C 1
ATOM 6398 O O . ALA A 1 796 ? 41.438 -17.294 -17.635 1.00 58.91 796 ALA A O 1
ATOM 6399 N N . GLU A 1 797 ? 40.049 -18.985 -18.142 1.00 59.34 797 GLU A N 1
ATOM 6400 C CA . GLU A 1 797 ? 40.555 -19.202 -19.504 1.00 59.34 797 GLU A CA 1
ATOM 6401 C C . GLU A 1 797 ? 40.300 -17.989 -20.406 1.00 59.34 797 GLU A C 1
ATOM 6403 O O . GLU A 1 797 ? 41.208 -17.543 -21.110 1.00 59.34 797 GLU A O 1
ATOM 6408 N N . GLY A 1 798 ? 39.111 -17.385 -20.325 1.00 61.25 798 GLY A N 1
ATOM 6409 C CA . GLY A 1 798 ? 38.788 -16.132 -21.008 1.00 61.25 798 GLY A CA 1
ATOM 6410 C C . GLY A 1 798 ? 39.744 -14.999 -20.623 1.00 61.25 798 GLY A C 1
ATOM 6411 O O . GLY A 1 798 ? 40.259 -14.298 -21.496 1.00 61.25 798 GLY A O 1
ATOM 6412 N N . GLY A 1 799 ? 40.066 -14.876 -19.331 1.00 58.53 799 GLY A N 1
ATOM 6413 C CA . GLY A 1 799 ? 41.060 -13.923 -18.831 1.00 58.53 799 GLY A CA 1
ATOM 6414 C C . GLY A 1 799 ? 42.479 -14.193 -19.349 1.00 58.53 799 GLY A C 1
ATOM 6415 O O . GLY A 1 799 ? 43.188 -13.259 -19.734 1.00 58.53 799 GLY A O 1
ATOM 6416 N N . ILE A 1 800 ? 42.890 -15.463 -19.426 1.00 55.72 800 ILE A N 1
ATOM 6417 C CA . ILE A 1 800 ? 44.190 -15.871 -19.984 1.00 55.72 800 ILE A CA 1
ATOM 6418 C C . ILE A 1 800 ? 44.254 -15.571 -21.489 1.00 55.72 800 ILE A C 1
ATOM 6420 O O . ILE A 1 800 ? 45.245 -15.014 -21.966 1.00 55.72 800 ILE A O 1
ATOM 6424 N N . MET A 1 801 ? 43.195 -15.863 -22.244 1.00 56.38 801 MET A N 1
ATOM 6425 C CA . MET A 1 801 ? 43.130 -15.586 -23.682 1.00 56.38 801 MET A CA 1
ATOM 6426 C C . MET A 1 801 ? 43.098 -14.083 -23.978 1.00 56.38 801 MET A C 1
ATOM 6428 O O . MET A 1 801 ? 43.750 -13.619 -24.919 1.00 56.38 801 MET A O 1
ATOM 6432 N N . GLU A 1 802 ? 42.423 -13.288 -23.144 1.00 61.00 802 GLU A N 1
ATOM 6433 C CA . GLU A 1 802 ? 42.466 -11.827 -23.231 1.00 61.00 802 GLU A CA 1
ATOM 6434 C C . GLU A 1 802 ? 43.882 -11.292 -22.967 1.00 61.00 802 GLU A C 1
ATOM 6436 O O . GLU A 1 802 ? 44.355 -10.402 -23.686 1.00 61.00 802 GLU A O 1
ATOM 6441 N N . LEU A 1 803 ? 44.587 -11.857 -21.981 1.00 57.94 803 LEU A N 1
ATOM 6442 C CA . LEU A 1 803 ? 45.975 -11.518 -21.668 1.00 57.94 803 LEU A CA 1
ATOM 6443 C C . LEU A 1 803 ? 46.918 -11.863 -22.831 1.00 57.94 803 LEU A C 1
ATOM 6445 O O . LEU A 1 803 ? 47.717 -11.018 -23.238 1.00 57.94 803 LEU A O 1
ATOM 6449 N N . ILE A 1 804 ? 46.779 -13.049 -23.432 1.00 64.12 804 ILE A N 1
ATOM 6450 C CA . ILE A 1 804 ? 47.517 -13.447 -24.643 1.00 64.12 804 ILE A CA 1
ATOM 6451 C C . ILE A 1 804 ? 47.228 -12.466 -25.791 1.00 64.12 804 ILE A C 1
ATOM 6453 O O . ILE A 1 804 ? 48.147 -12.011 -26.479 1.00 64.12 804 ILE A O 1
ATOM 6457 N N . GLY A 1 805 ? 45.965 -12.066 -25.966 1.00 66.88 805 GLY A N 1
ATOM 6458 C CA . GLY A 1 805 ? 45.559 -11.056 -26.942 1.00 66.88 805 GLY A CA 1
ATOM 6459 C C . GLY A 1 805 ? 46.197 -9.682 -26.696 1.00 66.88 805 GLY A C 1
ATOM 6460 O O . GLY A 1 805 ? 46.642 -9.037 -27.649 1.00 66.88 805 GLY A O 1
ATOM 6461 N N . LYS A 1 806 ? 46.293 -9.239 -25.434 1.00 67.81 806 LYS A N 1
ATOM 6462 C CA . LYS A 1 806 ? 46.988 -7.996 -25.043 1.00 67.81 806 LYS A CA 1
ATOM 6463 C C . LYS A 1 806 ? 48.478 -8.065 -25.376 1.00 67.81 806 LYS A C 1
ATOM 6465 O O . LYS A 1 806 ? 48.980 -7.161 -26.038 1.00 67.81 806 LYS A O 1
ATOM 6470 N N . ILE A 1 807 ? 49.150 -9.160 -25.018 1.00 71.94 807 ILE A N 1
ATOM 6471 C CA . ILE A 1 807 ? 50.573 -9.380 -25.327 1.00 71.94 807 ILE A CA 1
ATOM 6472 C C . ILE A 1 807 ? 50.814 -9.338 -26.843 1.00 71.94 807 ILE A C 1
ATOM 6474 O O . ILE A 1 807 ? 51.765 -8.711 -27.309 1.00 71.94 807 ILE A O 1
ATOM 6478 N N . ARG A 1 808 ? 49.935 -9.961 -27.639 1.00 69.38 808 ARG A N 1
ATOM 6479 C CA . ARG A 1 808 ? 50.045 -9.959 -29.104 1.00 69.38 808 ARG A CA 1
ATOM 6480 C C . ARG A 1 808 ? 49.872 -8.558 -29.698 1.00 69.38 808 ARG A C 1
ATOM 6482 O O . ARG A 1 808 ? 50.632 -8.194 -30.590 1.00 69.38 808 ARG A O 1
ATOM 6489 N N . ARG A 1 809 ? 48.915 -7.764 -29.200 1.00 71.50 809 ARG A N 1
ATOM 6490 C CA . ARG A 1 809 ? 48.700 -6.375 -29.648 1.00 71.50 809 ARG A CA 1
ATOM 6491 C C . ARG A 1 809 ? 49.884 -5.469 -29.327 1.00 71.50 809 ARG A C 1
ATOM 6493 O O . ARG A 1 809 ? 50.291 -4.706 -30.197 1.00 71.50 809 ARG A O 1
ATOM 6500 N N . GLU A 1 810 ? 50.465 -5.585 -28.135 1.00 73.50 810 GLU A N 1
ATOM 6501 C CA . GLU A 1 810 ? 51.657 -4.807 -27.769 1.00 73.50 810 GLU A CA 1
ATOM 6502 C C . GLU A 1 810 ? 52.865 -5.181 -28.639 1.00 73.50 810 GLU A C 1
ATOM 6504 O O . GLU A 1 810 ? 53.532 -4.296 -29.167 1.00 73.50 810 GLU A O 1
ATOM 6509 N N . ARG A 1 811 ? 53.079 -6.473 -28.926 1.00 71.50 811 ARG A N 1
ATOM 6510 C CA . ARG A 1 811 ? 54.133 -6.901 -29.866 1.00 71.50 811 ARG A CA 1
ATOM 6511 C C . ARG A 1 811 ? 53.927 -6.368 -31.285 1.00 71.50 811 ARG A C 1
ATOM 6513 O O . ARG A 1 811 ? 54.895 -5.985 -31.936 1.00 71.50 811 ARG A O 1
ATOM 6520 N N . ILE A 1 812 ? 52.682 -6.328 -31.771 1.00 73.25 812 ILE A N 1
ATOM 6521 C CA . ILE A 1 812 ? 52.359 -5.733 -33.078 1.00 73.25 812 ILE A CA 1
ATOM 6522 C C . ILE A 1 812 ? 52.661 -4.234 -33.059 1.00 73.25 812 ILE A C 1
ATOM 6524 O O . ILE A 1 812 ? 53.310 -3.736 -33.970 1.00 73.25 812 ILE A O 1
ATOM 6528 N N . LYS A 1 813 ? 52.261 -3.524 -32.002 1.00 73.00 813 LYS A N 1
ATOM 6529 C CA . LYS A 1 813 ? 52.517 -2.090 -31.840 1.00 73.00 813 LYS A CA 1
ATOM 6530 C C . LYS A 1 813 ? 54.015 -1.774 -31.802 1.00 73.00 813 LYS A C 1
ATOM 6532 O O . LYS A 1 813 ? 54.456 -0.846 -32.474 1.00 73.00 813 LYS A O 1
ATOM 6537 N N . GLU A 1 814 ? 54.808 -2.566 -31.083 1.00 76.00 814 GLU A N 1
ATOM 6538 C CA . GLU A 1 814 ? 56.272 -2.462 -31.085 1.00 76.00 814 GLU A CA 1
ATOM 6539 C C . GLU A 1 814 ? 56.869 -2.702 -32.477 1.00 76.00 814 GLU A C 1
ATOM 6541 O O . GLU A 1 814 ? 57.771 -1.971 -32.894 1.00 76.00 814 GLU A O 1
ATOM 6546 N N . ALA A 1 815 ? 56.357 -3.691 -33.217 1.00 68.31 815 ALA A N 1
ATOM 6547 C CA . ALA A 1 815 ? 56.781 -3.962 -34.588 1.00 68.31 815 ALA A CA 1
ATOM 6548 C C . ALA A 1 815 ? 56.423 -2.806 -35.539 1.00 68.31 815 ALA A C 1
ATOM 6550 O O . ALA A 1 815 ? 57.270 -2.385 -36.322 1.00 68.31 815 ALA A O 1
ATOM 6551 N N . THR A 1 816 ? 55.224 -2.226 -35.421 1.00 69.62 816 THR A N 1
ATOM 6552 C CA . THR A 1 816 ? 54.794 -1.057 -36.205 1.00 69.62 816 THR A CA 1
ATOM 6553 C C . THR A 1 816 ? 55.642 0.177 -35.898 1.00 69.62 816 THR A C 1
ATOM 6555 O O . THR A 1 816 ? 56.044 0.884 -36.815 1.00 69.62 816 THR A O 1
ATOM 6558 N N . ILE A 1 817 ? 55.983 0.421 -34.628 1.00 74.50 817 ILE A N 1
ATOM 6559 C CA . ILE A 1 817 ? 56.875 1.527 -34.241 1.00 74.50 817 ILE A CA 1
ATOM 6560 C C . ILE A 1 817 ? 58.284 1.319 -34.815 1.00 74.50 817 ILE A C 1
ATOM 6562 O O . ILE A 1 817 ? 58.911 2.277 -35.268 1.00 74.50 817 ILE A O 1
ATOM 6566 N N . LYS A 1 818 ? 58.796 0.081 -34.817 1.00 72.62 818 LYS A N 1
ATOM 6567 C CA . LYS A 1 818 ? 60.081 -0.241 -35.457 1.00 72.62 818 LYS A CA 1
ATOM 6568 C C . LYS A 1 818 ? 60.032 -0.038 -36.974 1.00 72.62 818 LYS A C 1
ATOM 6570 O O . LYS A 1 818 ? 60.979 0.523 -37.516 1.00 72.62 818 LYS A O 1
ATOM 6575 N N . ALA A 1 819 ? 58.940 -0.431 -37.629 1.00 63.47 819 ALA A N 1
ATOM 6576 C CA . ALA A 1 819 ? 58.738 -0.233 -39.063 1.00 63.47 819 ALA A CA 1
ATOM 6577 C C . ALA A 1 819 ? 58.663 1.259 -39.431 1.00 63.47 819 ALA A C 1
ATOM 6579 O O . ALA A 1 819 ? 59.396 1.698 -40.308 1.00 63.47 819 ALA A O 1
ATOM 6580 N N . ALA A 1 820 ? 57.897 2.064 -38.687 1.00 65.06 820 ALA A N 1
ATOM 6581 C CA . ALA A 1 820 ? 57.793 3.509 -38.913 1.00 65.06 820 ALA A CA 1
ATOM 6582 C C . ALA A 1 820 ? 59.145 4.231 -38.757 1.00 65.06 820 ALA A C 1
ATOM 6584 O O . ALA A 1 820 ? 59.485 5.102 -39.552 1.00 65.06 820 ALA A O 1
ATOM 6585 N N . LYS A 1 821 ? 59.966 3.825 -37.776 1.00 71.06 821 LYS A N 1
ATOM 6586 C CA . LYS A 1 821 ? 61.337 4.347 -37.619 1.00 71.06 821 LYS A CA 1
ATOM 6587 C C . LYS A 1 821 ? 62.271 3.926 -38.760 1.00 71.06 821 LYS A C 1
ATOM 6589 O O . LYS A 1 821 ? 63.191 4.667 -39.095 1.00 71.06 821 LYS A O 1
ATOM 6594 N N . SER A 1 822 ? 62.062 2.741 -39.336 1.00 64.44 822 SER A N 1
ATOM 6595 C CA . SER A 1 822 ? 62.785 2.279 -40.529 1.00 64.44 822 SER A CA 1
ATOM 6596 C C . SER A 1 822 ? 62.394 3.098 -41.763 1.00 64.44 822 SER A C 1
ATOM 6598 O O . SER A 1 822 ? 63.257 3.536 -42.521 1.00 64.44 822 SER A O 1
ATOM 6600 N N . GLU A 1 823 ? 61.100 3.374 -41.921 1.00 61.53 823 GLU A N 1
ATOM 6601 C CA . GLU A 1 823 ? 60.541 4.166 -43.017 1.00 61.53 823 GLU A CA 1
ATOM 6602 C C . GLU A 1 823 ? 61.020 5.623 -42.969 1.00 61.53 823 GLU A C 1
ATOM 6604 O O . GLU A 1 823 ? 61.464 6.159 -43.980 1.00 61.53 823 GLU A O 1
ATOM 6609 N N . GLU A 1 824 ? 61.042 6.243 -41.786 1.00 67.56 824 GLU A N 1
ATOM 6610 C CA . GLU A 1 824 ? 61.566 7.601 -41.584 1.00 67.56 824 GLU A CA 1
ATOM 6611 C C . GLU A 1 824 ? 63.061 7.695 -41.932 1.00 67.56 824 GLU A C 1
ATOM 6613 O O . GLU A 1 824 ? 63.480 8.593 -42.662 1.00 67.56 824 GLU A O 1
ATOM 6618 N N . LYS A 1 825 ? 63.855 6.699 -41.519 1.00 66.62 825 LYS A N 1
ATOM 6619 C CA . LYS A 1 825 ? 65.281 6.604 -41.863 1.00 66.62 825 LYS A CA 1
ATOM 6620 C C . LYS A 1 825 ? 65.510 6.377 -43.363 1.00 66.62 825 LYS A C 1
ATOM 6622 O O . LYS A 1 825 ? 66.456 6.917 -43.935 1.00 66.62 825 LYS A O 1
ATOM 6627 N N . THR A 1 826 ? 64.637 5.604 -44.007 1.00 59.19 826 THR A N 1
ATOM 6628 C CA . THR A 1 826 ? 64.656 5.378 -45.461 1.00 59.19 826 THR A CA 1
ATOM 6629 C C . THR A 1 826 ? 64.292 6.662 -46.206 1.00 59.19 826 THR A C 1
ATOM 6631 O O . THR A 1 826 ? 64.935 7.012 -47.193 1.00 59.19 826 THR A O 1
ATOM 6634 N N . LYS A 1 827 ? 63.323 7.424 -45.692 1.00 60.00 827 LYS A N 1
ATOM 6635 C CA . LYS A 1 827 ? 62.910 8.717 -46.239 1.00 60.00 827 LYS A CA 1
ATOM 6636 C C . LYS A 1 827 ? 64.014 9.768 -46.122 1.00 60.00 827 LYS A C 1
ATOM 6638 O O . LYS A 1 827 ? 64.273 10.453 -47.104 1.00 60.00 827 LYS A O 1
ATOM 6643 N N . GLU A 1 828 ? 64.725 9.837 -44.994 1.00 64.69 828 GLU A N 1
ATOM 6644 C CA . GLU A 1 828 ? 65.918 10.688 -44.838 1.00 64.69 828 GLU A CA 1
ATOM 6645 C C . GLU A 1 828 ? 67.038 10.305 -45.817 1.00 64.69 828 GLU A C 1
ATOM 6647 O O . GLU A 1 828 ? 67.674 11.178 -46.412 1.00 64.69 828 GLU A O 1
ATOM 6652 N N . GLN A 1 829 ? 67.276 9.005 -46.024 1.00 59.06 829 GLN A N 1
ATOM 6653 C CA . GLN A 1 829 ? 68.254 8.532 -47.006 1.00 59.06 829 GLN A CA 1
ATOM 6654 C C . GLN A 1 829 ? 67.847 8.895 -48.437 1.00 59.06 829 GLN A C 1
ATOM 6656 O O . GLN A 1 829 ? 68.687 9.367 -49.201 1.00 59.06 829 GLN A O 1
ATOM 6661 N N . LEU A 1 830 ? 66.570 8.743 -48.791 1.00 51.78 830 LEU A N 1
ATOM 6662 C CA . LEU A 1 830 ? 66.038 9.125 -50.099 1.00 51.78 830 LEU A CA 1
ATOM 6663 C C . LEU A 1 830 ? 66.060 10.643 -50.317 1.00 51.78 830 LEU A C 1
ATOM 6665 O O . LEU A 1 830 ? 66.371 11.090 -51.417 1.00 51.78 830 LEU A O 1
ATOM 6669 N N . GLU A 1 831 ? 65.807 11.448 -49.284 1.00 57.34 831 GLU A N 1
ATOM 6670 C CA . GLU A 1 831 ? 65.935 12.908 -49.351 1.00 57.34 831 GLU A CA 1
ATOM 6671 C C . GLU A 1 831 ? 67.390 13.348 -49.529 1.00 57.34 831 GLU A C 1
ATOM 6673 O O . GLU A 1 831 ? 67.673 14.270 -50.298 1.00 57.34 831 GLU A O 1
ATOM 6678 N N . LYS A 1 832 ? 68.327 12.679 -48.847 1.00 59.59 832 LYS A N 1
ATOM 6679 C CA . LYS A 1 832 ? 69.763 12.914 -49.014 1.00 59.59 832 LYS A CA 1
ATOM 6680 C C . LYS A 1 832 ? 70.209 12.578 -50.436 1.00 59.59 832 LYS A C 1
ATOM 6682 O O . LYS A 1 832 ? 70.854 13.404 -51.075 1.00 59.59 832 LYS A O 1
ATOM 6687 N N . ILE A 1 833 ? 69.786 11.422 -50.945 1.00 54.38 833 ILE A N 1
ATOM 6688 C CA . ILE A 1 833 ? 70.012 11.001 -52.329 1.00 54.38 833 ILE A CA 1
ATOM 6689 C C . ILE A 1 833 ? 69.411 12.041 -53.291 1.00 54.38 833 ILE A C 1
ATOM 6691 O O . ILE A 1 833 ? 70.107 12.550 -54.161 1.00 54.38 833 ILE A O 1
ATOM 6695 N N . SER A 1 834 ? 68.158 12.455 -53.091 1.00 49.47 834 SER A N 1
ATOM 6696 C CA . SER A 1 834 ? 67.487 13.455 -53.933 1.00 49.47 834 SER A CA 1
ATOM 6697 C C . SER A 1 834 ? 68.188 14.819 -53.936 1.00 49.47 834 SER A C 1
ATOM 6699 O O . SER A 1 834 ? 68.207 15.482 -54.972 1.00 49.47 834 SER A O 1
ATOM 6701 N N . LYS A 1 835 ? 68.757 15.254 -52.804 1.00 52.06 835 LYS A N 1
ATOM 6702 C CA . LYS A 1 835 ? 69.538 16.500 -52.713 1.00 52.06 835 LYS A CA 1
ATOM 6703 C C . LYS A 1 835 ? 70.888 16.382 -53.418 1.00 52.06 835 LYS A C 1
ATOM 6705 O O . LYS A 1 835 ? 71.305 17.341 -54.061 1.00 52.06 835 LYS A O 1
ATOM 6710 N N . GLU A 1 836 ? 71.529 15.217 -53.356 1.00 50.50 836 GLU A N 1
ATOM 6711 C CA . GLU A 1 836 ? 72.741 14.912 -54.130 1.00 50.50 836 GLU A CA 1
ATOM 6712 C C . GLU A 1 836 ? 72.455 14.847 -55.647 1.00 50.50 836 GLU A C 1
ATOM 6714 O O . GLU A 1 836 ? 73.322 15.191 -56.443 1.00 50.50 836 GLU A O 1
ATOM 6719 N N . PHE A 1 837 ? 71.224 14.511 -56.055 1.00 48.44 837 PHE A N 1
ATOM 6720 C CA . PHE A 1 837 ? 70.783 14.489 -57.460 1.00 48.44 837 PHE A CA 1
ATOM 6721 C C . PHE A 1 837 ? 70.369 15.857 -58.039 1.00 48.44 837 PHE A C 1
ATOM 6723 O O . PHE A 1 837 ? 70.386 16.028 -59.257 1.00 48.44 837 PHE A O 1
ATOM 6730 N N . ALA A 1 838 ? 69.989 16.833 -57.207 1.00 47.53 838 ALA A N 1
ATOM 6731 C CA . ALA A 1 838 ? 69.537 18.152 -57.669 1.00 47.53 838 ALA A CA 1
ATOM 6732 C C . ALA A 1 838 ? 70.690 19.104 -58.063 1.00 47.53 838 ALA A C 1
ATOM 6734 O O . ALA A 1 838 ? 70.454 20.117 -58.723 1.00 47.53 838 ALA A O 1
ATOM 6735 N N . GLY A 1 839 ? 71.935 18.782 -57.695 1.00 43.16 839 GLY A N 1
ATOM 6736 C CA . GLY A 1 839 ? 73.142 19.433 -58.211 1.00 43.16 839 GLY A CA 1
ATOM 6737 C C . GLY A 1 839 ? 73.678 18.651 -59.410 1.00 43.16 839 GLY A C 1
ATOM 6738 O O . GLY A 1 839 ? 74.056 17.497 -59.257 1.00 43.16 839 GLY A O 1
ATOM 6739 N N . GLY A 1 840 ? 73.656 19.252 -60.601 1.00 49.22 840 GLY A N 1
ATOM 6740 C CA . GLY A 1 840 ? 73.911 18.587 -61.885 1.00 49.22 840 GLY A CA 1
ATOM 6741 C C . GLY A 1 840 ? 75.140 17.665 -61.949 1.00 49.22 840 GLY A C 1
ATOM 6742 O O . GLY A 1 840 ? 76.175 17.935 -61.349 1.00 49.22 840 GLY A O 1
ATOM 6743 N N . GLU A 1 841 ? 74.983 16.589 -62.731 1.00 53.03 841 GLU A N 1
ATOM 6744 C CA . GLU A 1 841 ? 75.966 15.524 -63.013 1.00 53.03 841 GLU A CA 1
ATOM 6745 C C . GLU A 1 841 ? 76.468 14.729 -61.793 1.00 53.03 841 GLU A C 1
ATOM 6747 O O . GLU A 1 841 ? 77.614 14.291 -61.722 1.00 53.03 841 GLU A O 1
ATOM 6752 N N . GLY A 1 842 ? 75.555 14.440 -60.862 1.00 46.66 842 GLY A N 1
ATOM 6753 C CA . GLY A 1 842 ? 75.708 13.342 -59.909 1.00 46.66 842 GLY A CA 1
ATOM 6754 C C . GLY A 1 842 ? 75.758 11.977 -60.615 1.00 46.66 842 GLY A C 1
ATOM 6755 O O . GLY A 1 842 ? 74.867 11.609 -61.379 1.00 46.66 842 GLY A O 1
ATOM 6756 N N . ASP A 1 843 ? 76.837 11.251 -60.344 1.00 60.06 843 ASP A N 1
ATOM 6757 C CA . ASP A 1 843 ? 77.374 10.047 -60.987 1.00 60.06 843 ASP A CA 1
ATOM 6758 C C . ASP A 1 843 ? 76.387 8.861 -61.122 1.00 60.06 843 ASP A C 1
ATOM 6760 O O . ASP A 1 843 ? 76.416 7.886 -60.367 1.00 60.06 843 ASP A O 1
ATOM 6764 N N . MET A 1 844 ? 75.513 8.922 -62.132 1.00 52.25 844 MET A N 1
ATOM 6765 C CA . MET A 1 844 ? 74.555 7.863 -62.493 1.00 52.25 844 MET A CA 1
ATOM 6766 C C . MET A 1 844 ? 75.245 6.516 -62.804 1.00 52.25 844 MET A C 1
ATOM 6768 O O . MET A 1 844 ? 74.614 5.460 -62.699 1.00 52.25 844 MET A O 1
ATOM 6772 N N . ASN A 1 845 ? 76.551 6.525 -63.109 1.00 54.28 845 ASN A N 1
ATOM 6773 C CA . ASN A 1 845 ? 77.338 5.305 -63.277 1.00 54.28 845 ASN A CA 1
ATOM 6774 C C . ASN A 1 845 ? 77.485 4.524 -61.966 1.00 54.28 845 ASN A C 1
ATOM 6776 O O . ASN A 1 845 ? 77.454 3.304 -62.021 1.00 54.28 845 ASN A O 1
ATOM 6780 N N . LYS A 1 846 ? 77.513 5.165 -60.790 1.00 58.44 846 LYS A N 1
ATOM 6781 C CA . LYS A 1 846 ? 77.624 4.451 -59.501 1.00 58.44 846 LYS A CA 1
ATOM 6782 C C . LYS A 1 846 ? 76.375 3.659 -59.128 1.00 58.44 846 LYS A C 1
ATOM 6784 O O . LYS A 1 846 ? 76.478 2.585 -58.541 1.00 58.44 846 LYS A O 1
ATOM 6789 N N . VAL A 1 847 ? 75.190 4.161 -59.478 1.00 57.12 847 VAL A N 1
ATOM 6790 C CA . VAL A 1 847 ? 73.924 3.436 -59.261 1.00 57.12 847 VAL A CA 1
ATOM 6791 C C . VAL A 1 847 ? 73.831 2.243 -60.210 1.00 57.12 847 VAL A C 1
ATOM 6793 O O . VAL A 1 847 ? 73.452 1.146 -59.800 1.00 57.12 847 VAL A O 1
ATOM 6796 N N . LEU A 1 848 ? 74.238 2.434 -61.466 1.00 57.16 848 LEU A N 1
ATOM 6797 C CA . LEU A 1 848 ? 74.283 1.365 -62.457 1.00 57.16 848 LEU A CA 1
ATOM 6798 C C . LEU A 1 848 ? 75.384 0.329 -62.153 1.00 57.16 848 LEU A C 1
ATOM 6800 O O . LEU A 1 848 ? 75.160 -0.858 -62.362 1.00 57.16 848 LEU A O 1
ATOM 6804 N N . GLU A 1 849 ? 76.527 0.737 -61.597 1.00 59.88 849 GLU A N 1
ATOM 6805 C CA . GLU A 1 849 ? 77.600 -0.150 -61.120 1.00 59.88 849 GLU A CA 1
ATOM 6806 C C . GLU A 1 849 ? 77.187 -0.936 -59.871 1.00 59.88 849 GLU A C 1
ATOM 6808 O O . GLU A 1 849 ? 77.510 -2.117 -59.760 1.00 59.88 849 GLU A O 1
ATOM 6813 N N . ALA A 1 850 ? 76.414 -0.337 -58.959 1.00 61.97 850 ALA A N 1
ATOM 6814 C CA . ALA A 1 850 ? 75.860 -1.041 -57.802 1.00 61.97 850 ALA A CA 1
ATOM 6815 C C . ALA A 1 850 ? 74.812 -2.098 -58.205 1.00 61.97 850 ALA A C 1
ATOM 6817 O O . ALA A 1 850 ? 74.772 -3.183 -57.620 1.00 61.97 850 ALA A O 1
ATOM 6818 N N . LEU A 1 851 ? 73.990 -1.808 -59.221 1.00 54.78 851 LEU A N 1
ATOM 6819 C CA . LEU A 1 851 ? 73.034 -2.758 -59.803 1.00 54.78 851 LEU A CA 1
ATOM 6820 C C . LEU A 1 851 ? 73.741 -3.874 -60.591 1.00 54.78 851 LEU A C 1
ATOM 6822 O O . LEU A 1 851 ? 73.437 -5.052 -60.398 1.00 54.78 851 LEU A O 1
ATOM 6826 N N . ALA A 1 852 ? 74.731 -3.523 -61.416 1.00 59.16 852 ALA A N 1
ATOM 6827 C CA . ALA A 1 852 ? 75.562 -4.472 -62.157 1.00 59.16 852 ALA A CA 1
ATOM 6828 C C . ALA A 1 852 ? 76.326 -5.411 -61.203 1.00 59.16 852 ALA A C 1
ATOM 6830 O O . ALA A 1 852 ? 76.233 -6.633 -61.323 1.00 59.16 852 ALA A O 1
ATOM 6831 N N . GLY A 1 853 ? 76.974 -4.857 -60.172 1.00 63.09 853 GLY A N 1
ATOM 6832 C CA . GLY A 1 853 ? 77.745 -5.609 -59.180 1.00 63.09 853 GLY A CA 1
ATOM 6833 C C . GLY A 1 853 ? 76.922 -6.602 -58.353 1.00 63.09 853 GLY A C 1
ATOM 6834 O O . GLY A 1 853 ? 77.433 -7.664 -58.010 1.00 63.09 853 GLY A O 1
ATOM 6835 N N . ARG A 1 854 ? 75.643 -6.309 -58.071 1.00 56.91 854 ARG A N 1
ATOM 6836 C CA . ARG A 1 854 ? 74.740 -7.245 -57.370 1.00 56.91 854 ARG A CA 1
ATOM 6837 C C . ARG A 1 854 ? 74.154 -8.321 -58.284 1.00 56.91 854 ARG A C 1
ATOM 6839 O O . ARG A 1 854 ? 73.939 -9.436 -57.832 1.00 56.91 854 ARG A O 1
ATOM 6846 N N . SER A 1 855 ? 73.941 -8.012 -59.563 1.00 56.56 855 SER A N 1
ATOM 6847 C CA . SER A 1 855 ? 73.427 -8.973 -60.553 1.00 56.56 855 SER A CA 1
ATOM 6848 C C . SER A 1 855 ? 74.474 -9.973 -61.066 1.00 56.56 855 SER A C 1
ATOM 6850 O O . SER A 1 855 ? 74.131 -10.920 -61.771 1.00 56.56 855 SER A O 1
ATOM 6852 N N . GLY A 1 856 ? 75.762 -9.733 -60.790 1.00 58.81 856 GLY A N 1
ATOM 6853 C CA . GLY A 1 856 ? 76.878 -10.485 -61.373 1.00 58.81 856 GLY A CA 1
ATOM 6854 C C . GLY A 1 856 ? 77.079 -10.253 -62.879 1.00 58.81 856 GLY A C 1
ATOM 6855 O O . GLY A 1 856 ? 77.998 -10.825 -63.463 1.00 58.81 856 GLY A O 1
ATOM 6856 N N . LYS A 1 857 ? 76.253 -9.412 -63.517 1.00 58.81 857 LYS A N 1
ATOM 6857 C CA . LYS A 1 857 ? 76.370 -9.022 -64.925 1.00 58.81 857 LYS A CA 1
ATOM 6858 C C . LYS A 1 857 ? 77.046 -7.655 -65.024 1.00 58.81 857 LYS A C 1
ATOM 6860 O O . LYS A 1 857 ? 76.715 -6.734 -64.285 1.00 58.81 857 LYS A O 1
ATOM 6865 N N . GLY A 1 858 ? 77.977 -7.508 -65.968 1.00 64.75 858 GLY A N 1
ATOM 6866 C CA . GLY A 1 858 ? 78.495 -6.193 -66.348 1.00 64.75 858 GLY A CA 1
ATOM 6867 C C . GLY A 1 858 ? 77.365 -5.276 -66.827 1.00 64.75 858 GLY A C 1
ATOM 6868 O O . GLY A 1 858 ? 76.303 -5.743 -67.234 1.00 64.75 858 GLY A O 1
ATOM 6869 N N . LEU A 1 859 ? 77.600 -3.968 -66.791 1.00 55.66 859 LEU A N 1
ATOM 6870 C CA . LEU A 1 859 ? 76.591 -2.936 -67.057 1.00 55.66 859 LEU A CA 1
ATOM 6871 C C . LEU A 1 859 ? 75.942 -3.049 -68.453 1.00 55.66 859 LEU A C 1
ATOM 6873 O O . LEU A 1 859 ? 74.789 -2.663 -68.629 1.00 55.66 859 LEU A O 1
ATOM 6877 N N . ASP A 1 860 ? 76.653 -3.649 -69.407 1.00 62.69 860 ASP A N 1
ATOM 6878 C CA . ASP A 1 860 ? 76.170 -3.916 -70.767 1.00 62.69 860 ASP A CA 1
ATOM 6879 C C . ASP A 1 860 ? 75.293 -5.192 -70.838 1.00 62.69 860 ASP A C 1
ATOM 6881 O O . ASP A 1 860 ? 74.397 -5.309 -71.669 1.00 62.69 860 ASP A O 1
ATOM 6885 N N . GLY A 1 861 ? 75.442 -6.121 -69.886 1.00 63.22 861 GLY A N 1
ATOM 6886 C CA . GLY A 1 861 ? 74.603 -7.321 -69.766 1.00 63.22 861 GLY A CA 1
ATOM 6887 C C . GLY A 1 861 ? 73.189 -7.060 -69.227 1.00 63.22 861 GLY A C 1
ATOM 6888 O O . GLY A 1 861 ? 72.321 -7.921 -69.358 1.00 63.22 861 GLY A O 1
ATOM 6889 N N . LEU A 1 862 ? 72.942 -5.885 -68.634 1.00 58.22 862 LEU A N 1
ATOM 6890 C CA . LEU A 1 862 ? 71.616 -5.447 -68.170 1.00 58.22 862 LEU A CA 1
ATOM 6891 C C . LEU A 1 862 ? 70.796 -4.760 -69.276 1.00 58.22 862 LEU A C 1
ATOM 6893 O O . LEU A 1 862 ? 69.570 -4.702 -69.173 1.00 58.22 862 LEU A O 1
ATOM 6897 N N . THR A 1 863 ? 71.445 -4.257 -70.331 1.00 60.41 863 THR A N 1
ATOM 6898 C CA . THR A 1 863 ? 70.777 -3.586 -71.460 1.00 60.41 863 THR A CA 1
ATOM 6899 C C . THR A 1 863 ? 70.456 -4.520 -72.625 1.00 60.41 863 THR A C 1
ATOM 6901 O O . THR A 1 863 ? 69.541 -4.223 -73.389 1.00 60.41 863 THR A O 1
ATOM 6904 N N . ASP A 1 864 ? 71.150 -5.658 -72.727 1.00 58.69 864 ASP A N 1
ATOM 6905 C CA . ASP A 1 864 ? 71.039 -6.571 -73.875 1.00 58.69 864 ASP A CA 1
ATOM 6906 C C . ASP A 1 864 ? 70.172 -7.819 -73.596 1.00 58.69 864 ASP A C 1
ATOM 6908 O O . ASP A 1 864 ? 69.843 -8.569 -74.515 1.00 58.69 864 ASP A O 1
ATOM 6912 N N . GLY A 1 865 ? 69.772 -8.034 -72.336 1.00 59.75 865 GLY A N 1
ATOM 6913 C CA . GLY A 1 865 ? 68.923 -9.154 -71.911 1.00 59.75 865 GLY A CA 1
ATOM 6914 C C . GLY A 1 865 ? 67.422 -8.901 -72.088 1.00 59.75 865 GLY A C 1
ATOM 6915 O O . GLY A 1 865 ? 66.947 -7.762 -72.074 1.00 59.75 865 GLY A O 1
ATOM 6916 N N . SER A 1 866 ? 66.639 -9.972 -72.227 1.00 68.06 866 SER A N 1
ATOM 6917 C CA . SER A 1 866 ? 65.174 -9.854 -72.235 1.00 68.06 866 SER A CA 1
ATOM 6918 C C . SER A 1 866 ? 64.642 -9.442 -70.851 1.00 68.06 866 SER A C 1
ATOM 6920 O O . SER A 1 866 ? 65.291 -9.679 -69.833 1.00 68.06 866 SER A O 1
ATOM 6922 N N . LEU A 1 867 ? 63.447 -8.831 -70.781 1.00 63.59 867 LEU A N 1
ATOM 6923 C CA . LEU A 1 867 ? 62.860 -8.434 -69.492 1.00 63.59 867 LEU A CA 1
ATOM 6924 C C . LEU A 1 867 ? 62.790 -9.627 -68.525 1.00 63.59 867 LEU A C 1
ATOM 6926 O O . LEU A 1 867 ? 63.136 -9.474 -67.361 1.00 63.59 867 LEU A O 1
ATOM 6930 N N . ASP A 1 868 ? 62.430 -10.816 -69.013 1.00 66.56 868 ASP A N 1
ATOM 6931 C CA . ASP A 1 868 ? 62.347 -12.030 -68.195 1.00 66.56 868 ASP A CA 1
ATOM 6932 C C . ASP A 1 868 ? 63.712 -12.483 -67.643 1.00 66.56 868 ASP A C 1
ATOM 6934 O O . ASP A 1 868 ? 63.776 -12.993 -66.527 1.00 66.56 868 ASP A O 1
ATOM 6938 N N . GLU A 1 869 ? 64.813 -12.227 -68.354 1.00 69.88 869 GLU A N 1
ATOM 6939 C CA . GLU A 1 869 ? 66.178 -12.514 -67.879 1.00 69.88 869 GLU A CA 1
ATOM 6940 C C . GLU A 1 869 ? 66.673 -11.514 -66.828 1.00 69.88 869 GLU A C 1
ATOM 6942 O O . GLU A 1 869 ? 67.568 -11.832 -66.042 1.00 69.88 869 GLU A O 1
ATOM 6947 N N . ASN A 1 870 ? 66.110 -10.306 -66.822 1.00 67.94 870 ASN A N 1
ATOM 6948 C CA . ASN A 1 870 ? 66.469 -9.236 -65.894 1.00 67.94 870 ASN A CA 1
ATOM 6949 C C . ASN A 1 870 ? 65.472 -9.110 -64.725 1.00 67.94 870 ASN A C 1
ATOM 6951 O O . ASN A 1 870 ? 65.783 -8.476 -63.715 1.00 67.94 870 ASN A O 1
ATOM 6955 N N . MET A 1 871 ? 64.304 -9.758 -64.821 1.00 68.31 871 MET A N 1
ATOM 6956 C CA . MET A 1 871 ? 63.250 -9.747 -63.804 1.00 68.31 871 MET A CA 1
ATOM 6957 C C . MET A 1 871 ? 63.684 -10.280 -62.434 1.00 68.31 871 MET A C 1
ATOM 6959 O O . MET A 1 871 ? 63.275 -9.671 -61.448 1.00 68.31 871 MET A O 1
ATOM 6963 N N . PRO A 1 872 ? 64.493 -11.349 -62.304 1.00 69.94 872 PRO A N 1
ATOM 6964 C CA . PRO A 1 872 ? 64.951 -11.807 -60.992 1.00 69.94 872 PRO A CA 1
ATOM 6965 C C . PRO A 1 872 ? 65.762 -10.736 -60.251 1.00 69.94 872 PRO A C 1
ATOM 6967 O O . PRO A 1 872 ? 65.471 -10.445 -59.095 1.00 69.94 872 PRO A O 1
ATOM 6970 N N . CYS A 1 873 ? 66.688 -10.061 -60.940 1.00 64.62 873 CYS A N 1
ATOM 6971 C CA . CYS A 1 873 ? 67.475 -8.971 -60.357 1.00 64.62 873 CYS A CA 1
ATOM 6972 C C . CYS A 1 873 ? 66.621 -7.735 -60.048 1.00 64.62 873 CYS A C 1
ATOM 6974 O O . CYS A 1 873 ? 66.824 -7.093 -59.021 1.00 64.62 873 CYS A O 1
ATOM 6976 N N . LEU A 1 874 ? 65.646 -7.408 -60.904 1.00 64.94 874 LEU A N 1
ATOM 6977 C CA . LEU A 1 874 ? 64.683 -6.338 -60.629 1.00 64.94 874 LEU A CA 1
ATOM 6978 C C . LEU A 1 874 ? 63.812 -6.663 -59.408 1.00 64.94 874 LEU A C 1
ATOM 6980 O O . LEU A 1 874 ? 63.570 -5.793 -58.581 1.00 64.94 874 LEU A O 1
ATOM 6984 N N . THR A 1 875 ? 63.375 -7.914 -59.272 1.00 64.69 875 THR A N 1
ATOM 6985 C CA . THR A 1 875 ? 62.554 -8.381 -58.146 1.00 64.69 875 THR A CA 1
ATOM 6986 C C . THR A 1 875 ? 63.358 -8.366 -56.851 1.00 64.69 875 THR A C 1
ATOM 6988 O O . THR A 1 875 ? 62.851 -7.917 -55.830 1.00 64.69 875 THR A O 1
ATOM 6991 N N . GLU A 1 876 ? 64.625 -8.779 -56.886 1.00 65.31 876 GLU A N 1
ATOM 6992 C CA . GLU A 1 876 ? 65.541 -8.705 -55.744 1.00 65.31 876 GLU A CA 1
ATOM 6993 C C . GLU A 1 876 ? 65.839 -7.251 -55.346 1.00 65.31 876 GLU A C 1
ATOM 6995 O O . GLU A 1 876 ? 65.768 -6.897 -54.168 1.00 65.31 876 GLU A O 1
ATOM 7000 N N . PHE A 1 877 ? 66.074 -6.373 -56.328 1.00 68.62 877 PHE A N 1
ATOM 7001 C CA . PHE A 1 877 ? 66.227 -4.938 -56.094 1.00 68.62 877 PHE A CA 1
ATOM 7002 C C . PHE A 1 877 ? 64.967 -4.332 -55.466 1.00 68.62 877 PHE A C 1
ATOM 7004 O O . PHE A 1 877 ? 65.064 -3.622 -54.471 1.00 68.62 877 PHE A O 1
ATOM 7011 N N . MET A 1 878 ? 63.779 -4.654 -55.976 1.00 64.50 878 MET A N 1
ATOM 7012 C CA . MET A 1 878 ? 62.519 -4.151 -55.425 1.00 64.50 878 MET A CA 1
ATOM 7013 C C . MET A 1 878 ? 62.168 -4.756 -54.058 1.00 64.50 878 MET A C 1
ATOM 7015 O O . MET A 1 878 ? 61.625 -4.060 -53.204 1.00 64.50 878 MET A O 1
ATOM 7019 N N . SER A 1 879 ? 62.547 -6.011 -53.805 1.00 59.81 879 SER A N 1
ATOM 7020 C CA . SER A 1 879 ? 62.395 -6.659 -52.493 1.00 59.81 879 SER A CA 1
ATOM 7021 C C . SER A 1 879 ? 63.272 -6.006 -51.421 1.00 59.81 879 SER A C 1
ATOM 7023 O O . SER A 1 879 ? 62.948 -6.082 -50.240 1.00 59.81 879 SER A O 1
ATOM 7025 N N . SER A 1 880 ? 64.343 -5.304 -51.813 1.00 63.31 880 SER A N 1
ATOM 7026 C CA . SER A 1 880 ? 65.159 -4.509 -50.883 1.00 63.31 880 SER A CA 1
ATOM 7027 C C . SER A 1 880 ? 64.475 -3.229 -50.372 1.00 63.31 880 SER A C 1
ATOM 7029 O O . SER A 1 880 ? 65.019 -2.571 -49.489 1.00 63.31 880 SER A O 1
ATOM 7031 N N . PHE A 1 881 ? 63.274 -2.908 -50.874 1.00 60.00 881 PHE A N 1
ATOM 7032 C CA . PHE A 1 881 ? 62.424 -1.803 -50.411 1.00 60.00 881 PHE A CA 1
ATOM 7033 C C . PHE A 1 881 ? 61.209 -2.278 -49.586 1.00 60.00 881 PHE A C 1
ATOM 7035 O O . PHE A 1 881 ? 60.197 -1.584 -49.541 1.00 60.00 881 PHE A O 1
ATOM 7042 N N . ASP A 1 882 ? 61.284 -3.461 -48.960 1.00 56.81 882 ASP A N 1
ATOM 7043 C CA . ASP A 1 882 ? 60.231 -4.037 -48.098 1.00 56.81 882 ASP A CA 1
ATOM 7044 C C . ASP A 1 882 ? 58.848 -4.181 -48.776 1.00 56.81 882 ASP A C 1
ATOM 7046 O O . ASP A 1 882 ? 57.800 -4.186 -48.124 1.00 56.81 882 ASP A O 1
ATOM 7050 N N . ILE A 1 883 ? 58.819 -4.348 -50.102 1.00 62.56 883 ILE A N 1
ATOM 7051 C CA . ILE A 1 883 ? 57.586 -4.669 -50.829 1.00 62.56 883 ILE A CA 1
ATOM 7052 C C . ILE A 1 883 ? 57.208 -6.128 -50.518 1.00 62.56 883 ILE A C 1
ATOM 7054 O O . ILE A 1 883 ? 58.037 -7.020 -50.722 1.00 62.56 883 ILE A O 1
ATOM 7058 N N . PRO A 1 884 ? 55.975 -6.415 -50.051 1.00 56.19 884 PRO A N 1
ATOM 7059 C CA . PRO A 1 884 ? 55.560 -7.775 -49.724 1.00 56.19 884 PRO A CA 1
ATOM 7060 C C . PRO A 1 884 ? 55.731 -8.706 -50.925 1.00 56.19 884 PRO A C 1
ATOM 7062 O O . PRO A 1 884 ? 55.246 -8.405 -52.014 1.00 56.19 884 PRO A O 1
ATOM 7065 N N . THR A 1 885 ? 56.359 -9.864 -50.727 1.00 54.44 885 THR A N 1
ATOM 7066 C CA . THR A 1 885 ? 56.643 -10.834 -51.801 1.00 54.44 885 THR A CA 1
ATOM 7067 C C . THR A 1 885 ? 55.392 -11.249 -52.583 1.00 54.44 885 THR A C 1
ATOM 7069 O O . THR A 1 885 ? 55.458 -11.407 -53.797 1.00 54.44 885 THR A O 1
ATOM 7072 N N . GLY A 1 886 ? 54.226 -11.302 -51.927 1.00 61.94 886 GLY A N 1
ATOM 7073 C CA . GLY A 1 886 ? 52.939 -11.596 -52.571 1.00 61.94 886 GLY A CA 1
ATOM 7074 C C . GLY A 1 886 ? 52.402 -10.508 -53.516 1.00 61.94 886 GLY A C 1
ATOM 7075 O O . GLY A 1 886 ? 51.448 -10.763 -54.246 1.00 61.94 886 GLY A O 1
ATOM 7076 N N . TYR A 1 887 ? 52.989 -9.304 -53.544 1.00 67.94 887 TYR A N 1
ATOM 7077 C CA . TYR A 1 887 ? 52.629 -8.265 -54.519 1.00 67.94 887 TYR A CA 1
ATOM 7078 C C . TYR A 1 887 ? 53.014 -8.679 -55.944 1.00 67.94 887 TYR A C 1
ATOM 7080 O O . TYR A 1 887 ? 52.242 -8.450 -56.877 1.00 67.94 887 TYR A O 1
ATOM 7088 N N . PHE A 1 888 ? 54.156 -9.355 -56.105 1.00 63.16 888 PHE A N 1
ATOM 7089 C CA . PHE A 1 888 ? 54.649 -9.834 -57.401 1.00 63.16 888 PHE A CA 1
ATOM 7090 C C . PHE A 1 888 ? 53.847 -11.022 -57.954 1.00 63.16 888 PHE A C 1
ATOM 7092 O O . PHE A 1 888 ? 53.907 -11.299 -59.150 1.00 63.16 888 PHE A O 1
ATOM 7099 N N . ASP A 1 889 ? 53.034 -11.656 -57.109 1.00 65.50 889 ASP A N 1
ATOM 7100 C CA . ASP A 1 889 ? 52.076 -12.696 -57.495 1.00 65.50 889 ASP A CA 1
ATOM 7101 C C . ASP A 1 889 ? 50.647 -12.143 -57.659 1.00 65.50 889 ASP A C 1
ATOM 7103 O O . ASP A 1 889 ? 49.710 -12.884 -57.968 1.00 65.50 889 ASP A O 1
ATOM 7107 N N . SER A 1 890 ? 50.445 -10.834 -57.458 1.00 71.81 890 SER A N 1
ATOM 7108 C CA . SER A 1 890 ? 49.119 -10.226 -57.560 1.00 71.81 890 SER A CA 1
ATOM 7109 C C . SER A 1 890 ? 48.644 -10.137 -59.021 1.00 71.81 890 SER A C 1
ATOM 7111 O O . SER A 1 890 ? 49.433 -9.834 -59.923 1.00 71.81 890 SER A O 1
ATOM 7113 N N . PRO A 1 891 ? 47.334 -10.304 -59.287 1.00 68.88 891 PRO A N 1
ATOM 7114 C CA . PRO A 1 891 ? 46.770 -10.124 -60.628 1.00 68.88 891 PRO A CA 1
ATOM 7115 C C . PRO A 1 891 ? 47.045 -8.739 -61.239 1.00 68.88 891 PRO A C 1
ATOM 7117 O O . PRO A 1 891 ? 47.086 -8.589 -62.462 1.00 68.88 891 PRO A O 1
ATOM 7120 N N . ASP A 1 892 ? 47.234 -7.718 -60.402 1.00 65.69 892 ASP A N 1
ATOM 7121 C CA . ASP A 1 892 ? 47.554 -6.360 -60.843 1.00 65.69 892 ASP A CA 1
ATOM 7122 C C . ASP A 1 892 ? 49.011 -6.230 -61.270 1.00 65.69 892 ASP A C 1
ATOM 7124 O O . ASP A 1 892 ? 49.275 -5.653 -62.326 1.00 65.69 892 ASP A O 1
ATOM 7128 N N . TRP A 1 893 ? 49.943 -6.841 -60.536 1.00 72.69 893 TRP A N 1
ATOM 7129 C CA . TRP A 1 893 ? 51.331 -6.917 -60.977 1.00 72.69 893 TRP A CA 1
ATOM 7130 C C . TRP A 1 893 ? 51.472 -7.722 -62.265 1.00 72.69 893 TRP A C 1
ATOM 7132 O O . TRP A 1 893 ? 52.163 -7.281 -63.173 1.00 72.69 893 TRP A O 1
ATOM 7142 N N . VAL A 1 894 ? 50.767 -8.848 -62.409 1.00 70.88 894 VAL A N 1
ATOM 7143 C CA . VAL A 1 894 ? 50.784 -9.640 -63.653 1.00 70.88 894 VAL A CA 1
ATOM 7144 C C . VAL A 1 894 ? 50.311 -8.799 -64.850 1.00 70.88 894 VAL A C 1
ATOM 7146 O O . VAL A 1 894 ? 50.952 -8.803 -65.901 1.00 70.88 894 VAL A O 1
ATOM 7149 N N . ARG A 1 895 ? 49.248 -7.996 -64.684 1.00 70.00 895 ARG A N 1
ATOM 7150 C CA . ARG A 1 895 ? 48.764 -7.070 -65.728 1.00 70.00 895 ARG A CA 1
ATOM 7151 C C . ARG A 1 895 ? 49.741 -5.931 -66.018 1.00 70.00 895 ARG A C 1
ATOM 7153 O O . ARG A 1 895 ? 49.906 -5.540 -67.175 1.00 70.00 895 ARG A O 1
ATOM 7160 N N . GLN A 1 896 ? 50.386 -5.392 -64.987 1.00 70.06 896 GLN A N 1
ATOM 7161 C CA . GLN A 1 896 ? 51.398 -4.354 -65.149 1.00 70.06 896 GLN A CA 1
ATOM 7162 C C . GLN A 1 896 ? 52.673 -4.900 -65.801 1.00 70.06 896 GLN A C 1
ATOM 7164 O O . GLN A 1 896 ? 53.219 -4.245 -66.684 1.00 70.06 896 GLN A O 1
ATOM 7169 N N . LYS A 1 897 ? 53.098 -6.120 -65.462 1.00 67.44 897 LYS A N 1
ATOM 7170 C CA . LYS A 1 897 ? 54.268 -6.809 -66.021 1.00 67.44 897 LYS A CA 1
ATOM 7171 C C . LYS A 1 897 ? 54.180 -6.927 -67.543 1.00 67.44 897 LYS A C 1
ATOM 7173 O O . LYS A 1 897 ? 55.150 -6.615 -68.227 1.00 67.44 897 LYS A O 1
ATOM 7178 N N . ASP A 1 898 ? 53.015 -7.273 -68.088 1.00 68.69 898 ASP A N 1
ATOM 7179 C CA . ASP A 1 898 ? 52.801 -7.339 -69.543 1.00 68.69 898 ASP A CA 1
ATOM 7180 C C . ASP A 1 898 ? 52.870 -5.965 -70.225 1.00 68.69 898 ASP A C 1
ATOM 7182 O O . ASP A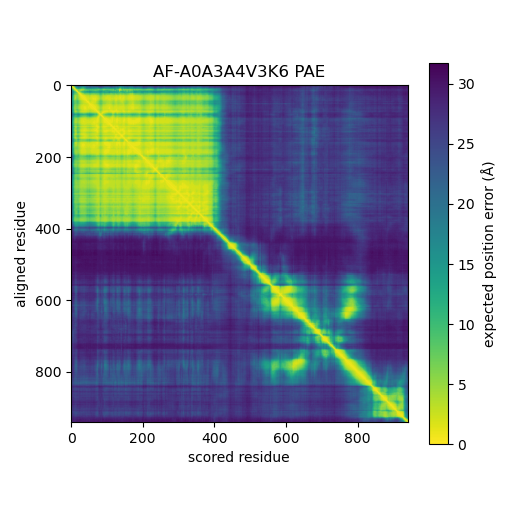 1 898 ? 53.391 -5.829 -71.339 1.00 68.69 898 ASP A O 1
ATOM 7186 N N . LYS A 1 899 ? 52.355 -4.923 -69.561 1.00 70.94 899 LYS A N 1
ATOM 7187 C CA . LYS A 1 899 ? 52.454 -3.538 -70.040 1.00 70.94 899 LYS A CA 1
ATOM 7188 C C . LYS A 1 899 ? 53.914 -3.071 -70.034 1.00 70.94 899 LYS A C 1
ATOM 7190 O O . LYS A 1 899 ? 54.402 -2.568 -71.048 1.00 70.94 899 LYS A O 1
ATOM 7195 N N . PHE A 1 900 ? 54.623 -3.327 -68.940 1.00 68.12 900 PHE A N 1
ATOM 7196 C CA . PHE A 1 900 ? 56.030 -2.990 -68.774 1.00 68.12 900 PHE A CA 1
ATOM 7197 C C . PHE A 1 900 ? 56.935 -3.789 -69.716 1.00 68.12 900 PHE A C 1
ATOM 7199 O O . PHE A 1 900 ? 57.861 -3.220 -70.276 1.00 68.12 900 PHE A O 1
ATOM 7206 N N . GLY A 1 901 ? 56.625 -5.052 -70.020 1.00 70.94 901 GLY A N 1
ATOM 7207 C CA . GLY A 1 901 ? 57.323 -5.839 -71.045 1.00 70.94 901 GLY A CA 1
ATOM 7208 C C . GLY A 1 901 ? 57.287 -5.213 -72.436 1.00 70.94 901 GLY A C 1
ATOM 7209 O O . GLY A 1 901 ? 58.283 -5.246 -73.167 1.00 70.94 901 GLY A O 1
ATOM 7210 N N . LYS A 1 902 ? 56.163 -4.588 -72.800 1.00 71.81 902 LYS A N 1
ATOM 7211 C CA . LYS A 1 902 ? 56.015 -3.876 -74.078 1.00 71.81 902 LYS A CA 1
ATOM 7212 C C . LYS A 1 902 ? 56.765 -2.542 -74.081 1.00 71.81 902 LYS A C 1
ATOM 7214 O O . LYS A 1 902 ? 57.390 -2.207 -75.087 1.00 71.81 902 LYS A O 1
ATOM 7219 N N . GLU A 1 903 ? 56.745 -1.804 -72.973 1.00 64.69 903 GLU A N 1
ATOM 7220 C CA . GLU A 1 903 ? 57.473 -0.535 -72.827 1.00 64.69 903 GLU A CA 1
ATOM 7221 C C . GLU A 1 903 ? 58.990 -0.735 -72.716 1.00 64.69 903 GLU A C 1
ATOM 7223 O O . GLU A 1 903 ? 59.746 -0.003 -73.354 1.00 64.69 903 GLU A O 1
ATOM 7228 N N . TYR A 1 904 ? 59.442 -1.786 -72.028 1.00 68.00 904 TYR A N 1
ATOM 7229 C CA . TYR A 1 904 ? 60.844 -2.186 -71.936 1.00 68.00 904 TYR A CA 1
ATOM 7230 C C . TYR A 1 904 ? 61.438 -2.447 -73.322 1.00 68.00 904 TYR A C 1
ATOM 7232 O O . TYR A 1 904 ? 62.434 -1.836 -73.697 1.00 68.00 904 TYR A O 1
ATOM 7240 N N . LYS A 1 905 ? 60.770 -3.252 -74.161 1.00 66.69 905 LYS A N 1
ATOM 7241 C CA . LYS A 1 905 ? 61.215 -3.506 -75.547 1.00 66.69 905 LYS A CA 1
ATOM 7242 C C . LYS A 1 905 ? 61.254 -2.243 -76.420 1.00 66.69 905 LYS A C 1
ATOM 7244 O O . LYS A 1 905 ? 62.016 -2.186 -77.388 1.00 66.69 905 LYS A O 1
ATOM 7249 N N . LYS A 1 906 ? 60.420 -1.245 -76.112 1.00 66.44 906 LYS A N 1
ATOM 7250 C CA . LYS A 1 906 ? 60.341 0.019 -76.855 1.00 66.44 906 LYS A CA 1
ATOM 7251 C C . LYS A 1 906 ? 61.430 1.005 -76.426 1.00 66.44 906 LYS A C 1
ATOM 7253 O O . LYS A 1 906 ? 62.020 1.654 -77.288 1.00 66.44 906 LYS A O 1
ATOM 7258 N N . ASN A 1 907 ? 61.701 1.088 -75.125 1.00 59.75 907 ASN A N 1
ATOM 7259 C CA . ASN A 1 907 ? 62.501 2.154 -74.532 1.00 59.75 907 ASN A CA 1
ATOM 7260 C C . ASN A 1 907 ? 63.905 1.690 -74.106 1.00 59.75 907 ASN A C 1
ATOM 7262 O O . ASN A 1 907 ? 64.843 2.463 -74.233 1.00 59.75 907 ASN A O 1
ATOM 7266 N N . ALA A 1 908 ? 64.118 0.436 -73.701 1.00 58.19 908 ALA A N 1
ATOM 7267 C CA . ALA A 1 908 ? 65.388 -0.037 -73.131 1.00 58.19 908 ALA A CA 1
ATOM 7268 C C . ALA A 1 908 ? 66.514 -0.319 -74.151 1.00 58.19 908 ALA A C 1
ATOM 7270 O O . ALA A 1 908 ? 67.511 -0.940 -73.810 1.00 58.19 908 ALA A O 1
ATOM 7271 N N . LYS A 1 909 ? 66.408 0.167 -75.397 1.00 60.75 909 LYS A N 1
ATOM 7272 C CA . LYS A 1 909 ? 67.433 -0.038 -76.445 1.00 60.75 909 LYS A CA 1
ATOM 7273 C C . LYS A 1 909 ? 68.740 0.733 -76.210 1.00 60.75 909 LYS A C 1
ATOM 7275 O O . LYS A 1 909 ? 69.672 0.617 -76.997 1.00 60.75 909 LYS A O 1
ATOM 7280 N N . ASN A 1 910 ? 68.791 1.576 -75.181 1.00 66.12 910 ASN A N 1
ATOM 7281 C CA . ASN A 1 910 ? 69.998 2.248 -74.714 1.00 66.12 910 ASN A CA 1
ATOM 7282 C C . ASN A 1 910 ? 69.883 2.556 -73.211 1.00 66.12 910 ASN A C 1
ATOM 7284 O O . ASN A 1 910 ? 68.782 2.560 -72.650 1.00 66.12 910 ASN A O 1
ATOM 7288 N N . ARG A 1 911 ? 71.017 2.864 -72.562 1.00 60.81 911 ARG A N 1
ATOM 7289 C CA . ARG A 1 911 ? 71.086 3.159 -71.115 1.00 60.81 911 ARG A CA 1
ATOM 7290 C C . ARG A 1 911 ? 70.059 4.198 -70.660 1.00 60.81 911 ARG A C 1
ATOM 7292 O O . ARG A 1 911 ? 69.424 4.017 -69.629 1.00 60.81 911 ARG A O 1
ATOM 7299 N N . LYS A 1 912 ? 69.857 5.265 -71.441 1.00 67.00 912 LYS A N 1
ATOM 7300 C CA . LYS A 1 912 ? 68.927 6.348 -71.089 1.00 67.00 912 LYS A CA 1
ATOM 7301 C C . LYS A 1 912 ? 67.481 5.857 -71.019 1.00 67.00 912 LYS A C 1
ATOM 7303 O O . LYS A 1 912 ? 66.754 6.226 -70.104 1.00 67.00 912 LYS A O 1
ATOM 7308 N N . GLY A 1 913 ? 67.061 5.015 -71.958 1.00 68.69 913 GLY A N 1
ATOM 7309 C CA . GLY A 1 913 ? 65.698 4.501 -71.975 1.00 68.69 913 GLY A CA 1
ATOM 7310 C C . GLY A 1 913 ? 65.433 3.374 -70.968 1.00 68.69 913 GLY A C 1
ATOM 7311 O O . GLY A 1 913 ? 64.315 3.282 -70.468 1.00 68.69 913 GLY A O 1
ATOM 7312 N N . PHE A 1 914 ? 66.451 2.593 -70.582 1.00 69.62 914 PHE A N 1
ATOM 7313 C CA . PHE A 1 914 ? 66.353 1.665 -69.442 1.00 69.62 914 PHE A CA 1
ATOM 7314 C C . PHE A 1 914 ? 66.176 2.421 -68.113 1.00 69.62 914 PHE A C 1
ATOM 7316 O O . PHE A 1 914 ? 65.341 2.051 -67.291 1.00 69.62 914 PHE A O 1
ATOM 7323 N N . VAL A 1 915 ? 66.900 3.530 -67.923 1.00 63.12 915 VAL A N 1
ATOM 7324 C CA . VAL A 1 915 ? 66.776 4.374 -66.721 1.00 63.12 915 VAL A CA 1
ATOM 7325 C C . VAL A 1 915 ? 65.391 5.019 -66.623 1.00 63.12 915 VAL A C 1
ATOM 7327 O O . VAL A 1 915 ? 64.779 4.971 -65.561 1.00 63.12 915 VAL A O 1
ATOM 7330 N N . MET A 1 916 ? 64.860 5.561 -67.724 1.00 65.81 916 MET A N 1
ATOM 7331 C CA . MET A 1 916 ? 63.502 6.126 -67.729 1.00 65.81 916 MET A CA 1
ATOM 7332 C C . MET A 1 916 ? 62.436 5.069 -67.413 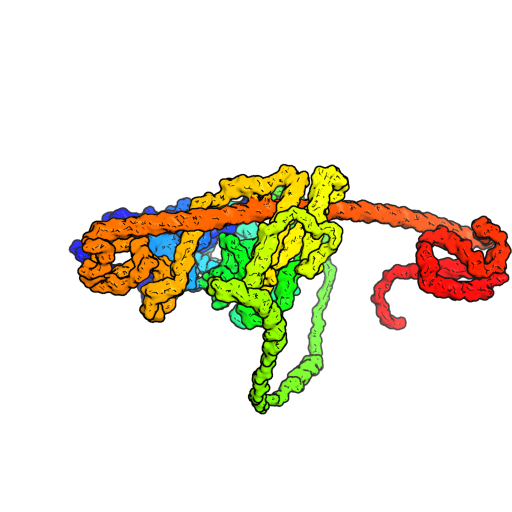1.00 65.81 916 MET A C 1
ATOM 7334 O O . MET A 1 916 ? 61.516 5.342 -66.651 1.00 65.81 916 MET A O 1
ATOM 7338 N N . PHE A 1 917 ? 62.605 3.843 -67.917 1.00 74.25 917 PHE A N 1
ATOM 7339 C CA . PHE A 1 917 ? 61.734 2.717 -67.578 1.00 74.25 917 PHE A CA 1
ATOM 7340 C C . PHE A 1 917 ? 61.765 2.376 -66.077 1.00 74.25 917 PHE A C 1
ATOM 7342 O O . PHE A 1 917 ? 60.713 2.164 -65.479 1.00 74.25 917 PHE A O 1
ATOM 7349 N N . MET A 1 918 ? 62.946 2.361 -65.449 1.00 70.50 918 MET A N 1
ATOM 7350 C CA . MET A 1 918 ? 63.074 2.101 -64.008 1.00 70.50 918 MET A CA 1
ATOM 7351 C C . MET A 1 918 ? 62.421 3.195 -63.155 1.00 70.50 918 MET A C 1
ATOM 7353 O O . MET A 1 918 ? 61.818 2.890 -62.128 1.00 70.50 918 MET A O 1
ATOM 7357 N N . ILE A 1 919 ? 62.514 4.457 -63.583 1.00 66.75 919 ILE A N 1
ATOM 7358 C CA . ILE A 1 919 ? 61.858 5.583 -62.907 1.00 66.75 919 ILE A CA 1
ATOM 7359 C C . ILE A 1 919 ? 60.333 5.432 -62.990 1.00 66.75 919 ILE A C 1
ATOM 7361 O O . ILE A 1 919 ? 59.672 5.477 -61.954 1.00 66.75 919 ILE A O 1
ATOM 7365 N N . ASP A 1 920 ? 59.786 5.168 -64.180 1.00 66.44 920 ASP A N 1
ATOM 7366 C CA . ASP A 1 920 ? 58.341 4.986 -64.376 1.00 66.44 920 ASP A CA 1
ATOM 7367 C C . ASP A 1 920 ? 57.797 3.778 -63.592 1.00 66.44 920 ASP A C 1
ATOM 7369 O O . ASP A 1 920 ? 56.723 3.853 -62.985 1.00 66.44 920 ASP A O 1
ATOM 7373 N N . LEU A 1 921 ? 58.558 2.678 -63.541 1.00 72.06 921 LEU A N 1
ATOM 7374 C CA . LEU A 1 921 ? 58.211 1.489 -62.764 1.00 72.06 921 LEU A CA 1
ATOM 7375 C C . LEU A 1 921 ? 58.155 1.791 -61.260 1.00 72.06 921 LEU A C 1
ATOM 7377 O O . LEU A 1 921 ? 57.181 1.435 -60.597 1.00 72.06 921 LEU A O 1
ATOM 7381 N N . MET A 1 922 ? 59.159 2.488 -60.717 1.00 67.62 922 MET A N 1
ATOM 7382 C CA . MET A 1 922 ? 59.165 2.860 -59.300 1.00 67.62 922 MET A CA 1
ATOM 7383 C C . MET A 1 922 ? 58.053 3.866 -58.975 1.00 67.62 922 MET A C 1
ATOM 7385 O O . MET A 1 922 ? 57.347 3.695 -57.983 1.00 67.62 922 MET A O 1
ATOM 7389 N N . SER A 1 923 ? 57.813 4.865 -59.827 1.00 65.38 923 SER A N 1
ATOM 7390 C CA . SER A 1 923 ? 56.705 5.812 -59.640 1.00 65.38 923 SER A CA 1
ATOM 7391 C C . SER A 1 923 ? 55.330 5.135 -59.675 1.00 65.38 923 SER A C 1
ATOM 7393 O O . SER A 1 923 ? 54.446 5.523 -58.917 1.00 65.38 923 SER A O 1
ATOM 7395 N N . SER A 1 924 ? 55.148 4.095 -60.492 1.00 63.59 924 SER A N 1
ATOM 7396 C CA . SER A 1 924 ? 53.924 3.281 -60.540 1.00 63.59 924 SER A CA 1
ATOM 7397 C C . SER A 1 924 ? 53.693 2.482 -59.251 1.00 63.59 924 SER A C 1
ATOM 7399 O O . SER A 1 924 ? 52.585 2.461 -58.705 1.00 63.59 924 SER A O 1
ATOM 7401 N N . VAL A 1 925 ? 54.750 1.848 -58.737 1.00 61.38 925 VAL A N 1
ATOM 7402 C CA . VAL A 1 925 ? 54.670 1.003 -57.538 1.00 61.38 925 VAL A CA 1
ATOM 7403 C C . VAL A 1 925 ? 54.464 1.837 -56.271 1.00 61.38 925 VAL A C 1
ATOM 7405 O O . VAL A 1 925 ? 53.652 1.465 -55.430 1.00 61.38 925 VAL A O 1
ATOM 7408 N N . PHE A 1 926 ? 55.110 3.000 -56.156 1.00 60.81 926 PHE A N 1
ATOM 7409 C CA . PHE A 1 926 ? 54.980 3.862 -54.975 1.00 60.81 926 PHE A CA 1
ATOM 7410 C C . PHE A 1 926 ? 53.851 4.906 -55.079 1.00 60.81 926 PHE A C 1
ATOM 7412 O O . PHE A 1 926 ? 53.370 5.392 -54.058 1.00 60.81 926 PHE A O 1
ATOM 7419 N N . GLY A 1 927 ? 53.387 5.244 -56.286 1.00 50.78 927 GLY A N 1
ATOM 7420 C CA . GLY A 1 927 ? 52.350 6.259 -56.517 1.00 50.78 927 GLY A CA 1
ATOM 7421 C C . GLY A 1 927 ? 50.901 5.774 -56.374 1.00 50.78 927 GLY A C 1
ATOM 7422 O O . GLY A 1 927 ? 49.991 6.598 -56.336 1.00 50.78 927 GLY A O 1
ATOM 7423 N N . SER A 1 928 ? 50.658 4.462 -56.279 1.00 45.84 928 SER A N 1
ATOM 7424 C CA . SER A 1 928 ? 49.303 3.881 -56.202 1.00 45.84 928 SER A CA 1
ATOM 7425 C C . SER A 1 928 ? 48.737 3.745 -54.776 1.00 45.84 928 SER A C 1
ATOM 7427 O O . SER A 1 928 ? 47.603 3.298 -54.600 1.00 45.84 928 SER A O 1
ATOM 7429 N N . GLY A 1 929 ? 49.465 4.197 -53.751 1.00 43.56 929 GLY A N 1
ATOM 7430 C CA . GLY A 1 929 ? 48.987 4.248 -52.367 1.00 43.56 929 GLY A CA 1
ATOM 7431 C C . GLY A 1 929 ? 48.001 5.392 -52.096 1.00 43.56 929 GLY A C 1
ATOM 7432 O O . GLY A 1 929 ? 48.333 6.322 -51.366 1.00 43.56 929 GLY A O 1
ATOM 7433 N N . GLN A 1 930 ? 46.779 5.341 -52.641 1.00 35.06 930 GLN A N 1
ATOM 7434 C CA . GLN A 1 930 ? 45.676 6.171 -52.138 1.00 35.06 930 GLN A CA 1
ATOM 7435 C C . GLN A 1 930 ? 45.009 5.498 -50.930 1.00 35.06 930 GLN A C 1
ATOM 7437 O O . GLN A 1 930 ? 44.190 4.589 -51.054 1.00 35.06 930 GLN A O 1
ATOM 7442 N N . VAL A 1 931 ? 45.360 5.996 -49.742 1.00 35.25 931 VAL A N 1
ATOM 7443 C CA . VAL A 1 931 ? 44.576 5.862 -48.509 1.00 35.25 931 VAL A CA 1
ATOM 7444 C C . VAL A 1 931 ? 43.241 6.587 -48.712 1.00 35.25 931 VAL A C 1
ATOM 7446 O O . VAL A 1 931 ? 43.211 7.724 -49.179 1.00 35.25 931 VAL A O 1
ATOM 7449 N N . GLY A 1 932 ? 42.138 5.905 -48.399 1.00 33.31 932 GLY A N 1
ATOM 7450 C CA . GLY A 1 932 ? 40.782 6.337 -48.730 1.00 33.31 932 GLY A CA 1
ATOM 7451 C C . GLY A 1 932 ? 40.397 7.731 -48.226 1.00 33.31 932 GLY A C 1
ATOM 7452 O O . GLY A 1 932 ? 40.649 8.095 -47.078 1.00 33.31 932 GLY A O 1
ATOM 7453 N N . GLN A 1 933 ? 39.687 8.469 -49.080 1.00 28.00 933 GLN A N 1
ATOM 7454 C CA . GLN A 1 933 ? 38.802 9.553 -48.668 1.00 28.00 933 GLN A CA 1
ATOM 7455 C C . GLN A 1 933 ? 37.373 9.306 -49.180 1.00 28.00 933 GLN A C 1
ATOM 7457 O O . GLN A 1 933 ? 37.195 8.704 -50.241 1.00 28.00 933 GLN A O 1
ATOM 7462 N N . PRO A 1 934 ? 36.355 9.716 -48.401 1.00 34.00 934 PRO A N 1
ATOM 7463 C CA . PRO A 1 934 ? 34.956 9.420 -48.669 1.00 34.00 934 PRO A CA 1
ATOM 7464 C C . PRO A 1 934 ? 34.380 10.314 -49.773 1.00 34.00 934 PRO A C 1
ATOM 7466 O O . PRO A 1 934 ? 34.804 11.451 -49.960 1.00 34.00 934 PRO A O 1
ATOM 7469 N N . ASN A 1 935 ? 33.367 9.773 -50.455 1.00 35.12 935 ASN A N 1
ATOM 7470 C CA . ASN A 1 935 ? 32.494 10.442 -51.420 1.00 35.12 935 ASN A CA 1
ATOM 7471 C C . ASN A 1 935 ? 32.250 11.930 -51.114 1.00 35.12 935 ASN A C 1
ATOM 7473 O O . ASN A 1 935 ? 31.623 12.256 -50.105 1.00 35.12 935 ASN A O 1
ATOM 7477 N N . GLN A 1 936 ? 32.608 12.800 -52.059 1.00 29.27 936 GLN A N 1
ATOM 7478 C CA . GLN A 1 936 ? 31.931 14.078 -52.257 1.00 29.27 936 GLN A CA 1
ATOM 7479 C C . GLN A 1 936 ? 31.665 14.341 -53.740 1.00 29.27 936 GLN A C 1
ATOM 7481 O O . GLN A 1 936 ? 32.330 13.831 -54.639 1.00 29.27 936 GLN A O 1
ATOM 7486 N N . GLU A 1 937 ? 30.573 15.064 -53.932 1.00 32.22 937 GLU A N 1
ATOM 7487 C CA . GLU A 1 937 ? 29.711 15.140 -55.097 1.00 32.22 937 GLU A CA 1
ATOM 7488 C C . GLU A 1 937 ? 30.257 15.962 -56.276 1.00 32.22 937 GLU A C 1
ATOM 7490 O O . GLU A 1 937 ? 31.185 16.757 -56.176 1.00 32.22 937 GLU A O 1
ATOM 7495 N N . LYS A 1 938 ? 29.587 15.759 -57.414 1.00 36.94 938 LYS A N 1
ATOM 7496 C CA . LYS A 1 938 ? 29.695 16.488 -58.684 1.00 36.94 938 LYS A CA 1
ATOM 7497 C C . LYS A 1 938 ? 29.428 18.004 -58.573 1.00 36.94 938 LYS A C 1
ATOM 7499 O O . LYS A 1 938 ? 28.570 18.416 -57.796 1.00 36.94 938 LYS A O 1
ATOM 7504 N N . LYS A 1 939 ? 29.931 18.706 -59.609 1.00 30.91 939 LYS A N 1
ATOM 7505 C CA . LYS A 1 939 ? 29.644 20.072 -60.132 1.00 30.91 939 LYS A CA 1
ATOM 7506 C C . LYS A 1 939 ? 30.629 21.128 -59.609 1.00 30.91 939 LYS A C 1
ATOM 7508 O O . LYS A 1 939 ? 30.815 21.217 -58.409 1.00 30.91 939 LYS A O 1
ATOM 7513 N N . SER A 1 940 ? 31.276 21.960 -60.425 1.00 32.66 940 SER A N 1
ATOM 7514 C CA . SER A 1 940 ? 31.126 22.364 -61.837 1.00 32.66 940 SER A CA 1
ATOM 7515 C C . SER A 1 940 ? 32.491 22.559 -62.478 1.00 32.66 940 SER A C 1
ATOM 7517 O O . SER A 1 940 ? 33.349 23.118 -61.758 1.00 32.66 940 SER A O 1
#

Radius of gyration: 44.8 Å; Cα contacts (8 Å, |Δi|>4): 854; chains: 1; bounding box: 114×116×115 Å

Sequence (940 aa):
MVKGTTKIKIANQWIPGNPGGREKADSERELSRLASNITISRIKSYEDLNAPTEKEGDEKFLEKSKEVWKDFVVHNMMGRNGENGKNSILNFSDLDGETSLGLLKLAGMDVANVEYVSQGDSRKGKINIDTGNRWGLAIEDNGETVFADHHGPDAKRGTSAAELTYKILTSLGLLKREKHLDRLVSFVTNLDNAEYVSSLDKNLLKENFHKTLPGLRNYLSFDGLLEYFKPEKDKNGKEIYKDPWKTSLSEEELKKLGKDREGKKAIADWSLHQKKVIARSLKVIESLEKAGLFFDSKRYGKILVDIGAKVASGFDAAKACGYDTYIKWAPEKGFFFISSTKEITDKFSQGISVRRTMWIKPSLDNDPVTVTIKEVIEKMTDGNFDASRLQELENGGKMGSNMSGVDNQEDNLNTNPNSEKVGESRIEAKNLTEVITPGKRLSEKERKEYLERTREEMKIGDPAKETISRFAKDFNEEAYTKLAKKYFEEKEDDLIKQGIEVNISDARKLAYFYEKGLNQELEEGRPAWCEKEDYDEFKRIEELNEIRAELDKGKMRAESPYLVLNFLNGKIEEMSAALDKQDSQGRFLLKDPERSVKAAYLNSLRDAQAELFVKATGRNLIKEGQEEFEKTGPSKENFIKGRLNQKYRELSQHDAIKNELWGDEWKNIPDAEKLSKFQNNPNVFFKEKLKENLGPVNAKFNPSEEQALILLQRGHNIKSFTLGGWFRSKIKVGEANLSEREFNDFLLGEKKKFYESRKELAQTTLGEEWEKEKISFIENKAQGEIVKTSKSIENAEGGIMELIGKIRRERIKEATIKAAKSEEKTKEQLEKISKEFAGGEGDMNKVLEALAGRSGKGLDGLTDGSLDENMPCLTEFMSSFDIPTGYFDSPDWVRQKDKFGKEYKKNAKNRKGFVMFMIDLMSSVFGSGQVGQPNQEKKS

pLDDT: mean 70.21, std 22.03, range [22.45, 98.75]

Solvent-accessible surface area (backbone atoms only — not comparable to full-atom values): 54989 Å² total; per-residue (Å²): 140,81,95,68,89,71,82,72,84,71,72,52,58,43,71,89,74,90,56,56,81,68,53,37,55,54,50,48,52,50,46,26,57,50,55,49,41,47,40,64,49,56,51,96,48,74,71,75,46,66,51,98,43,70,70,55,23,52,53,41,44,50,52,48,33,39,73,57,53,48,55,40,31,30,22,33,35,84,39,62,36,87,89,77,67,44,82,34,81,36,94,47,43,54,59,43,40,38,36,29,53,45,52,41,43,73,41,64,29,68,69,87,67,58,45,63,36,57,77,56,42,75,58,87,65,19,37,19,30,49,17,42,52,35,54,27,43,34,49,37,78,81,30,43,19,34,27,35,8,47,41,35,90,87,24,64,79,85,60,30,24,25,43,49,44,50,50,51,35,38,52,65,65,50,30,85,88,46,75,39,56,56,52,45,38,50,49,50,24,35,56,77,54,51,60,60,54,84,75,46,36,51,62,51,52,73,76,37,28,31,40,19,56,76,56,36,45,94,43,55,25,49,70,24,48,55,60,64,38,45,61,46,64,47,100,84,66,48,76,43,73,81,60,65,85,78,46,62,52,51,73,69,52,28,52,67,34,37,37,21,75,85,65,78,48,45,40,49,60,50,25,58,49,38,45,53,40,45,56,52,19,54,53,43,51,55,50,32,55,75,69,58,38,54,46,62,17,91,85,44,38,35,32,37,50,32,74,69,57,63,44,72,52,44,60,63,54,41,28,20,72,67,26,37,20,31,36,37,39,26,58,96,63,26,24,40,38,38,43,38,83,45,77,59,81,78,83,66,94,57,59,46,70,47,57,40,26,29,38,39,33,56,63,82,46,81,59,73,60,77,59,48,70,64,60,52,48,42,66,55,22,78,60,61,67,70,65,72,68,49,51,49,62,73,70,66,49,75,60,61,75,77,52,48,86,77,64,80,84,54,90,77,78,84,72,78,96,83,72,93,81,84,83,91,86,82,88,77,90,88,84,88,85,86,87,88,88,85,89,85,80,82,51,74,64,62,56,46,58,54,55,53,60,66,61,71,80,69,81,88,87,85,89,84,86,84,86,78,87,87,84,88,91,88,87,90,77,78,78,66,66,70,63,63,56,71,71,52,75,80,61,51,76,73,44,65,76,70,77,57,95,70,73,67,74,58,58,57,60,57,55,62,76,72,76,69,74,88,84,91,84,86,83,85,76,84,58,90,86,54,54,68,68,59,48,55,54,53,50,50,55,51,52,52,51,51,53,50,54,39,57,77,66,67,68,72,75,87,79,46,79,60,61,56,48,51,51,46,50,55,50,47,51,55,50,50,57,58,69,68,38,54,47,102,83,70,46,61,70,56,54,71,71,59,42,52,53,52,48,54,50,44,50,52,50,50,50,53,47,52,54,49,47,26,73,73,68,74,48,59,46,63,60,55,27,49,58,44,44,73,73,71,47,76,52,71,67,58,47,44,54,51,51,52,56,48,51,54,55,54,60,75,67,41,63,67,61,51,46,73,76,40,51,73,62,55,76,71,48,55,67,70,56,51,48,57,50,44,74,75,40,50,66,58,49,51,52,52,50,52,51,63,64,54,43,87,88,42,83,85,71,76,74,52,77,68,56,55,51,56,42,46,78,72,69,50,59,76,74,61,69,51,60,84,56,46,89,71,71,69,64,76,70,76,98,44,83,66,49,77,66,54,47,50,53,47,52,52,52,52,50,51,51,50,50,52,56,50,49,53,52,45,53,53,56,43,44,51,50,48,52,51,51,52,51,50,52,21,50,54,50,35,50,52,51,51,50,53,53,52,51,55,49,50,53,50,52,51,52,50,52,50,49,54,50,49,55,51,51,52,54,50,51,54,49,51,54,52,48,53,55,49,52,53,54,50,50,54,50,50,50,52,51,51,57,53,57,72,47,82,86,54,66,64,62,57,60,46,48,54,53,18,66,73,62,78,37,58,70,67,56,71,55,73,52,54,66,80,78,46,40,64,54,51,49,53,57,49,47,74,68,75,51,61,76,67,52,74,72,28,75,64,41,54,56,46,49,58,53,47,52,56,48,44,75,71,38,23,85,42,73,70,32,39,50,52,50,53,50,55,52,50,50,56,71,68,67,66,76,74,78,88,79,80,94,80,81,88,88,134

Foldseek 3Di:
DDPDPPPDPLDQFQFDDDDDPVVVVVSLLSLQVNLLLLLVQQDPDCVQQDDPDPVVSLVSSLVSCQVRQDAEEEEFDWDQDPPPRDIDTDPDHAQQRLLLLVQNVQLVHDPPDYHYHHAQDDDFQHEYFQHNQDHAWGAPPSNSYIYLHQGHDPHAAQATSNRSSNSNCCSSVSHPDDPLSVVLRNVSSCLVSVVLLLVAALCCLQPALLQACSLLRRFFGNVLSSVLSFFDQDPVGDTDGDDRRPDRHDLVSQVSSQGGPVNPGGSSVSSVVSNVLSVQLLVQQVVQVVLVQWAAAPQFGIEHEAEQQRNSSFPSSCSNVPGQKYWYDRLVLQWIKIAGVGFQPDDFPDFDQINRRMTIDDSVPPDGPPTDPVNVCCSRRVNPDDVVSVCCVVVPNVPVVVPVVSPPPPPPPPDDPPPPDDDPDPDDDDDDDDDDDDDDDDDPVVVVVVVVVVVVVDDDDDDDDDDDDDDDDDDDDPPPVPPVVPVCVPPVPVVVVPPDDDPVVVVVVVVVVPPDDDDDDDPDDDDPPQDPVNVVVVVVVVVVVVVVVCVVVVPDPDPDLLVVLVVLVVVLVVLVVQLCDADPVRHRPDDPVRSVVSVVVSVVSVVVNQVSCCVVPVDNLLVVLLVVCVVPNDDLVRLLVVVVVVVVVVVLVDVVVVCQQQPCNVVPDPVVRVCVVCVVPVQVVVQVVLDVQLDPPCPPDRDPPLLVVLCVVVVNHSNCNPDPCCLVPDPCPDPDNDDPVSVVVVSVVSSVVVCVVVVVVSCVPSVVVVVVVSSVSSSVSSVVVSVVVSVVVVVVVVVVVVVVVVVVVVVVVVVVVVVVVVVVVVVVVVVVVVVCPVPPDDPPVVVLVVLCVVVVHDSVRCLPDQCVVCVVSVLVVVVVVVDPPCVCVDPVVVVVVVVLSVQCVVQSNDPVSVVVSVVVVVCVVVVPPDDDDDDDDDDD